Protein 5WUZ (pdb70)

Foldseek 3Di:
DQAEDPPPHDADDDPWGAFHHGDTGQDCQGPPVVNHGDHPHPD

CATH classification: 3.30.60.10

Structure (mmCIF, N/CA/C/O backbone):
data_5WUZ
#
_entry.id   5WUZ
#
loop_
_atom_site.group_PDB
_atom_site.id
_atom_site.type_symbol
_atom_site.label_atom_id
_atom_site.label_alt_id
_atom_site.label_comp_id
_atom_site.label_asym_id
_atom_site.label_entity_id
_atom_site.label_seq_id
_atom_site.pdbx_PDB_ins_code
_atom_site.Cartn_x
_atom_site.Cartn_y
_atom_site.Cartn_z
_atom_site.occupancy
_atom_site.B_iso_or_equiv
_atom_site.auth_seq_id
_atom_site.auth_comp_id
_atom_site.auth_asym_id
_atom_site.auth_atom_id
_atom_site.pdbx_PDB_model_num
ATOM 1 N N . GLN A 1 1 ? -3.184 -1.042 10.224 1.00 0.00 1 GLN A N 1
ATOM 2 C CA . GLN A 1 1 ? -3.913 -0.620 8.998 1.00 0.00 1 GLN A CA 1
ATOM 3 C C . GLN A 1 1 ? -4.269 0.862 9.061 1.00 0.00 1 GLN A C 1
ATOM 4 O O . GLN A 1 1 ? -4.705 1.358 10.104 1.00 0.00 1 GLN A O 1
ATOM 20 N N . ASN A 1 2 ? -4.078 1.556 7.934 1.00 0.00 2 ASN A N 1
ATOM 21 C CA . ASN A 1 2 ? -4.373 2.990 7.838 1.00 0.00 2 ASN A CA 1
ATOM 22 C C . ASN A 1 2 ? -5.175 3.323 6.583 1.00 0.00 2 ASN A C 1
ATOM 23 O O . ASN A 1 2 ? -5.815 4.377 6.519 1.00 0.00 2 ASN A O 1
ATOM 34 N N . CYS A 1 3 ? -5.140 2.423 5.583 1.00 0.00 3 CYS A N 1
ATOM 35 C CA . CYS A 1 3 ? -5.835 2.635 4.305 1.00 0.00 3 CYS A CA 1
ATOM 36 C C . CYS A 1 3 ? -5.821 1.352 3.460 1.00 0.00 3 CYS A C 1
ATOM 37 O O . CYS A 1 3 ? -5.304 0.317 3.894 1.00 0.00 3 CYS A O 1
ATOM 44 N N . GLY A 1 4 ? -6.398 1.439 2.252 1.00 0.00 4 GLY A N 1
ATOM 45 C CA . GLY A 1 4 ? -6.441 0.308 1.344 1.00 0.00 4 GLY A CA 1
ATOM 46 C C . GLY A 1 4 ? -7.851 -0.053 0.919 1.00 0.00 4 GLY A C 1
ATOM 47 O O . GLY A 1 4 ? -8.791 0.702 1.169 1.00 0.00 4 GLY A O 1
ATOM 51 N N . ARG A 1 5 ? -7.995 -1.228 0.292 1.00 0.00 5 ARG A N 1
ATOM 52 C CA . ARG A 1 5 ? -9.297 -1.719 -0.207 1.00 0.00 5 ARG A CA 1
ATOM 53 C C . ARG A 1 5 ? -10.218 -2.181 0.929 1.00 0.00 5 ARG A C 1
ATOM 54 O O . ARG A 1 5 ? -11.404 -2.457 0.708 1.00 0.00 5 ARG A O 1
ATOM 75 N N . GLN A 1 6 ? -9.659 -2.250 2.134 1.00 0.00 6 GLN A N 1
ATOM 76 C CA . GLN A 1 6 ? -10.400 -2.692 3.324 1.00 0.00 6 GLN A CA 1
ATOM 77 C C . GLN A 1 6 ? -10.932 -1.518 4.149 1.00 0.00 6 GLN A C 1
ATOM 78 O O . GLN A 1 6 ? -11.903 -1.670 4.896 1.00 0.00 6 GLN A O 1
ATOM 92 N N . ALA A 1 7 ? -10.291 -0.356 4.008 1.00 0.00 7 ALA A N 1
ATOM 93 C CA . ALA A 1 7 ? -10.685 0.854 4.741 1.00 0.00 7 ALA A CA 1
ATOM 94 C C . ALA A 1 7 ? -11.626 1.746 3.917 1.00 0.00 7 ALA A C 1
ATOM 95 O O . ALA A 1 7 ? -11.963 2.861 4.336 1.00 0.00 7 ALA A O 1
ATOM 102 N N . GLY A 1 8 ? -12.062 1.238 2.756 1.00 0.00 8 GLY A N 1
ATOM 103 C CA . GLY A 1 8 ? -12.939 1.999 1.870 1.00 0.00 8 GLY A CA 1
ATOM 104 C C . GLY A 1 8 ? -12.152 2.788 0.835 1.00 0.00 8 GLY A C 1
ATOM 105 O O . GLY A 1 8 ? -12.668 3.735 0.237 1.00 0.00 8 GLY A O 1
ATOM 109 N N . ASN A 1 9 ? -10.882 2.376 0.637 1.00 0.00 9 ASN A N 1
ATOM 110 C CA . ASN A 1 9 ? -9.936 2.999 -0.312 1.00 0.00 9 ASN A CA 1
ATOM 111 C C . ASN A 1 9 ? -9.637 4.463 0.050 1.00 0.00 9 ASN A C 1
ATOM 112 O O . ASN A 1 9 ? -10.251 5.397 -0.483 1.00 0.00 9 ASN A O 1
ATOM 123 N N . ARG A 1 10 ? -8.702 4.634 0.985 1.00 0.00 10 ARG A N 1
ATOM 124 C CA . ARG A 1 10 ? -8.271 5.955 1.443 1.00 0.00 10 ARG A CA 1
ATOM 125 C C . ARG A 1 10 ? -6.820 6.205 1.002 1.00 0.00 10 ARG A C 1
ATOM 126 O O . ARG A 1 10 ? -6.353 5.582 0.043 1.00 0.00 10 ARG A O 1
ATOM 147 N N . ALA A 1 11 ? -6.113 7.128 1.679 1.00 0.00 11 ALA A N 1
ATOM 148 C CA . ALA A 1 11 ? -4.715 7.430 1.359 1.00 0.00 11 ALA A CA 1
ATOM 149 C C . ALA A 1 11 ? -3.920 7.742 2.623 1.00 0.00 11 ALA A C 1
ATOM 150 O O . ALA A 1 11 ? -4.434 8.397 3.535 1.00 0.00 11 ALA A O 1
ATOM 157 N N . CYS A 1 12 ? -2.667 7.270 2.671 1.00 0.00 12 CYS A N 1
ATOM 158 C CA . CYS A 1 12 ? -1.797 7.503 3.827 1.00 0.00 12 CYS A CA 1
ATOM 159 C C . CYS A 1 12 ? -0.811 8.635 3.544 1.00 0.00 12 CYS A C 1
ATOM 160 O O . CYS A 1 12 ? 0.002 8.549 2.617 1.00 0.00 12 CYS A O 1
ATOM 167 N N . ALA A 1 13 ? -0.902 9.701 4.351 1.00 0.00 13 ALA A N 1
ATOM 168 C CA . ALA A 1 13 ? -0.035 10.876 4.203 1.00 0.00 13 ALA A CA 1
ATOM 169 C C . ALA A 1 13 ? 0.569 11.321 5.548 1.00 0.00 13 ALA A C 1
ATOM 170 O O . ALA A 1 13 ? 0.961 12.485 5.710 1.00 0.00 13 ALA A O 1
ATOM 177 N N . ASN A 1 14 ? 0.670 10.381 6.499 1.00 0.00 14 ASN A N 1
ATOM 178 C CA . ASN A 1 14 ? 1.221 10.675 7.825 1.00 0.00 14 ASN A CA 1
ATOM 179 C C . ASN A 1 14 ? 2.720 10.355 7.893 1.00 0.00 14 ASN A C 1
ATOM 180 O O . ASN A 1 14 ? 3.555 11.252 7.744 1.00 0.00 14 ASN A O 1
ATOM 191 N N . GLN A 1 15 ? 3.046 9.078 8.117 1.00 0.00 15 GLN A N 1
ATOM 192 C CA . GLN A 1 15 ? 4.441 8.614 8.209 1.00 0.00 15 GLN A CA 1
ATOM 193 C C . GLN A 1 15 ? 4.609 7.224 7.595 1.00 0.00 15 GLN A C 1
ATOM 194 O O . GLN A 1 15 ? 5.715 6.845 7.196 1.00 0.00 15 GLN A O 1
ATOM 208 N N . LEU A 1 16 ? 3.505 6.476 7.526 1.00 0.00 16 LEU A N 1
ATOM 209 C CA . LEU A 1 16 ? 3.501 5.119 6.969 1.00 0.00 16 LEU A CA 1
ATOM 210 C C . LEU A 1 16 ? 3.037 5.140 5.504 1.00 0.00 16 LEU A C 1
ATOM 211 O O . LEU A 1 16 ? 2.982 6.214 4.895 1.00 0.00 16 LEU A O 1
ATOM 227 N N . CYS A 1 17 ? 2.702 3.962 4.932 1.00 0.00 17 CYS A N 1
ATOM 228 C CA . CYS A 1 17 ? 2.288 3.898 3.524 1.00 0.00 17 CYS A CA 1
ATOM 229 C C . CYS A 1 17 ? 1.254 2.834 3.220 1.00 0.00 17 CYS A C 1
ATOM 230 O O . CYS A 1 17 ? 1.323 1.698 3.694 1.00 0.00 17 CYS A O 1
ATOM 237 N N . CYS A 1 18 ? 0.296 3.259 2.395 1.00 0.00 18 CYS A N 1
ATOM 238 C CA . CYS A 1 18 ? -0.808 2.432 1.934 1.00 0.00 18 CYS A CA 1
ATOM 239 C C . CYS A 1 18 ? -0.582 1.920 0.517 1.00 0.00 18 CYS A C 1
ATOM 240 O O . CYS A 1 18 ? 0.162 2.519 -0.265 1.00 0.00 18 CYS A O 1
ATOM 247 N N . SER A 1 19 ? -1.241 0.801 0.212 1.00 0.00 19 SER A N 1
ATOM 248 C CA . SER A 1 19 ? -1.189 0.188 -1.115 1.00 0.00 19 SER A CA 1
ATOM 249 C C . SER A 1 19 ? -2.572 -0.351 -1.500 1.00 0.00 19 SER A C 1
ATOM 250 O O . SER A 1 19 ? -3.441 -0.508 -0.635 1.00 0.00 19 SER A O 1
ATOM 258 N N . GLN A 1 20 ? -2.772 -0.637 -2.799 1.00 0.00 20 GLN A N 1
ATOM 259 C CA . GLN A 1 20 ? -4.054 -1.163 -3.298 1.00 0.00 20 GLN A CA 1
ATOM 260 C C . GLN A 1 20 ? -4.245 -2.627 -2.869 1.00 0.00 20 GLN A C 1
ATOM 261 O O . GLN A 1 20 ? -3.984 -3.567 -3.632 1.00 0.00 20 GLN A O 1
ATOM 275 N N . TYR A 1 21 ? -4.685 -2.795 -1.612 1.00 0.00 21 TYR A N 1
ATOM 276 C CA . TYR A 1 21 ? -4.910 -4.116 -1.009 1.00 0.00 21 TYR A CA 1
ATOM 277 C C . TYR A 1 21 ? -5.880 -4.001 0.169 1.00 0.00 21 TYR A C 1
ATOM 278 O O . TYR A 1 21 ? -6.924 -4.659 0.201 1.00 0.00 21 TYR A O 1
ATOM 296 N N . GLY A 1 22 ? -5.505 -3.153 1.119 1.00 0.00 22 GLY A N 1
ATOM 297 C CA . GLY A 1 22 ? -6.292 -2.939 2.325 1.00 0.00 22 GLY A CA 1
ATOM 298 C C . GLY A 1 22 ? -5.414 -2.736 3.544 1.00 0.00 22 GLY A C 1
ATOM 299 O O . GLY A 1 22 ? -5.920 -2.690 4.670 1.00 0.00 22 GLY A O 1
ATOM 303 N N . PHE A 1 23 ? -4.097 -2.613 3.318 1.00 0.00 23 PHE A N 1
ATOM 304 C CA . PHE A 1 23 ? -3.147 -2.428 4.407 1.00 0.00 23 PHE A CA 1
ATOM 305 C C . PHE A 1 23 ? -2.215 -1.238 4.166 1.00 0.00 23 PHE A C 1
ATOM 306 O O . PHE A 1 23 ? -1.796 -0.966 3.031 1.00 0.00 23 PHE A O 1
ATOM 323 N N . CYS A 1 24 ? -1.937 -0.523 5.261 1.00 0.00 24 CYS A N 1
ATOM 324 C CA . CYS A 1 24 ? -1.028 0.619 5.271 1.00 0.00 24 CYS A CA 1
ATOM 325 C C . CYS A 1 24 ? -0.098 0.506 6.483 1.00 0.00 24 CYS A C 1
ATOM 326 O O . CYS A 1 24 ? -0.556 0.209 7.591 1.00 0.00 24 CYS A O 1
ATOM 333 N N . GLY A 1 25 ? 1.201 0.745 6.263 1.00 0.00 25 GLY A N 1
ATOM 334 C CA . GLY A 1 25 ? 2.187 0.628 7.330 1.00 0.00 25 GLY A CA 1
ATOM 335 C C . GLY A 1 25 ? 3.600 0.915 6.852 1.00 0.00 25 GLY A C 1
ATOM 336 O O . GLY A 1 25 ? 3.845 1.940 6.217 1.00 0.00 25 GLY A O 1
ATOM 340 N N . SER A 1 26 ? 4.528 -0.002 7.149 1.00 0.00 26 SER A N 1
ATOM 341 C CA . SER A 1 26 ? 5.935 0.162 6.758 1.00 0.00 26 SER A CA 1
ATOM 342 C C . SER A 1 26 ? 6.535 -1.111 6.161 1.00 0.00 26 SER A C 1
ATOM 343 O O . SER A 1 26 ? 7.576 -1.055 5.501 1.00 0.00 26 SER A O 1
ATOM 351 N N . THR A 1 27 ? 5.875 -2.252 6.393 1.00 0.00 27 THR A N 1
ATOM 352 C CA . THR A 1 27 ? 6.346 -3.555 5.900 1.00 0.00 27 THR A CA 1
ATOM 353 C C . THR A 1 27 ? 6.296 -3.633 4.362 1.00 0.00 27 THR A C 1
ATOM 354 O O . THR A 1 27 ? 5.590 -2.853 3.714 1.00 0.00 27 THR A O 1
ATOM 365 N N . SER A 1 28 ? 7.056 -4.586 3.800 1.00 0.00 28 SER A N 1
ATOM 366 C CA . SER A 1 28 ? 7.151 -4.782 2.349 1.00 0.00 28 SER A CA 1
ATOM 367 C C . SER A 1 28 ? 5.940 -5.543 1.783 1.00 0.00 28 SER A C 1
ATOM 368 O O . SER A 1 28 ? 6.062 -6.640 1.223 1.00 0.00 28 SER A O 1
ATOM 376 N N . GLU A 1 29 ? 4.769 -4.931 1.953 1.00 0.00 29 GLU A N 1
ATOM 377 C CA . GLU A 1 29 ? 3.493 -5.471 1.467 1.00 0.00 29 GLU A CA 1
ATOM 378 C C . GLU A 1 29 ? 2.560 -4.310 1.163 1.00 0.00 29 GLU A C 1
ATOM 379 O O . GLU A 1 29 ? 1.830 -4.314 0.167 1.00 0.00 29 GLU A O 1
ATOM 391 N N . TYR A 1 30 ? 2.611 -3.324 2.053 1.00 0.00 30 TYR A N 1
ATOM 392 C CA . TYR A 1 30 ? 1.823 -2.101 1.953 1.00 0.00 30 TYR A CA 1
ATOM 393 C C . TYR A 1 30 ? 2.698 -0.940 1.498 1.00 0.00 30 TYR A C 1
ATOM 394 O O . TYR A 1 30 ? 2.217 -0.005 0.851 1.00 0.00 30 TYR A O 1
ATOM 412 N N . CYS A 1 31 ? 3.985 -1.020 1.845 1.00 0.00 31 CYS A N 1
ATOM 413 C CA . CYS A 1 31 ? 4.953 0.013 1.498 1.00 0.00 31 CYS A CA 1
ATOM 414 C C . CYS A 1 31 ? 6.186 -0.600 0.828 1.00 0.00 31 CYS A C 1
ATOM 415 O O . CYS A 1 31 ? 7.154 -0.982 1.499 1.00 0.00 31 CYS A O 1
ATOM 422 N N . SER A 1 32 ? 6.124 -0.715 -0.500 1.00 0.00 32 SER A N 1
ATOM 423 C CA . SER A 1 32 ? 7.234 -1.270 -1.279 1.00 0.00 32 SER A CA 1
ATOM 424 C C . SER A 1 32 ? 7.688 -0.274 -2.341 1.00 0.00 32 SER A C 1
ATOM 425 O O . SER A 1 32 ? 6.896 0.545 -2.801 1.00 0.00 32 SER A O 1
ATOM 433 N N . ARG A 1 33 ? 8.962 -0.356 -2.728 1.00 0.00 33 ARG A N 1
ATOM 434 C CA . ARG A 1 33 ? 9.526 0.560 -3.729 1.00 0.00 33 ARG A CA 1
ATOM 435 C C . ARG A 1 33 ? 9.508 -0.031 -5.145 1.00 0.00 33 ARG A C 1
ATOM 436 O O . ARG A 1 33 ? 9.576 0.713 -6.128 1.00 0.00 33 ARG A O 1
ATOM 457 N N . ALA A 1 34 ? 9.418 -1.360 -5.238 1.00 0.00 34 ALA A N 1
ATOM 458 C CA . ALA A 1 34 ? 9.399 -2.049 -6.531 1.00 0.00 34 ALA A CA 1
ATOM 459 C C . ALA A 1 34 ? 8.116 -2.861 -6.735 1.00 0.00 34 ALA A C 1
ATOM 460 O O . ALA A 1 34 ? 7.853 -3.341 -7.844 1.00 0.00 34 ALA A O 1
ATOM 467 N N . ASN A 1 35 ? 7.318 -3.004 -5.667 1.00 0.00 35 ASN A N 1
ATOM 468 C CA . ASN A 1 35 ? 6.067 -3.769 -5.726 1.00 0.00 35 ASN A CA 1
ATOM 469 C C . ASN A 1 35 ? 4.888 -3.010 -5.099 1.00 0.00 35 ASN A C 1
ATOM 470 O O . ASN A 1 35 ? 3.746 -3.481 -5.162 1.00 0.00 35 ASN A O 1
ATOM 481 N N . GLY A 1 36 ? 5.162 -1.837 -4.509 1.00 0.00 36 GLY A N 1
ATOM 482 C CA . GLY A 1 36 ? 4.107 -1.062 -3.872 1.00 0.00 36 GLY A CA 1
ATOM 483 C C . GLY A 1 36 ? 4.226 0.433 -4.094 1.00 0.00 36 GLY A C 1
ATOM 484 O O . GLY A 1 36 ? 4.302 0.898 -5.235 1.00 0.00 36 GLY A O 1
ATOM 488 N N . CYS A 1 37 ? 4.242 1.185 -2.975 1.00 0.00 37 CYS A N 1
ATOM 489 C CA . CYS A 1 37 ? 4.328 2.662 -2.964 1.00 0.00 37 CYS A CA 1
ATOM 490 C C . CYS A 1 37 ? 3.200 3.314 -3.772 1.00 0.00 37 CYS A C 1
ATOM 491 O O . CYS A 1 37 ? 3.412 3.827 -4.879 1.00 0.00 37 CYS A O 1
ATOM 498 N N . GLN A 1 38 ? 1.991 3.263 -3.209 1.00 0.00 38 GLN A N 1
ATOM 499 C CA . GLN A 1 38 ? 0.817 3.862 -3.843 1.00 0.00 38 GLN A CA 1
ATOM 500 C C . GLN A 1 38 ? 0.499 5.175 -3.140 1.00 0.00 38 GLN A C 1
ATOM 501 O O . GLN A 1 38 ? 0.252 6.197 -3.788 1.00 0.00 38 GLN A O 1
ATOM 515 N N . SER A 1 39 ? 0.508 5.124 -1.802 1.00 0.00 39 SER A N 1
ATOM 516 C CA . SER A 1 39 ? 0.286 6.292 -0.960 1.00 0.00 39 SER A CA 1
ATOM 517 C C . SER A 1 39 ? 1.623 7.005 -0.684 1.00 0.00 39 SER A C 1
ATOM 518 O O . SER A 1 39 ? 2.623 6.721 -1.353 1.00 0.00 39 SER A O 1
ATOM 526 N N . ASN A 1 40 ? 1.642 7.930 0.292 1.00 0.00 40 ASN A N 1
ATOM 527 C CA . ASN A 1 40 ? 2.861 8.671 0.641 1.00 0.00 40 ASN A CA 1
ATOM 528 C C . ASN A 1 40 ? 3.855 7.774 1.400 1.00 0.00 40 ASN A C 1
ATOM 529 O O . ASN A 1 40 ? 3.872 7.735 2.637 1.00 0.00 40 ASN A O 1
ATOM 540 N N . CYS A 1 41 ? 4.660 7.037 0.628 1.00 0.00 41 CYS A N 1
ATOM 541 C CA . CYS A 1 41 ? 5.667 6.127 1.185 1.00 0.00 41 CYS A CA 1
ATOM 542 C C . CYS A 1 41 ? 7.024 6.820 1.338 1.00 0.00 41 CYS A C 1
ATOM 543 O O . CYS A 1 41 ? 7.317 7.788 0.632 1.00 0.00 41 CYS A O 1
ATOM 550 N N . ARG A 1 42 ? 7.846 6.300 2.279 1.00 0.00 42 ARG A N 1
ATOM 551 C CA . ARG A 1 42 ? 9.207 6.817 2.590 1.00 0.00 42 ARG A CA 1
ATOM 552 C C . ARG A 1 42 ? 9.184 8.180 3.295 1.00 0.00 42 ARG A C 1
ATOM 553 O O . ARG A 1 42 ? 10.023 8.446 4.161 1.00 0.00 42 ARG A O 1
ATOM 574 N N . GLY A 1 43 ? 8.225 9.024 2.917 1.00 0.00 43 GLY A N 1
ATOM 575 C CA . GLY A 1 43 ? 8.096 10.348 3.508 1.00 0.00 43 GLY A CA 1
ATOM 576 C C . GLY A 1 43 ? 8.605 11.444 2.592 1.00 0.00 43 GLY A C 1
ATOM 577 O O . GLY A 1 43 ? 7.802 11.971 1.794 1.00 0.00 43 GLY A O 1
ATOM 582 N N . GLN A 1 1 ? -3.785 -0.475 10.220 1.00 0.00 1 GLN A N 2
ATOM 583 C CA . GLN A 1 1 ? -4.380 -0.181 8.889 1.00 0.00 1 GLN A CA 2
ATOM 584 C C . GLN A 1 1 ? -4.832 1.272 8.806 1.00 0.00 1 GLN A C 2
ATOM 585 O O . GLN A 1 1 ? -5.486 1.780 9.722 1.00 0.00 1 GLN A O 2
ATOM 601 N N . ASN A 1 2 ? -4.476 1.930 7.698 1.00 0.00 2 ASN A N 2
ATOM 602 C CA . ASN A 1 2 ? -4.837 3.333 7.473 1.00 0.00 2 ASN A CA 2
ATOM 603 C C . ASN A 1 2 ? -5.509 3.534 6.124 1.00 0.00 2 ASN A C 2
ATOM 604 O O . ASN A 1 2 ? -6.386 4.391 5.983 1.00 0.00 2 ASN A O 2
ATOM 615 N N . CYS A 1 3 ? -5.093 2.735 5.132 1.00 0.00 3 CYS A N 2
ATOM 616 C CA . CYS A 1 3 ? -5.611 2.846 3.764 1.00 0.00 3 CYS A CA 2
ATOM 617 C C . CYS A 1 3 ? -5.405 1.556 2.961 1.00 0.00 3 CYS A C 2
ATOM 618 O O . CYS A 1 3 ? -4.662 0.660 3.378 1.00 0.00 3 CYS A O 2
ATOM 625 N N . GLY A 1 4 ? -6.079 1.487 1.801 1.00 0.00 4 GLY A N 2
ATOM 626 C CA . GLY A 1 4 ? -5.973 0.344 0.911 1.00 0.00 4 GLY A CA 2
ATOM 627 C C . GLY A 1 4 ? -7.258 0.083 0.148 1.00 0.00 4 GLY A C 2
ATOM 628 O O . GLY A 1 4 ? -7.657 0.893 -0.693 1.00 0.00 4 GLY A O 2
ATOM 632 N N . ARG A 1 5 ? -7.896 -1.053 0.439 1.00 0.00 5 ARG A N 2
ATOM 633 C CA . ARG A 1 5 ? -9.146 -1.446 -0.208 1.00 0.00 5 ARG A CA 2
ATOM 634 C C . ARG A 1 5 ? -10.205 -1.847 0.835 1.00 0.00 5 ARG A C 2
ATOM 635 O O . ARG A 1 5 ? -11.404 -1.852 0.541 1.00 0.00 5 ARG A O 2
ATOM 656 N N . GLN A 1 6 ? -9.741 -2.176 2.040 1.00 0.00 6 GLN A N 2
ATOM 657 C CA . GLN A 1 6 ? -10.615 -2.604 3.145 1.00 0.00 6 GLN A CA 2
ATOM 658 C C . GLN A 1 6 ? -11.136 -1.422 3.967 1.00 0.00 6 GLN A C 2
ATOM 659 O O . GLN A 1 6 ? -12.218 -1.501 4.557 1.00 0.00 6 GLN A O 2
ATOM 673 N N . ALA A 1 7 ? -10.359 -0.338 3.998 1.00 0.00 7 ALA A N 2
ATOM 674 C CA . ALA A 1 7 ? -10.720 0.873 4.745 1.00 0.00 7 ALA A CA 2
ATOM 675 C C . ALA A 1 7 ? -11.589 1.822 3.903 1.00 0.00 7 ALA A C 2
ATOM 676 O O . ALA A 1 7 ? -11.818 2.978 4.285 1.00 0.00 7 ALA A O 2
ATOM 683 N N . GLY A 1 8 ? -12.089 1.313 2.768 1.00 0.00 8 GLY A N 2
ATOM 684 C CA . GLY A 1 8 ? -12.911 2.111 1.866 1.00 0.00 8 GLY A CA 2
ATOM 685 C C . GLY A 1 8 ? -12.076 2.836 0.823 1.00 0.00 8 GLY A C 2
ATOM 686 O O . GLY A 1 8 ? -12.521 3.828 0.240 1.00 0.00 8 GLY A O 2
ATOM 690 N N . ASN A 1 9 ? -10.848 2.321 0.596 1.00 0.00 9 ASN A N 2
ATOM 691 C CA . ASN A 1 9 ? -9.876 2.882 -0.366 1.00 0.00 9 ASN A CA 2
ATOM 692 C C . ASN A 1 9 ? -9.567 4.361 -0.067 1.00 0.00 9 ASN A C 2
ATOM 693 O O . ASN A 1 9 ? -10.064 5.274 -0.739 1.00 0.00 9 ASN A O 2
ATOM 704 N N . ARG A 1 10 ? -8.755 4.575 0.973 1.00 0.00 10 ARG A N 2
ATOM 705 C CA . ARG A 1 10 ? -8.354 5.919 1.398 1.00 0.00 10 ARG A CA 2
ATOM 706 C C . ARG A 1 10 ? -6.902 6.201 0.974 1.00 0.00 10 ARG A C 2
ATOM 707 O O . ARG A 1 10 ? -6.417 5.609 0.005 1.00 0.00 10 ARG A O 2
ATOM 728 N N . ALA A 1 11 ? -6.225 7.129 1.678 1.00 0.00 11 ALA A N 2
ATOM 729 C CA . ALA A 1 11 ? -4.830 7.479 1.391 1.00 0.00 11 ALA A CA 2
ATOM 730 C C . ALA A 1 11 ? -4.073 7.773 2.683 1.00 0.00 11 ALA A C 2
ATOM 731 O O . ALA A 1 11 ? -4.610 8.425 3.583 1.00 0.00 11 ALA A O 2
ATOM 738 N N . CYS A 1 12 ? -2.824 7.290 2.768 1.00 0.00 12 CYS A N 2
ATOM 739 C CA . CYS A 1 12 ? -1.988 7.506 3.955 1.00 0.00 12 CYS A CA 2
ATOM 740 C C . CYS A 1 12 ? -1.097 8.739 3.781 1.00 0.00 12 CYS A C 2
ATOM 741 O O . CYS A 1 12 ? -0.287 8.806 2.850 1.00 0.00 12 CYS A O 2
ATOM 748 N N . ALA A 1 13 ? -1.257 9.715 4.684 1.00 0.00 13 ALA A N 2
ATOM 749 C CA . ALA A 1 13 ? -0.481 10.961 4.634 1.00 0.00 13 ALA A CA 2
ATOM 750 C C . ALA A 1 13 ? 0.112 11.336 6.004 1.00 0.00 13 ALA A C 2
ATOM 751 O O . ALA A 1 13 ? 0.436 12.504 6.252 1.00 0.00 13 AL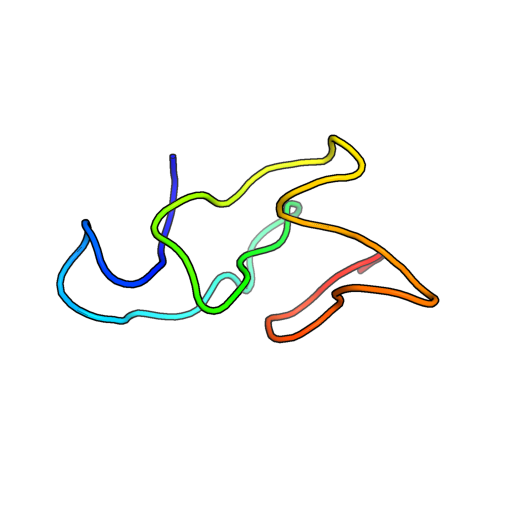A A O 2
ATOM 758 N N . ASN A 1 14 ? 0.276 10.335 6.881 1.00 0.00 14 ASN A N 2
ATOM 759 C CA . ASN A 1 14 ? 0.828 10.562 8.221 1.00 0.00 14 ASN A CA 2
ATOM 760 C C . ASN A 1 14 ? 2.342 10.319 8.248 1.00 0.00 14 ASN A C 2
ATOM 761 O O . ASN A 1 14 ? 3.127 11.271 8.223 1.00 0.00 14 ASN A O 2
ATOM 772 N N . GLN A 1 15 ? 2.735 9.043 8.300 1.00 0.00 15 GLN A N 2
ATOM 773 C CA . GLN A 1 15 ? 4.152 8.641 8.328 1.00 0.00 15 GLN A CA 2
ATOM 774 C C . GLN A 1 15 ? 4.370 7.340 7.558 1.00 0.00 15 GLN A C 2
ATOM 775 O O . GLN A 1 15 ? 5.437 7.123 6.978 1.00 0.00 15 GLN A O 2
ATOM 789 N N . LEU A 1 16 ? 3.345 6.487 7.568 1.00 0.00 16 LEU A N 2
ATOM 790 C CA . LEU A 1 16 ? 3.381 5.191 6.885 1.00 0.00 16 LEU A CA 2
ATOM 791 C C . LEU A 1 16 ? 2.753 5.301 5.484 1.00 0.00 16 LEU A C 2
ATOM 792 O O . LEU A 1 16 ? 2.358 6.394 5.066 1.00 0.00 16 LEU A O 2
ATOM 808 N N . CYS A 1 17 ? 2.664 4.167 4.761 1.00 0.00 17 CYS A N 2
ATOM 809 C CA . CYS A 1 17 ? 2.108 4.167 3.402 1.00 0.00 17 CYS A CA 2
ATOM 810 C C . CYS A 1 17 ? 1.292 2.916 3.106 1.00 0.00 17 CYS A C 2
ATOM 811 O O . CYS A 1 17 ? 1.591 1.827 3.600 1.00 0.00 17 CYS A O 2
ATOM 818 N N . CYS A 1 18 ? 0.257 3.105 2.281 1.00 0.00 18 CYS A N 2
ATOM 819 C CA . CYS A 1 18 ? -0.641 2.022 1.887 1.00 0.00 18 CYS A CA 2
ATOM 820 C C . CYS A 1 18 ? -0.506 1.609 0.422 1.00 0.00 18 CYS A C 2
ATOM 821 O O . CYS A 1 18 ? 0.146 2.276 -0.387 1.00 0.00 18 CYS A O 2
ATOM 828 N N . SER A 1 19 ? -1.154 0.478 0.127 1.00 0.00 19 SER A N 2
ATOM 829 C CA . SER A 1 19 ? -1.225 -0.107 -1.211 1.00 0.00 19 SER A CA 2
ATOM 830 C C . SER A 1 19 ? -2.681 -0.469 -1.533 1.00 0.00 19 SER A C 2
ATOM 831 O O . SER A 1 19 ? -3.534 -0.455 -0.639 1.00 0.00 19 SER A O 2
ATOM 839 N N . GLN A 1 20 ? -2.966 -0.798 -2.805 1.00 0.00 20 GLN A N 2
ATOM 840 C CA . GLN A 1 20 ? -4.324 -1.171 -3.229 1.00 0.00 20 GLN A CA 2
ATOM 841 C C . GLN A 1 20 ? -4.645 -2.615 -2.792 1.00 0.00 20 GLN A C 2
ATOM 842 O O . GLN A 1 20 ? -4.738 -3.537 -3.614 1.00 0.00 20 GLN A O 2
ATOM 856 N N . TYR A 1 21 ? -4.793 -2.787 -1.471 1.00 0.00 21 TYR A N 2
ATOM 857 C CA . TYR A 1 21 ? -5.085 -4.090 -0.862 1.00 0.00 21 TYR A CA 2
ATOM 858 C C . TYR A 1 21 ? -5.951 -3.926 0.391 1.00 0.00 21 TYR A C 2
ATOM 859 O O . TYR A 1 21 ? -6.970 -4.605 0.547 1.00 0.00 21 TYR A O 2
ATOM 877 N N . GLY A 1 22 ? -5.523 -3.019 1.261 1.00 0.00 22 GLY A N 2
ATOM 878 C CA . GLY A 1 22 ? -6.214 -2.769 2.518 1.00 0.00 22 GLY A CA 2
ATOM 879 C C . GLY A 1 22 ? -5.251 -2.708 3.688 1.00 0.00 22 GLY A C 2
ATOM 880 O O . GLY A 1 22 ? -5.662 -2.896 4.838 1.00 0.00 22 GLY A O 2
ATOM 884 N N . PHE A 1 23 ? -3.964 -2.446 3.395 1.00 0.00 23 PHE A N 2
ATOM 885 C CA . PHE A 1 23 ? -2.941 -2.377 4.434 1.00 0.00 23 PHE A CA 2
ATOM 886 C C . PHE A 1 23 ? -1.994 -1.183 4.256 1.00 0.00 23 PHE A C 2
ATOM 887 O O . PHE A 1 23 ? -1.434 -0.965 3.170 1.00 0.00 23 PHE A O 2
ATOM 904 N N . CYS A 1 24 ? -1.873 -0.401 5.335 1.00 0.00 24 CYS A N 2
ATOM 905 C CA . CYS A 1 24 ? -0.951 0.725 5.408 1.00 0.00 24 CYS A CA 2
ATOM 906 C C . CYS A 1 24 ? 0.132 0.414 6.443 1.00 0.00 24 CYS A C 2
ATOM 907 O O . CYS A 1 24 ? -0.157 -0.203 7.474 1.00 0.00 24 CYS A O 2
ATOM 914 N N . GLY A 1 25 ? 1.371 0.840 6.172 1.00 0.00 25 GLY A N 2
ATOM 915 C CA . GLY A 1 25 ? 2.472 0.581 7.094 1.00 0.00 25 GLY A CA 2
ATOM 916 C C . GLY A 1 25 ? 3.826 0.946 6.517 1.00 0.00 25 GLY A C 2
ATOM 917 O O . GLY A 1 25 ? 3.980 2.011 5.913 1.00 0.00 25 GLY A O 2
ATOM 921 N N . SER A 1 26 ? 4.808 0.053 6.708 1.00 0.00 26 SER A N 2
ATOM 922 C CA . SER A 1 26 ? 6.177 0.271 6.218 1.00 0.00 26 SER A CA 2
ATOM 923 C C . SER A 1 26 ? 6.805 -1.006 5.657 1.00 0.00 26 SER A C 2
ATOM 924 O O . SER A 1 26 ? 7.747 -0.938 4.862 1.00 0.00 26 SER A O 2
ATOM 932 N N . THR A 1 27 ? 6.279 -2.166 6.077 1.00 0.00 27 THR A N 2
ATOM 933 C CA . THR A 1 27 ? 6.780 -3.482 5.639 1.00 0.00 27 THR A CA 2
ATOM 934 C C . THR A 1 27 ? 6.673 -3.643 4.106 1.00 0.00 27 THR A C 2
ATOM 935 O O . THR A 1 27 ? 5.990 -2.859 3.440 1.00 0.00 27 THR A O 2
ATOM 946 N N . SER A 1 28 ? 7.353 -4.668 3.568 1.00 0.00 28 SER A N 2
ATOM 947 C CA . SER A 1 28 ? 7.377 -4.929 2.124 1.00 0.00 28 SER A CA 2
ATOM 948 C C . SER A 1 28 ? 6.113 -5.649 1.627 1.00 0.00 28 SER A C 2
ATOM 949 O O . SER A 1 28 ? 6.157 -6.796 1.160 1.00 0.00 28 SER A O 2
ATOM 957 N N . GLU A 1 29 ? 4.990 -4.944 1.749 1.00 0.00 29 GLU A N 2
ATOM 958 C CA . GLU A 1 29 ? 3.670 -5.420 1.311 1.00 0.00 29 GLU A CA 2
ATOM 959 C C . GLU A 1 29 ? 2.791 -4.209 1.031 1.00 0.00 29 GLU A C 2
ATOM 960 O O . GLU A 1 29 ? 1.987 -4.198 0.096 1.00 0.00 29 GLU A O 2
ATOM 972 N N . TYR A 1 30 ? 2.978 -3.198 1.876 1.00 0.00 30 TYR A N 2
ATOM 973 C CA . TYR A 1 30 ? 2.259 -1.931 1.799 1.00 0.00 30 TYR A CA 2
ATOM 974 C C . TYR A 1 30 ? 3.187 -0.807 1.338 1.00 0.00 30 TYR A C 2
ATOM 975 O O . TYR A 1 30 ? 2.719 0.232 0.869 1.00 0.00 30 TYR A O 2
ATOM 993 N N . CYS A 1 31 ? 4.503 -1.022 1.498 1.00 0.00 31 CYS A N 2
ATOM 994 C CA . CYS A 1 31 ? 5.515 -0.046 1.090 1.00 0.00 31 CYS A CA 2
ATOM 995 C C . CYS A 1 31 ? 6.714 -0.744 0.443 1.00 0.00 31 CYS A C 2
ATOM 996 O O . CYS A 1 31 ? 7.657 -1.164 1.127 1.00 0.00 31 CYS A O 2
ATOM 1003 N N . SER A 1 32 ? 6.649 -0.885 -0.884 1.00 0.00 32 SER A N 2
ATOM 1004 C CA . SER A 1 32 ? 7.719 -1.514 -1.653 1.00 0.00 32 SER A CA 2
ATOM 1005 C C . SER A 1 32 ? 8.348 -0.500 -2.608 1.00 0.00 32 SER A C 2
ATOM 1006 O O . SER A 1 32 ? 9.471 -0.042 -2.383 1.00 0.00 32 SER A O 2
ATOM 1014 N N . ARG A 1 33 ? 7.607 -0.157 -3.670 1.00 0.00 33 ARG A N 2
ATOM 1015 C CA . ARG A 1 33 ? 8.051 0.820 -4.685 1.00 0.00 33 ARG A CA 2
ATOM 1016 C C . ARG A 1 33 ? 6.937 1.118 -5.692 1.00 0.00 33 ARG A C 2
ATOM 1017 O O . ARG A 1 33 ? 6.609 2.282 -5.942 1.00 0.00 33 ARG A O 2
ATOM 1038 N N . ALA A 1 34 ? 6.371 0.052 -6.255 1.00 0.00 34 ALA A N 2
ATOM 1039 C CA . ALA A 1 34 ? 5.288 0.152 -7.241 1.00 0.00 34 ALA A CA 2
ATOM 1040 C C . ALA A 1 34 ? 4.172 -0.845 -6.942 1.00 0.00 34 ALA A C 2
ATOM 1041 O O . ALA A 1 34 ? 3.020 -0.634 -7.335 1.00 0.00 34 ALA A O 2
ATOM 1048 N N . ASN A 1 35 ? 4.529 -1.928 -6.246 1.00 0.00 35 ASN A N 2
ATOM 1049 C CA . ASN A 1 35 ? 3.576 -2.980 -5.875 1.00 0.00 35 ASN A CA 2
ATOM 1050 C C . ASN A 1 35 ? 3.026 -2.758 -4.468 1.00 0.00 35 ASN A C 2
ATOM 1051 O O . ASN A 1 35 ? 1.901 -3.167 -4.162 1.00 0.00 35 ASN A O 2
ATOM 1062 N N . GLY A 1 36 ? 3.832 -2.108 -3.628 1.00 0.00 36 GLY A N 2
ATOM 1063 C CA . GLY A 1 36 ? 3.440 -1.831 -2.257 1.00 0.00 36 GLY A CA 2
ATOM 1064 C C . GLY A 1 36 ? 3.285 -0.350 -1.982 1.00 0.00 36 GLY A C 2
ATOM 1065 O O . GLY A 1 36 ? 2.191 0.119 -1.666 1.00 0.00 36 GLY A O 2
ATOM 1069 N N . CYS A 1 37 ? 4.388 0.390 -2.122 1.00 0.00 37 CYS A N 2
ATOM 1070 C CA . CYS A 1 37 ? 4.415 1.838 -1.879 1.00 0.00 37 CYS A CA 2
ATOM 1071 C C . CYS A 1 37 ? 3.590 2.606 -2.922 1.00 0.00 37 CYS A C 2
ATOM 1072 O O . CYS A 1 37 ? 4.054 2.857 -4.042 1.00 0.00 37 CYS A O 2
ATOM 1079 N N . GLN A 1 38 ? 2.351 2.950 -2.543 1.00 0.00 38 GLN A N 2
ATOM 1080 C CA . GLN A 1 38 ? 1.454 3.703 -3.422 1.00 0.00 38 GLN A CA 2
ATOM 1081 C C . GLN A 1 38 ? 1.136 5.053 -2.801 1.00 0.00 38 GLN A C 2
ATOM 1082 O O . GLN A 1 38 ? 1.161 6.082 -3.482 1.00 0.00 38 GLN A O 2
ATOM 1096 N N . SER A 1 39 ? 0.835 5.032 -1.494 1.00 0.00 39 SER A N 2
ATOM 1097 C CA . SER A 1 39 ? 0.537 6.237 -0.732 1.00 0.00 39 SER A CA 2
ATOM 1098 C C . SER A 1 39 ? 1.813 7.058 -0.460 1.00 0.00 39 SER A C 2
ATOM 1099 O O . SER A 1 39 ? 2.789 6.959 -1.209 1.00 0.00 39 SER A O 2
ATOM 1107 N N . ASN A 1 40 ? 1.793 7.870 0.614 1.00 0.00 40 ASN A N 2
ATOM 1108 C CA . ASN A 1 40 ? 2.938 8.698 1.001 1.00 0.00 40 ASN A CA 2
ATOM 1109 C C . ASN A 1 40 ? 4.038 7.828 1.633 1.00 0.00 40 ASN A C 2
ATOM 1110 O O . ASN A 1 40 ? 4.134 7.697 2.861 1.00 0.00 40 ASN A O 2
ATOM 1121 N N . CYS A 1 41 ? 4.844 7.218 0.764 1.00 0.00 41 CYS A N 2
ATOM 1122 C CA . CYS A 1 41 ? 5.934 6.342 1.185 1.00 0.00 41 CYS A CA 2
ATOM 1123 C C . CYS A 1 41 ? 7.290 7.057 1.062 1.00 0.00 41 CYS A C 2
ATOM 1124 O O . CYS A 1 41 ? 7.597 7.936 1.873 1.00 0.00 41 CYS A O 2
ATOM 1131 N N . ARG A 1 42 ? 8.092 6.680 0.055 1.00 0.00 42 ARG A N 2
ATOM 1132 C CA . ARG A 1 42 ? 9.409 7.295 -0.172 1.00 0.00 42 ARG A CA 2
ATOM 1133 C C . ARG A 1 42 ? 9.319 8.477 -1.143 1.00 0.00 42 ARG A C 2
ATOM 1134 O O . ARG A 1 42 ? 10.193 9.348 -1.146 1.00 0.00 42 ARG A O 2
ATOM 1155 N N . GLY A 1 43 ? 8.259 8.490 -1.958 1.00 0.00 43 GLY A N 2
ATOM 1156 C CA . GLY A 1 43 ? 8.057 9.557 -2.927 1.00 0.00 43 GLY A CA 2
ATOM 1157 C C . GLY A 1 43 ? 7.707 9.035 -4.307 1.00 0.00 43 GLY A C 2
ATOM 1158 O O . GLY A 1 43 ? 8.165 7.926 -4.658 1.00 0.00 43 GLY A O 2
ATOM 1163 N N . GLN A 1 1 ? -3.367 -1.342 10.162 1.00 0.00 1 GLN A N 3
ATOM 1164 C CA . GLN A 1 1 ? -3.986 -0.912 8.879 1.00 0.00 1 GLN A CA 3
ATOM 1165 C C . GLN A 1 1 ? -4.377 0.559 8.933 1.00 0.00 1 GLN A C 3
ATOM 1166 O O . GLN A 1 1 ? -4.911 1.029 9.942 1.00 0.00 1 GLN A O 3
ATOM 1182 N N . ASN A 1 2 ? -4.104 1.278 7.839 1.00 0.00 2 ASN A N 3
ATOM 1183 C CA . ASN A 1 2 ? -4.424 2.705 7.745 1.00 0.00 2 ASN A CA 3
ATOM 1184 C C . ASN A 1 2 ? -5.210 3.030 6.477 1.00 0.00 2 ASN A C 3
ATOM 1185 O O . ASN A 1 2 ? -5.919 4.039 6.429 1.00 0.00 2 ASN A O 3
ATOM 1196 N N . CYS A 1 3 ? -5.082 2.170 5.449 1.00 0.00 3 CYS A N 3
ATOM 1197 C CA . CYS A 1 3 ? -5.750 2.379 4.153 1.00 0.00 3 CYS A CA 3
ATOM 1198 C C . CYS A 1 3 ? -5.611 1.137 3.255 1.00 0.00 3 CYS A C 3
ATOM 1199 O O . CYS A 1 3 ? -4.996 0.140 3.650 1.00 0.00 3 CYS A O 3
ATOM 1206 N N . GLY A 1 4 ? -6.191 1.219 2.047 1.00 0.00 4 GLY A N 3
ATOM 1207 C CA . GLY A 1 4 ? -6.120 0.134 1.084 1.00 0.00 4 GLY A CA 3
ATOM 1208 C C . GLY A 1 4 ? -7.411 -0.043 0.308 1.00 0.00 4 GLY A C 3
ATOM 1209 O O . GLY A 1 4 ? -7.807 0.845 -0.452 1.00 0.00 4 GLY A O 3
ATOM 1213 N N . ARG A 1 5 ? -8.059 -1.193 0.501 1.00 0.00 5 ARG A N 3
ATOM 1214 C CA . ARG A 1 5 ? -9.322 -1.510 -0.178 1.00 0.00 5 ARG A CA 3
ATOM 1215 C C . ARG A 1 5 ? -10.397 -1.905 0.834 1.00 0.00 5 ARG A C 3
ATOM 1216 O O . ARG A 1 5 ? -11.591 -1.919 0.517 1.00 0.00 5 ARG A O 3
ATOM 1237 N N . GLN A 1 6 ? -9.947 -2.223 2.050 1.00 0.00 6 GLN A N 3
ATOM 1238 C CA . GLN A 1 6 ? -10.834 -2.651 3.144 1.00 0.00 6 GLN A CA 3
ATOM 1239 C C . GLN A 1 6 ? -11.344 -1.475 3.979 1.00 0.00 6 GLN A C 3
ATOM 1240 O O . GLN A 1 6 ? -12.443 -1.537 4.538 1.00 0.00 6 GLN A O 3
ATOM 1254 N N . ALA A 1 7 ? -10.540 -0.412 4.054 1.00 0.00 7 ALA A N 3
ATOM 1255 C CA . ALA A 1 7 ? -10.887 0.790 4.824 1.00 0.00 7 ALA A CA 3
ATOM 1256 C C . ALA A 1 7 ? -11.729 1.778 3.997 1.00 0.00 7 ALA A C 3
ATOM 1257 O O . ALA A 1 7 ? -11.924 2.933 4.400 1.00 0.00 7 ALA A O 3
ATOM 1264 N N . GLY A 1 8 ? -12.242 1.304 2.853 1.00 0.00 8 GLY A N 3
ATOM 1265 C CA . GLY A 1 8 ? -13.043 2.143 1.967 1.00 0.00 8 GLY A CA 3
ATOM 1266 C C . GLY A 1 8 ? -12.191 2.878 0.945 1.00 0.00 8 GLY A C 3
ATOM 1267 O O . GLY A 1 8 ? -12.610 3.900 0.397 1.00 0.00 8 GLY A O 3
ATOM 1271 N N . ASN A 1 9 ? -10.980 2.336 0.694 1.00 0.00 9 ASN A N 3
ATOM 1272 C CA . ASN A 1 9 ? -9.997 2.901 -0.255 1.00 0.00 9 ASN A CA 3
ATOM 1273 C C . ASN A 1 9 ? -9.636 4.358 0.093 1.00 0.00 9 ASN A C 3
ATOM 1274 O O . ASN A 1 9 ? -10.087 5.309 -0.559 1.00 0.00 9 ASN A O 3
ATOM 1285 N N . ARG A 1 10 ? -8.833 4.507 1.149 1.00 0.00 10 ARG A N 3
ATOM 1286 C CA . ARG A 1 10 ? -8.380 5.820 1.620 1.00 0.00 10 ARG A CA 3
ATOM 1287 C C . ARG A 1 10 ? -6.948 6.090 1.128 1.00 0.00 10 ARG A C 3
ATOM 1288 O O . ARG A 1 10 ? -6.515 5.490 0.139 1.00 0.00 10 ARG A O 3
ATOM 1309 N N . ALA A 1 11 ? -6.226 7.008 1.797 1.00 0.00 11 ALA A N 3
ATOM 1310 C CA . ALA A 1 11 ? -4.843 7.335 1.431 1.00 0.00 11 ALA A CA 3
ATOM 1311 C C . ALA A 1 11 ? -4.007 7.659 2.667 1.00 0.00 11 ALA A C 3
ATOM 1312 O O . ALA A 1 11 ? -4.486 8.328 3.587 1.00 0.00 11 ALA A O 3
ATOM 1319 N N . CYS A 1 12 ? -2.756 7.178 2.678 1.00 0.00 12 CYS A N 3
ATOM 1320 C CA . CYS A 1 12 ? -1.838 7.416 3.794 1.00 0.00 12 CYS A CA 3
ATOM 1321 C C . CYS A 1 12 ? -0.848 8.529 3.445 1.00 0.00 12 CYS A C 3
ATOM 1322 O O . CYS A 1 12 ? -0.077 8.406 2.486 1.00 0.00 12 CYS A O 3
ATOM 1329 N N . ALA A 1 13 ? -0.885 9.620 4.227 1.00 0.00 13 ALA A N 3
ATOM 1330 C CA . ALA A 1 13 ? -0.002 10.773 4.005 1.00 0.00 13 ALA A CA 3
ATOM 1331 C C . ALA A 1 13 ? 0.540 11.356 5.324 1.00 0.00 13 ALA A C 3
ATOM 1332 O O . ALA A 1 13 ? 0.879 12.544 5.397 1.00 0.00 13 ALA A O 3
ATOM 1339 N N . ASN A 1 14 ? 0.646 10.508 6.358 1.00 0.00 14 ASN A N 3
ATOM 1340 C CA . ASN A 1 14 ? 1.145 10.942 7.668 1.00 0.00 14 ASN A CA 3
ATOM 1341 C C . ASN A 1 14 ? 2.643 10.655 7.816 1.00 0.00 14 ASN A C 3
ATOM 1342 O O . ASN A 1 14 ? 3.466 11.574 7.746 1.00 0.00 14 ASN A O 3
ATOM 1353 N N . GLN A 1 15 ? 2.980 9.380 8.020 1.00 0.00 15 GLN A N 3
ATOM 1354 C CA . GLN A 1 15 ? 4.374 8.933 8.179 1.00 0.00 15 GLN A CA 3
ATOM 1355 C C . GLN A 1 15 ? 4.591 7.573 7.516 1.00 0.00 15 GLN A C 3
ATOM 1356 O O . GLN A 1 15 ? 5.694 7.263 7.059 1.00 0.00 15 GLN A O 3
ATOM 1370 N N . LEU A 1 16 ? 3.521 6.779 7.477 1.00 0.00 16 LEU A N 3
ATOM 1371 C CA . LEU A 1 16 ? 3.538 5.442 6.877 1.00 0.00 16 LEU A CA 3
ATOM 1372 C C . LEU A 1 16 ? 2.994 5.505 5.441 1.00 0.00 16 LEU A C 3
ATOM 1373 O O . LEU A 1 16 ? 2.811 6.603 4.904 1.00 0.00 16 LEU A O 3
ATOM 1389 N N . CYS A 1 17 ? 2.737 4.338 4.812 1.00 0.00 17 CYS A N 3
ATOM 1390 C CA . CYS A 1 17 ? 2.236 4.324 3.433 1.00 0.00 17 CYS A CA 3
ATOM 1391 C C . CYS A 1 17 ? 1.340 3.135 3.112 1.00 0.00 17 CYS A C 3
ATOM 1392 O O . CYS A 1 17 ? 1.579 1.998 3.532 1.00 0.00 17 CYS A O 3
ATOM 1399 N N . CYS A 1 18 ? 0.304 3.467 2.348 1.00 0.00 18 CYS A N 3
ATOM 1400 C CA . CYS A 1 18 ? -0.726 2.544 1.894 1.00 0.00 18 CYS A CA 3
ATOM 1401 C C . CYS A 1 18 ? -0.461 1.994 0.494 1.00 0.00 18 CYS A C 3
ATOM 1402 O O . CYS A 1 18 ? 0.287 2.583 -0.291 1.00 0.00 18 CYS A O 3
ATOM 1409 N N . SER A 1 19 ? -1.099 0.850 0.209 1.00 0.00 19 SER A N 3
ATOM 1410 C CA . SER A 1 19 ? -1.029 0.204 -1.102 1.00 0.00 19 SER A CA 3
ATOM 1411 C C . SER A 1 19 ? -2.413 -0.325 -1.487 1.00 0.00 19 SER A C 3
ATOM 1412 O O . SER A 1 19 ? -3.257 -0.549 -0.612 1.00 0.00 19 SER A O 3
ATOM 1420 N N . GLN A 1 20 ? -2.644 -0.524 -2.795 1.00 0.00 20 GLN A N 3
ATOM 1421 C CA . GLN A 1 20 ? -3.935 -1.030 -3.295 1.00 0.00 20 GLN A CA 3
ATOM 1422 C C . GLN A 1 20 ? -4.125 -2.509 -2.920 1.00 0.00 20 GLN A C 3
ATOM 1423 O O . GLN A 1 20 ? -3.845 -3.418 -3.712 1.00 0.00 20 GLN A O 3
ATOM 1437 N N . TYR A 1 21 ? -4.585 -2.726 -1.677 1.00 0.00 21 TYR A N 3
ATOM 1438 C CA . TYR A 1 21 ? -4.811 -4.074 -1.132 1.00 0.00 21 TYR A CA 3
ATOM 1439 C C . TYR A 1 21 ? -5.798 -4.027 0.038 1.00 0.00 21 TYR A C 3
ATOM 1440 O O . TYR A 1 21 ? -6.860 -4.656 0.001 1.00 0.00 21 TYR A O 3
ATOM 1458 N N . GLY A 1 22 ? -5.416 -3.271 1.060 1.00 0.00 22 GLY A N 3
ATOM 1459 C CA . GLY A 1 22 ? -6.208 -3.137 2.273 1.00 0.00 22 GLY A CA 3
ATOM 1460 C C . GLY A 1 22 ? -5.333 -2.923 3.490 1.00 0.00 22 GLY A C 3
ATOM 1461 O O . GLY A 1 22 ? -5.829 -2.919 4.620 1.00 0.00 22 GLY A O 3
ATOM 1465 N N . PHE A 1 23 ? -4.023 -2.742 3.253 1.00 0.00 23 PHE A N 3
ATOM 1466 C CA . PHE A 1 23 ? -3.069 -2.537 4.333 1.00 0.00 23 PHE A CA 3
ATOM 1467 C C . PHE A 1 23 ? -2.155 -1.335 4.076 1.00 0.00 23 PHE A C 3
ATOM 1468 O O . PHE A 1 23 ? -1.762 -1.057 2.933 1.00 0.00 23 PHE A O 3
ATOM 1485 N N . CYS A 1 24 ? -1.859 -0.621 5.165 1.00 0.00 24 CYS A N 3
ATOM 1486 C CA . CYS A 1 24 ? -0.967 0.535 5.153 1.00 0.00 24 CYS A CA 3
ATOM 1487 C C . CYS A 1 24 ? 0.015 0.426 6.328 1.00 0.00 24 CYS A C 3
ATOM 1488 O O . CYS A 1 24 ? -0.323 -0.152 7.366 1.00 0.00 24 CYS A O 3
ATOM 1495 N N . GLY A 1 25 ? 1.222 0.985 6.161 1.00 0.00 25 GLY A N 3
ATOM 1496 C CA . GLY A 1 25 ? 2.242 0.900 7.201 1.00 0.00 25 GLY A CA 3
ATOM 1497 C C . GLY A 1 25 ? 3.638 1.192 6.675 1.00 0.00 25 GLY A C 3
ATOM 1498 O O . GLY A 1 25 ? 3.860 2.226 6.045 1.00 0.00 25 GLY A O 3
ATOM 1502 N N . SER A 1 26 ? 4.580 0.268 6.924 1.00 0.00 26 SER A N 3
ATOM 1503 C CA . SER A 1 26 ? 5.974 0.443 6.486 1.00 0.00 26 SER A CA 3
ATOM 1504 C C . SER A 1 26 ? 6.591 -0.838 5.922 1.00 0.00 26 SER A C 3
ATOM 1505 O O . SER A 1 26 ? 7.576 -0.775 5.180 1.00 0.00 26 SER A O 3
ATOM 1513 N N . THR A 1 27 ? 6.012 -1.991 6.274 1.00 0.00 27 THR A N 3
ATOM 1514 C CA . THR A 1 27 ? 6.510 -3.306 5.826 1.00 0.00 27 THR A CA 3
ATOM 1515 C C . THR A 1 27 ? 6.486 -3.430 4.286 1.00 0.00 27 THR A C 3
ATOM 1516 O O . THR A 1 27 ? 5.845 -2.628 3.600 1.00 0.00 27 THR A O 3
ATOM 1527 N N . SER A 1 28 ? 7.191 -4.447 3.767 1.00 0.00 28 SER A N 3
ATOM 1528 C CA . SER A 1 28 ? 7.306 -4.689 2.323 1.00 0.00 28 SER A CA 3
ATOM 1529 C C . SER A 1 28 ? 6.075 -5.400 1.730 1.00 0.00 28 SER A C 3
ATOM 1530 O O . SER A 1 28 ? 6.180 -6.460 1.099 1.00 0.00 28 SER A O 3
ATOM 1538 N N . GLU A 1 29 ? 4.911 -4.792 1.945 1.00 0.00 29 GLU A N 3
ATOM 1539 C CA . GLU A 1 29 ? 3.631 -5.297 1.428 1.00 0.00 29 GLU A CA 3
ATOM 1540 C C . GLU A 1 29 ? 2.726 -4.109 1.144 1.00 0.00 29 GLU A C 3
ATOM 1541 O O . GLU A 1 29 ? 2.038 -4.054 0.120 1.00 0.00 29 GLU A O 3
ATOM 1553 N N . TYR A 1 30 ? 2.752 -3.169 2.085 1.00 0.00 30 TYR A N 3
ATOM 1554 C CA . TYR A 1 30 ? 1.999 -1.922 2.001 1.00 0.00 30 TYR A CA 3
ATOM 1555 C C . TYR A 1 30 ? 2.905 -0.825 1.458 1.00 0.00 30 TYR A C 3
ATOM 1556 O O . TYR A 1 30 ? 2.455 0.089 0.760 1.00 0.00 30 TYR A O 3
ATOM 1574 N N . CYS A 1 31 ? 4.190 -0.944 1.800 1.00 0.00 31 CYS A N 3
ATOM 1575 C CA . CYS A 1 31 ? 5.216 -0.015 1.358 1.00 0.00 31 CYS A CA 3
ATOM 1576 C C . CYS A 1 31 ? 6.219 -0.756 0.485 1.00 0.00 31 CYS A C 3
ATOM 1577 O O . CYS A 1 31 ? 7.257 -1.237 0.959 1.00 0.00 31 CYS A O 3
ATOM 1584 N N . SER A 1 32 ? 5.879 -0.865 -0.803 1.00 0.00 32 SER A N 3
ATOM 1585 C CA . SER A 1 32 ? 6.717 -1.571 -1.769 1.00 0.00 32 SER A CA 3
ATOM 1586 C C . SER A 1 32 ? 7.814 -0.682 -2.353 1.00 0.00 32 SER A C 3
ATOM 1587 O O . SER A 1 32 ? 7.540 0.394 -2.894 1.00 0.00 32 SER A O 3
ATOM 1595 N N . ARG A 1 33 ? 9.057 -1.155 -2.223 1.00 0.00 33 ARG A N 3
ATOM 1596 C CA . ARG A 1 33 ? 10.230 -0.448 -2.746 1.00 0.00 33 ARG A CA 3
ATOM 1597 C C . ARG A 1 33 ? 10.669 -1.057 -4.081 1.00 0.00 33 ARG A C 3
ATOM 1598 O O . ARG A 1 33 ? 11.185 -0.357 -4.957 1.00 0.00 33 ARG A O 3
ATOM 1619 N N . ALA A 1 34 ? 10.451 -2.368 -4.209 1.00 0.00 34 ALA A N 3
ATOM 1620 C CA . ALA A 1 34 ? 10.791 -3.114 -5.420 1.00 0.00 34 ALA A CA 3
ATOM 1621 C C . ALA A 1 34 ? 9.547 -3.375 -6.269 1.00 0.00 34 ALA A C 3
ATOM 1622 O O . ALA A 1 34 ? 9.634 -3.474 -7.496 1.00 0.00 34 ALA A O 3
ATOM 1629 N N . ASN A 1 35 ? 8.396 -3.483 -5.596 1.00 0.00 35 ASN A N 3
ATOM 1630 C CA . ASN A 1 35 ? 7.111 -3.721 -6.262 1.00 0.00 35 ASN A CA 3
ATOM 1631 C C . ASN A 1 35 ? 6.373 -2.401 -6.532 1.00 0.00 35 ASN A C 3
ATOM 1632 O O . ASN A 1 35 ? 5.452 -2.360 -7.354 1.00 0.00 35 ASN A O 3
ATOM 1643 N N . GLY A 1 36 ? 6.788 -1.332 -5.832 1.00 0.00 36 GLY A N 3
ATOM 1644 C CA . GLY A 1 36 ? 6.191 -0.012 -6.014 1.00 0.00 36 GLY A CA 3
ATOM 1645 C C . GLY A 1 36 ? 5.059 0.285 -5.046 1.00 0.00 36 GLY A C 3
ATOM 1646 O O . GLY A 1 36 ? 4.036 -0.406 -5.051 1.00 0.00 36 GLY A O 3
ATOM 1650 N N . CYS A 1 37 ? 5.249 1.322 -4.213 1.00 0.00 37 CYS A N 3
ATOM 1651 C CA . CYS A 1 37 ? 4.235 1.747 -3.234 1.00 0.00 37 CYS A CA 3
ATOM 1652 C C . CYS A 1 37 ? 3.240 2.718 -3.888 1.00 0.00 37 CYS A C 3
ATOM 1653 O O . CYS A 1 37 ? 3.456 3.146 -5.029 1.00 0.00 37 CYS A O 3
ATOM 1660 N N . GLN A 1 38 ? 2.157 3.069 -3.177 1.00 0.00 38 GLN A N 3
ATOM 1661 C CA . GLN A 1 38 ? 1.131 3.950 -3.743 1.00 0.00 38 GLN A CA 3
ATOM 1662 C C . GLN A 1 38 ? 1.033 5.278 -2.992 1.00 0.00 38 GLN A C 3
ATOM 1663 O O . GLN A 1 38 ? 1.167 6.346 -3.597 1.00 0.00 38 GLN A O 3
ATOM 1677 N N . SER A 1 39 ? 0.800 5.201 -1.677 1.00 0.00 39 SER A N 3
ATOM 1678 C CA . SER A 1 39 ? 0.669 6.384 -0.824 1.00 0.00 39 SER A CA 3
ATOM 1679 C C . SER A 1 39 ? 2.032 7.026 -0.518 1.00 0.00 39 SER A C 3
ATOM 1680 O O . SER A 1 39 ? 3.057 6.594 -1.054 1.00 0.00 39 SER A O 3
ATOM 1688 N N . ASN A 1 40 ? 2.030 8.067 0.342 1.00 0.00 40 ASN A N 3
ATOM 1689 C CA . ASN A 1 40 ? 3.253 8.792 0.722 1.00 0.00 40 ASN A CA 3
ATOM 1690 C C . ASN A 1 40 ? 4.278 7.861 1.392 1.00 0.00 40 ASN A C 3
ATOM 1691 O O . ASN A 1 40 ? 4.283 7.674 2.615 1.00 0.00 40 ASN A O 3
ATOM 1702 N N . CYS A 1 41 ? 5.121 7.265 0.550 1.00 0.00 41 CYS A N 3
ATOM 1703 C CA . CYS A 1 41 ? 6.165 6.344 0.995 1.00 0.00 41 CYS A CA 3
ATOM 1704 C C . CYS A 1 41 ? 7.549 6.950 0.777 1.00 0.00 41 CYS A C 3
ATOM 1705 O O . CYS A 1 41 ? 7.792 7.607 -0.239 1.00 0.00 41 CYS A O 3
ATOM 1712 N N . ARG A 1 42 ? 8.457 6.722 1.752 1.00 0.00 42 ARG A N 3
ATOM 1713 C CA . ARG A 1 42 ? 9.854 7.231 1.717 1.00 0.00 42 ARG A CA 3
ATOM 1714 C C . ARG A 1 42 ? 9.929 8.774 1.755 1.00 0.00 42 ARG A C 3
ATOM 1715 O O . ARG A 1 42 ? 10.996 9.358 1.532 1.00 0.00 42 ARG A O 3
ATOM 1736 N N . GLY A 1 43 ? 8.794 9.418 2.061 1.00 0.00 43 GLY A N 3
ATOM 1737 C CA . GLY A 1 43 ? 8.741 10.873 2.128 1.00 0.00 43 GLY A CA 3
ATOM 1738 C C . GLY A 1 43 ? 8.089 11.488 0.905 1.00 0.00 43 GLY A C 3
ATOM 1739 O O . GLY A 1 43 ? 8.467 12.620 0.538 1.00 0.00 43 GLY A O 3
ATOM 1744 N N . GLN A 1 1 ? -7.393 0.055 10.055 1.00 0.00 1 GLN A N 4
ATOM 1745 C CA . GLN A 1 1 ? -6.666 0.154 8.762 1.00 0.00 1 GLN A CA 4
ATOM 1746 C C . GLN A 1 1 ? -6.494 1.612 8.345 1.00 0.00 1 GLN A C 4
ATOM 1747 O O . GLN A 1 1 ? -7.364 2.447 8.613 1.00 0.00 1 GLN A O 4
ATOM 1763 N N . ASN A 1 2 ? -5.363 1.904 7.691 1.00 0.00 2 ASN A N 4
ATOM 1764 C CA . ASN A 1 2 ? -5.056 3.262 7.217 1.00 0.00 2 ASN A CA 4
ATOM 1765 C C . ASN A 1 2 ? -5.506 3.439 5.772 1.00 0.00 2 ASN A C 4
ATOM 1766 O O . ASN A 1 2 ? -5.825 4.550 5.342 1.00 0.00 2 ASN A O 4
ATOM 1777 N N . CYS A 1 3 ? -5.526 2.323 5.034 1.00 0.00 3 CYS A N 4
ATOM 1778 C CA . CYS A 1 3 ? -5.922 2.315 3.626 1.00 0.00 3 CYS A CA 4
ATOM 1779 C C . CYS A 1 3 ? -6.666 1.035 3.266 1.00 0.00 3 CYS A C 4
ATOM 1780 O O . CYS A 1 3 ? -7.093 0.280 4.147 1.00 0.00 3 CYS A O 4
ATOM 1787 N N . GLY A 1 4 ? -6.816 0.808 1.955 1.00 0.00 4 GLY A N 4
ATOM 1788 C CA . GLY A 1 4 ? -7.469 -0.387 1.474 1.00 0.00 4 GLY A CA 4
ATOM 1789 C C . GLY A 1 4 ? -8.600 -0.120 0.518 1.00 0.00 4 GLY A C 4
ATOM 1790 O O . GLY A 1 4 ? -9.020 1.026 0.335 1.00 0.00 4 GLY A O 4
ATOM 1794 N N . ARG A 1 5 ? -9.091 -1.200 -0.090 1.00 0.00 5 ARG A N 4
ATOM 1795 C CA . ARG A 1 5 ? -10.207 -1.131 -1.029 1.00 0.00 5 ARG A CA 4
ATOM 1796 C C . ARG A 1 5 ? -11.549 -1.239 -0.275 1.00 0.00 5 ARG A C 4
ATOM 1797 O O . ARG A 1 5 ? -12.624 -1.248 -0.886 1.00 0.00 5 ARG A O 4
ATOM 1818 N N . GLN A 1 6 ? -11.455 -1.304 1.063 1.00 0.00 6 GLN A N 4
ATOM 1819 C CA . GLN A 1 6 ? -12.625 -1.422 1.945 1.00 0.00 6 GLN A CA 4
ATOM 1820 C C . GLN A 1 6 ? -12.818 -0.160 2.783 1.00 0.00 6 GLN A C 4
ATOM 1821 O O . GLN A 1 6 ? -13.946 0.190 3.140 1.00 0.00 6 GLN A O 4
ATOM 1835 N N . ALA A 1 7 ? -11.702 0.514 3.086 1.00 0.00 7 ALA A N 4
ATOM 1836 C CA . ALA A 1 7 ? -11.707 1.744 3.892 1.00 0.00 7 ALA A CA 4
ATOM 1837 C C . ALA A 1 7 ? -12.085 2.981 3.058 1.00 0.00 7 ALA A C 4
ATOM 1838 O O . ALA A 1 7 ? -12.074 4.111 3.563 1.00 0.00 7 ALA A O 4
ATOM 1845 N N . GLY A 1 8 ? -12.436 2.749 1.786 1.00 0.00 8 GLY A N 4
ATOM 1846 C CA . GLY A 1 8 ? -12.817 3.830 0.886 1.00 0.00 8 GLY A CA 4
ATOM 1847 C C . GLY A 1 8 ? -11.673 4.281 -0.005 1.00 0.00 8 GLY A C 4
ATOM 1848 O O . GLY A 1 8 ? -11.628 5.445 -0.415 1.00 0.00 8 GLY A O 4
ATOM 1852 N N . ASN A 1 9 ? -10.744 3.346 -0.311 1.00 0.00 9 ASN A N 4
ATOM 1853 C CA . ASN A 1 9 ? -9.558 3.609 -1.163 1.00 0.00 9 ASN A CA 4
ATOM 1854 C C . ASN A 1 9 ? -8.741 4.818 -0.657 1.00 0.00 9 ASN A C 4
ATOM 1855 O O . ASN A 1 9 ? -8.206 5.608 -1.447 1.00 0.00 9 ASN A O 4
ATOM 1866 N N . ARG A 1 10 ? -8.637 4.931 0.676 1.00 0.00 10 ARG A N 4
ATOM 1867 C CA . ARG A 1 10 ? -7.903 6.026 1.328 1.00 0.00 10 ARG A CA 4
ATOM 1868 C C . ARG A 1 10 ? -6.389 5.795 1.285 1.00 0.00 10 ARG A C 4
ATOM 1869 O O . ARG A 1 10 ? -5.932 4.662 1.108 1.00 0.00 10 ARG A O 4
ATOM 1890 N N . ALA A 1 11 ? -5.627 6.882 1.444 1.00 0.00 11 ALA A N 4
ATOM 1891 C CA . ALA A 1 11 ? -4.165 6.826 1.423 1.00 0.00 11 ALA A CA 4
ATOM 1892 C C . ALA A 1 11 ? -3.579 7.130 2.801 1.00 0.00 11 ALA A C 4
ATOM 1893 O O . ALA A 1 11 ? -4.227 7.789 3.621 1.00 0.00 11 ALA A O 4
ATOM 1900 N N . CYS A 1 12 ? -2.346 6.648 3.054 1.00 0.00 12 CYS A N 4
ATOM 1901 C CA . CYS A 1 12 ? -1.677 6.884 4.349 1.00 0.00 12 CYS A CA 4
ATOM 1902 C C . CYS A 1 12 ? -0.927 8.219 4.334 1.00 0.00 12 CYS A C 4
ATOM 1903 O O . CYS A 1 12 ? -0.003 8.404 3.543 1.00 0.00 12 CYS A O 4
ATOM 1910 N N . ALA A 1 13 ? -1.329 9.143 5.220 1.00 0.00 13 ALA A N 4
ATOM 1911 C CA . ALA A 1 13 ? -0.711 10.475 5.277 1.00 0.00 13 ALA A CA 4
ATOM 1912 C C . ALA A 1 13 ? -0.364 10.905 6.710 1.00 0.00 13 ALA A C 4
ATOM 1913 O O . ALA A 1 13 ? -1.043 11.748 7.310 1.00 0.00 13 ALA A O 4
ATOM 1920 N N . ASN A 1 14 ? 0.701 10.297 7.250 1.00 0.00 14 ASN A N 4
ATOM 1921 C CA . ASN A 1 14 ? 1.204 10.599 8.599 1.00 0.00 14 ASN A CA 4
ATOM 1922 C C . ASN A 1 14 ? 2.691 10.257 8.674 1.00 0.00 14 ASN A C 4
ATOM 1923 O O . ASN A 1 14 ? 3.542 11.139 8.821 1.00 0.00 14 ASN A O 4
ATOM 1934 N N . GLN A 1 15 ? 2.971 8.958 8.562 1.00 0.00 15 GLN A N 4
ATOM 1935 C CA . GLN A 1 15 ? 4.331 8.397 8.582 1.00 0.00 15 GLN A CA 4
ATOM 1936 C C . GLN A 1 15 ? 4.332 7.055 7.857 1.00 0.00 15 GLN A C 4
ATOM 1937 O O . GLN A 1 15 ? 5.313 6.673 7.214 1.00 0.00 15 GLN A O 4
ATOM 1951 N N . LEU A 1 16 ? 3.197 6.356 7.982 1.00 0.00 16 LEU A N 4
ATOM 1952 C CA . LEU A 1 16 ? 2.964 5.051 7.373 1.00 0.00 16 LEU A CA 4
ATOM 1953 C C . LEU A 1 16 ? 2.784 5.115 5.858 1.00 0.00 16 LEU A C 4
ATOM 1954 O O . LEU A 1 16 ? 2.707 6.198 5.270 1.00 0.00 16 LEU A O 4
ATOM 1970 N N . CYS A 1 17 ? 2.719 3.923 5.249 1.00 0.00 17 CYS A N 4
ATOM 1971 C CA . CYS A 1 17 ? 2.537 3.786 3.796 1.00 0.00 17 CYS A CA 4
ATOM 1972 C C . CYS A 1 17 ? 1.741 2.532 3.454 1.00 0.00 17 CYS A C 4
ATOM 1973 O O . CYS A 1 17 ? 1.979 1.461 4.020 1.00 0.00 17 CYS A O 4
ATOM 1980 N N . CYS A 1 18 ? 0.793 2.686 2.517 1.00 0.00 18 CYS A N 4
ATOM 1981 C CA . CYS A 1 18 ? -0.086 1.583 2.117 1.00 0.00 18 CYS A CA 4
ATOM 1982 C C . CYS A 1 18 ? -0.086 1.267 0.618 1.00 0.00 18 CYS A C 4
ATOM 1983 O O . CYS A 1 18 ? 0.638 1.874 -0.176 1.00 0.00 18 CYS A O 4
ATOM 1990 N N . SER A 1 19 ? -0.942 0.283 0.280 1.00 0.00 19 SER A N 4
ATOM 1991 C CA . SER A 1 19 ? -1.164 -0.190 -1.087 1.00 0.00 19 SER A CA 4
ATOM 1992 C C . SER A 1 19 ? -2.659 -0.446 -1.316 1.00 0.00 19 SER A C 4
ATOM 1993 O O . SER A 1 19 ? -3.436 -0.491 -0.356 1.00 0.00 19 SER A O 4
ATOM 2001 N N . GLN A 1 20 ? -3.058 -0.615 -2.590 1.00 0.00 20 GLN A N 4
ATOM 2002 C CA . GLN A 1 20 ? -4.461 -0.885 -2.946 1.00 0.00 20 GLN A CA 4
ATOM 2003 C C . GLN A 1 20 ? -4.854 -2.304 -2.509 1.00 0.00 20 GLN A C 4
ATOM 2004 O O . GLN A 1 20 ? -4.789 -3.264 -3.287 1.00 0.00 20 GLN A O 4
ATOM 2018 N N . TYR A 1 21 ? -5.240 -2.413 -1.228 1.00 0.00 21 TYR A N 4
ATOM 2019 C CA . TYR A 1 21 ? -5.619 -3.692 -0.602 1.00 0.00 21 TYR A CA 4
ATOM 2020 C C . TYR A 1 21 ? -6.225 -3.439 0.780 1.00 0.00 21 TYR A C 4
ATOM 2021 O O . TYR A 1 21 ? -7.422 -3.649 0.998 1.00 0.00 21 TYR A O 4
ATOM 2039 N N . GLY A 1 22 ? -5.371 -2.986 1.693 1.00 0.00 22 GLY A N 4
ATOM 2040 C CA . GLY A 1 22 ? -5.772 -2.706 3.060 1.00 0.00 22 GLY A CA 4
ATOM 2041 C C . GLY A 1 22 ? -4.639 -2.876 4.045 1.00 0.00 22 GLY A C 4
ATOM 2042 O O . GLY A 1 22 ? -4.875 -3.232 5.203 1.00 0.00 22 GLY A O 4
ATOM 2046 N N . PHE A 1 23 ? -3.406 -2.622 3.587 1.00 0.00 23 PHE A N 4
ATOM 2047 C CA . PHE A 1 23 ? -2.243 -2.741 4.450 1.00 0.00 23 PHE A CA 4
ATOM 2048 C C . PHE A 1 23 ? -1.380 -1.485 4.404 1.00 0.00 23 PHE A C 4
ATOM 2049 O O . PHE A 1 23 ? -1.040 -0.986 3.322 1.00 0.00 23 PHE A O 4
ATOM 2066 N N . CYS A 1 24 ? -1.054 -0.986 5.600 1.00 0.00 24 CYS A N 4
ATOM 2067 C CA . CYS A 1 24 ? -0.209 0.193 5.771 1.00 0.00 24 CYS A CA 4
ATOM 2068 C C . CYS A 1 24 ? 0.845 -0.066 6.843 1.00 0.00 24 CYS A C 4
ATOM 2069 O O . CYS A 1 24 ? 0.568 -0.744 7.837 1.00 0.00 24 CYS A O 4
ATOM 2076 N N . GLY A 1 25 ? 2.048 0.477 6.634 1.00 0.00 25 GLY A N 4
ATOM 2077 C CA . GLY A 1 25 ? 3.128 0.296 7.593 1.00 0.00 25 GLY A CA 4
ATOM 2078 C C . GLY A 1 25 ? 4.464 0.799 7.084 1.00 0.00 25 GLY A C 4
ATOM 2079 O O . GLY A 1 25 ? 4.555 1.913 6.560 1.00 0.00 25 GLY A O 4
ATOM 2083 N N . SER A 1 26 ? 5.501 -0.031 7.249 1.00 0.00 26 SER A N 4
ATOM 2084 C CA . SER A 1 26 ? 6.863 0.310 6.823 1.00 0.00 26 SER A CA 4
ATOM 2085 C C . SER A 1 26 ? 7.549 -0.853 6.105 1.00 0.00 26 SER A C 4
ATOM 2086 O O . SER A 1 26 ? 8.562 -0.659 5.428 1.00 0.00 26 SER A O 4
ATOM 2094 N N . THR A 1 27 ? 6.984 -2.059 6.256 1.00 0.00 27 THR A N 4
ATOM 2095 C CA . THR A 1 27 ? 7.534 -3.279 5.648 1.00 0.00 27 THR A CA 4
ATOM 2096 C C . THR A 1 27 ? 7.445 -3.241 4.112 1.00 0.00 27 THR A C 4
ATOM 2097 O O . THR A 1 27 ? 6.662 -2.472 3.544 1.00 0.00 27 THR A O 4
ATOM 2108 N N . SER A 1 28 ? 8.262 -4.082 3.462 1.00 0.00 28 SER A N 4
ATOM 2109 C CA . SER A 1 28 ? 8.323 -4.160 1.999 1.00 0.00 28 SER A CA 4
ATOM 2110 C C . SER A 1 28 ? 7.170 -4.995 1.420 1.00 0.00 28 SER A C 4
ATOM 2111 O O . SER A 1 28 ? 7.372 -6.074 0.846 1.00 0.00 28 SER A O 4
ATOM 2119 N N . GLU A 1 29 ? 5.956 -4.467 1.589 1.00 0.00 29 GLU A N 4
ATOM 2120 C CA . GLU A 1 29 ? 4.717 -5.095 1.102 1.00 0.00 29 GLU A CA 4
ATOM 2121 C C . GLU A 1 29 ? 3.659 -4.019 0.920 1.00 0.00 29 GLU A C 4
ATOM 2122 O O . GLU A 1 29 ? 2.819 -4.090 0.019 1.00 0.00 29 GLU A O 4
ATOM 2134 N N . TYR A 1 30 ? 3.728 -3.033 1.809 1.00 0.00 30 TYR A N 4
ATOM 2135 C CA . TYR A 1 30 ? 2.824 -1.890 1.822 1.00 0.00 30 TYR A CA 4
ATOM 2136 C C . TYR A 1 30 ? 3.585 -0.591 1.532 1.00 0.00 30 TYR A C 4
ATOM 2137 O O . TYR A 1 30 ? 2.974 0.477 1.407 1.00 0.00 30 TYR A O 4
ATOM 2155 N N . CYS A 1 31 ? 4.921 -0.692 1.415 1.00 0.00 31 CYS A N 4
ATOM 2156 C CA . CYS A 1 31 ? 5.769 0.473 1.150 1.00 0.00 31 CYS A CA 4
ATOM 2157 C C . CYS A 1 31 ? 6.812 0.205 0.047 1.00 0.00 31 CYS A C 4
ATOM 2158 O O . CYS A 1 31 ? 7.811 0.927 -0.065 1.00 0.00 31 CYS A O 4
ATOM 2165 N N . SER A 1 32 ? 6.561 -0.822 -0.779 1.00 0.00 32 SER A N 4
ATOM 2166 C CA . SER A 1 32 ? 7.465 -1.181 -1.877 1.00 0.00 32 SER A CA 4
ATOM 2167 C C . SER A 1 32 ? 6.995 -0.557 -3.189 1.00 0.00 32 SER A C 4
ATOM 2168 O O . SER A 1 32 ? 5.808 -0.600 -3.511 1.00 0.00 32 SER A O 4
ATOM 2176 N N . ARG A 1 33 ? 7.942 -0.007 -3.958 1.00 0.00 33 ARG A N 4
ATOM 2177 C CA . ARG A 1 33 ? 7.631 0.651 -5.240 1.00 0.00 33 ARG A CA 4
ATOM 2178 C C . ARG A 1 33 ? 7.364 -0.360 -6.380 1.00 0.00 33 ARG A C 4
ATOM 2179 O O . ARG A 1 33 ? 7.802 -0.174 -7.524 1.00 0.00 33 ARG A O 4
ATOM 2200 N N . ALA A 1 34 ? 6.623 -1.419 -6.042 1.00 0.00 34 ALA A N 4
ATOM 2201 C CA . ALA A 1 34 ? 6.255 -2.476 -6.990 1.00 0.00 34 ALA A CA 4
ATOM 2202 C C . ALA A 1 34 ? 4.840 -2.978 -6.713 1.00 0.00 34 ALA A C 4
ATOM 2203 O O . ALA A 1 34 ? 4.063 -3.217 -7.641 1.00 0.00 34 ALA A O 4
ATOM 2210 N N . ASN A 1 35 ? 4.529 -3.131 -5.423 1.00 0.00 35 ASN A N 4
ATOM 2211 C CA . ASN A 1 35 ? 3.213 -3.604 -4.963 1.00 0.00 35 ASN A CA 4
ATOM 2212 C C . ASN A 1 35 ? 2.820 -2.963 -3.627 1.00 0.00 35 ASN A C 4
ATOM 2213 O O . ASN A 1 35 ? 1.653 -3.023 -3.226 1.00 0.00 35 ASN A O 4
ATOM 2224 N N . GLY A 1 36 ? 3.801 -2.348 -2.949 1.00 0.00 36 GLY A N 4
ATOM 2225 C CA . GLY A 1 36 ? 3.560 -1.716 -1.656 1.00 0.00 36 GLY A CA 4
ATOM 2226 C C . GLY A 1 36 ? 3.210 -0.241 -1.756 1.00 0.00 36 GLY A C 4
ATOM 2227 O O . GLY A 1 36 ? 2.036 0.125 -1.727 1.00 0.00 36 GLY A O 4
ATOM 2231 N N . CYS A 1 37 ? 4.239 0.606 -1.866 1.00 0.00 37 CYS A N 4
ATOM 2232 C CA . CYS A 1 37 ? 4.067 2.061 -1.972 1.00 0.00 37 CYS A CA 4
ATOM 2233 C C . CYS A 1 37 ? 3.240 2.439 -3.212 1.00 0.00 37 CYS A C 4
ATOM 2234 O O . CYS A 1 37 ? 3.764 2.509 -4.331 1.00 0.00 37 CYS A O 4
ATOM 2241 N N . GLN A 1 38 ? 1.938 2.656 -2.993 1.00 0.00 38 GLN A N 4
ATOM 2242 C CA . GLN A 1 38 ? 1.018 3.025 -4.076 1.00 0.00 38 GLN A CA 4
ATOM 2243 C C . GLN A 1 38 ? 0.300 4.326 -3.749 1.00 0.00 38 GLN A C 4
ATOM 2244 O O . GLN A 1 38 ? 0.102 5.172 -4.626 1.00 0.00 38 GLN A O 4
ATOM 2258 N N . SER A 1 39 ? -0.087 4.475 -2.475 1.00 0.00 39 SER A N 4
ATOM 2259 C CA . SER A 1 39 ? -0.777 5.656 -1.997 1.00 0.00 39 SER A CA 4
ATOM 2260 C C . SER A 1 39 ? 0.242 6.721 -1.559 1.00 0.00 39 SER A C 4
ATOM 2261 O O . SER A 1 39 ? 1.343 6.778 -2.115 1.00 0.00 39 SER A O 4
ATOM 2269 N N . ASN A 1 40 ? -0.122 7.572 -0.583 1.00 0.00 40 ASN A N 4
ATOM 2270 C CA . ASN A 1 40 ? 0.781 8.608 -0.071 1.00 0.00 40 ASN A CA 4
ATOM 2271 C C . ASN A 1 40 ? 1.933 7.964 0.716 1.00 0.00 40 ASN A C 4
ATOM 2272 O O . ASN A 1 40 ? 1.892 7.844 1.947 1.00 0.00 40 ASN A O 4
ATOM 2283 N N . CYS A 1 41 ? 2.950 7.531 -0.026 1.00 0.00 41 CYS A N 4
ATOM 2284 C CA . CYS A 1 41 ? 4.112 6.864 0.551 1.00 0.00 41 CYS A CA 4
ATOM 2285 C C . CYS A 1 41 ? 5.401 7.617 0.234 1.00 0.00 41 CYS A C 4
ATOM 2286 O O . CYS A 1 41 ? 5.498 8.294 -0.793 1.00 0.00 41 CYS A O 4
ATOM 2293 N N . ARG A 1 42 ? 6.398 7.487 1.137 1.00 0.00 42 ARG A N 4
ATOM 2294 C CA . ARG A 1 42 ? 7.728 8.142 1.007 1.00 0.00 42 ARG A CA 4
ATOM 2295 C C . ARG A 1 42 ? 7.637 9.685 0.968 1.00 0.00 42 ARG A C 4
ATOM 2296 O O . ARG A 1 42 ? 8.611 10.365 0.619 1.00 0.00 42 ARG A O 4
ATOM 2317 N N . GLY A 1 43 ? 6.471 10.225 1.350 1.00 0.00 43 GLY A N 4
ATOM 2318 C CA . GLY A 1 43 ? 6.265 11.666 1.354 1.00 0.00 43 GLY A CA 4
ATOM 2319 C C . GLY A 1 43 ? 5.520 12.153 0.125 1.00 0.00 43 GLY A C 4
ATOM 2320 O O . GLY A 1 43 ? 5.667 11.528 -0.947 1.00 0.00 43 GLY A O 4
ATOM 2325 N N . GLN A 1 1 ? -3.301 -0.990 10.191 1.00 0.00 1 GLN A N 5
ATOM 2326 C CA . GLN A 1 1 ? -3.638 -0.496 8.827 1.00 0.00 1 GLN A CA 5
ATOM 2327 C C . GLN A 1 1 ? -4.087 0.967 8.870 1.00 0.00 1 GLN A C 5
ATOM 2328 O O . GLN A 1 1 ? -4.608 1.435 9.887 1.00 0.00 1 GLN A O 5
ATOM 2344 N N . ASN A 1 2 ? -3.877 1.674 7.754 1.00 0.00 2 ASN A N 5
ATOM 2345 C CA . ASN A 1 2 ? -4.253 3.088 7.641 1.00 0.00 2 ASN A CA 5
ATOM 2346 C C . ASN A 1 2 ? -5.054 3.360 6.369 1.00 0.00 2 ASN A C 5
ATOM 2347 O O . ASN A 1 2 ? -5.743 4.380 6.280 1.00 0.00 2 ASN A O 5
ATOM 2358 N N . CYS A 1 3 ? -4.963 2.444 5.386 1.00 0.00 3 CYS A N 5
ATOM 2359 C CA . CYS A 1 3 ? -5.651 2.603 4.094 1.00 0.00 3 CYS A CA 5
ATOM 2360 C C . CYS A 1 3 ? -5.577 1.307 3.267 1.00 0.00 3 CYS A C 5
ATOM 2361 O O . CYS A 1 3 ? -5.017 0.302 3.718 1.00 0.00 3 CYS A O 5
ATOM 2368 N N . GLY A 1 4 ? -6.153 1.354 2.057 1.00 0.00 4 GLY A N 5
ATOM 2369 C CA . GLY A 1 4 ? -6.150 0.212 1.156 1.00 0.00 4 GLY A CA 5
ATOM 2370 C C . GLY A 1 4 ? -7.526 -0.073 0.583 1.00 0.00 4 GLY A C 5
ATOM 2371 O O . GLY A 1 4 ? -8.416 0.780 0.654 1.00 0.00 4 GLY A O 5
ATOM 2375 N N . ARG A 1 5 ? -7.704 -1.274 0.015 1.00 0.00 5 ARG A N 5
ATOM 2376 C CA . ARG A 1 5 ? -8.990 -1.664 -0.582 1.00 0.00 5 ARG A CA 5
ATOM 2377 C C . ARG A 1 5 ? -9.939 -2.305 0.457 1.00 0.00 5 ARG A C 5
ATOM 2378 O O . ARG A 1 5 ? -10.989 -2.851 0.098 1.00 0.00 5 ARG A O 5
ATOM 2399 N N . GLN A 1 6 ? -9.563 -2.210 1.740 1.00 0.00 6 GLN A N 5
ATOM 2400 C CA . GLN A 1 6 ? -10.365 -2.773 2.835 1.00 0.00 6 GLN A CA 5
ATOM 2401 C C . GLN A 1 6 ? -10.888 -1.681 3.769 1.00 0.00 6 GLN A C 5
ATOM 2402 O O . GLN A 1 6 ? -11.901 -1.872 4.448 1.00 0.00 6 GLN A O 5
ATOM 2416 N N . ALA A 1 7 ? -10.187 -0.544 3.797 1.00 0.00 7 ALA A N 5
ATOM 2417 C CA . ALA A 1 7 ? -10.560 0.597 4.641 1.00 0.00 7 ALA A CA 5
ATOM 2418 C C . ALA A 1 7 ? -11.506 1.563 3.913 1.00 0.00 7 ALA A C 5
ATOM 2419 O O . ALA A 1 7 ? -11.947 2.565 4.489 1.00 0.00 7 ALA A O 5
ATOM 2426 N N . GLY A 1 8 ? -11.821 1.242 2.653 1.00 0.00 8 GLY A N 5
ATOM 2427 C CA . GLY A 1 8 ? -12.697 2.082 1.847 1.00 0.00 8 GLY A CA 5
ATOM 2428 C C . GLY A 1 8 ? -11.924 2.967 0.887 1.00 0.00 8 GLY A C 5
ATOM 2429 O O . GLY A 1 8 ? -12.389 4.050 0.522 1.00 0.00 8 GLY A O 5
ATOM 2433 N N . ASN A 1 9 ? -10.727 2.493 0.478 1.00 0.00 9 ASN A N 5
ATOM 2434 C CA . ASN A 1 9 ? -9.823 3.210 -0.450 1.00 0.00 9 ASN A CA 5
ATOM 2435 C C . ASN A 1 9 ? -9.488 4.630 0.042 1.00 0.00 9 ASN A C 5
ATOM 2436 O O . ASN A 1 9 ? -9.957 5.633 -0.512 1.00 0.00 9 ASN A O 5
ATOM 2447 N N . ARG A 1 10 ? -8.684 4.686 1.107 1.00 0.00 10 ARG A N 5
ATOM 2448 C CA . ARG A 1 10 ? -8.244 5.953 1.696 1.00 0.00 10 ARG A CA 5
ATOM 2449 C C . ARG A 1 10 ? -6.812 6.267 1.236 1.00 0.00 10 ARG A C 5
ATOM 2450 O O . ARG A 1 10 ? -6.368 5.740 0.210 1.00 0.00 10 ARG A O 5
ATOM 2471 N N . ALA A 1 11 ? -6.101 7.145 1.967 1.00 0.00 11 ALA A N 5
ATOM 2472 C CA . ALA A 1 11 ? -4.717 7.502 1.627 1.00 0.00 11 ALA A CA 5
ATOM 2473 C C . ALA A 1 11 ? -3.915 7.858 2.875 1.00 0.00 11 ALA A C 5
ATOM 2474 O O . ALA A 1 11 ? -4.441 8.486 3.799 1.00 0.00 11 ALA A O 5
ATOM 2481 N N . CYS A 1 12 ? -2.638 7.450 2.891 1.00 0.00 12 CYS A N 5
ATOM 2482 C CA . CYS A 1 12 ? -1.746 7.731 4.019 1.00 0.00 12 CYS A CA 5
ATOM 2483 C C . CYS A 1 12 ? -0.806 8.883 3.671 1.00 0.00 12 CYS A C 5
ATOM 2484 O O . CYS A 1 12 ? -0.122 8.842 2.644 1.00 0.00 12 CYS A O 5
ATOM 2491 N N . ALA A 1 13 ? -0.781 9.910 4.534 1.00 0.00 13 ALA A N 5
ATOM 2492 C CA . ALA A 1 13 ? 0.057 11.097 4.310 1.00 0.00 13 ALA A CA 5
ATOM 2493 C C . ALA A 1 13 ? 0.805 11.550 5.575 1.00 0.00 13 ALA A C 5
ATOM 2494 O O . ALA A 1 13 ? 1.509 12.568 5.550 1.00 0.00 13 ALA A O 5
ATOM 2501 N N . ASN A 1 14 ? 0.671 10.787 6.670 1.00 0.00 14 ASN A N 5
ATOM 2502 C CA . ASN A 1 14 ? 1.334 11.125 7.938 1.00 0.00 14 ASN A CA 5
ATOM 2503 C C . ASN A 1 14 ? 2.761 10.570 7.990 1.00 0.00 14 ASN A C 5
ATOM 2504 O O . ASN A 1 14 ? 3.732 11.330 7.933 1.00 0.00 14 ASN A O 5
ATOM 2515 N N . GLN A 1 15 ? 2.869 9.245 8.096 1.00 0.00 15 GLN A N 5
ATOM 2516 C CA . GLN A 1 15 ? 4.161 8.546 8.150 1.00 0.00 15 GLN A CA 5
ATOM 2517 C C . GLN A 1 15 ? 4.071 7.190 7.457 1.00 0.00 15 GLN A C 5
ATOM 2518 O O . GLN A 1 15 ? 5.008 6.760 6.779 1.00 0.00 15 GLN A O 5
ATOM 2532 N N . LEU A 1 16 ? 2.923 6.531 7.643 1.00 0.00 16 LEU A N 5
ATOM 2533 C CA . LEU A 1 16 ? 2.632 5.217 7.066 1.00 0.00 16 LEU A CA 5
ATOM 2534 C C . LEU A 1 16 ? 2.590 5.228 5.543 1.00 0.00 16 LEU A C 5
ATOM 2535 O O . LEU A 1 16 ? 2.703 6.283 4.912 1.00 0.00 16 LEU A O 5
ATOM 2551 N N . CYS A 1 17 ? 2.426 4.028 4.971 1.00 0.00 17 CYS A N 5
ATOM 2552 C CA . CYS A 1 17 ? 2.362 3.866 3.519 1.00 0.00 17 CYS A CA 5
ATOM 2553 C C . CYS A 1 17 ? 1.360 2.801 3.103 1.00 0.00 17 CYS A C 5
ATOM 2554 O O . CYS A 1 17 ? 1.449 1.638 3.506 1.00 0.00 17 CYS A O 5
ATOM 2561 N N . CYS A 1 18 ? 0.407 3.248 2.283 1.00 0.00 18 CYS A N 5
ATOM 2562 C CA . CYS A 1 18 ? -0.685 2.416 1.788 1.00 0.00 18 CYS A CA 5
ATOM 2563 C C . CYS A 1 18 ? -0.437 1.870 0.388 1.00 0.00 18 CYS A C 5
ATOM 2564 O O . CYS A 1 18 ? 0.324 2.442 -0.399 1.00 0.00 18 CYS A O 5
ATOM 2571 N N . SER A 1 19 ? -1.103 0.742 0.106 1.00 0.00 19 SER A N 5
ATOM 2572 C CA . SER A 1 19 ? -1.045 0.077 -1.200 1.00 0.00 19 SER A CA 5
ATOM 2573 C C . SER A 1 19 ? -2.397 -0.572 -1.513 1.00 0.00 19 SER A C 5
ATOM 2574 O O . SER A 1 19 ? -3.225 -0.748 -0.612 1.00 0.00 19 SER A O 5
ATOM 2582 N N . GLN A 1 20 ? -2.620 -0.930 -2.791 1.00 0.00 20 GLN A N 5
ATOM 2583 C CA . GLN A 1 20 ? -3.875 -1.574 -3.215 1.00 0.00 20 GLN A CA 5
ATOM 2584 C C . GLN A 1 20 ? -3.938 -3.018 -2.693 1.00 0.00 20 GLN A C 5
ATOM 2585 O O . GLN A 1 20 ? -3.601 -3.978 -3.397 1.00 0.00 20 GLN A O 5
ATOM 2599 N N . TYR A 1 21 ? -4.356 -3.143 -1.422 1.00 0.00 21 TYR A N 5
ATOM 2600 C CA . TYR A 1 21 ? -4.453 -4.442 -0.732 1.00 0.00 21 TYR A CA 5
ATOM 2601 C C . TYR A 1 21 ? -5.369 -4.343 0.488 1.00 0.00 21 TYR A C 5
ATOM 2602 O O . TYR A 1 21 ? -6.100 -5.287 0.804 1.00 0.00 21 TYR A O 5
ATOM 2620 N N . GLY A 1 22 ? -5.312 -3.196 1.156 1.00 0.00 22 GLY A N 5
ATOM 2621 C CA . GLY A 1 22 ? -6.111 -2.972 2.352 1.00 0.00 22 GLY A CA 5
ATOM 2622 C C . GLY A 1 22 ? -5.250 -2.721 3.574 1.00 0.00 22 GLY A C 5
ATOM 2623 O O . GLY A 1 22 ? -5.759 -2.718 4.699 1.00 0.00 22 GLY A O 5
ATOM 2627 N N . PHE A 1 23 ? -3.941 -2.511 3.353 1.00 0.00 23 PHE A N 5
ATOM 2628 C CA . PHE A 1 23 ? -3.008 -2.277 4.449 1.00 0.00 23 PHE A CA 5
ATOM 2629 C C . PHE A 1 23 ? -2.077 -1.092 4.181 1.00 0.00 23 PHE A C 5
ATOM 2630 O O . PHE A 1 23 ? -1.693 -0.818 3.034 1.00 0.00 23 PHE A O 5
ATOM 2647 N N . CYS A 1 24 ? -1.760 -0.387 5.271 1.00 0.00 24 CYS A N 5
ATOM 2648 C CA . CYS A 1 24 ? -0.850 0.756 5.272 1.00 0.00 24 CYS A CA 5
ATOM 2649 C C . CYS A 1 24 ? 0.029 0.686 6.522 1.00 0.00 24 CYS A C 5
ATOM 2650 O O . CYS A 1 24 ? -0.487 0.484 7.626 1.00 0.00 24 CYS A O 5
ATOM 2657 N N . GLY A 1 25 ? 1.349 0.851 6.351 1.00 0.00 25 GLY A N 5
ATOM 2658 C CA . GLY A 1 25 ? 2.263 0.766 7.481 1.00 0.00 25 GLY A CA 5
ATOM 2659 C C . GLY A 1 25 ? 3.702 1.085 7.123 1.00 0.00 25 GLY A C 5
ATOM 2660 O O . GLY A 1 25 ? 4.015 2.222 6.761 1.00 0.00 25 GLY A O 5
ATOM 2664 N N . SER A 1 26 ? 4.579 0.073 7.234 1.00 0.00 26 SER A N 5
ATOM 2665 C CA . SER A 1 26 ? 6.013 0.232 6.941 1.00 0.00 26 SER A CA 5
ATOM 2666 C C . SER A 1 26 ? 6.623 -1.006 6.276 1.00 0.00 26 SER A C 5
ATOM 2667 O O . SER A 1 26 ? 7.703 -0.922 5.682 1.00 0.00 26 SER A O 5
ATOM 2675 N N . THR A 1 27 ? 5.928 -2.147 6.377 1.00 0.00 27 THR A N 5
ATOM 2676 C CA . THR A 1 27 ? 6.404 -3.422 5.814 1.00 0.00 27 THR A CA 5
ATOM 2677 C C . THR A 1 27 ? 6.403 -3.408 4.270 1.00 0.00 27 THR A C 5
ATOM 2678 O O . THR A 1 27 ? 5.773 -2.547 3.647 1.00 0.00 27 THR A O 5
ATOM 2689 N N . SER A 1 28 ? 7.119 -4.377 3.679 1.00 0.00 28 SER A N 5
ATOM 2690 C CA . SER A 1 28 ? 7.258 -4.500 2.223 1.00 0.00 28 SER A CA 5
ATOM 2691 C C . SER A 1 28 ? 6.075 -5.246 1.580 1.00 0.00 28 SER A C 5
ATOM 2692 O O . SER A 1 28 ? 6.246 -6.241 0.863 1.00 0.00 28 SER A O 5
ATOM 2700 N N . GLU A 1 29 ? 4.876 -4.738 1.850 1.00 0.00 29 GLU A N 5
ATOM 2701 C CA . GLU A 1 29 ? 3.626 -5.284 1.307 1.00 0.00 29 GLU A CA 5
ATOM 2702 C C . GLU A 1 29 ? 2.667 -4.131 1.064 1.00 0.00 29 GLU A C 5
ATOM 2703 O O . GLU A 1 29 ? 1.982 -4.069 0.039 1.00 0.00 29 GLU A O 5
ATOM 2715 N N . TYR A 1 30 ? 2.644 -3.226 2.040 1.00 0.00 30 TYR A N 5
ATOM 2716 C CA . TYR A 1 30 ? 1.838 -2.011 1.994 1.00 0.00 30 TYR A CA 5
ATOM 2717 C C . TYR A 1 30 ? 2.713 -0.850 1.528 1.00 0.00 30 TYR A C 5
ATOM 2718 O O . TYR A 1 30 ? 2.222 0.140 0.978 1.00 0.00 30 TYR A O 5
ATOM 2736 N N . CYS A 1 31 ? 4.019 -1.005 1.766 1.00 0.00 31 CYS A N 5
ATOM 2737 C CA . CYS A 1 31 ? 5.024 -0.028 1.377 1.00 0.00 31 CYS A CA 5
ATOM 2738 C C . CYS A 1 31 ? 5.986 -0.673 0.382 1.00 0.00 31 CYS A C 5
ATOM 2739 O O . CYS A 1 31 ? 7.083 -1.118 0.748 1.00 0.00 31 CYS A O 5
ATOM 2746 N N . SER A 1 32 ? 5.556 -0.744 -0.881 1.00 0.00 32 SER A N 5
ATOM 2747 C CA . SER A 1 32 ? 6.364 -1.359 -1.938 1.00 0.00 32 SER A CA 5
ATOM 2748 C C . SER A 1 32 ? 7.497 -0.448 -2.415 1.00 0.00 32 SER A C 5
ATOM 2749 O O . SER A 1 32 ? 7.261 0.663 -2.900 1.00 0.00 32 SER A O 5
ATOM 2757 N N . ARG A 1 33 ? 8.729 -0.939 -2.254 1.00 0.00 33 ARG A N 5
ATOM 2758 C CA . ARG A 1 33 ? 9.930 -0.213 -2.677 1.00 0.00 33 ARG A CA 5
ATOM 2759 C C . ARG A 1 33 ? 10.468 -0.786 -3.993 1.00 0.00 33 ARG A C 5
ATOM 2760 O O . ARG A 1 33 ? 11.112 -0.079 -4.772 1.00 0.00 33 ARG A O 5
ATOM 2781 N N . ALA A 1 34 ? 10.188 -2.075 -4.216 1.00 0.00 34 ALA A N 5
ATOM 2782 C CA . ALA A 1 34 ? 10.607 -2.778 -5.428 1.00 0.00 34 ALA A CA 5
ATOM 2783 C C . ALA A 1 34 ? 9.417 -3.021 -6.357 1.00 0.00 34 ALA A C 5
ATOM 2784 O O . ALA A 1 34 ? 9.583 -3.123 -7.576 1.00 0.00 34 ALA A O 5
ATOM 2791 N N . ASN A 1 35 ? 8.221 -3.112 -5.761 1.00 0.00 35 ASN A N 5
ATOM 2792 C CA . ASN A 1 35 ? 6.981 -3.333 -6.511 1.00 0.00 35 ASN A CA 5
ATOM 2793 C C . ASN A 1 35 ? 6.285 -2.003 -6.830 1.00 0.00 35 ASN A C 5
ATOM 2794 O O . ASN A 1 35 ? 5.461 -1.932 -7.747 1.00 0.00 35 ASN A O 5
ATOM 2805 N N . GLY A 1 36 ? 6.629 -0.957 -6.062 1.00 0.00 36 GLY A N 5
ATOM 2806 C CA . GLY A 1 36 ? 6.053 0.367 -6.265 1.00 0.00 36 GLY A CA 5
ATOM 2807 C C . GLY A 1 36 ? 4.861 0.641 -5.367 1.00 0.00 36 GLY A C 5
ATOM 2808 O O . GLY A 1 36 ? 3.778 0.089 -5.587 1.00 0.00 36 GLY A O 5
ATOM 2812 N N . CYS A 1 37 ? 5.063 1.499 -4.353 1.00 0.00 37 CYS A N 5
ATOM 2813 C CA . CYS A 1 37 ? 3.996 1.864 -3.408 1.00 0.00 37 CYS A CA 5
ATOM 2814 C C . CYS A 1 37 ? 3.087 2.947 -4.007 1.00 0.00 37 CYS A C 5
ATOM 2815 O O . CYS A 1 37 ? 3.450 3.587 -5.000 1.00 0.00 37 CYS A O 5
ATOM 2822 N N . GLN A 1 38 ? 1.914 3.146 -3.396 1.00 0.00 38 GLN A N 5
ATOM 2823 C CA . GLN A 1 38 ? 0.926 4.107 -3.908 1.00 0.00 38 GLN A CA 5
ATOM 2824 C C . GLN A 1 38 ? 0.887 5.408 -3.095 1.00 0.00 38 GLN A C 5
ATOM 2825 O O . GLN A 1 38 ? 1.232 6.473 -3.615 1.00 0.00 38 GLN A O 5
ATOM 2839 N N . SER A 1 39 ? 0.468 5.313 -1.821 1.00 0.00 39 SER A N 5
ATOM 2840 C CA . SER A 1 39 ? 0.351 6.476 -0.929 1.00 0.00 39 SER A CA 5
ATOM 2841 C C . SER A 1 39 ? 1.714 7.094 -0.581 1.00 0.00 39 SER A C 5
ATOM 2842 O O . SER A 1 39 ? 2.745 6.655 -1.098 1.00 0.00 39 SER A O 5
ATOM 2850 N N . ASN A 1 40 ? 1.700 8.128 0.291 1.00 0.00 40 ASN A N 5
ATOM 2851 C CA . ASN A 1 40 ? 2.920 8.831 0.724 1.00 0.00 40 ASN A CA 5
ATOM 2852 C C . ASN A 1 40 ? 3.907 7.857 1.384 1.00 0.00 40 ASN A C 5
ATOM 2853 O O . ASN A 1 40 ? 3.877 7.623 2.599 1.00 0.00 40 ASN A O 5
ATOM 2864 N N . CYS A 1 41 ? 4.759 7.281 0.542 1.00 0.00 41 CYS A N 5
ATOM 2865 C CA . CYS A 1 41 ? 5.756 6.309 0.972 1.00 0.00 41 CYS A CA 5
ATOM 2866 C C . CYS A 1 41 ? 7.174 6.795 0.670 1.00 0.00 41 CYS A C 5
ATOM 2867 O O . CYS A 1 41 ? 7.378 7.625 -0.221 1.00 0.00 41 CYS A O 5
ATOM 2874 N N . ARG A 1 42 ? 8.155 6.264 1.432 1.00 0.00 42 ARG A N 5
ATOM 2875 C CA . ARG A 1 42 ? 9.597 6.601 1.281 1.00 0.00 42 ARG A CA 5
ATOM 2876 C C . ARG A 1 42 ? 9.904 8.081 1.595 1.00 0.00 42 ARG A C 5
ATOM 2877 O O . ARG A 1 42 ? 11.025 8.553 1.363 1.00 0.00 42 ARG A O 5
ATOM 2898 N N . GLY A 1 43 ? 8.911 8.796 2.139 1.00 0.00 43 GLY A N 5
ATOM 2899 C CA . GLY A 1 43 ? 9.082 10.203 2.478 1.00 0.00 43 GLY A CA 5
ATOM 2900 C C . GLY A 1 43 ? 8.496 11.130 1.430 1.00 0.00 43 GLY A C 5
ATOM 2901 O O . GLY A 1 43 ? 7.500 10.742 0.782 1.00 0.00 43 GLY A O 5
ATOM 2906 N N . GLN A 1 1 ? -3.923 -0.941 10.453 1.00 0.00 1 GLN A N 6
ATOM 2907 C CA . GLN A 1 1 ? -4.478 -0.541 9.133 1.00 0.00 1 GLN A CA 6
ATOM 2908 C C . GLN A 1 1 ? -4.960 0.905 9.161 1.00 0.00 1 GLN A C 6
ATOM 2909 O O . GLN A 1 1 ? -5.674 1.309 10.084 1.00 0.00 1 GLN A O 6
ATOM 2925 N N . ASN A 1 2 ? -4.562 1.672 8.144 1.00 0.00 2 ASN A N 6
ATOM 2926 C CA . ASN A 1 2 ? -4.947 3.081 8.028 1.00 0.00 2 ASN A CA 6
ATOM 2927 C C . ASN A 1 2 ? -5.660 3.357 6.714 1.00 0.00 2 ASN A C 6
ATOM 2928 O O . ASN A 1 2 ? -6.666 4.072 6.681 1.00 0.00 2 ASN A O 6
ATOM 2939 N N . CYS A 1 3 ? -5.126 2.779 5.634 1.00 0.00 3 CYS A N 6
ATOM 2940 C CA . CYS A 1 3 ? -5.665 2.968 4.288 1.00 0.00 3 CYS A CA 6
ATOM 2941 C C . CYS A 1 3 ? -5.344 1.779 3.373 1.00 0.00 3 CYS A C 6
ATOM 2942 O O . CYS A 1 3 ? -4.782 0.774 3.822 1.00 0.00 3 CYS A O 6
ATOM 2949 N N . GLY A 1 4 ? -5.713 1.909 2.087 1.00 0.00 4 GLY A N 6
ATOM 2950 C CA . GLY A 1 4 ? -5.452 0.867 1.106 1.00 0.00 4 GLY A CA 6
ATOM 2951 C C . GLY A 1 4 ? -6.635 0.611 0.189 1.00 0.00 4 GLY A C 6
ATOM 2952 O O . GLY A 1 4 ? -6.846 1.354 -0.774 1.00 0.00 4 GLY A O 6
ATOM 2956 N N . ARG A 1 5 ? -7.401 -0.446 0.488 1.00 0.00 5 ARG A N 6
ATOM 2957 C CA . ARG A 1 5 ? -8.577 -0.822 -0.313 1.00 0.00 5 ARG A CA 6
ATOM 2958 C C . ARG A 1 5 ? -9.765 -1.167 0.578 1.00 0.00 5 ARG A C 6
ATOM 2959 O O . ARG A 1 5 ? -10.923 -0.963 0.201 1.00 0.00 5 ARG A O 6
ATOM 2980 N N . GLN A 1 6 ? -9.450 -1.691 1.761 1.00 0.00 6 GLN A N 6
ATOM 2981 C CA . GLN A 1 6 ? -10.459 -2.115 2.750 1.00 0.00 6 GLN A CA 6
ATOM 2982 C C . GLN A 1 6 ? -11.074 -0.936 3.513 1.00 0.00 6 GLN A C 6
ATOM 2983 O O . GLN A 1 6 ? -12.203 -1.033 4.004 1.00 0.00 6 GLN A O 6
ATOM 2997 N N . ALA A 1 7 ? -10.326 0.166 3.604 1.00 0.00 7 ALA A N 6
ATOM 2998 C CA . ALA A 1 7 ? -10.787 1.372 4.301 1.00 0.00 7 ALA A CA 6
ATOM 2999 C C . ALA A 1 7 ? -11.523 2.330 3.351 1.00 0.00 7 ALA A C 6
ATOM 3000 O O . ALA A 1 7 ? -11.848 3.465 3.722 1.00 0.00 7 ALA A O 6
ATOM 3007 N N . GLY A 1 8 ? -11.798 1.849 2.132 1.00 0.00 8 GLY A N 6
ATOM 3008 C CA . GLY A 1 8 ? -12.481 2.652 1.127 1.00 0.00 8 GLY A CA 6
ATOM 3009 C C . GLY A 1 8 ? -11.519 3.276 0.132 1.00 0.00 8 GLY A C 6
ATOM 3010 O O . GLY A 1 8 ? -11.766 4.375 -0.370 1.00 0.00 8 GLY A O 6
ATOM 3014 N N . ASN A 1 9 ? -10.412 2.555 -0.156 1.00 0.00 9 ASN A N 6
ATOM 3015 C CA . ASN A 1 9 ? -9.355 3.000 -1.096 1.00 0.00 9 ASN A CA 6
ATOM 3016 C C . ASN A 1 9 ? -8.799 4.391 -0.723 1.00 0.00 9 ASN A C 6
ATOM 3017 O O . ASN A 1 9 ? -8.553 5.240 -1.590 1.00 0.00 9 ASN A O 6
ATOM 3028 N N . ARG A 1 10 ? -8.589 4.595 0.585 1.00 0.00 10 ARG A N 6
ATOM 3029 C CA . ARG A 1 10 ? -8.067 5.860 1.117 1.00 0.00 10 ARG A CA 6
ATOM 3030 C C . ARG A 1 10 ? -6.532 5.885 1.094 1.00 0.00 10 ARG A C 6
ATOM 3031 O O . ARG A 1 10 ? -5.894 4.858 0.837 1.00 0.00 10 ARG A O 6
ATOM 3052 N N . ALA A 1 11 ? -5.952 7.065 1.352 1.00 0.00 11 ALA A N 6
ATOM 3053 C CA . ALA A 1 11 ? -4.498 7.240 1.363 1.00 0.00 11 ALA A CA 6
ATOM 3054 C C . ALA A 1 11 ? -4.002 7.672 2.741 1.00 0.00 11 ALA A C 6
ATOM 3055 O O . ALA A 1 11 ? -4.721 8.349 3.482 1.00 0.00 11 ALA A O 6
ATOM 3062 N N . CYS A 1 12 ? -2.764 7.274 3.074 1.00 0.00 12 CYS A N 6
ATOM 3063 C CA . CYS A 1 12 ? -2.138 7.624 4.359 1.00 0.00 12 CYS A CA 6
ATOM 3064 C C . CYS A 1 12 ? -1.453 8.987 4.278 1.00 0.00 12 CYS A C 6
ATOM 3065 O O . CYS A 1 12 ? -0.772 9.287 3.292 1.00 0.00 12 CYS A O 6
ATOM 3072 N N . ALA A 1 13 ? -1.640 9.805 5.321 1.00 0.00 13 ALA A N 6
ATOM 3073 C CA . ALA A 1 13 ? -1.050 11.147 5.379 1.00 0.00 13 ALA A CA 6
ATOM 3074 C C . ALA A 1 13 ? -0.321 11.401 6.708 1.00 0.00 13 ALA A C 6
ATOM 3075 O O . ALA A 1 13 ? -0.021 12.552 7.052 1.00 0.00 13 ALA A O 6
ATOM 3082 N N . ASN A 1 14 ? -0.015 10.321 7.442 1.00 0.00 14 ASN A N 6
ATOM 3083 C CA . ASN A 1 14 ? 0.673 10.426 8.730 1.00 0.00 14 ASN A CA 6
ATOM 3084 C C . ASN A 1 14 ? 2.194 10.271 8.562 1.00 0.00 14 ASN A C 6
ATOM 3085 O O . ASN A 1 14 ? 2.909 11.270 8.433 1.00 0.00 14 ASN A O 6
ATOM 3096 N N . GLN A 1 15 ? 2.675 9.023 8.565 1.00 0.00 15 GLN A N 6
ATOM 3097 C CA . GLN A 1 15 ? 4.109 8.719 8.415 1.00 0.00 15 GLN A CA 6
ATOM 3098 C C . GLN A 1 15 ? 4.333 7.414 7.648 1.00 0.00 15 GLN A C 6
ATOM 3099 O O . GLN A 1 15 ? 5.397 7.212 7.057 1.00 0.00 15 GLN A O 6
ATOM 3113 N N . LEU A 1 16 ? 3.323 6.540 7.667 1.00 0.00 16 LEU A N 6
ATOM 3114 C CA . LEU A 1 16 ? 3.393 5.241 6.987 1.00 0.00 16 LEU A CA 6
ATOM 3115 C C . LEU A 1 16 ? 2.693 5.302 5.621 1.00 0.00 16 LEU A C 6
ATOM 3116 O O . LEU A 1 16 ? 2.344 6.391 5.153 1.00 0.00 16 LEU A O 6
ATOM 3132 N N . CYS A 1 17 ? 2.487 4.131 4.979 1.00 0.00 17 CYS A N 6
ATOM 3133 C CA . CYS A 1 17 ? 1.867 4.079 3.646 1.00 0.00 17 CYS A CA 6
ATOM 3134 C C . CYS A 1 17 ? 1.222 2.733 3.332 1.00 0.00 17 CYS A C 6
ATOM 3135 O O . CYS A 1 17 ? 1.747 1.677 3.692 1.00 0.00 17 CYS A O 6
ATOM 3142 N N . CYS A 1 18 ? 0.086 2.800 2.633 1.00 0.00 18 CYS A N 6
ATOM 3143 C CA . CYS A 1 18 ? -0.646 1.602 2.209 1.00 0.00 18 CYS A CA 6
ATOM 3144 C C . CYS A 1 18 ? -0.408 1.253 0.746 1.00 0.00 18 CYS A C 6
ATOM 3145 O O . CYS A 1 18 ? 0.027 2.089 -0.051 1.00 0.00 18 CYS A O 6
ATOM 3152 N N . SER A 1 19 ? -0.710 -0.009 0.425 1.00 0.00 19 SER A N 6
ATOM 3153 C CA . SER A 1 19 ? -0.580 -0.540 -0.931 1.00 0.00 19 SER A CA 6
ATOM 3154 C C . SER A 1 19 ? -1.960 -0.959 -1.469 1.00 0.00 19 SER A C 6
ATOM 3155 O O . SER A 1 19 ? -2.978 -0.751 -0.801 1.00 0.00 19 SER A O 6
ATOM 3163 N N . GLN A 1 20 ? -1.985 -1.546 -2.680 1.00 0.00 20 GLN A N 6
ATOM 3164 C CA . GLN A 1 20 ? -3.230 -2.008 -3.309 1.00 0.00 20 GLN A CA 6
ATOM 3165 C C . GLN A 1 20 ? -3.703 -3.316 -2.642 1.00 0.00 20 GLN A C 6
ATOM 3166 O O . GLN A 1 20 ? -3.576 -4.411 -3.204 1.00 0.00 20 GLN A O 6
ATOM 3180 N N . TYR A 1 21 ? -4.236 -3.173 -1.415 1.00 0.00 21 TYR A N 6
ATOM 3181 C CA . TYR A 1 21 ? -4.713 -4.310 -0.612 1.00 0.00 21 TYR A CA 6
ATOM 3182 C C . TYR A 1 21 ? -5.677 -3.829 0.477 1.00 0.00 21 TYR A C 6
ATOM 3183 O O . TYR A 1 21 ? -6.862 -4.178 0.475 1.00 0.00 21 TYR A O 6
ATOM 3201 N N . GLY A 1 22 ? -5.139 -3.031 1.394 1.00 0.00 22 GLY A N 6
ATOM 3202 C CA . GLY A 1 22 ? -5.903 -2.508 2.514 1.00 0.00 22 GLY A CA 6
ATOM 3203 C C . GLY A 1 22 ? -5.070 -2.423 3.779 1.00 0.00 22 GLY A C 6
ATOM 3204 O O . GLY A 1 22 ? -5.603 -2.566 4.883 1.00 0.00 22 GLY A O 6
ATOM 3208 N N . PHE A 1 23 ? -3.755 -2.187 3.617 1.00 0.00 23 PHE A N 6
ATOM 3209 C CA . PHE A 1 23 ? -2.842 -2.102 4.756 1.00 0.00 23 PHE A CA 6
ATOM 3210 C C . PHE A 1 23 ? -1.805 -0.982 4.597 1.00 0.00 23 PHE A C 6
ATOM 3211 O O . PHE A 1 23 ? -1.042 -0.963 3.619 1.00 0.00 23 PHE A O 6
ATOM 3228 N N . CYS A 1 24 ? -1.824 -0.032 5.549 1.00 0.00 24 CYS A N 6
ATOM 3229 C CA . CYS A 1 24 ? -0.834 1.048 5.612 1.00 0.00 24 CYS A CA 6
ATOM 3230 C C . CYS A 1 24 ? 0.288 0.641 6.572 1.00 0.00 24 CYS A C 6
ATOM 3231 O O . CYS A 1 24 ? 0.032 -0.042 7.568 1.00 0.00 24 CYS A O 6
ATOM 3238 N N . GLY A 1 25 ? 1.519 1.066 6.275 1.00 0.00 25 GLY A N 6
ATOM 3239 C CA . GLY A 1 25 ? 2.658 0.724 7.120 1.00 0.00 25 GLY A CA 6
ATOM 3240 C C . GLY A 1 25 ? 3.988 1.125 6.509 1.00 0.00 25 GLY A C 6
ATOM 3241 O O . GLY A 1 25 ? 4.105 2.201 5.922 1.00 0.00 25 GLY A O 6
ATOM 3245 N N . SER A 1 26 ? 4.990 0.253 6.658 1.00 0.00 26 SER A N 6
ATOM 3246 C CA . SER A 1 26 ? 6.337 0.502 6.127 1.00 0.00 26 SER A CA 6
ATOM 3247 C C . SER A 1 26 ? 6.953 -0.763 5.526 1.00 0.00 26 SER A C 6
ATOM 3248 O O . SER A 1 26 ? 7.938 -0.691 4.787 1.00 0.00 26 SER A O 6
ATOM 3256 N N . THR A 1 27 ? 6.357 -1.917 5.854 1.00 0.00 27 THR A N 6
ATOM 3257 C CA . THR A 1 27 ? 6.819 -3.229 5.380 1.00 0.00 27 THR A CA 6
ATOM 3258 C C . THR A 1 27 ? 6.809 -3.315 3.837 1.00 0.00 27 THR A C 6
ATOM 3259 O O . THR A 1 27 ? 6.209 -2.473 3.163 1.00 0.00 27 THR A O 6
ATOM 3270 N N . SER A 1 28 ? 7.482 -4.347 3.305 1.00 0.00 28 SER A N 6
ATOM 3271 C CA . SER A 1 28 ? 7.605 -4.573 1.857 1.00 0.00 28 SER A CA 6
ATOM 3272 C C . SER A 1 28 ? 6.361 -5.256 1.259 1.00 0.00 28 SER A C 6
ATOM 3273 O O . SER A 1 28 ? 6.462 -6.177 0.437 1.00 0.00 28 SER A O 6
ATOM 3281 N N . GLU A 1 29 ? 5.195 -4.771 1.672 1.00 0.00 29 GLU A N 6
ATOM 3282 C CA . GLU A 1 29 ? 3.902 -5.275 1.202 1.00 0.00 29 GLU A CA 6
ATOM 3283 C C . GLU A 1 29 ? 2.942 -4.105 1.128 1.00 0.00 29 GLU A C 6
ATOM 3284 O O . GLU A 1 29 ? 2.245 -3.913 0.132 1.00 0.00 29 GLU A O 6
ATOM 3296 N N . TYR A 1 30 ? 2.941 -3.328 2.213 1.00 0.00 30 TYR A N 6
ATOM 3297 C CA . TYR A 1 30 ? 2.136 -2.116 2.347 1.00 0.00 30 TYR A CA 6
ATOM 3298 C C . TYR A 1 30 ? 2.851 -0.944 1.679 1.00 0.00 30 TYR A C 6
ATOM 3299 O O . TYR A 1 30 ? 2.216 -0.027 1.153 1.00 0.00 30 TYR A O 6
ATOM 3317 N N . CYS A 1 31 ? 4.185 -1.003 1.715 1.00 0.00 31 CYS A N 6
ATOM 3318 C CA . CYS A 1 31 ? 5.034 0.004 1.098 1.00 0.00 31 CYS A CA 6
ATOM 3319 C C . CYS A 1 31 ? 6.060 -0.681 0.200 1.00 0.00 31 CYS A C 6
ATOM 3320 O O . CYS A 1 31 ? 7.166 -1.026 0.638 1.00 0.00 31 CYS A O 6
ATOM 3327 N N . SER A 1 32 ? 5.670 -0.899 -1.060 1.00 0.00 32 SER A N 6
ATOM 3328 C CA . SER A 1 32 ? 6.537 -1.568 -2.034 1.00 0.00 32 SER A CA 6
ATOM 3329 C C . SER A 1 32 ? 7.500 -0.602 -2.718 1.00 0.00 32 SER A C 6
ATOM 3330 O O . SER A 1 32 ? 7.123 0.511 -3.094 1.00 0.00 32 SER A O 6
ATOM 3338 N N . ARG A 1 33 ? 8.748 -1.056 -2.866 1.00 0.00 33 ARG A N 6
ATOM 3339 C CA . ARG A 1 33 ? 9.802 -0.274 -3.520 1.00 0.00 33 ARG A CA 6
ATOM 3340 C C . ARG A 1 33 ? 10.143 -0.869 -4.891 1.00 0.00 33 ARG A C 6
ATOM 3341 O O . ARG A 1 33 ? 10.555 -0.148 -5.805 1.00 0.00 33 ARG A O 6
ATOM 3362 N N . ALA A 1 34 ? 9.963 -2.187 -5.009 1.00 0.00 34 ALA A N 6
ATOM 3363 C CA . ALA A 1 34 ? 10.229 -2.914 -6.251 1.00 0.00 34 ALA A CA 6
ATOM 3364 C C . ALA A 1 34 ? 8.935 -3.203 -7.008 1.00 0.00 34 ALA A C 6
ATOM 3365 O O . ALA A 1 34 ? 8.919 -3.221 -8.241 1.00 0.00 34 ALA A O 6
ATOM 3372 N N . ASN A 1 35 ? 7.857 -3.426 -6.249 1.00 0.00 35 ASN A N 6
ATOM 3373 C CA . ASN A 1 35 ? 6.535 -3.708 -6.820 1.00 0.00 35 ASN A CA 6
ATOM 3374 C C . ASN A 1 35 ? 5.704 -2.426 -6.956 1.00 0.00 35 ASN A C 6
ATOM 3375 O O . ASN A 1 35 ? 4.748 -2.383 -7.736 1.00 0.00 35 ASN A O 6
ATOM 3386 N N . GLY A 1 36 ? 6.081 -1.394 -6.190 1.00 0.00 36 GLY A N 6
ATOM 3387 C CA . GLY A 1 36 ? 5.387 -0.113 -6.238 1.00 0.00 36 GLY A CA 6
ATOM 3388 C C . GLY A 1 36 ? 4.368 0.066 -5.129 1.00 0.00 36 GLY A C 6
ATOM 3389 O O . GLY A 1 36 ? 3.432 -0.731 -5.006 1.00 0.00 36 GLY A O 6
ATOM 3393 N N . CYS A 1 37 ? 4.557 1.119 -4.320 1.00 0.00 37 CYS A N 6
ATOM 3394 C CA . CYS A 1 37 ? 3.648 1.442 -3.212 1.00 0.00 37 CYS A CA 6
ATOM 3395 C C . CYS A 1 37 ? 2.511 2.346 -3.709 1.00 0.00 37 CYS A C 6
ATOM 3396 O O . CYS A 1 37 ? 2.585 2.866 -4.827 1.00 0.00 37 CYS A O 6
ATOM 3403 N N . GLN A 1 38 ? 1.464 2.541 -2.888 1.00 0.00 38 GLN A N 6
ATOM 3404 C CA . GLN A 1 38 ? 0.316 3.345 -3.316 1.00 0.00 38 GLN A CA 6
ATOM 3405 C C . GLN A 1 38 ? 0.217 4.684 -2.581 1.00 0.00 38 GLN A C 6
ATOM 3406 O O . GLN A 1 38 ? 0.088 5.732 -3.221 1.00 0.00 38 GLN A O 6
ATOM 3420 N N . SER A 1 39 ? 0.279 4.646 -1.245 1.00 0.00 39 SER A N 6
ATOM 3421 C CA . SER A 1 39 ? 0.179 5.850 -0.420 1.00 0.00 39 SER A CA 6
ATOM 3422 C C . SER A 1 39 ? 1.527 6.572 -0.276 1.00 0.00 39 SER A C 6
ATOM 3423 O O . SER A 1 39 ? 2.493 6.254 -0.975 1.00 0.00 39 SER A O 6
ATOM 3431 N N . ASN A 1 40 ? 1.560 7.557 0.642 1.00 0.00 40 ASN A N 6
ATOM 3432 C CA . ASN A 1 40 ? 2.749 8.357 0.940 1.00 0.00 40 ASN A CA 6
ATOM 3433 C C . ASN A 1 40 ? 3.869 7.475 1.510 1.00 0.00 40 ASN A C 6
ATOM 3434 O O . ASN A 1 40 ? 4.016 7.326 2.732 1.00 0.00 40 ASN A O 6
ATOM 3445 N N . CYS A 1 41 ? 4.632 6.875 0.602 1.00 0.00 41 CYS A N 6
ATOM 3446 C CA . CYS A 1 41 ? 5.723 5.982 0.972 1.00 0.00 41 CYS A CA 6
ATOM 3447 C C . CYS A 1 41 ? 7.088 6.662 0.824 1.00 0.00 41 CYS A C 6
ATOM 3448 O O . CYS A 1 41 ? 7.549 7.347 1.743 1.00 0.00 41 CYS A O 6
ATOM 3455 N N . ARG A 1 42 ? 7.723 6.461 -0.338 1.00 0.00 42 ARG A N 6
ATOM 3456 C CA . ARG A 1 42 ? 9.039 7.035 -0.640 1.00 0.00 42 ARG A CA 6
ATOM 3457 C C . ARG A 1 42 ? 8.916 8.499 -1.083 1.00 0.00 42 ARG A C 6
ATOM 3458 O O . ARG A 1 42 ? 8.692 8.796 -2.265 1.00 0.00 42 ARG A O 6
ATOM 3479 N N . GLY A 1 43 ? 9.040 9.401 -0.107 1.00 0.00 43 GLY A N 6
ATOM 3480 C CA . GLY A 1 43 ? 8.951 10.830 -0.374 1.00 0.00 43 GLY A CA 6
ATOM 3481 C C . GLY A 1 43 ? 9.678 11.662 0.665 1.00 0.00 43 GLY A C 6
ATOM 3482 O O . GLY A 1 43 ? 10.686 11.176 1.219 1.00 0.00 43 GLY A O 6
ATOM 3487 N N . GLN A 1 1 ? -4.084 -0.693 10.596 1.00 0.00 1 GLN A N 7
ATOM 3488 C CA . GLN A 1 1 ? -4.510 -0.382 9.206 1.00 0.00 1 GLN A CA 7
ATOM 3489 C C . GLN A 1 1 ? -5.036 1.046 9.106 1.00 0.00 1 GLN A C 7
ATOM 3490 O O . GLN A 1 1 ? -5.863 1.468 9.919 1.00 0.00 1 GLN A O 7
ATOM 3506 N N . ASN A 1 2 ? -4.544 1.779 8.103 1.00 0.00 2 ASN A N 7
ATOM 3507 C CA . ASN A 1 2 ? -4.957 3.166 7.874 1.00 0.00 2 ASN A CA 7
ATOM 3508 C C . ASN A 1 2 ? -5.692 3.309 6.552 1.00 0.00 2 ASN A C 7
ATOM 3509 O O . ASN A 1 2 ? -6.688 4.034 6.463 1.00 0.00 2 ASN A O 7
ATOM 3520 N N . CYS A 1 3 ? -5.192 2.610 5.525 1.00 0.00 3 CYS A N 7
ATOM 3521 C CA . CYS A 1 3 ? -5.771 2.665 4.180 1.00 0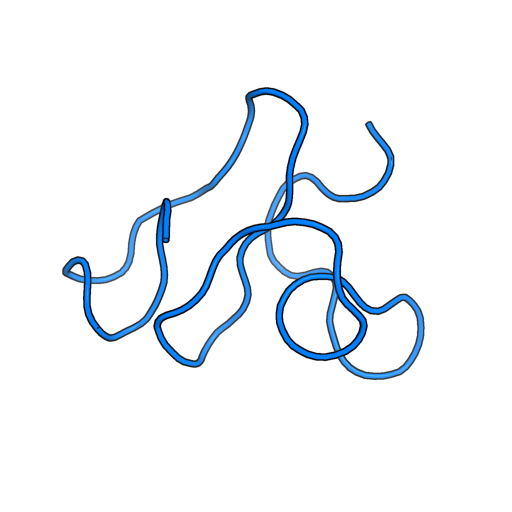.00 3 CYS A CA 7
ATOM 3522 C C . CYS A 1 3 ? -5.392 1.449 3.322 1.00 0.00 3 CYS A C 7
ATOM 3523 O O . CYS A 1 3 ? -4.744 0.512 3.795 1.00 0.00 3 CYS A O 7
ATOM 3530 N N . GLY A 1 4 ? -5.816 1.502 2.048 1.00 0.00 4 GLY A N 7
ATOM 3531 C CA . GLY A 1 4 ? -5.552 0.447 1.082 1.00 0.00 4 GLY A CA 7
ATOM 3532 C C . GLY A 1 4 ? -6.758 0.198 0.197 1.00 0.00 4 GLY A C 7
ATOM 3533 O O . GLY A 1 4 ? -7.173 1.094 -0.545 1.00 0.00 4 GLY A O 7
ATOM 3537 N N . ARG A 1 5 ? -7.320 -1.012 0.269 1.00 0.00 5 ARG A N 7
ATOM 3538 C CA . ARG A 1 5 ? -8.510 -1.360 -0.519 1.00 0.00 5 ARG A CA 7
ATOM 3539 C C . ARG A 1 5 ? -9.609 -1.975 0.374 1.00 0.00 5 ARG A C 7
ATOM 3540 O O . ARG A 1 5 ? -10.588 -2.544 -0.126 1.00 0.00 5 ARG A O 7
ATOM 3561 N N . GLN A 1 6 ? -9.441 -1.831 1.695 1.00 0.00 6 GLN A N 7
ATOM 3562 C CA . GLN A 1 6 ? -10.392 -2.370 2.675 1.00 0.00 6 GLN A CA 7
ATOM 3563 C C . GLN A 1 6 ? -11.016 -1.267 3.534 1.00 0.00 6 GLN A C 7
ATOM 3564 O O . GLN A 1 6 ? -12.071 -1.472 4.140 1.00 0.00 6 GLN A O 7
ATOM 3578 N N . ALA A 1 7 ? -10.358 -0.102 3.579 1.00 0.00 7 ALA A N 7
ATOM 3579 C CA . ALA A 1 7 ? -10.833 1.039 4.370 1.00 0.00 7 ALA A CA 7
ATOM 3580 C C . ALA A 1 7 ? -11.714 1.981 3.545 1.00 0.00 7 ALA A C 7
ATOM 3581 O O . ALA A 1 7 ? -12.419 2.827 4.106 1.00 0.00 7 ALA A O 7
ATOM 3588 N N . GLY A 1 8 ? -11.666 1.825 2.218 1.00 0.00 8 GLY A N 7
ATOM 3589 C CA . GLY A 1 8 ? -12.451 2.662 1.321 1.00 0.00 8 GLY A CA 7
ATOM 3590 C C . GLY A 1 8 ? -11.590 3.373 0.293 1.00 0.00 8 GLY A C 7
ATOM 3591 O O . GLY A 1 8 ? -11.880 4.511 -0.085 1.00 0.00 8 GLY A O 7
ATOM 3595 N N . ASN A 1 9 ? -10.520 2.685 -0.161 1.00 0.00 9 ASN A N 7
ATOM 3596 C CA . ASN A 1 9 ? -9.561 3.212 -1.162 1.00 0.00 9 ASN A CA 7
ATOM 3597 C C . ASN A 1 9 ? -8.952 4.566 -0.736 1.00 0.00 9 ASN A C 7
ATOM 3598 O O . ASN A 1 9 ? -8.681 5.438 -1.571 1.00 0.00 9 ASN A O 7
ATOM 3609 N N . ARG A 1 10 ? -8.720 4.713 0.578 1.00 0.00 10 ARG A N 7
ATOM 3610 C CA . ARG A 1 10 ? -8.143 5.940 1.147 1.00 0.00 10 ARG A CA 7
ATOM 3611 C C . ARG A 1 10 ? -6.609 5.927 1.049 1.00 0.00 10 ARG A C 7
ATOM 3612 O O . ARG A 1 10 ? -6.017 4.908 0.677 1.00 0.00 10 ARG A O 7
ATOM 3633 N N . ALA A 1 11 ? -5.976 7.064 1.373 1.00 0.00 11 ALA A N 7
ATOM 3634 C CA . ALA A 1 11 ? -4.519 7.187 1.320 1.00 0.00 11 ALA A CA 7
ATOM 3635 C C . ALA A 1 11 ? -3.941 7.611 2.671 1.00 0.00 11 ALA A C 7
ATOM 3636 O O . ALA A 1 11 ? -4.622 8.263 3.468 1.00 0.00 11 ALA A O 7
ATOM 3643 N N . CYS A 1 12 ? -2.677 7.231 2.913 1.00 0.00 12 CYS A N 7
ATOM 3644 C CA . CYS A 1 12 ? -1.977 7.565 4.159 1.00 0.00 12 CYS A CA 7
ATOM 3645 C C . CYS A 1 12 ? -1.224 8.888 4.026 1.00 0.00 12 CYS A C 7
ATOM 3646 O O . CYS A 1 12 ? -0.480 9.093 3.064 1.00 0.00 12 CYS A O 7
ATOM 3653 N N . ALA A 1 13 ? -1.431 9.781 5.003 1.00 0.00 13 ALA A N 7
ATOM 3654 C CA . ALA A 1 13 ? -0.783 11.097 5.010 1.00 0.00 13 ALA A CA 7
ATOM 3655 C C . ALA A 1 13 ? -0.147 11.417 6.374 1.00 0.00 13 ALA A C 7
ATOM 3656 O O . ALA A 1 13 ? 0.174 12.577 6.663 1.00 0.00 13 ALA A O 7
ATOM 3663 N N . ASN A 1 14 ? 0.056 10.378 7.199 1.00 0.00 14 ASN A N 7
ATOM 3664 C CA . ASN A 1 14 ? 0.648 10.545 8.530 1.00 0.00 14 ASN A CA 7
ATOM 3665 C C . ASN A 1 14 ? 2.171 10.365 8.495 1.00 0.00 14 ASN A C 7
ATOM 3666 O O . ASN A 1 14 ? 2.911 11.350 8.426 1.00 0.00 14 ASN A O 7
ATOM 3677 N N . GLN A 1 15 ? 2.624 9.108 8.542 1.00 0.00 15 GLN A N 7
ATOM 3678 C CA . GLN A 1 15 ? 4.059 8.779 8.518 1.00 0.00 15 GLN A CA 7
ATOM 3679 C C . GLN A 1 15 ? 4.329 7.483 7.751 1.00 0.00 15 GLN A C 7
ATOM 3680 O O . GLN A 1 15 ? 5.423 7.292 7.213 1.00 0.00 15 GLN A O 7
ATOM 3694 N N . LEU A 1 16 ? 3.325 6.605 7.709 1.00 0.00 16 LEU A N 7
ATOM 3695 C CA . LEU A 1 16 ? 3.435 5.316 7.020 1.00 0.00 16 LEU A CA 7
ATOM 3696 C C . LEU A 1 16 ? 2.779 5.382 5.631 1.00 0.00 16 LEU A C 7
ATOM 3697 O O . LEU A 1 16 ? 2.478 6.477 5.145 1.00 0.00 16 LEU A O 7
ATOM 3713 N N . CYS A 1 17 ? 2.559 4.214 4.989 1.00 0.00 17 CYS A N 7
ATOM 3714 C CA . CYS A 1 17 ? 1.987 4.175 3.631 1.00 0.00 17 CYS A CA 7
ATOM 3715 C C . CYS A 1 17 ? 1.203 2.905 3.326 1.00 0.00 17 CYS A C 7
ATOM 3716 O O . CYS A 1 17 ? 1.581 1.802 3.721 1.00 0.00 17 CYS A O 7
ATOM 3723 N N . CYS A 1 18 ? 0.105 3.103 2.592 1.00 0.00 18 CYS A N 7
ATOM 3724 C CA . CYS A 1 18 ? -0.797 2.019 2.188 1.00 0.00 18 CYS A CA 7
ATOM 3725 C C . CYS A 1 18 ? -0.614 1.599 0.737 1.00 0.00 18 CYS A C 7
ATOM 3726 O O . CYS A 1 18 ? -0.157 2.377 -0.107 1.00 0.00 18 CYS A O 7
ATOM 3733 N N . SER A 1 19 ? -0.988 0.343 0.480 1.00 0.00 19 SER A N 7
ATOM 3734 C CA . SER A 1 19 ? -0.927 -0.262 -0.850 1.00 0.00 19 SER A CA 7
ATOM 3735 C C . SER A 1 19 ? -2.319 -0.780 -1.248 1.00 0.00 19 SER A C 7
ATOM 3736 O O . SER A 1 19 ? -3.275 -0.637 -0.483 1.00 0.00 19 SER A O 7
ATOM 3744 N N . GLN A 1 20 ? -2.429 -1.384 -2.445 1.00 0.00 20 GLN A N 7
ATOM 3745 C CA . GLN A 1 20 ? -3.701 -1.937 -2.925 1.00 0.00 20 GLN A CA 7
ATOM 3746 C C . GLN A 1 20 ? -3.950 -3.315 -2.279 1.00 0.00 20 GLN A C 7
ATOM 3747 O O . GLN A 1 20 ? -3.895 -4.360 -2.941 1.00 0.00 20 GLN A O 7
ATOM 3761 N N . TYR A 1 21 ? -4.208 -3.286 -0.960 1.00 0.00 21 TYR A N 7
ATOM 3762 C CA . TYR A 1 21 ? -4.441 -4.502 -0.162 1.00 0.00 21 TYR A CA 7
ATOM 3763 C C . TYR A 1 21 ? -5.280 -4.195 1.086 1.00 0.00 21 TYR A C 7
ATOM 3764 O O . TYR A 1 21 ? -5.945 -5.088 1.623 1.00 0.00 21 TYR A O 7
ATOM 3782 N N . GLY A 1 22 ? -5.243 -2.939 1.533 1.00 0.00 22 GLY A N 7
ATOM 3783 C CA . GLY A 1 22 ? -5.986 -2.539 2.721 1.00 0.00 22 GLY A CA 7
ATOM 3784 C C . GLY A 1 22 ? -5.095 -2.449 3.946 1.00 0.00 22 GLY A C 7
ATOM 3785 O O . GLY A 1 22 ? -5.562 -2.674 5.067 1.00 0.00 22 GLY A O 7
ATOM 3789 N N . PHE A 1 23 ? -3.807 -2.118 3.734 1.00 0.00 23 PHE A N 7
ATOM 3790 C CA . PHE A 1 23 ? -2.844 -2.024 4.833 1.00 0.00 23 PHE A CA 7
ATOM 3791 C C . PHE A 1 23 ? -1.814 -0.907 4.630 1.00 0.00 23 PHE A C 7
ATOM 3792 O O . PHE A 1 23 ? -1.122 -0.861 3.603 1.00 0.00 23 PHE A O 7
ATOM 3809 N N . CYS A 1 24 ? -1.768 0.017 5.599 1.00 0.00 24 CYS A N 7
ATOM 3810 C CA . CYS A 1 24 ? -0.766 1.085 5.628 1.00 0.00 24 CYS A CA 7
ATOM 3811 C C . CYS A 1 24 ? 0.369 0.688 6.577 1.00 0.00 24 CYS A C 7
ATOM 3812 O O . CYS A 1 24 ? 0.132 -0.005 7.572 1.00 0.00 24 CYS A O 7
ATOM 3819 N N . GLY A 1 25 ? 1.592 1.129 6.268 1.00 0.00 25 GLY A N 7
ATOM 3820 C CA . GLY A 1 25 ? 2.748 0.799 7.093 1.00 0.00 25 GLY A CA 7
ATOM 3821 C C . GLY A 1 25 ? 4.062 1.189 6.440 1.00 0.00 25 GLY A C 7
ATOM 3822 O O . GLY A 1 25 ? 4.202 2.306 5.940 1.00 0.00 25 GLY A O 7
ATOM 3826 N N . SER A 1 26 ? 5.029 0.264 6.451 1.00 0.00 26 SER A N 7
ATOM 3827 C CA . SER A 1 26 ? 6.355 0.503 5.860 1.00 0.00 26 SER A CA 7
ATOM 3828 C C . SER A 1 26 ? 6.919 -0.752 5.195 1.00 0.00 26 SER A C 7
ATOM 3829 O O . SER A 1 26 ? 7.853 -0.669 4.392 1.00 0.00 26 SER A O 7
ATOM 3837 N N . THR A 1 27 ? 6.342 -1.912 5.536 1.00 0.00 27 THR A N 7
ATOM 3838 C CA . THR A 1 27 ? 6.767 -3.215 5.002 1.00 0.00 27 THR A CA 7
ATOM 3839 C C . THR A 1 27 ? 6.646 -3.267 3.463 1.00 0.00 27 THR A C 7
ATOM 3840 O O . THR A 1 27 ? 5.981 -2.424 2.853 1.00 0.00 27 THR A O 7
ATOM 3851 N N . SER A 1 28 ? 7.299 -4.271 2.859 1.00 0.00 28 SER A N 7
ATOM 3852 C CA . SER A 1 28 ? 7.318 -4.463 1.402 1.00 0.00 28 SER A CA 7
ATOM 3853 C C . SER A 1 28 ? 6.040 -5.140 0.873 1.00 0.00 28 SER A C 7
ATOM 3854 O O . SER A 1 28 ? 6.091 -6.063 0.049 1.00 0.00 28 SER A O 7
ATOM 3862 N N . GLU A 1 29 ? 4.901 -4.651 1.348 1.00 0.00 29 GLU A N 7
ATOM 3863 C CA . GLU A 1 29 ? 3.584 -5.150 0.946 1.00 0.00 29 GLU A CA 7
ATOM 3864 C C . GLU A 1 29 ? 2.619 -3.983 0.959 1.00 0.00 29 GLU A C 7
ATOM 3865 O O . GLU A 1 29 ? 1.844 -3.786 0.022 1.00 0.00 29 GLU A O 7
ATOM 3877 N N . TYR A 1 30 ? 2.703 -3.215 2.048 1.00 0.00 30 TYR A N 7
ATOM 3878 C CA . TYR A 1 30 ? 1.908 -2.009 2.259 1.00 0.00 30 TYR A CA 7
ATOM 3879 C C . TYR A 1 30 ? 2.562 -0.827 1.551 1.00 0.00 30 TYR A C 7
ATOM 3880 O O . TYR A 1 30 ? 1.890 0.107 1.112 1.00 0.00 30 TYR A O 7
ATOM 3898 N N . CYS A 1 31 ? 3.891 -0.897 1.456 1.00 0.00 31 CYS A N 7
ATOM 3899 C CA . CYS A 1 31 ? 4.690 0.122 0.796 1.00 0.00 31 CYS A CA 7
ATOM 3900 C C . CYS A 1 31 ? 5.671 -0.540 -0.169 1.00 0.00 31 CYS A C 7
ATOM 3901 O O . CYS A 1 31 ? 6.806 -0.874 0.198 1.00 0.00 31 CYS A O 7
ATOM 3908 N N . SER A 1 32 ? 5.208 -0.751 -1.405 1.00 0.00 32 SER A N 7
ATOM 3909 C CA . SER A 1 32 ? 6.023 -1.390 -2.441 1.00 0.00 32 SER A CA 7
ATOM 3910 C C . SER A 1 32 ? 6.932 -0.393 -3.158 1.00 0.00 32 SER A C 7
ATOM 3911 O O . SER A 1 32 ? 6.484 0.672 -3.592 1.00 0.00 32 SER A O 7
ATOM 3919 N N . ARG A 1 33 ? 8.211 -0.762 -3.269 1.00 0.00 33 ARG A N 7
ATOM 3920 C CA . ARG A 1 33 ? 9.216 0.068 -3.943 1.00 0.00 33 ARG A CA 7
ATOM 3921 C C . ARG A 1 33 ? 9.549 -0.498 -5.327 1.00 0.00 33 ARG A C 7
ATOM 3922 O O . ARG A 1 33 ? 9.845 0.253 -6.261 1.00 0.00 33 ARG A O 7
ATOM 3943 N N . ALA A 1 34 ? 9.494 -1.827 -5.434 1.00 0.00 34 ALA A N 7
ATOM 3944 C CA . ALA A 1 34 ? 9.772 -2.533 -6.686 1.00 0.00 34 ALA A CA 7
ATOM 3945 C C . ALA A 1 34 ? 8.481 -2.912 -7.408 1.00 0.00 34 ALA A C 7
ATOM 3946 O O . ALA A 1 34 ? 8.443 -2.964 -8.641 1.00 0.00 34 ALA A O 7
ATOM 3953 N N . ASN A 1 35 ? 7.433 -3.173 -6.623 1.00 0.00 35 ASN A N 7
ATOM 3954 C CA . ASN A 1 35 ? 6.118 -3.543 -7.158 1.00 0.00 35 ASN A CA 7
ATOM 3955 C C . ASN A 1 35 ? 5.208 -2.317 -7.306 1.00 0.00 35 ASN A C 7
ATOM 3956 O O . ASN A 1 35 ? 4.189 -2.378 -8.002 1.00 0.00 35 ASN A O 7
ATOM 3967 N N . GLY A 1 36 ? 5.587 -1.210 -6.646 1.00 0.00 36 GLY A N 7
ATOM 3968 C CA . GLY A 1 36 ? 4.815 0.026 -6.717 1.00 0.00 36 GLY A CA 7
ATOM 3969 C C . GLY A 1 36 ? 3.819 0.172 -5.582 1.00 0.00 36 GLY A C 7
ATOM 3970 O O . GLY A 1 36 ? 2.894 -0.636 -5.458 1.00 0.00 36 GLY A O 7
ATOM 3974 N N . CYS A 1 37 ? 4.013 1.210 -4.753 1.00 0.00 37 CYS A N 7
ATOM 3975 C CA . CYS A 1 37 ? 3.125 1.481 -3.616 1.00 0.00 37 CYS A CA 7
ATOM 3976 C C . CYS A 1 37 ? 1.952 2.372 -4.053 1.00 0.00 37 CYS A C 7
ATOM 3977 O O . CYS A 1 37 ? 1.892 2.795 -5.213 1.00 0.00 37 CYS A O 7
ATOM 3984 N N . GLN A 1 38 ? 1.028 2.655 -3.127 1.00 0.00 38 GLN A N 7
ATOM 3985 C CA . GLN A 1 38 ? -0.139 3.479 -3.439 1.00 0.00 38 GLN A CA 7
ATOM 3986 C C . GLN A 1 38 ? -0.080 4.825 -2.718 1.00 0.00 38 GLN A C 7
ATOM 3987 O O . GLN A 1 38 ? -0.364 5.866 -3.318 1.00 0.00 38 GLN A O 7
ATOM 4001 N N . SER A 1 39 ? 0.287 4.793 -1.432 1.00 0.00 39 SER A N 7
ATOM 4002 C CA . SER A 1 39 ? 0.385 6.003 -0.620 1.00 0.00 39 SER A CA 7
ATOM 4003 C C . SER A 1 39 ? 1.817 6.548 -0.584 1.00 0.00 39 SER A C 7
ATOM 4004 O O . SER A 1 39 ? 2.686 6.100 -1.338 1.00 0.00 39 SER A O 7
ATOM 4012 N N . ASN A 1 40 ? 2.039 7.525 0.310 1.00 0.00 40 ASN A N 7
ATOM 4013 C CA . ASN A 1 40 ? 3.336 8.169 0.498 1.00 0.00 40 ASN A CA 7
ATOM 4014 C C . ASN A 1 40 ? 4.351 7.198 1.121 1.00 0.00 40 ASN A C 7
ATOM 4015 O O . ASN A 1 40 ? 4.531 7.156 2.346 1.00 0.00 40 ASN A O 7
ATOM 4026 N N . CYS A 1 41 ? 4.987 6.402 0.262 1.00 0.00 41 CYS A N 7
ATOM 4027 C CA . CYS A 1 41 ? 5.975 5.424 0.708 1.00 0.00 41 CYS A CA 7
ATOM 4028 C C . CYS A 1 41 ? 7.401 5.945 0.523 1.00 0.00 41 CYS A C 7
ATOM 4029 O O . CYS A 1 41 ? 8.169 6.038 1.486 1.00 0.00 41 CYS A O 7
ATOM 4036 N N . ARG A 1 42 ? 7.730 6.277 -0.718 1.00 0.00 42 ARG A N 7
ATOM 4037 C CA . ARG A 1 42 ? 9.055 6.792 -1.083 1.00 0.00 42 ARG A CA 7
ATOM 4038 C C . ARG A 1 42 ? 9.068 8.319 -1.149 1.00 0.00 42 ARG A C 7
ATOM 4039 O O . ARG A 1 42 ? 10.100 8.948 -0.899 1.00 0.00 42 ARG A O 7
ATOM 4060 N N . GLY A 1 43 ? 7.914 8.897 -1.486 1.00 0.00 43 GLY A N 7
ATOM 4061 C CA . GLY A 1 43 ? 7.785 10.344 -1.589 1.00 0.00 43 GLY A CA 7
ATOM 4062 C C . GLY A 1 43 ? 6.772 10.767 -2.635 1.00 0.00 43 GLY A C 7
ATOM 4063 O O . GLY A 1 43 ? 5.795 10.019 -2.855 1.00 0.00 43 GLY A O 7
ATOM 4068 N N . GLN A 1 1 ? -4.089 -0.678 10.241 1.00 0.00 1 GLN A N 8
ATOM 4069 C CA . GLN A 1 1 ? -4.628 -0.335 8.898 1.00 0.00 1 GLN A CA 8
ATOM 4070 C C . GLN A 1 1 ? -5.068 1.123 8.845 1.00 0.00 1 GLN A C 8
ATOM 4071 O O . GLN A 1 1 ? -5.794 1.592 9.727 1.00 0.00 1 GLN A O 8
ATOM 4087 N N . ASN A 1 2 ? -4.618 1.829 7.804 1.00 0.00 2 ASN A N 8
ATOM 4088 C CA . ASN A 1 2 ? -4.956 3.244 7.615 1.00 0.00 2 ASN A CA 8
ATOM 4089 C C . ASN A 1 2 ? -5.563 3.497 6.244 1.00 0.00 2 ASN A C 8
ATOM 4090 O O . ASN A 1 2 ? -6.440 4.352 6.096 1.00 0.00 2 ASN A O 8
ATOM 4101 N N . CYS A 1 3 ? -5.088 2.744 5.243 1.00 0.00 3 CYS A N 8
ATOM 4102 C CA . CYS A 1 3 ? -5.537 2.908 3.856 1.00 0.00 3 CYS A CA 8
ATOM 4103 C C . CYS A 1 3 ? -5.256 1.658 3.007 1.00 0.00 3 CYS A C 8
ATOM 4104 O O . CYS A 1 3 ? -4.560 0.737 3.446 1.00 0.00 3 CYS A O 8
ATOM 4111 N N . GLY A 1 4 ? -5.816 1.656 1.786 1.00 0.00 4 GLY A N 8
ATOM 4112 C CA . GLY A 1 4 ? -5.631 0.560 0.851 1.00 0.00 4 GLY A CA 8
ATOM 4113 C C . GLY A 1 4 ? -6.877 0.293 0.028 1.00 0.00 4 GLY A C 8
ATOM 4114 O O . GLY A 1 4 ? -7.295 1.143 -0.761 1.00 0.00 4 GLY A O 8
ATOM 4118 N N . ARG A 1 5 ? -7.460 -0.893 0.213 1.00 0.00 5 ARG A N 8
ATOM 4119 C CA . ARG A 1 5 ? -8.668 -1.298 -0.501 1.00 0.00 5 ARG A CA 8
ATOM 4120 C C . ARG A 1 5 ? -9.758 -1.767 0.481 1.00 0.00 5 ARG A C 8
ATOM 4121 O O . ARG A 1 5 ? -10.943 -1.797 0.135 1.00 0.00 5 ARG A O 8
ATOM 4142 N N . GLN A 1 6 ? -9.335 -2.123 1.694 1.00 0.00 6 GLN A N 8
ATOM 4143 C CA . GLN A 1 6 ? -10.242 -2.617 2.743 1.00 0.00 6 GLN A CA 8
ATOM 4144 C C . GLN A 1 6 ? -10.783 -1.491 3.626 1.00 0.00 6 GLN A C 8
ATOM 4145 O O . GLN A 1 6 ? -11.879 -1.607 4.183 1.00 0.00 6 GLN A O 8
ATOM 4159 N N . ALA A 1 7 ? -10.009 -0.411 3.746 1.00 0.00 7 ALA A N 8
ATOM 4160 C CA . ALA A 1 7 ? -10.389 0.749 4.565 1.00 0.00 7 ALA A CA 8
ATOM 4161 C C . ALA A 1 7 ? -11.262 1.745 3.781 1.00 0.00 7 ALA A C 8
ATOM 4162 O O . ALA A 1 7 ? -11.481 2.881 4.224 1.00 0.00 7 ALA A O 8
ATOM 4169 N N . GLY A 1 8 ? -11.776 1.297 2.626 1.00 0.00 8 GLY A N 8
ATOM 4170 C CA . GLY A 1 8 ? -12.605 2.144 1.776 1.00 0.00 8 GLY A CA 8
ATOM 4171 C C . GLY A 1 8 ? -11.780 2.927 0.766 1.00 0.00 8 GLY A C 8
ATOM 4172 O O . GLY A 1 8 ? -12.240 3.940 0.231 1.00 0.00 8 GLY A O 8
ATOM 4176 N N . ASN A 1 9 ? -10.547 2.440 0.512 1.00 0.00 9 ASN A N 8
ATOM 4177 C CA . ASN A 1 9 ? -9.587 3.058 -0.427 1.00 0.00 9 ASN A CA 8
ATOM 4178 C C . ASN A 1 9 ? -9.298 4.528 -0.062 1.00 0.00 9 ASN A C 8
ATOM 4179 O O . ASN A 1 9 ? -9.765 5.461 -0.729 1.00 0.00 9 ASN A O 8
ATOM 4190 N N . ARG A 1 10 ? -8.537 4.709 1.020 1.00 0.00 10 ARG A N 8
ATOM 4191 C CA . ARG A 1 10 ? -8.161 6.039 1.507 1.00 0.00 10 ARG A CA 8
ATOM 4192 C C . ARG A 1 10 ? -6.725 6.380 1.070 1.00 0.00 10 ARG A C 8
ATOM 4193 O O . ARG A 1 10 ? -6.237 5.826 0.080 1.00 0.00 10 ARG A O 8
ATOM 4214 N N . ALA A 1 11 ? -6.066 7.309 1.786 1.00 0.00 11 ALA A N 8
ATOM 4215 C CA . ALA A 1 11 ? -4.689 7.708 1.479 1.00 0.00 11 ALA A CA 8
ATOM 4216 C C . ALA A 1 11 ? -3.878 7.909 2.756 1.00 0.00 11 ALA A C 8
ATOM 4217 O O . ALA A 1 11 ? -4.341 8.568 3.691 1.00 0.00 11 ALA A O 8
ATOM 4224 N N . CYS A 1 12 ? -2.667 7.336 2.786 1.00 0.00 12 CYS A N 8
ATOM 4225 C CA . CYS A 1 12 ? -1.777 7.451 3.946 1.00 0.00 12 CYS A CA 8
ATOM 4226 C C . CYS A 1 12 ? -0.758 8.576 3.746 1.00 0.00 12 CYS A C 8
ATOM 4227 O O . CYS A 1 12 ? 0.094 8.506 2.852 1.00 0.00 12 CYS A O 8
ATOM 4234 N N . ALA A 1 13 ? -0.863 9.618 4.583 1.00 0.00 13 ALA A N 8
ATOM 4235 C CA . ALA A 1 13 ? 0.038 10.777 4.512 1.00 0.00 13 ALA A CA 8
ATOM 4236 C C . ALA A 1 13 ? 0.421 11.294 5.911 1.00 0.00 13 ALA A C 8
ATOM 4237 O O . ALA A 1 13 ? 0.809 12.459 6.069 1.00 0.00 13 ALA A O 8
ATOM 4244 N N . ASN A 1 14 ? 0.335 10.414 6.920 1.00 0.00 14 ASN A N 8
ATOM 4245 C CA . ASN A 1 14 ? 0.662 10.781 8.302 1.00 0.00 14 ASN A CA 8
ATOM 4246 C C . ASN A 1 14 ? 2.124 10.476 8.636 1.00 0.00 14 ASN A C 8
ATOM 4247 O O . ASN A 1 14 ? 2.915 11.393 8.878 1.00 0.00 14 ASN A O 8
ATOM 4258 N N . GLN A 1 15 ? 2.467 9.186 8.643 1.00 0.00 15 GLN A N 8
ATOM 4259 C CA . GLN A 1 15 ? 3.832 8.726 8.944 1.00 0.00 15 GLN A CA 8
ATOM 4260 C C . GLN A 1 15 ? 4.168 7.454 8.163 1.00 0.00 15 GLN A C 8
ATOM 4261 O O . GLN A 1 15 ? 5.305 7.273 7.714 1.00 0.00 15 GLN A O 8
ATOM 4275 N N . LEU A 1 16 ? 3.168 6.588 8.012 1.00 0.00 16 LEU A N 8
ATOM 4276 C CA . LEU A 1 16 ? 3.321 5.318 7.296 1.00 0.00 16 LEU A CA 8
ATOM 4277 C C . LEU A 1 16 ? 2.759 5.432 5.872 1.00 0.00 16 LEU A C 8
ATOM 4278 O O . LEU A 1 16 ? 2.482 6.542 5.403 1.00 0.00 16 LEU A O 8
ATOM 4294 N N . CYS A 1 17 ? 2.593 4.286 5.185 1.00 0.00 17 CYS A N 8
ATOM 4295 C CA . CYS A 1 17 ? 2.096 4.279 3.804 1.00 0.00 17 CYS A CA 8
ATOM 4296 C C . CYS A 1 17 ? 1.323 3.017 3.453 1.00 0.00 17 CYS A C 8
ATOM 4297 O O . CYS A 1 17 ? 1.634 1.923 3.926 1.00 0.00 17 CYS A O 8
ATOM 4304 N N . CYS A 1 18 ? 0.305 3.208 2.610 1.00 0.00 18 CYS A N 8
ATOM 4305 C CA . CYS A 1 18 ? -0.555 2.120 2.146 1.00 0.00 18 CYS A CA 8
ATOM 4306 C C . CYS A 1 18 ? -0.316 1.758 0.682 1.00 0.00 18 CYS A C 8
ATOM 4307 O O . CYS A 1 18 ? 0.264 2.533 -0.085 1.00 0.00 18 CYS A O 8
ATOM 4314 N N . SER A 1 19 ? -0.781 0.558 0.328 1.00 0.00 19 SER A N 8
ATOM 4315 C CA . SER A 1 19 ? -0.703 0.030 -1.034 1.00 0.00 19 SER A CA 8
ATOM 4316 C C . SER A 1 19 ? -2.111 -0.357 -1.516 1.00 0.00 19 SER A C 8
ATOM 4317 O O . SER A 1 19 ? -3.079 -0.238 -0.757 1.00 0.00 19 SER A O 8
ATOM 4325 N N . GLN A 1 20 ? -2.224 -0.819 -2.773 1.00 0.00 20 GLN A N 8
ATOM 4326 C CA . GLN A 1 20 ? -3.516 -1.229 -3.339 1.00 0.00 20 GLN A CA 8
ATOM 4327 C C . GLN A 1 20 ? -3.881 -2.649 -2.863 1.00 0.00 20 GLN A C 8
ATOM 4328 O O . GLN A 1 20 ? -3.835 -3.620 -3.629 1.00 0.00 20 GLN A O 8
ATOM 4342 N N . TYR A 1 21 ? -4.223 -2.746 -1.568 1.00 0.00 21 TYR A N 8
ATOM 4343 C CA . TYR A 1 21 ? -4.580 -4.020 -0.931 1.00 0.00 21 TYR A CA 8
ATOM 4344 C C . TYR A 1 21 ? -5.573 -3.800 0.214 1.00 0.00 21 TYR A C 8
ATOM 4345 O O . TYR A 1 21 ? -6.669 -4.370 0.221 1.00 0.00 21 TYR A O 8
ATOM 4363 N N . GLY A 1 22 ? -5.163 -2.969 1.166 1.00 0.00 22 GLY A N 8
ATOM 4364 C CA . GLY A 1 22 ? -5.969 -2.678 2.343 1.00 0.00 22 GLY A CA 8
ATOM 4365 C C . GLY A 1 22 ? -5.124 -2.603 3.602 1.00 0.00 22 GLY A C 8
ATOM 4366 O O . GLY A 1 22 ? -5.648 -2.747 4.710 1.00 0.00 22 GLY A O 8
ATOM 4370 N N . PHE A 1 23 ? -3.811 -2.374 3.428 1.00 0.00 23 PHE A N 8
ATOM 4371 C CA . PHE A 1 23 ? -2.887 -2.293 4.555 1.00 0.00 23 PHE A CA 8
ATOM 4372 C C . PHE A 1 23 ? -1.923 -1.108 4.432 1.00 0.00 23 PHE A C 8
ATOM 4373 O O . PHE A 1 23 ? -1.316 -0.883 3.372 1.00 0.00 23 PHE A O 8
ATOM 4390 N N . CYS A 1 24 ? -1.835 -0.338 5.524 1.00 0.00 24 CYS A N 8
ATOM 4391 C CA . CYS A 1 24 ? -0.914 0.786 5.642 1.00 0.00 24 CYS A CA 8
ATOM 4392 C C . CYS A 1 24 ? 0.164 0.459 6.677 1.00 0.00 24 CYS A C 8
ATOM 4393 O O . CYS A 1 24 ? -0.119 -0.206 7.679 1.00 0.00 24 CYS A O 8
ATOM 4400 N N . GLY A 1 25 ? 1.394 0.927 6.433 1.00 0.00 25 GLY A N 8
ATOM 4401 C CA . GLY A 1 25 ? 2.495 0.670 7.356 1.00 0.00 25 GLY A CA 8
ATOM 4402 C C . GLY A 1 25 ? 3.850 1.041 6.777 1.00 0.00 25 GLY A C 8
ATOM 4403 O O . GLY A 1 25 ? 4.006 2.120 6.199 1.00 0.00 25 GLY A O 8
ATOM 4407 N N . SER A 1 26 ? 4.829 0.137 6.939 1.00 0.00 26 SER A N 8
ATOM 4408 C CA . SER A 1 26 ? 6.197 0.360 6.447 1.00 0.00 26 SER A CA 8
ATOM 4409 C C . SER A 1 26 ? 6.811 -0.912 5.860 1.00 0.00 26 SER A C 8
ATOM 4410 O O . SER A 1 26 ? 7.724 -0.841 5.033 1.00 0.00 26 SER A O 8
ATOM 4418 N N . THR A 1 27 ? 6.301 -2.068 6.302 1.00 0.00 27 THR A N 8
ATOM 4419 C CA . THR A 1 27 ? 6.780 -3.389 5.859 1.00 0.00 27 THR A CA 8
ATOM 4420 C C . THR A 1 27 ? 6.673 -3.551 4.327 1.00 0.00 27 THR A C 8
ATOM 4421 O O . THR A 1 27 ? 5.960 -2.792 3.663 1.00 0.00 27 THR A O 8
ATOM 4432 N N . SER A 1 28 ? 7.392 -4.549 3.787 1.00 0.00 28 SER A N 8
ATOM 4433 C CA . SER A 1 28 ? 7.419 -4.822 2.345 1.00 0.00 28 SER A CA 8
ATOM 4434 C C . SER A 1 28 ? 6.166 -5.579 1.874 1.00 0.00 28 SER A C 8
ATOM 4435 O O . SER A 1 28 ? 6.234 -6.727 1.414 1.00 0.00 28 SER A O 8
ATOM 4443 N N . GLU A 1 29 ? 5.021 -4.906 2.004 1.00 0.00 29 GLU A N 8
ATOM 4444 C CA . GLU A 1 29 ? 3.711 -5.441 1.602 1.00 0.00 29 GLU A CA 8
ATOM 4445 C C . GLU A 1 29 ? 2.773 -4.279 1.303 1.00 0.00 29 GLU A C 8
ATOM 4446 O O . GLU A 1 29 ? 1.989 -4.316 0.350 1.00 0.00 29 GLU A O 8
ATOM 4458 N N . TYR A 1 30 ? 2.881 -3.257 2.147 1.00 0.00 30 TYR A N 8
ATOM 4459 C CA . TYR A 1 30 ? 2.089 -2.033 2.045 1.00 0.00 30 TYR A CA 8
ATOM 4460 C C . TYR A 1 30 ? 2.873 -0.946 1.315 1.00 0.00 30 TYR A C 8
ATOM 4461 O O . TYR A 1 30 ? 2.289 -0.025 0.740 1.00 0.00 30 TYR A O 8
ATOM 4479 N N . CYS A 1 31 ? 4.206 -1.055 1.369 1.00 0.00 31 CYS A N 8
ATOM 4480 C CA . CYS A 1 31 ? 5.102 -0.107 0.709 1.00 0.00 31 CYS A CA 8
ATOM 4481 C C . CYS A 1 31 ? 6.300 -0.849 0.111 1.00 0.00 31 CYS A C 8
ATOM 4482 O O . CYS A 1 31 ? 7.303 -1.093 0.795 1.00 0.00 31 CYS A O 8
ATOM 4489 N N . SER A 1 32 ? 6.177 -1.230 -1.172 1.00 0.00 32 SER A N 8
ATOM 4490 C CA . SER A 1 32 ? 7.247 -1.970 -1.863 1.00 0.00 32 SER A CA 8
ATOM 4491 C C . SER A 1 32 ? 7.564 -1.419 -3.258 1.00 0.00 32 SER A C 8
ATOM 4492 O O . SER A 1 32 ? 8.638 -1.699 -3.798 1.00 0.00 32 SER A O 8
ATOM 4500 N N . ARG A 1 33 ? 6.621 -0.646 -3.841 1.00 0.00 33 ARG A N 8
ATOM 4501 C CA . ARG A 1 33 ? 6.756 -0.036 -5.197 1.00 0.00 33 ARG A CA 8
ATOM 4502 C C . ARG A 1 33 ? 6.585 -1.084 -6.307 1.00 0.00 33 ARG A C 8
ATOM 4503 O O . ARG A 1 33 ? 5.903 -0.834 -7.306 1.00 0.00 33 ARG A O 8
ATOM 4524 N N . ALA A 1 34 ? 7.211 -2.244 -6.115 1.00 0.00 34 ALA A N 8
ATOM 4525 C CA . ALA A 1 34 ? 7.132 -3.355 -7.070 1.00 0.00 34 ALA A CA 8
ATOM 4526 C C . ALA A 1 34 ? 5.952 -4.271 -6.745 1.00 0.00 34 ALA A C 8
ATOM 4527 O O . ALA A 1 34 ? 5.413 -4.946 -7.627 1.00 0.00 34 ALA A O 8
ATOM 4534 N N . ASN A 1 35 ? 5.567 -4.277 -5.466 1.00 0.00 35 ASN A N 8
ATOM 4535 C CA . ASN A 1 35 ? 4.445 -5.079 -4.972 1.00 0.00 35 ASN A CA 8
ATOM 4536 C C . ASN A 1 35 ? 3.514 -4.229 -4.103 1.00 0.00 35 ASN A C 8
ATOM 4537 O O . ASN A 1 35 ? 2.360 -4.602 -3.871 1.00 0.00 35 ASN A O 8
ATOM 4548 N N . GLY A 1 36 ? 4.033 -3.087 -3.631 1.00 0.00 36 GLY A N 8
ATOM 4549 C CA . GLY A 1 36 ? 3.262 -2.179 -2.795 1.00 0.00 36 GLY A CA 8
ATOM 4550 C C . GLY A 1 36 ? 3.608 -0.724 -3.053 1.00 0.00 36 GLY A C 8
ATOM 4551 O O . GLY A 1 36 ? 3.888 -0.345 -4.193 1.00 0.00 36 GLY A O 8
ATOM 4555 N N . CYS A 1 37 ? 3.593 0.092 -1.975 1.00 0.00 37 CYS A N 8
ATOM 4556 C CA . CYS A 1 37 ? 3.901 1.545 -2.027 1.00 0.00 37 CYS A CA 8
ATOM 4557 C C . CYS A 1 37 ? 3.075 2.259 -3.101 1.00 0.00 37 CYS A C 8
ATOM 4558 O O . CYS A 1 37 ? 3.438 2.277 -4.283 1.00 0.00 37 CYS A O 8
ATOM 4565 N N . GLN A 1 38 ? 1.948 2.818 -2.667 1.00 0.00 38 GLN A N 8
ATOM 4566 C CA . GLN A 1 38 ? 1.043 3.538 -3.560 1.00 0.00 38 GLN A CA 8
ATOM 4567 C C . GLN A 1 38 ? 0.798 4.946 -3.031 1.00 0.00 38 GLN A C 8
ATOM 4568 O O . GLN A 1 38 ? 0.733 5.904 -3.807 1.00 0.00 38 GLN A O 8
ATOM 4582 N N . SER A 1 39 ? 0.661 5.056 -1.701 1.00 0.00 39 SER A N 8
ATOM 4583 C CA . SER A 1 39 ? 0.451 6.341 -1.038 1.00 0.00 39 SER A CA 8
ATOM 4584 C C . SER A 1 39 ? 1.791 7.059 -0.803 1.00 0.00 39 SER A C 8
ATOM 4585 O O . SER A 1 39 ? 2.738 6.875 -1.572 1.00 0.00 39 SER A O 8
ATOM 4593 N N . ASN A 1 40 ? 1.856 7.877 0.263 1.00 0.00 40 ASN A N 8
ATOM 4594 C CA . ASN A 1 40 ? 3.067 8.616 0.621 1.00 0.00 40 ASN A CA 8
ATOM 4595 C C . ASN A 1 40 ? 4.083 7.682 1.297 1.00 0.00 40 ASN A C 8
ATOM 4596 O O . ASN A 1 40 ? 4.208 7.646 2.529 1.00 0.00 40 ASN A O 8
ATOM 4607 N N . CYS A 1 41 ? 4.784 6.909 0.466 1.00 0.00 41 CYS A N 8
ATOM 4608 C CA . CYS A 1 41 ? 5.783 5.955 0.943 1.00 0.00 41 CYS A CA 8
ATOM 4609 C C . CYS A 1 41 ? 7.197 6.456 0.665 1.00 0.00 41 CYS A C 8
ATOM 4610 O O . CYS A 1 41 ? 7.986 6.664 1.593 1.00 0.00 41 CYS A O 8
ATOM 4617 N N . ARG A 1 42 ? 7.499 6.642 -0.618 1.00 0.00 42 ARG A N 8
ATOM 4618 C CA . ARG A 1 42 ? 8.811 7.127 -1.062 1.00 0.00 42 ARG A CA 8
ATOM 4619 C C . ARG A 1 42 ? 8.811 8.643 -1.263 1.00 0.00 42 ARG A C 8
ATOM 4620 O O . ARG A 1 42 ? 9.852 9.293 -1.115 1.00 0.00 42 ARG A O 8
ATOM 4641 N N . GLY A 1 43 ? 7.641 9.190 -1.598 1.00 0.00 43 GLY A N 8
ATOM 4642 C CA . GLY A 1 43 ? 7.503 10.622 -1.820 1.00 0.00 43 GLY A CA 8
ATOM 4643 C C . GLY A 1 43 ? 6.903 11.342 -0.626 1.00 0.00 43 GLY A C 8
ATOM 4644 O O . GLY A 1 43 ? 7.126 10.887 0.516 1.00 0.00 43 GLY A O 8
ATOM 4649 N N . GLN A 1 1 ? -3.497 -1.115 10.320 1.00 0.00 1 GLN A N 9
ATOM 4650 C CA . GLN A 1 1 ? -4.145 -0.653 9.063 1.00 0.00 1 GLN A CA 9
ATOM 4651 C C . GLN A 1 1 ? -4.428 0.844 9.115 1.00 0.00 1 GLN A C 9
ATOM 4652 O O . GLN A 1 1 ? -4.743 1.386 10.178 1.00 0.00 1 GLN A O 9
ATOM 4668 N N . ASN A 1 2 ? -4.310 1.499 7.955 1.00 0.00 2 ASN A N 9
ATOM 4669 C CA . ASN A 1 2 ? -4.549 2.942 7.838 1.00 0.00 2 ASN A CA 9
ATOM 4670 C C . ASN A 1 2 ? -5.321 3.285 6.570 1.00 0.00 2 ASN A C 9
ATOM 4671 O O . ASN A 1 2 ? -5.982 4.324 6.507 1.00 0.00 2 ASN A O 9
ATOM 4682 N N . CYS A 1 3 ? -5.236 2.403 5.558 1.00 0.00 3 CYS A N 9
ATOM 4683 C CA . CYS A 1 3 ? -5.890 2.626 4.261 1.00 0.00 3 CYS A CA 9
ATOM 4684 C C . CYS A 1 3 ? -5.823 1.367 3.379 1.00 0.00 3 CYS A C 9
ATOM 4685 O O . CYS A 1 3 ? -5.213 0.362 3.758 1.00 0.00 3 CYS A O 9
ATOM 4692 N N . GLY A 1 4 ? -6.462 1.447 2.200 1.00 0.00 4 GLY A N 9
ATOM 4693 C CA . GLY A 1 4 ? -6.475 0.345 1.253 1.00 0.00 4 GLY A CA 9
ATOM 4694 C C . GLY A 1 4 ? -7.883 -0.112 0.917 1.00 0.00 4 GLY A C 9
ATOM 4695 O O . GLY A 1 4 ? -8.856 0.577 1.241 1.00 0.00 4 GLY A O 9
ATOM 4699 N N . ARG A 1 5 ? -7.990 -1.276 0.263 1.00 0.00 5 ARG A N 9
ATOM 4700 C CA . ARG A 1 5 ? -9.287 -1.837 -0.124 1.00 0.00 5 ARG A CA 9
ATOM 4701 C C . ARG A 1 5 ? -9.925 -2.607 1.047 1.00 0.00 5 ARG A C 9
ATOM 4702 O O . ARG A 1 5 ? -10.173 -3.817 0.979 1.00 0.00 5 ARG A O 9
ATOM 4723 N N . GLN A 1 6 ? -10.180 -1.856 2.119 1.00 0.00 6 GLN A N 9
ATOM 4724 C CA . GLN A 1 6 ? -10.788 -2.370 3.358 1.00 0.00 6 GLN A CA 9
ATOM 4725 C C . GLN A 1 6 ? -11.426 -1.227 4.141 1.00 0.00 6 GLN A C 9
ATOM 4726 O O . GLN A 1 6 ? -12.477 -1.396 4.767 1.00 0.00 6 GLN A O 9
ATOM 4740 N N . ALA A 1 7 ? -10.768 -0.068 4.092 1.00 0.00 7 ALA A N 9
ATOM 4741 C CA . ALA A 1 7 ? -11.230 1.142 4.772 1.00 0.00 7 ALA A CA 9
ATOM 4742 C C . ALA A 1 7 ? -11.963 2.073 3.802 1.00 0.00 7 ALA A C 9
ATOM 4743 O O . ALA A 1 7 ? -12.622 3.029 4.226 1.00 0.00 7 ALA A O 9
ATOM 4750 N N . GLY A 1 8 ? -11.844 1.774 2.502 1.00 0.00 8 GLY A N 9
ATOM 4751 C CA . GLY A 1 8 ? -12.475 2.582 1.468 1.00 0.00 8 GLY A CA 9
ATOM 4752 C C . GLY A 1 8 ? -11.506 3.569 0.840 1.00 0.00 8 GLY A C 9
ATOM 4753 O O . GLY A 1 8 ? -11.909 4.658 0.423 1.00 0.00 8 GLY A O 9
ATOM 4757 N N . ASN A 1 9 ? -10.214 3.171 0.771 1.00 0.00 9 ASN A N 9
ATOM 4758 C CA . ASN A 1 9 ? -9.122 3.996 0.206 1.00 0.00 9 ASN A CA 9
ATOM 4759 C C . ASN A 1 9 ? -9.072 5.403 0.835 1.00 0.00 9 ASN A C 9
ATOM 4760 O O . ASN A 1 9 ? -9.611 6.371 0.283 1.00 0.00 9 ASN A O 9
ATOM 4771 N N . ARG A 1 10 ? -8.440 5.487 2.011 1.00 0.00 10 ARG A N 9
ATOM 4772 C CA . ARG A 1 10 ? -8.302 6.755 2.739 1.00 0.00 10 ARG A CA 9
ATOM 4773 C C . ARG A 1 10 ? -6.957 7.435 2.449 1.00 0.00 10 ARG A C 9
ATOM 4774 O O . ARG A 1 10 ? -6.762 8.604 2.795 1.00 0.00 10 ARG A O 9
ATOM 4795 N N . ALA A 1 11 ? -6.035 6.689 1.801 1.00 0.00 11 ALA A N 9
ATOM 4796 C CA . ALA A 1 11 ? -4.676 7.166 1.443 1.00 0.00 11 ALA A CA 9
ATOM 4797 C C . ALA A 1 11 ? -3.834 7.487 2.682 1.00 0.00 11 ALA A C 9
ATOM 4798 O O . ALA A 1 11 ? -4.308 8.160 3.602 1.00 0.00 11 ALA A O 9
ATOM 4805 N N . CYS A 1 12 ? -2.586 7.004 2.692 1.00 0.00 12 CYS A N 9
ATOM 4806 C CA . CYS A 1 12 ? -1.682 7.230 3.821 1.00 0.00 12 CYS A CA 9
ATOM 4807 C C . CYS A 1 12 ? -0.606 8.256 3.477 1.00 0.00 12 CYS A C 9
ATOM 4808 O O . CYS A 1 12 ? 0.170 8.062 2.537 1.00 0.00 12 CYS A O 9
ATOM 4815 N N . ALA A 1 13 ? -0.575 9.351 4.252 1.00 0.00 13 ALA A N 9
ATOM 4816 C CA . ALA A 1 13 ? 0.397 10.434 4.053 1.00 0.00 13 ALA A CA 9
ATOM 4817 C C . ALA A 1 13 ? 0.927 10.980 5.391 1.00 0.00 13 ALA A C 9
ATOM 4818 O O . ALA A 1 13 ? 1.462 12.096 5.450 1.00 0.00 13 ALA A O 9
ATOM 4825 N N . ASN A 1 14 ? 0.801 10.177 6.459 1.00 0.00 14 ASN A N 9
ATOM 4826 C CA . ASN A 1 14 ? 1.254 10.580 7.794 1.00 0.00 14 ASN A CA 9
ATOM 4827 C C . ASN A 1 14 ? 2.692 10.129 8.065 1.00 0.00 14 ASN A C 9
ATOM 4828 O O . ASN A 1 14 ? 3.604 10.957 8.136 1.00 0.00 14 ASN A O 9
ATOM 4839 N N . GLN A 1 15 ? 2.880 8.815 8.214 1.00 0.00 15 GLN A N 9
ATOM 4840 C CA . GLN A 1 15 ? 4.201 8.225 8.484 1.00 0.00 15 GLN A CA 9
ATOM 4841 C C . GLN A 1 15 ? 4.370 6.873 7.792 1.00 0.00 15 GLN A C 9
ATOM 4842 O O . GLN A 1 15 ? 5.479 6.508 7.392 1.00 0.00 15 GLN A O 9
ATOM 4856 N N . LEU A 1 16 ? 3.261 6.146 7.657 1.00 0.00 16 LEU A N 9
ATOM 4857 C CA . LEU A 1 16 ? 3.259 4.824 7.025 1.00 0.00 16 LEU A CA 9
ATOM 4858 C C . LEU A 1 16 ? 2.790 4.921 5.565 1.00 0.00 16 LEU A C 9
ATOM 4859 O O . LEU A 1 16 ? 2.704 6.026 5.021 1.00 0.00 16 LEU A O 9
ATOM 4875 N N . CYS A 1 17 ? 2.490 3.770 4.928 1.00 0.00 17 CYS A N 9
ATOM 4876 C CA . CYS A 1 17 ? 2.086 3.769 3.517 1.00 0.00 17 CYS A CA 9
ATOM 4877 C C . CYS A 1 17 ? 0.990 2.777 3.185 1.00 0.00 17 CYS A C 9
ATOM 4878 O O . CYS A 1 17 ? 0.982 1.639 3.660 1.00 0.00 17 CYS A O 9
ATOM 4885 N N . CYS A 1 18 ? 0.078 3.251 2.335 1.00 0.00 18 CYS A N 9
ATOM 4886 C CA . CYS A 1 18 ? -1.062 2.476 1.857 1.00 0.00 18 CYS A CA 9
ATOM 4887 C C . CYS A 1 18 ? -0.827 1.886 0.470 1.00 0.00 18 CYS A C 9
ATOM 4888 O O . CYS A 1 18 ? -0.094 2.448 -0.347 1.00 0.00 18 CYS A O 9
ATOM 4895 N N . SER A 1 19 ? -1.470 0.738 0.234 1.00 0.00 19 SER A N 9
ATOM 4896 C CA . SER A 1 19 ? -1.422 0.047 -1.055 1.00 0.00 19 SER A CA 9
ATOM 4897 C C . SER A 1 19 ? -2.822 -0.425 -1.456 1.00 0.00 19 SER A C 9
ATOM 4898 O O . SER A 1 19 ? -3.706 -0.554 -0.602 1.00 0.00 19 SER A O 9
ATOM 4906 N N . GLN A 1 20 ? -3.019 -0.687 -2.761 1.00 0.00 20 GLN A N 9
ATOM 4907 C CA . GLN A 1 20 ? -4.314 -1.151 -3.286 1.00 0.00 20 GLN A CA 9
ATOM 4908 C C . GLN A 1 20 ? -4.560 -2.622 -2.912 1.00 0.00 20 GLN A C 9
ATOM 4909 O O . GLN A 1 20 ? -4.382 -3.537 -3.727 1.00 0.00 20 GLN A O 9
ATOM 4923 N N . TYR A 1 21 ? -4.950 -2.825 -1.645 1.00 0.00 21 TYR A N 9
ATOM 4924 C CA . TYR A 1 21 ? -5.215 -4.159 -1.086 1.00 0.00 21 TYR A CA 9
ATOM 4925 C C . TYR A 1 21 ? -6.117 -4.045 0.144 1.00 0.00 21 TYR A C 9
ATOM 4926 O O . TYR A 1 21 ? -7.148 -4.718 0.245 1.00 0.00 21 TYR A O 9
ATOM 4944 N N . GLY A 1 22 ? -5.697 -3.181 1.058 1.00 0.00 22 GLY A N 9
ATOM 4945 C CA . GLY A 1 22 ? -6.394 -2.970 2.314 1.00 0.00 22 GLY A CA 9
ATOM 4946 C C . GLY A 1 22 ? -5.419 -2.893 3.470 1.00 0.00 22 GLY A C 9
ATOM 4947 O O . GLY A 1 22 ? -5.829 -2.902 4.635 1.00 0.00 22 GLY A O 9
ATOM 4951 N N . PHE A 1 23 ? -4.119 -2.814 3.138 1.00 0.00 23 PHE A N 9
ATOM 4952 C CA . PHE A 1 23 ? -3.069 -2.753 4.142 1.00 0.00 23 PHE A CA 9
ATOM 4953 C C . PHE A 1 23 ? -2.200 -1.502 4.002 1.00 0.00 23 PHE A C 9
ATOM 4954 O O . PHE A 1 23 ? -1.705 -1.186 2.910 1.00 0.00 23 PHE A O 9
ATOM 4971 N N . CYS A 1 24 ? -2.059 -0.785 5.119 1.00 0.00 24 CYS A N 9
ATOM 4972 C CA . CYS A 1 24 ? -1.203 0.389 5.204 1.00 0.00 24 CYS A CA 9
ATOM 4973 C C . CYS A 1 24 ? -0.277 0.241 6.415 1.00 0.00 24 CYS A C 9
ATOM 4974 O O . CYS A 1 24 ? -0.741 -0.059 7.518 1.00 0.00 24 CYS A O 9
ATOM 4981 N N . GLY A 1 25 ? 1.027 0.454 6.196 1.00 0.00 25 GLY A N 9
ATOM 4982 C CA . GLY A 1 25 ? 2.008 0.311 7.263 1.00 0.00 25 GLY A CA 9
ATOM 4983 C C . GLY A 1 25 ? 3.406 0.707 6.828 1.00 0.00 25 GLY A C 9
ATOM 4984 O O . GLY A 1 25 ? 3.572 1.638 6.039 1.00 0.00 25 GLY A O 9
ATOM 4988 N N . SER A 1 26 ? 4.411 -0.012 7.335 1.00 0.00 26 SER A N 9
ATOM 4989 C CA . SER A 1 26 ? 5.813 0.276 7.014 1.00 0.00 26 SER A CA 9
ATOM 4990 C C . SER A 1 26 ? 6.548 -0.936 6.447 1.00 0.00 26 SER A C 9
ATOM 4991 O O . SER A 1 26 ? 7.600 -0.787 5.818 1.00 0.00 26 SER A O 9
ATOM 4999 N N . THR A 1 27 ? 5.993 -2.132 6.674 1.00 0.00 27 THR A N 9
ATOM 5000 C CA . THR A 1 27 ? 6.595 -3.390 6.209 1.00 0.00 27 THR A CA 9
ATOM 5001 C C . THR A 1 27 ? 6.684 -3.447 4.672 1.00 0.00 27 THR A C 9
ATOM 5002 O O . THR A 1 27 ? 5.967 -2.726 3.972 1.00 0.00 27 THR A O 9
ATOM 5013 N N . SER A 1 28 ? 7.575 -4.318 4.175 1.00 0.00 28 SER A N 9
ATOM 5014 C CA . SER A 1 28 ? 7.810 -4.483 2.737 1.00 0.00 28 SER A CA 9
ATOM 5015 C C . SER A 1 28 ? 6.729 -5.344 2.073 1.00 0.00 28 SER A C 9
ATOM 5016 O O . SER A 1 28 ? 6.977 -6.467 1.613 1.00 0.00 28 SER A O 9
ATOM 5024 N N . GLU A 1 29 ? 5.519 -4.789 2.047 1.00 0.00 29 GLU A N 9
ATOM 5025 C CA . GLU A 1 29 ? 4.342 -5.427 1.445 1.00 0.00 29 GLU A CA 9
ATOM 5026 C C . GLU A 1 29 ? 3.376 -4.338 1.015 1.00 0.00 29 GLU A C 9
ATOM 5027 O O . GLU A 1 29 ? 2.765 -4.405 -0.056 1.00 0.00 29 GLU A O 9
ATOM 5039 N N . TYR A 1 30 ? 3.262 -3.339 1.884 1.00 0.00 30 TYR A N 9
ATOM 5040 C CA . TYR A 1 30 ? 2.408 -2.179 1.664 1.00 0.00 30 TYR A CA 9
ATOM 5041 C C . TYR A 1 30 ? 3.234 -0.973 1.232 1.00 0.00 30 TYR A C 9
ATOM 5042 O O . TYR A 1 30 ? 2.747 -0.114 0.490 1.00 0.00 30 TYR A O 9
ATOM 5060 N N . CYS A 1 31 ? 4.482 -0.921 1.704 1.00 0.00 31 CYS A N 9
ATOM 5061 C CA . CYS A 1 31 ? 5.384 0.178 1.385 1.00 0.00 31 CYS A CA 9
ATOM 5062 C C . CYS A 1 31 ? 6.689 -0.326 0.768 1.00 0.00 31 CYS A C 9
ATOM 5063 O O . CYS A 1 31 ? 7.674 -0.580 1.474 1.00 0.00 31 CYS A O 9
ATOM 5070 N N . SER A 1 32 ? 6.676 -0.497 -0.556 1.00 0.00 32 SER A N 9
ATOM 5071 C CA . SER A 1 32 ? 7.864 -0.944 -1.289 1.00 0.00 32 SER A CA 9
ATOM 5072 C C . SER A 1 32 ? 8.084 -0.065 -2.516 1.00 0.00 32 SER A C 9
ATOM 5073 O O . SER A 1 32 ? 7.126 0.409 -3.120 1.00 0.00 32 SER A O 9
ATOM 5081 N N . ARG A 1 33 ? 9.348 0.147 -2.880 1.00 0.00 33 ARG A N 9
ATOM 5082 C CA . ARG A 1 33 ? 9.686 0.995 -4.031 1.00 0.00 33 ARG A CA 9
ATOM 5083 C C . ARG A 1 33 ? 9.795 0.199 -5.345 1.00 0.00 33 ARG A C 9
ATOM 5084 O O . ARG A 1 33 ? 9.968 0.790 -6.417 1.00 0.00 33 ARG A O 9
ATOM 5105 N N . ALA A 1 34 ? 9.683 -1.131 -5.256 1.00 0.00 34 ALA A N 9
ATOM 5106 C CA . ALA A 1 34 ? 9.772 -2.001 -6.432 1.00 0.00 34 ALA A CA 9
ATOM 5107 C C . ALA A 1 34 ? 8.575 -2.950 -6.541 1.00 0.00 34 ALA A C 9
ATOM 5108 O O . ALA A 1 34 ? 8.345 -3.539 -7.603 1.00 0.00 34 ALA A O 9
ATOM 5115 N N . ASN A 1 35 ? 7.819 -3.093 -5.444 1.00 0.00 35 ASN A N 9
ATOM 5116 C CA . ASN A 1 35 ? 6.651 -3.983 -5.409 1.00 0.00 35 ASN A CA 9
ATOM 5117 C C . ASN A 1 35 ? 5.445 -3.336 -4.718 1.00 0.00 35 ASN A C 9
ATOM 5118 O O . ASN A 1 35 ? 4.329 -3.860 -4.803 1.00 0.00 35 ASN A O 9
ATOM 5129 N N . GLY A 1 36 ? 5.669 -2.200 -4.047 1.00 0.00 36 GLY A N 9
ATOM 5130 C CA . GLY A 1 36 ? 4.595 -1.524 -3.335 1.00 0.00 36 GLY A CA 9
ATOM 5131 C C . GLY A 1 36 ? 4.416 -0.076 -3.740 1.00 0.00 36 GLY A C 9
ATOM 5132 O O . GLY A 1 36 ? 4.293 0.232 -4.928 1.00 0.00 36 GLY A O 9
ATOM 5136 N N . CYS A 1 37 ? 4.423 0.813 -2.721 1.00 0.00 37 CYS A N 9
ATOM 5137 C CA . CYS A 1 37 ? 4.243 2.276 -2.878 1.00 0.00 37 CYS A CA 9
ATOM 5138 C C . CYS A 1 37 ? 3.133 2.641 -3.864 1.00 0.00 37 CYS A C 9
ATOM 5139 O O . CYS A 1 37 ? 3.339 2.660 -5.085 1.00 0.00 37 CYS A O 9
ATOM 5146 N N . GLN A 1 38 ? 1.953 2.911 -3.317 1.00 0.00 38 GLN A N 9
ATOM 5147 C CA . GLN A 1 38 ? 0.798 3.287 -4.122 1.00 0.00 38 GLN A CA 9
ATOM 5148 C C . GLN A 1 38 ? 0.320 4.666 -3.684 1.00 0.00 38 GLN A C 9
ATOM 5149 O O . GLN A 1 38 ? 0.097 5.546 -4.521 1.00 0.00 38 GLN A O 9
ATOM 5163 N N . SER A 1 39 ? 0.164 4.843 -2.363 1.00 0.00 39 SER A N 9
ATOM 5164 C CA . SER A 1 39 ? -0.218 6.128 -1.788 1.00 0.00 39 SER A CA 9
ATOM 5165 C C . SER A 1 39 ? 1.049 6.909 -1.397 1.00 0.00 39 SER A C 9
ATOM 5166 O O . SER A 1 39 ? 2.140 6.596 -1.885 1.00 0.00 39 SER A O 9
ATOM 5174 N N . ASN A 1 40 ? 0.909 7.921 -0.524 1.00 0.00 40 ASN A N 9
ATOM 5175 C CA . ASN A 1 40 ? 2.050 8.722 -0.066 1.00 0.00 40 ASN A CA 9
ATOM 5176 C C . ASN A 1 40 ? 2.965 7.893 0.851 1.00 0.00 40 ASN A C 9
ATOM 5177 O O . ASN A 1 40 ? 2.820 7.897 2.081 1.00 0.00 40 ASN A O 9
ATOM 5188 N N . CYS A 1 41 ? 3.890 7.161 0.221 1.00 0.00 41 CYS A N 9
ATOM 5189 C CA . CYS A 1 41 ? 4.829 6.296 0.941 1.00 0.00 41 CYS A CA 9
ATOM 5190 C C . CYS A 1 41 ? 6.163 6.990 1.209 1.00 0.00 41 CYS A C 9
ATOM 5191 O O . CYS A 1 41 ? 6.580 7.870 0.452 1.00 0.00 41 CYS A O 9
ATOM 5198 N N . ARG A 1 42 ? 6.826 6.564 2.306 1.00 0.00 42 ARG A N 9
ATOM 5199 C CA . ARG A 1 42 ? 8.155 7.079 2.734 1.00 0.00 42 ARG A CA 9
ATOM 5200 C C . ARG A 1 42 ? 8.220 8.623 2.792 1.00 0.00 42 ARG A C 9
ATOM 5201 O O . ARG A 1 42 ? 9.289 9.221 2.611 1.00 0.00 42 ARG A O 9
ATOM 5222 N N . GLY A 1 43 ? 7.070 9.251 3.072 1.00 0.00 43 GLY A N 9
ATOM 5223 C CA . GLY A 1 43 ? 6.998 10.702 3.155 1.00 0.00 43 GLY A CA 9
ATOM 5224 C C . GLY A 1 43 ? 6.396 11.326 1.911 1.00 0.00 43 GLY A C 9
ATOM 5225 O O . GLY A 1 43 ? 5.159 11.493 1.870 1.00 0.00 43 GLY A O 9
ATOM 5230 N N . GLN A 1 1 ? -3.835 -1.024 10.328 1.00 0.00 1 GLN A N 10
ATOM 5231 C CA . GLN A 1 1 ? -4.386 -0.611 9.010 1.00 0.00 1 GLN A CA 10
ATOM 5232 C C . GLN A 1 1 ? -4.713 0.877 9.000 1.00 0.00 1 GLN A C 10
ATOM 5233 O O . GLN A 1 1 ? -5.263 1.406 9.971 1.00 0.00 1 GLN A O 10
ATOM 5249 N N . ASN A 1 2 ? -4.369 1.543 7.893 1.00 0.00 2 ASN A N 10
ATOM 5250 C CA . ASN A 1 2 ? -4.618 2.978 7.733 1.00 0.00 2 ASN A CA 10
ATOM 5251 C C . ASN A 1 2 ? -5.350 3.289 6.433 1.00 0.00 2 ASN A C 10
ATOM 5252 O O . ASN A 1 2 ? -6.003 4.331 6.323 1.00 0.00 2 ASN A O 10
ATOM 5263 N N . CYS A 1 3 ? -5.241 2.379 5.451 1.00 0.00 3 CYS A N 10
ATOM 5264 C CA . CYS A 1 3 ? -5.851 2.572 4.129 1.00 0.00 3 CYS A CA 10
ATOM 5265 C C . CYS A 1 3 ? -5.775 1.285 3.291 1.00 0.00 3 CYS A C 10
ATOM 5266 O O . CYS A 1 3 ? -5.212 0.278 3.733 1.00 0.00 3 CYS A O 10
ATOM 5273 N N . GLY A 1 4 ? -6.350 1.340 2.078 1.00 0.00 4 GLY A N 10
ATOM 5274 C CA . GLY A 1 4 ? -6.334 0.207 1.173 1.00 0.00 4 GLY A CA 10
ATOM 5275 C C . GLY A 1 4 ? -7.627 0.056 0.396 1.00 0.00 4 GLY A C 10
ATOM 5276 O O . GLY A 1 4 ? -7.938 0.887 -0.462 1.00 0.00 4 GLY A O 10
ATOM 5280 N N . ARG A 1 5 ? -8.374 -1.008 0.700 1.00 0.00 5 ARG A N 10
ATOM 5281 C CA . ARG A 1 5 ? -9.651 -1.292 0.028 1.00 0.00 5 ARG A CA 10
ATOM 5282 C C . ARG A 1 5 ? -10.748 -1.592 1.046 1.00 0.00 5 ARG A C 10
ATOM 5283 O O . ARG A 1 5 ? -11.939 -1.524 0.730 1.00 0.00 5 ARG A O 10
ATOM 5304 N N . GLN A 1 6 ? -10.323 -1.923 2.267 1.00 0.00 6 GLN A N 10
ATOM 5305 C CA . GLN A 1 6 ? -11.240 -2.263 3.368 1.00 0.00 6 GLN A CA 10
ATOM 5306 C C . GLN A 1 6 ? -11.670 -1.032 4.168 1.00 0.00 6 GLN A C 10
ATOM 5307 O O . GLN A 1 6 ? -12.756 -1.017 4.755 1.00 0.00 6 GLN A O 10
ATOM 5321 N N . ALA A 1 7 ? -10.811 -0.010 4.183 1.00 0.00 7 ALA A N 10
ATOM 5322 C CA . ALA A 1 7 ? -11.082 1.238 4.908 1.00 0.00 7 ALA A CA 10
ATOM 5323 C C . ALA A 1 7 ? -11.861 2.241 4.040 1.00 0.00 7 ALA A C 10
ATOM 5324 O O . ALA A 1 7 ? -12.009 3.415 4.407 1.00 0.00 7 ALA A O 10
ATOM 5331 N N . GLY A 1 8 ? -12.376 1.758 2.901 1.00 0.00 8 GLY A N 10
ATOM 5332 C CA . GLY A 1 8 ? -13.121 2.605 1.977 1.00 0.00 8 GLY A CA 10
ATOM 5333 C C . GLY A 1 8 ? -12.220 3.231 0.923 1.00 0.00 8 GLY A C 10
ATOM 5334 O O . GLY A 1 8 ? -12.579 4.240 0.310 1.00 0.00 8 GLY A O 10
ATOM 5338 N N . ASN A 1 9 ? -11.037 2.614 0.720 1.00 0.00 9 ASN A N 10
ATOM 5339 C CA . ASN A 1 9 ? -10.016 3.067 -0.248 1.00 0.00 9 ASN A CA 10
ATOM 5340 C C . ASN A 1 9 ? -9.599 4.529 0.005 1.00 0.00 9 ASN A C 10
ATOM 5341 O O . ASN A 1 9 ? -9.985 5.448 -0.731 1.00 0.00 9 ASN A O 10
ATOM 5352 N N . ARG A 1 10 ? -8.825 4.720 1.075 1.00 0.00 10 ARG A N 10
ATOM 5353 C CA . ARG A 1 10 ? -8.327 6.041 1.466 1.00 0.00 10 ARG A CA 10
ATOM 5354 C C . ARG A 1 10 ? -6.883 6.230 0.968 1.00 0.00 10 ARG A C 10
ATOM 5355 O O . ARG A 1 10 ? -6.487 5.604 -0.021 1.00 0.00 10 ARG A O 10
ATOM 5376 N N . ALA A 1 11 ? -6.111 7.109 1.631 1.00 0.00 11 ALA A N 10
ATOM 5377 C CA . ALA A 1 11 ? -4.710 7.358 1.271 1.00 0.00 11 ALA A CA 10
ATOM 5378 C C . ALA A 1 11 ? -3.881 7.648 2.519 1.00 0.00 11 ALA A C 10
ATOM 5379 O O . ALA A 1 11 ? -4.347 8.349 3.423 1.00 0.00 11 ALA A O 10
ATOM 5386 N N . CYS A 1 12 ? -2.654 7.109 2.565 1.00 0.00 12 CYS A N 10
ATOM 5387 C CA . CYS A 1 12 ? -1.768 7.315 3.713 1.00 0.00 12 CYS A CA 10
ATOM 5388 C C . CYS A 1 12 ? -0.731 8.397 3.419 1.00 0.00 12 CYS A C 10
ATOM 5389 O O . CYS A 1 12 ? 0.092 8.253 2.507 1.00 0.00 12 CYS A O 10
ATOM 5396 N N . ALA A 1 13 ? -0.790 9.486 4.198 1.00 0.00 13 ALA A N 10
ATOM 5397 C CA . ALA A 1 13 ? 0.130 10.620 4.041 1.00 0.00 13 ALA A CA 10
ATOM 5398 C C . ALA A 1 13 ? 0.639 11.144 5.396 1.00 0.00 13 ALA A C 10
ATOM 5399 O O . ALA A 1 13 ? 1.135 12.275 5.487 1.00 0.00 13 ALA A O 10
ATOM 5406 N N . ASN A 1 14 ? 0.537 10.308 6.441 1.00 0.00 14 ASN A N 10
ATOM 5407 C CA . ASN A 1 14 ? 0.977 10.689 7.788 1.00 0.00 14 ASN A CA 10
ATOM 5408 C C . ASN A 1 14 ? 2.425 10.260 8.051 1.00 0.00 14 ASN A C 10
ATOM 5409 O O . ASN A 1 14 ? 3.325 11.103 8.104 1.00 0.00 14 ASN A O 10
ATOM 5420 N N . GLN A 1 15 ? 2.632 8.952 8.213 1.00 0.00 15 GLN A N 10
ATOM 5421 C CA . GLN A 1 15 ? 3.963 8.381 8.472 1.00 0.00 15 GLN A CA 10
ATOM 5422 C C . GLN A 1 15 ? 4.139 7.040 7.766 1.00 0.00 15 GLN A C 10
ATOM 5423 O O . GLN A 1 15 ? 5.221 6.732 7.258 1.00 0.00 15 GLN A O 10
ATOM 5437 N N . LEU A 1 16 ? 3.061 6.255 7.743 1.00 0.00 16 LEU A N 10
ATOM 5438 C CA . LEU A 1 16 ? 3.054 4.934 7.107 1.00 0.00 16 LEU A CA 10
ATOM 5439 C C . LEU A 1 16 ? 2.559 5.038 5.652 1.00 0.00 16 LEU A C 10
ATOM 5440 O O . LEU A 1 16 ? 2.206 6.132 5.199 1.00 0.00 16 LEU A O 10
ATOM 5456 N N . CYS A 1 17 ? 2.532 3.907 4.924 1.00 0.00 17 CYS A N 10
ATOM 5457 C CA . CYS A 1 17 ? 2.120 3.919 3.517 1.00 0.00 17 CYS A CA 10
ATOM 5458 C C . CYS A 1 17 ? 1.115 2.830 3.160 1.00 0.00 17 CYS A C 10
ATOM 5459 O O . CYS A 1 17 ? 1.191 1.692 3.630 1.00 0.00 17 CYS A O 10
ATOM 5466 N N . CYS A 1 18 ? 0.179 3.240 2.306 1.00 0.00 18 CYS A N 10
ATOM 5467 C CA . CYS A 1 18 ? -0.915 2.406 1.809 1.00 0.00 18 CYS A CA 10
ATOM 5468 C C . CYS A 1 18 ? -0.641 1.736 0.461 1.00 0.00 18 CYS A C 10
ATOM 5469 O O . CYS A 1 18 ? 0.228 2.155 -0.303 1.00 0.00 18 CYS A O 10
ATOM 5476 N N . SER A 1 19 ? -1.433 0.685 0.211 1.00 0.00 19 SER A N 10
ATOM 5477 C CA . SER A 1 19 ? -1.430 -0.069 -1.046 1.00 0.00 19 SER A CA 10
ATOM 5478 C C . SER A 1 19 ? -2.851 -0.520 -1.381 1.00 0.00 19 SER A C 10
ATOM 5479 O O . SER A 1 19 ? -3.673 -0.716 -0.480 1.00 0.00 19 SER A O 10
ATOM 5487 N N . GLN A 1 20 ? -3.134 -0.686 -2.684 1.00 0.00 20 GLN A N 10
ATOM 5488 C CA . GLN A 1 20 ? -4.462 -1.115 -3.155 1.00 0.00 20 GLN A CA 10
ATOM 5489 C C . GLN A 1 20 ? -4.698 -2.601 -2.840 1.00 0.00 20 GLN A C 10
ATOM 5490 O O . GLN A 1 20 ? -4.521 -3.481 -3.691 1.00 0.00 20 GLN A O 10
ATOM 5504 N N . TYR A 1 21 ? -5.078 -2.856 -1.579 1.00 0.00 21 TYR A N 10
ATOM 5505 C CA . TYR A 1 21 ? -5.333 -4.213 -1.073 1.00 0.00 21 TYR A CA 10
ATOM 5506 C C . TYR A 1 21 ? -6.151 -4.150 0.218 1.00 0.00 21 TYR A C 10
ATOM 5507 O O . TYR A 1 21 ? -7.193 -4.801 0.343 1.00 0.00 21 TYR A O 10
ATOM 5525 N N . GLY A 1 22 ? -5.651 -3.356 1.158 1.00 0.00 22 GLY A N 10
ATOM 5526 C CA . GLY A 1 22 ? -6.283 -3.201 2.458 1.00 0.00 22 GLY A CA 10
ATOM 5527 C C . GLY A 1 22 ? -5.262 -3.101 3.573 1.00 0.00 22 GLY A C 10
ATOM 5528 O O . GLY A 1 22 ? -5.602 -3.294 4.744 1.00 0.00 22 GLY A O 10
ATOM 5532 N N . PHE A 1 23 ? -4.005 -2.797 3.207 1.00 0.00 23 PHE A N 10
ATOM 5533 C CA . PHE A 1 23 ? -2.931 -2.688 4.185 1.00 0.00 23 PHE A CA 10
ATOM 5534 C C . PHE A 1 23 ? -2.095 -1.417 4.004 1.00 0.00 23 PHE A C 10
ATOM 5535 O O . PHE A 1 23 ? -1.668 -1.082 2.889 1.00 0.00 23 PHE A O 10
ATOM 5552 N N . CYS A 1 24 ? -1.911 -0.709 5.121 1.00 0.00 24 CYS A N 10
ATOM 5553 C CA . CYS A 1 24 ? -1.081 0.486 5.189 1.00 0.00 24 CYS A CA 10
ATOM 5554 C C . CYS A 1 24 ? -0.177 0.383 6.420 1.00 0.00 24 CYS A C 10
ATOM 5555 O O . CYS A 1 24 ? -0.671 0.248 7.545 1.00 0.00 24 CYS A O 10
ATOM 5562 N N . GLY A 1 25 ? 1.143 0.427 6.198 1.00 0.00 25 GLY A N 10
ATOM 5563 C CA . GLY A 1 25 ? 2.098 0.312 7.294 1.00 0.00 25 GLY A CA 10
ATOM 5564 C C . GLY A 1 25 ? 3.486 0.813 6.933 1.00 0.00 25 GLY A C 10
ATOM 5565 O O . GLY A 1 25 ? 3.625 1.823 6.243 1.00 0.00 25 GLY A O 10
ATOM 5569 N N . SER A 1 26 ? 4.511 0.092 7.403 1.00 0.00 26 SER A N 10
ATOM 5570 C CA . SER A 1 26 ? 5.910 0.461 7.152 1.00 0.00 26 SER A CA 10
ATOM 5571 C C . SER A 1 26 ? 6.695 -0.659 6.468 1.00 0.00 26 SER A C 10
ATOM 5572 O O . SER A 1 26 ? 7.744 -0.409 5.868 1.00 0.00 26 SER A O 10
ATOM 5580 N N . THR A 1 27 ? 6.176 -1.890 6.562 1.00 0.00 27 THR A N 10
ATOM 5581 C CA . THR A 1 27 ? 6.815 -3.077 5.975 1.00 0.00 27 THR A CA 10
ATOM 5582 C C . THR A 1 27 ? 6.874 -3.000 4.440 1.00 0.00 27 THR A C 10
ATOM 5583 O O . THR A 1 27 ? 6.108 -2.260 3.815 1.00 0.00 27 THR A O 10
ATOM 5594 N N . SER A 1 28 ? 7.796 -3.780 3.855 1.00 0.00 28 SER A N 10
ATOM 5595 C CA . SER A 1 28 ? 7.998 -3.815 2.404 1.00 0.00 28 SER A CA 10
ATOM 5596 C C . SER A 1 28 ? 7.067 -4.839 1.738 1.00 0.00 28 SER A C 10
ATOM 5597 O O . SER A 1 28 ? 7.503 -5.840 1.156 1.00 0.00 28 SER A O 10
ATOM 5605 N N . GLU A 1 29 ? 5.772 -4.558 1.855 1.00 0.00 29 GLU A N 10
ATOM 5606 C CA . GLU A 1 29 ? 4.710 -5.374 1.294 1.00 0.00 29 GLU A CA 10
ATOM 5607 C C . GLU A 1 29 ? 3.619 -4.431 0.795 1.00 0.00 29 GLU A C 10
ATOM 5608 O O . GLU A 1 29 ? 3.042 -4.625 -0.279 1.00 0.00 29 GLU A O 10
ATOM 5620 N N . TYR A 1 30 ? 3.362 -3.408 1.613 1.00 0.00 30 TYR A N 10
ATOM 5621 C CA . TYR A 1 30 ? 2.386 -2.361 1.319 1.00 0.00 30 TYR A CA 10
ATOM 5622 C C . TYR A 1 30 ? 3.021 -1.301 0.423 1.00 0.00 30 TYR A C 10
ATOM 5623 O O . TYR A 1 30 ? 2.412 -0.831 -0.540 1.00 0.00 30 TYR A O 10
ATOM 5641 N N . CYS A 1 31 ? 4.262 -0.942 0.763 1.00 0.00 31 CYS A N 10
ATOM 5642 C CA . CYS A 1 31 ? 5.040 0.039 0.010 1.00 0.00 31 CYS A CA 10
ATOM 5643 C C . CYS A 1 31 ? 6.531 -0.237 0.149 1.00 0.00 31 CYS A C 10
ATOM 5644 O O . CYS A 1 31 ? 7.128 -0.004 1.208 1.00 0.00 31 CYS A O 10
ATOM 5651 N N . SER A 1 32 ? 7.115 -0.754 -0.926 1.00 0.00 32 SER A N 10
ATOM 5652 C CA . SER A 1 32 ? 8.542 -1.056 -0.960 1.00 0.00 32 SER A CA 10
ATOM 5653 C C . SER A 1 32 ? 9.233 -0.204 -2.018 1.00 0.00 32 SER A C 10
ATOM 5654 O O . SER A 1 32 ? 8.644 0.103 -3.060 1.00 0.00 32 SER A O 10
ATOM 5662 N N . ARG A 1 33 ? 10.487 0.171 -1.741 1.00 0.00 33 ARG A N 10
ATOM 5663 C CA . ARG A 1 33 ? 11.285 0.996 -2.661 1.00 0.00 33 ARG A CA 10
ATOM 5664 C C . ARG A 1 33 ? 11.877 0.158 -3.809 1.00 0.00 33 ARG A C 10
ATOM 5665 O O . ARG A 1 33 ? 12.532 0.698 -4.708 1.00 0.00 33 ARG A O 10
ATOM 5686 N N . ALA A 1 34 ? 11.627 -1.157 -3.766 1.00 0.00 34 ALA A N 10
ATOM 5687 C CA . ALA A 1 34 ? 12.114 -2.082 -4.790 1.00 0.00 34 ALA A CA 10
ATOM 5688 C C . ALA A 1 34 ? 10.974 -2.603 -5.667 1.00 0.00 34 ALA A C 10
ATOM 5689 O O . ALA A 1 34 ? 11.208 -3.038 -6.799 1.00 0.00 34 ALA A O 10
ATOM 5696 N N . ASN A 1 35 ? 9.746 -2.554 -5.136 1.00 0.00 35 ASN A N 10
ATOM 5697 C CA . ASN A 1 35 ? 8.560 -3.020 -5.864 1.00 0.00 35 ASN A CA 10
ATOM 5698 C C . ASN A 1 35 ? 7.702 -1.851 -6.341 1.00 0.00 35 ASN A C 10
ATOM 5699 O O . ASN A 1 35 ? 7.190 -1.870 -7.465 1.00 0.00 35 ASN A O 10
ATOM 5710 N N . GLY A 1 36 ? 7.554 -0.843 -5.480 1.00 0.00 36 GLY A N 10
ATOM 5711 C CA . GLY A 1 36 ? 6.763 0.328 -5.814 1.00 0.00 36 GLY A CA 10
ATOM 5712 C C . GLY A 1 36 ? 5.761 0.683 -4.734 1.00 0.00 36 GLY A C 10
ATOM 5713 O O . GLY A 1 36 ? 4.967 -0.163 -4.313 1.00 0.00 36 GLY A O 10
ATOM 5717 N N . CYS A 1 37 ? 5.808 1.943 -4.292 1.00 0.00 37 CYS A N 10
ATOM 5718 C CA . CYS A 1 37 ? 4.905 2.454 -3.257 1.00 0.00 37 CYS A CA 10
ATOM 5719 C C . CYS A 1 37 ? 3.617 2.989 -3.880 1.00 0.00 37 CYS A C 10
ATOM 5720 O O . CYS A 1 37 ? 3.600 3.340 -5.064 1.00 0.00 37 CYS A O 10
ATOM 5727 N N . GLN A 1 38 ? 2.540 3.053 -3.085 1.00 0.00 38 GLN A N 10
ATOM 5728 C CA . GLN A 1 38 ? 1.264 3.557 -3.577 1.00 0.00 38 GLN A CA 10
ATOM 5729 C C . GLN A 1 38 ? 0.982 4.898 -2.917 1.00 0.00 38 GLN A C 10
ATOM 5730 O O . GLN A 1 38 ? 0.798 5.909 -3.603 1.00 0.00 38 GLN A O 10
ATOM 5744 N N . SER A 1 39 ? 0.949 4.897 -1.578 1.00 0.00 39 SER A N 10
ATOM 5745 C CA . SER A 1 39 ? 0.760 6.113 -0.802 1.00 0.00 39 SER A CA 10
ATOM 5746 C C . SER A 1 39 ? 2.109 6.780 -0.492 1.00 0.00 39 SER A C 10
ATOM 5747 O O . SER A 1 39 ? 3.131 6.425 -1.089 1.00 0.00 39 SER A O 10
ATOM 5755 N N . ASN A 1 40 ? 2.107 7.744 0.441 1.00 0.00 40 ASN A N 10
ATOM 5756 C CA . ASN A 1 40 ? 3.316 8.484 0.818 1.00 0.00 40 ASN A CA 10
ATOM 5757 C C . ASN A 1 40 ? 4.279 7.638 1.671 1.00 0.00 40 ASN A C 10
ATOM 5758 O O . ASN A 1 40 ? 4.210 7.640 2.908 1.00 0.00 40 ASN A O 10
ATOM 5769 N N . CYS A 1 41 ? 5.157 6.895 0.988 1.00 0.00 41 CYS A N 10
ATOM 5770 C CA . CYS A 1 41 ? 6.163 6.063 1.664 1.00 0.00 41 CYS A CA 10
ATOM 5771 C C . CYS A 1 41 ? 7.496 6.808 1.773 1.00 0.00 41 CYS A C 10
ATOM 5772 O O . CYS A 1 41 ? 7.941 7.440 0.810 1.00 0.00 41 CYS A O 10
ATOM 5779 N N . ARG A 1 42 ? 8.123 6.726 2.966 1.00 0.00 42 ARG A N 10
ATOM 5780 C CA . ARG A 1 42 ? 9.425 7.381 3.267 1.00 0.00 42 ARG A CA 10
ATOM 5781 C C . ARG A 1 42 ? 9.341 8.923 3.227 1.00 0.00 42 ARG A C 10
ATOM 5782 O O . ARG A 1 42 ? 10.368 9.610 3.288 1.00 0.00 42 ARG A O 10
ATOM 5803 N N . GLY A 1 43 ? 8.112 9.452 3.147 1.00 0.00 43 GLY A N 10
ATOM 5804 C CA . GLY A 1 43 ? 7.908 10.893 3.102 1.00 0.00 43 GLY A CA 10
ATOM 5805 C C . GLY A 1 43 ? 7.375 11.444 4.411 1.00 0.00 43 GLY A C 10
ATOM 5806 O O . GLY A 1 43 ? 8.196 11.816 5.275 1.00 0.00 43 GLY A O 10
ATOM 5811 N N . GLN A 1 1 ? -4.208 -0.425 10.427 1.00 0.00 1 GLN A N 11
ATOM 5812 C CA . GLN A 1 1 ? -4.431 -0.089 8.995 1.00 0.00 1 GLN A CA 11
ATOM 5813 C C . GLN A 1 1 ? -4.930 1.344 8.848 1.00 0.00 1 GLN A C 11
ATOM 5814 O O . GLN A 1 1 ? -5.735 1.812 9.660 1.00 0.00 1 GLN A O 11
ATOM 5830 N N . ASN A 1 2 ? -4.445 2.031 7.810 1.00 0.00 2 ASN A N 11
ATOM 5831 C CA . ASN A 1 2 ? -4.833 3.420 7.543 1.00 0.00 2 ASN A CA 11
ATOM 5832 C C . ASN A 1 2 ? -5.477 3.578 6.174 1.00 0.00 2 ASN A C 11
ATOM 5833 O O . ASN A 1 2 ? -6.368 4.415 5.997 1.00 0.00 2 ASN A O 11
ATOM 5844 N N . CYS A 1 3 ? -5.022 2.768 5.208 1.00 0.00 3 CYS A N 11
ATOM 5845 C CA . CYS A 1 3 ? -5.510 2.846 3.825 1.00 0.00 3 CYS A CA 11
ATOM 5846 C C . CYS A 1 3 ? -5.208 1.564 3.032 1.00 0.00 3 CYS A C 11
ATOM 5847 O O . CYS A 1 3 ? -4.449 0.702 3.486 1.00 0.00 3 CYS A O 11
ATOM 5854 N N . GLY A 1 4 ? -5.821 1.467 1.839 1.00 0.00 4 GLY A N 11
ATOM 5855 C CA . GLY A 1 4 ? -5.621 0.328 0.955 1.00 0.00 4 GLY A CA 11
ATOM 5856 C C . GLY A 1 4 ? -6.836 0.055 0.086 1.00 0.00 4 GLY A C 11
ATOM 5857 O O . GLY A 1 4 ? -7.107 0.806 -0.854 1.00 0.00 4 GLY A O 11
ATOM 5861 N N . ARG A 1 5 ? -7.559 -1.025 0.400 1.00 0.00 5 ARG A N 11
ATOM 5862 C CA . ARG A 1 5 ? -8.764 -1.415 -0.350 1.00 0.00 5 ARG A CA 11
ATOM 5863 C C . ARG A 1 5 ? -9.900 -1.775 0.601 1.00 0.00 5 ARG A C 11
ATOM 5864 O O . ARG A 1 5 ? -11.079 -1.686 0.246 1.00 0.00 5 ARG A O 11
ATOM 5885 N N . GLN A 1 6 ? -9.517 -2.182 1.813 1.00 0.00 6 GLN A N 11
ATOM 5886 C CA . GLN A 1 6 ? -10.471 -2.596 2.857 1.00 0.00 6 GLN A CA 11
ATOM 5887 C C . GLN A 1 6 ? -10.987 -1.413 3.679 1.00 0.00 6 GLN A C 11
ATOM 5888 O O . GLN A 1 6 ? -12.098 -1.464 4.215 1.00 0.00 6 GLN A O 11
ATOM 5902 N N . ALA A 1 7 ? -10.175 -0.358 3.770 1.00 0.00 7 ALA A N 11
ATOM 5903 C CA . ALA A 1 7 ? -10.533 0.850 4.522 1.00 0.00 7 ALA A CA 11
ATOM 5904 C C . ALA A 1 7 ? -11.320 1.846 3.653 1.00 0.00 7 ALA A C 11
ATOM 5905 O O . ALA A 1 7 ? -11.556 2.992 4.058 1.00 0.00 7 ALA A O 11
ATOM 5912 N N . GLY A 1 8 ? -11.739 1.384 2.466 1.00 0.00 8 GLY A N 11
ATOM 5913 C CA . GLY A 1 8 ? -12.487 2.223 1.539 1.00 0.00 8 GLY A CA 11
ATOM 5914 C C . GLY A 1 8 ? -11.595 2.872 0.492 1.00 0.00 8 GLY A C 11
ATOM 5915 O O . GLY A 1 8 ? -11.979 3.874 -0.118 1.00 0.00 8 GLY A O 11
ATOM 5919 N N . ASN A 1 9 ? -10.395 2.285 0.284 1.00 0.00 9 ASN A N 11
ATOM 5920 C CA . ASN A 1 9 ? -9.389 2.774 -0.687 1.00 0.00 9 ASN A CA 11
ATOM 5921 C C . ASN A 1 9 ? -9.047 4.261 -0.440 1.00 0.00 9 ASN A C 11
ATOM 5922 O O . ASN A 1 9 ? -9.106 5.099 -1.350 1.00 0.00 9 ASN A O 11
ATOM 5933 N N . ARG A 1 10 ? -8.686 4.561 0.813 1.00 0.00 10 ARG A N 11
ATOM 5934 C CA . ARG A 1 10 ? -8.335 5.921 1.239 1.00 0.00 10 ARG A CA 11
ATOM 5935 C C . ARG A 1 10 ? -6.845 6.214 0.973 1.00 0.00 10 ARG A C 11
ATOM 5936 O O . ARG A 1 10 ? -6.252 5.622 0.070 1.00 0.00 10 ARG A O 11
ATOM 5957 N N . ALA A 1 11 ? -6.267 7.162 1.733 1.00 0.00 11 ALA A N 11
ATOM 5958 C CA . ALA A 1 11 ? -4.854 7.534 1.608 1.00 0.00 11 ALA A CA 11
ATOM 5959 C C . ALA A 1 11 ? -4.253 7.791 2.987 1.00 0.00 11 ALA A C 11
ATOM 5960 O O . ALA A 1 11 ? -4.925 8.346 3.861 1.00 0.00 11 ALA A O 11
ATOM 5967 N N . CYS A 1 12 ? -2.988 7.388 3.180 1.00 0.00 12 CYS A N 11
ATOM 5968 C CA . CYS A 1 12 ? -2.304 7.579 4.466 1.00 0.00 12 CYS A CA 11
ATOM 5969 C C . CYS A 1 12 ? -1.653 8.969 4.548 1.00 0.00 12 CYS A C 11
ATOM 5970 O O . CYS A 1 12 ? -2.253 9.905 5.083 1.00 0.00 12 CYS A O 11
ATOM 5977 N N . ALA A 1 13 ? -0.428 9.093 4.007 1.00 0.00 13 ALA A N 11
ATOM 5978 C CA . ALA A 1 13 ? 0.347 10.359 3.975 1.00 0.00 13 ALA A CA 11
ATOM 5979 C C . ALA A 1 13 ? 0.504 11.036 5.357 1.00 0.00 13 ALA A C 11
ATOM 5980 O O . ALA A 1 13 ? 0.717 12.252 5.442 1.00 0.00 13 ALA A O 11
ATOM 5987 N N . ASN A 1 14 ? 0.424 10.240 6.431 1.00 0.00 14 ASN A N 11
ATOM 5988 C CA . ASN A 1 14 ? 0.566 10.762 7.793 1.00 0.00 14 ASN A CA 11
ATOM 5989 C C . ASN A 1 14 ? 1.978 10.518 8.322 1.00 0.00 14 ASN A C 11
ATOM 5990 O O . ASN A 1 14 ? 2.692 11.461 8.675 1.00 0.00 14 ASN A O 11
ATOM 6001 N N . GLN A 1 15 ? 2.361 9.240 8.369 1.00 0.00 15 GLN A N 11
ATOM 6002 C CA . GLN A 1 15 ? 3.688 8.810 8.841 1.00 0.00 15 GLN A CA 11
ATOM 6003 C C . GLN A 1 15 ? 4.115 7.518 8.146 1.00 0.00 15 GLN A C 11
ATOM 6004 O O . GLN A 1 15 ? 5.308 7.269 7.953 1.00 0.00 15 GLN A O 11
ATOM 6018 N N . LEU A 1 16 ? 3.120 6.709 7.779 1.00 0.00 16 LEU A N 11
ATOM 6019 C CA . LEU A 1 16 ? 3.340 5.427 7.104 1.00 0.00 16 LEU A CA 11
ATOM 6020 C C . LEU A 1 16 ? 2.803 5.479 5.666 1.00 0.00 16 LEU A C 11
ATOM 6021 O O . LEU A 1 16 ? 2.545 6.568 5.142 1.00 0.00 16 LEU A O 11
ATOM 6037 N N . CYS A 1 17 ? 2.639 4.303 5.031 1.00 0.00 17 CYS A N 11
ATOM 6038 C CA . CYS A 1 17 ? 2.161 4.235 3.645 1.00 0.00 17 CYS A CA 11
ATOM 6039 C C . CYS A 1 17 ? 1.358 2.978 3.354 1.00 0.00 17 CYS A C 11
ATOM 6040 O O . CYS A 1 17 ? 1.659 1.895 3.861 1.00 0.00 17 CYS A O 11
ATOM 6047 N N . CYS A 1 18 ? 0.334 3.154 2.513 1.00 0.00 18 CYS A N 11
ATOM 6048 C CA . CYS A 1 18 ? -0.556 2.059 2.114 1.00 0.00 18 CYS A CA 11
ATOM 6049 C C . CYS A 1 18 ? -0.360 1.624 0.666 1.00 0.00 18 CYS A C 11
ATOM 6050 O O . CYS A 1 18 ? 0.142 2.381 -0.168 1.00 0.00 18 CYS A O 11
ATOM 6057 N N . SER A 1 19 ? -0.775 0.379 0.401 1.00 0.00 19 SER A N 11
ATOM 6058 C CA . SER A 1 19 ? -0.717 -0.214 -0.936 1.00 0.00 19 SER A CA 11
ATOM 6059 C C . SER A 1 19 ? -2.133 -0.594 -1.391 1.00 0.00 19 SER A C 11
ATOM 6060 O O . SER A 1 19 ? -3.088 -0.474 -0.616 1.00 0.00 19 SER A O 11
ATOM 6068 N N . GLN A 1 20 ? -2.268 -1.053 -2.646 1.00 0.00 20 GLN A N 11
ATOM 6069 C CA . GLN A 1 20 ? -3.569 -1.461 -3.191 1.00 0.00 20 GLN A CA 11
ATOM 6070 C C . GLN A 1 20 ? -3.945 -2.862 -2.669 1.00 0.00 20 GLN A C 11
ATOM 6071 O O . GLN A 1 20 ? -3.926 -3.855 -3.409 1.00 0.00 20 GLN 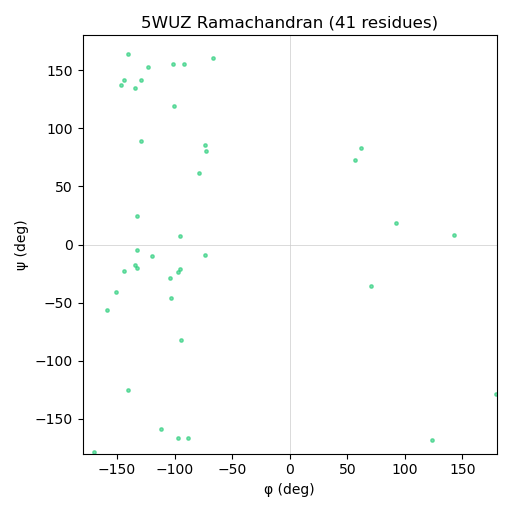A O 11
ATOM 6085 N N . TYR A 1 21 ? -4.269 -2.918 -1.366 1.00 0.00 21 TYR A N 11
ATOM 6086 C CA . TYR A 1 21 ? -4.629 -4.169 -0.687 1.00 0.00 21 TYR A CA 11
ATOM 6087 C C . TYR A 1 21 ? -5.614 -3.908 0.458 1.00 0.00 21 TYR A C 11
ATOM 6088 O O . TYR A 1 21 ? -6.724 -4.447 0.475 1.00 0.00 21 TYR A O 11
ATOM 6106 N N . GLY A 1 22 ? -5.178 -3.079 1.399 1.00 0.00 22 GLY A N 11
ATOM 6107 C CA . GLY A 1 22 ? -5.972 -2.753 2.576 1.00 0.00 22 GLY A CA 11
ATOM 6108 C C . GLY A 1 22 ? -5.113 -2.636 3.822 1.00 0.00 22 GLY A C 11
ATOM 6109 O O . GLY A 1 22 ? -5.623 -2.766 4.939 1.00 0.00 22 GLY A O 11
ATOM 6113 N N . PHE A 1 23 ? -3.805 -2.390 3.628 1.00 0.00 23 PHE A N 11
ATOM 6114 C CA . PHE A 1 23 ? -2.869 -2.272 4.744 1.00 0.00 23 PHE A CA 11
ATOM 6115 C C . PHE A 1 23 ? -1.894 -1.102 4.565 1.00 0.00 23 PHE A C 11
ATOM 6116 O O . PHE A 1 23 ? -1.290 -0.935 3.497 1.00 0.00 23 PHE A O 11
ATOM 6133 N N . CYS A 1 24 ? -1.796 -0.278 5.618 1.00 0.00 24 CYS A N 11
ATOM 6134 C CA . CYS A 1 24 ? -0.857 0.839 5.674 1.00 0.00 24 CYS A CA 11
ATOM 6135 C C . CYS A 1 24 ? 0.255 0.523 6.681 1.00 0.00 24 CYS A C 11
ATOM 6136 O O . CYS A 1 24 ? 0.014 -0.172 7.672 1.00 0.00 24 CYS A O 11
ATOM 6143 N N . GLY A 1 25 ? 1.462 1.044 6.429 1.00 0.00 25 GLY A N 11
ATOM 6144 C CA . GLY A 1 25 ? 2.594 0.796 7.317 1.00 0.00 25 GLY A CA 11
ATOM 6145 C C . GLY A 1 25 ? 3.928 1.143 6.681 1.00 0.00 25 GLY A C 11
ATOM 6146 O O . GLY A 1 25 ? 4.069 2.214 6.085 1.00 0.00 25 GLY A O 11
ATOM 6150 N N . SER A 1 26 ? 4.909 0.236 6.805 1.00 0.00 26 SER A N 11
ATOM 6151 C CA . SER A 1 26 ? 6.253 0.458 6.248 1.00 0.00 26 SER A CA 11
ATOM 6152 C C . SER A 1 26 ? 6.844 -0.802 5.609 1.00 0.00 26 SER A C 11
ATOM 6153 O O . SER A 1 26 ? 7.778 -0.710 4.808 1.00 0.00 26 SER A O 11
ATOM 6161 N N . THR A 1 27 ? 6.296 -1.971 5.966 1.00 0.00 27 THR A N 11
ATOM 6162 C CA . THR A 1 27 ? 6.767 -3.269 5.447 1.00 0.00 27 THR A CA 11
ATOM 6163 C C . THR A 1 27 ? 6.633 -3.344 3.909 1.00 0.00 27 THR A C 11
ATOM 6164 O O . THR A 1 27 ? 5.917 -2.542 3.301 1.00 0.00 27 THR A O 11
ATOM 6175 N N . SER A 1 28 ? 7.330 -4.318 3.305 1.00 0.00 28 SER A N 11
ATOM 6176 C CA . SER A 1 28 ? 7.337 -4.516 1.850 1.00 0.00 28 SER A CA 11
ATOM 6177 C C . SER A 1 28 ? 6.087 -5.268 1.360 1.00 0.00 28 SER A C 11
ATOM 6178 O O . SER A 1 28 ? 6.171 -6.291 0.668 1.00 0.00 28 SER A O 11
ATOM 6186 N N . GLU A 1 29 ? 4.927 -4.729 1.733 1.00 0.00 29 GLU A N 11
ATOM 6187 C CA . GLU A 1 29 ? 3.620 -5.277 1.354 1.00 0.00 29 GLU A CA 11
ATOM 6188 C C . GLU A 1 29 ? 2.635 -4.127 1.239 1.00 0.00 29 GLU A C 11
ATOM 6189 O O . GLU A 1 29 ? 1.816 -4.074 0.319 1.00 0.00 29 GLU A O 11
ATOM 6201 N N . TYR A 1 30 ? 2.745 -3.211 2.203 1.00 0.00 30 TYR A N 11
ATOM 6202 C CA . TYR A 1 30 ? 1.930 -2.001 2.264 1.00 0.00 30 TYR A CA 11
ATOM 6203 C C . TYR A 1 30 ? 2.646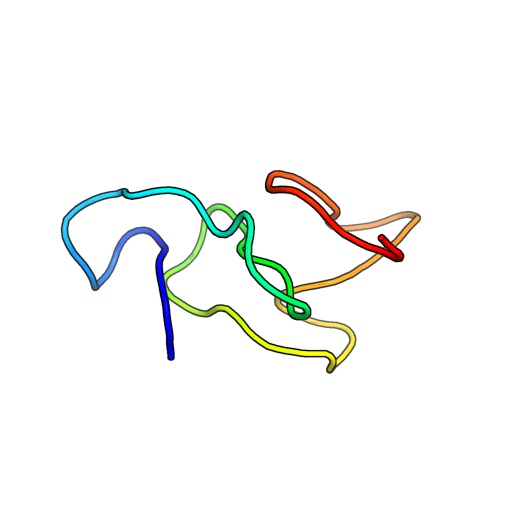 -0.869 1.536 1.00 0.00 30 TYR A C 11
ATOM 6204 O O . TYR A 1 30 ? 2.014 0.015 0.959 1.00 0.00 30 TYR A O 11
ATOM 6222 N N . CYS A 1 31 ? 3.976 -0.914 1.588 1.00 0.00 31 CYS A N 11
ATOM 6223 C CA . CYS A 1 31 ? 4.815 0.067 0.922 1.00 0.00 31 CYS A CA 11
ATOM 6224 C C . CYS A 1 31 ? 5.792 -0.657 0.001 1.00 0.00 31 CYS A C 11
ATOM 6225 O O . CYS A 1 31 ? 6.923 -0.979 0.390 1.00 0.00 31 CYS A O 11
ATOM 6232 N N . SER A 1 32 ? 5.329 -0.936 -1.224 1.00 0.00 32 SER A N 11
ATOM 6233 C CA . SER A 1 32 ? 6.133 -1.653 -2.218 1.00 0.00 32 SER A CA 11
ATOM 6234 C C . SER A 1 32 ? 7.192 -0.768 -2.871 1.00 0.00 32 SER A C 11
ATOM 6235 O O . SER A 1 32 ? 6.922 0.378 -3.241 1.00 0.00 32 SER A O 11
ATOM 6243 N N . ARG A 1 33 ? 8.398 -1.327 -3.001 1.00 0.00 33 ARG A N 11
ATOM 6244 C CA . ARG A 1 33 ? 9.531 -0.635 -3.618 1.00 0.00 33 ARG A CA 11
ATOM 6245 C C . ARG A 1 33 ? 9.795 -1.211 -5.014 1.00 0.00 33 ARG A C 11
ATOM 6246 O O . ARG A 1 33 ? 10.269 -0.504 -5.907 1.00 0.00 33 ARG A O 11
ATOM 6267 N N . ALA A 1 34 ? 9.477 -2.498 -5.176 1.00 0.00 34 ALA A N 11
ATOM 6268 C CA . ALA A 1 34 ? 9.658 -3.203 -6.447 1.00 0.00 34 ALA A CA 11
ATOM 6269 C C . ALA A 1 34 ? 8.320 -3.488 -7.126 1.00 0.00 34 ALA A C 11
ATOM 6270 O O . ALA A 1 34 ? 8.246 -3.568 -8.355 1.00 0.00 34 ALA A O 11
ATOM 6277 N N . ASN A 1 35 ? 7.270 -3.637 -6.311 1.00 0.00 35 ASN A N 11
ATOM 6278 C CA . ASN A 1 35 ? 5.917 -3.910 -6.811 1.00 0.00 35 ASN A CA 11
ATOM 6279 C C . ASN A 1 35 ? 5.114 -2.616 -7.000 1.00 0.00 35 ASN A C 11
ATOM 6280 O O . ASN A 1 35 ? 4.089 -2.614 -7.687 1.00 0.00 35 ASN A O 11
ATOM 6291 N N . GLY A 1 36 ? 5.593 -1.522 -6.384 1.00 0.00 36 GLY A N 11
ATOM 6292 C CA . GLY A 1 36 ? 4.931 -0.226 -6.499 1.00 0.00 36 GLY A CA 11
ATOM 6293 C C . GLY A 1 36 ? 3.947 0.046 -5.375 1.00 0.00 36 GLY A C 11
ATOM 6294 O O . GLY A 1 36 ? 2.907 -0.612 -5.285 1.00 0.00 36 GLY A O 11
ATOM 6298 N N . CYS A 1 37 ? 4.283 1.022 -4.517 1.00 0.00 37 CYS A N 11
ATOM 6299 C CA . CYS A 1 37 ? 3.425 1.406 -3.387 1.00 0.00 37 CYS A CA 11
ATOM 6300 C C . CYS A 1 37 ? 2.402 2.467 -3.820 1.00 0.00 37 CYS A C 11
ATOM 6301 O O . CYS A 1 37 ? 2.495 2.996 -4.934 1.00 0.00 37 CYS A O 11
ATOM 6308 N N . GLN A 1 38 ? 1.433 2.782 -2.945 1.00 0.00 38 GLN A N 11
ATOM 6309 C CA . GLN A 1 38 ? 0.376 3.738 -3.291 1.00 0.00 38 GLN A CA 11
ATOM 6310 C C . GLN A 1 38 ? 0.520 5.087 -2.573 1.00 0.00 38 GLN A C 11
ATOM 6311 O O . GLN A 1 38 ? 0.696 6.117 -3.230 1.00 0.00 38 GLN A O 11
ATOM 6325 N N . SER A 1 39 ? 0.445 5.081 -1.232 1.00 0.00 39 SER A N 11
ATOM 6326 C CA . SER A 1 39 ? 0.543 6.309 -0.430 1.00 0.00 39 SER A CA 11
ATOM 6327 C C . SER A 1 39 ? 1.991 6.801 -0.290 1.00 0.00 39 SER A C 11
ATOM 6328 O O . SER A 1 39 ? 2.887 6.329 -0.995 1.00 0.00 39 SER A O 11
ATOM 6336 N N . ASN A 1 40 ? 2.192 7.762 0.631 1.00 0.00 40 ASN A N 11
ATOM 6337 C CA . ASN A 1 40 ? 3.504 8.351 0.914 1.00 0.00 40 ASN A CA 11
ATOM 6338 C C . ASN A 1 40 ? 4.460 7.299 1.496 1.00 0.00 40 ASN A C 11
ATOM 6339 O O . ASN A 1 40 ? 4.577 7.136 2.719 1.00 0.00 40 ASN A O 11
ATOM 6350 N N . CYS A 1 41 ? 5.113 6.578 0.592 1.00 0.00 41 CYS A N 11
ATOM 6351 C CA . CYS A 1 41 ? 6.044 5.518 0.958 1.00 0.00 41 CYS A CA 11
ATOM 6352 C C . CYS A 1 41 ? 7.493 5.961 0.767 1.00 0.00 41 CYS A C 11
ATOM 6353 O O . CYS A 1 41 ? 8.271 6.010 1.725 1.00 0.00 41 CYS A O 11
ATOM 6360 N N . ARG A 1 42 ? 7.831 6.278 -0.479 1.00 0.00 42 ARG A N 11
ATOM 6361 C CA . ARG A 1 42 ? 9.180 6.723 -0.852 1.00 0.00 42 ARG A CA 11
ATOM 6362 C C . ARG A 1 42 ? 9.293 8.247 -0.839 1.00 0.00 42 ARG A C 11
ATOM 6363 O O . ARG A 1 42 ? 10.356 8.795 -0.530 1.00 0.00 42 ARG A O 11
ATOM 6384 N N . GLY A 1 43 ? 8.189 8.915 -1.176 1.00 0.00 43 GLY A N 11
ATOM 6385 C CA . GLY A 1 43 ? 8.155 10.370 -1.208 1.00 0.00 43 GLY A CA 11
ATOM 6386 C C . GLY A 1 43 ? 6.748 10.917 -1.356 1.00 0.00 43 GLY A C 11
ATOM 6387 O O . GLY A 1 43 ? 6.594 12.002 -1.954 1.00 0.00 43 GLY A O 11
ATOM 6392 N N . GLN A 1 1 ? -4.595 -0.897 10.538 1.00 0.00 1 GLN A N 12
ATOM 6393 C CA . GLN A 1 1 ? -4.617 -0.423 9.126 1.00 0.00 1 GLN A CA 12
ATOM 6394 C C . GLN A 1 1 ? -4.942 1.071 9.055 1.00 0.00 1 GLN A C 12
ATOM 6395 O O . GLN A 1 1 ? -5.611 1.612 9.942 1.00 0.00 1 GLN A O 12
ATOM 6411 N N . ASN A 1 2 ? -4.463 1.723 7.991 1.00 0.00 2 ASN A N 12
ATOM 6412 C CA . ASN A 1 2 ? -4.692 3.156 7.783 1.00 0.00 2 ASN A CA 12
ATOM 6413 C C . ASN A 1 2 ? -5.414 3.432 6.470 1.00 0.00 2 ASN A C 12
ATOM 6414 O O . ASN A 1 2 ? -6.072 4.467 6.331 1.00 0.00 2 ASN A O 12
ATOM 6425 N N . CYS A 1 3 ? -5.292 2.501 5.507 1.00 0.00 3 CYS A N 12
ATOM 6426 C CA . CYS A 1 3 ? -5.897 2.664 4.175 1.00 0.00 3 CYS A CA 12
ATOM 6427 C C . CYS A 1 3 ? -5.795 1.371 3.350 1.00 0.00 3 CYS A C 12
ATOM 6428 O O . CYS A 1 3 ? -5.230 0.372 3.808 1.00 0.00 3 CYS A O 12
ATOM 6435 N N . GLY A 1 4 ? -6.353 1.416 2.131 1.00 0.00 4 GLY A N 12
ATOM 6436 C CA . GLY A 1 4 ? -6.320 0.283 1.226 1.00 0.00 4 GLY A CA 12
ATOM 6437 C C . GLY A 1 4 ? -7.585 0.163 0.401 1.00 0.00 4 GLY A C 12
ATOM 6438 O O . GLY A 1 4 ? -7.886 1.044 -0.409 1.00 0.00 4 GLY A O 12
ATOM 6442 N N . ARG A 1 5 ? -8.319 -0.930 0.610 1.00 0.00 5 ARG A N 12
ATOM 6443 C CA . ARG A 1 5 ? -9.570 -1.185 -0.115 1.00 0.00 5 ARG A CA 12
ATOM 6444 C C . ARG A 1 5 ? -10.699 -1.520 0.853 1.00 0.00 5 ARG A C 12
ATOM 6445 O O . ARG A 1 5 ? -11.880 -1.424 0.509 1.00 0.00 5 ARG A O 12
ATOM 6466 N N . GLN A 1 6 ? -10.307 -1.912 2.065 1.00 0.00 6 GLN A N 12
ATOM 6467 C CA . GLN A 1 6 ? -11.252 -2.292 3.127 1.00 0.00 6 GLN A CA 12
ATOM 6468 C C . GLN A 1 6 ? -11.646 -1.100 4.003 1.00 0.00 6 GLN A C 12
ATOM 6469 O O . GLN A 1 6 ? -12.720 -1.100 4.613 1.00 0.00 6 GLN A O 12
ATOM 6483 N N . ALA A 1 7 ? -10.771 -0.092 4.058 1.00 0.00 7 ALA A N 12
ATOM 6484 C CA . ALA A 1 7 ? -11.006 1.119 4.854 1.00 0.00 7 ALA A CA 12
ATOM 6485 C C . ALA A 1 7 ? -11.791 2.178 4.063 1.00 0.00 7 ALA A C 12
ATOM 6486 O O . ALA A 1 7 ? -11.901 3.336 4.489 1.00 0.00 7 ALA A O 12
ATOM 6493 N N . GLY A 1 8 ? -12.352 1.762 2.919 1.00 0.00 8 GLY A N 12
ATOM 6494 C CA . GLY A 1 8 ? -13.105 2.669 2.060 1.00 0.00 8 GLY A CA 12
ATOM 6495 C C . GLY A 1 8 ? -12.229 3.309 0.996 1.00 0.00 8 GLY A C 12
ATOM 6496 O O . GLY A 1 8 ? -12.605 4.318 0.396 1.00 0.00 8 GLY A O 12
ATOM 6500 N N . ASN A 1 9 ? -11.044 2.702 0.769 1.00 0.00 9 ASN A N 12
ATOM 6501 C CA . ASN A 1 9 ? -10.044 3.169 -0.216 1.00 0.00 9 ASN A CA 12
ATOM 6502 C C . ASN A 1 9 ? -9.626 4.631 0.040 1.00 0.00 9 ASN A C 12
ATOM 6503 O O . ASN A 1 9 ? -9.992 5.548 -0.708 1.00 0.00 9 ASN A O 12
ATOM 6514 N N . ARG A 1 10 ? -8.873 4.827 1.127 1.00 0.00 10 ARG A N 12
ATOM 6515 C CA . ARG A 1 10 ? -8.377 6.151 1.521 1.00 0.00 10 ARG A CA 12
ATOM 6516 C C . ARG A 1 10 ? -6.941 6.350 1.004 1.00 0.00 10 ARG A C 12
ATOM 6517 O O . ARG A 1 10 ? -6.572 5.766 -0.021 1.00 0.00 10 ARG A O 12
ATOM 6538 N N . ALA A 1 11 ? -6.139 7.184 1.693 1.00 0.00 11 ALA A N 12
ATOM 6539 C CA . ALA A 1 11 ? -4.744 7.432 1.309 1.00 0.00 11 ALA A CA 12
ATOM 6540 C C . ALA A 1 11 ? -3.873 7.666 2.541 1.00 0.00 11 ALA A C 12
ATOM 6541 O O . ALA A 1 11 ? -4.283 8.373 3.467 1.00 0.00 11 ALA A O 12
ATOM 6548 N N . CYS A 1 12 ? -2.672 7.069 2.546 1.00 0.00 12 CYS A N 12
ATOM 6549 C CA . CYS A 1 12 ? -1.739 7.215 3.668 1.00 0.00 12 CYS A CA 12
ATOM 6550 C C . CYS A 1 12 ? -0.645 8.229 3.337 1.00 0.00 12 CYS A C 12
ATOM 6551 O O . CYS A 1 12 ? 0.134 8.034 2.396 1.00 0.00 12 CYS A O 12
ATOM 6558 N N . ALA A 1 13 ? -0.603 9.323 4.116 1.00 0.00 13 ALA A N 12
ATOM 6559 C CA . ALA A 1 13 ? 0.388 10.392 3.923 1.00 0.00 13 ALA A CA 12
ATOM 6560 C C . ALA A 1 13 ? 0.830 11.018 5.259 1.00 0.00 13 ALA A C 12
ATOM 6561 O O . ALA A 1 13 ? 1.396 12.119 5.282 1.00 0.00 13 ALA A O 12
ATOM 6568 N N . ASN A 1 14 ? 0.594 10.301 6.368 1.00 0.00 14 ASN A N 12
ATOM 6569 C CA . ASN A 1 14 ? 0.956 10.790 7.704 1.00 0.00 14 ASN A CA 12
ATOM 6570 C C . ASN A 1 14 ? 2.361 10.336 8.111 1.00 0.00 14 ASN A C 12
ATOM 6571 O O . ASN A 1 14 ? 3.260 11.163 8.283 1.00 0.00 14 ASN A O 12
ATOM 6582 N N . GLN A 1 15 ? 2.530 9.022 8.260 1.00 0.00 15 GLN A N 12
ATOM 6583 C CA . GLN A 1 15 ? 3.819 8.423 8.647 1.00 0.00 15 GLN A CA 12
ATOM 6584 C C . GLN A 1 15 ? 4.056 7.105 7.915 1.00 0.00 15 GLN A C 12
ATOM 6585 O O . GLN A 1 15 ? 5.175 6.820 7.479 1.00 0.00 15 GLN A O 12
ATOM 6599 N N . LEU A 1 16 ? 2.991 6.316 7.793 1.00 0.00 16 LEU A N 12
ATOM 6600 C CA . LEU A 1 16 ? 3.039 5.018 7.118 1.00 0.00 16 LEU A CA 12
ATOM 6601 C C . LEU A 1 16 ? 2.505 5.146 5.680 1.00 0.00 16 LEU A C 12
ATOM 6602 O O . LEU A 1 16 ? 2.123 6.244 5.260 1.00 0.00 16 LEU A O 12
ATOM 6618 N N . CYS A 1 17 ? 2.479 4.032 4.930 1.00 0.00 17 CYS A N 12
ATOM 6619 C CA . CYS A 1 17 ? 2.025 4.066 3.538 1.00 0.00 17 CYS A CA 12
ATOM 6620 C C . CYS A 1 17 ? 0.964 3.017 3.234 1.00 0.00 17 CYS A C 12
ATOM 6621 O O . CYS A 1 17 ? 0.997 1.901 3.755 1.00 0.00 17 CYS A O 12
ATOM 6628 N N . CYS A 1 18 ? 0.036 3.415 2.361 1.00 0.00 18 CYS A N 12
ATOM 6629 C CA . CYS A 1 18 ? -1.085 2.581 1.931 1.00 0.00 18 CYS A CA 12
ATOM 6630 C C . CYS A 1 18 ? -0.757 1.721 0.712 1.00 0.00 18 CYS A C 12
ATOM 6631 O O . CYS A 1 18 ? 0.140 2.035 -0.075 1.00 0.00 18 CYS A O 12
ATOM 6638 N N . SER A 1 19 ? -1.517 0.631 0.592 1.00 0.00 19 SER A N 12
ATOM 6639 C CA . SER A 1 19 ? -1.413 -0.301 -0.522 1.00 0.00 19 SER A CA 12
ATOM 6640 C C . SER A 1 19 ? -2.784 -0.468 -1.189 1.00 0.00 19 SER A C 12
ATOM 6641 O O . SER A 1 19 ? -3.811 -0.127 -0.593 1.00 0.00 19 SER A O 12
ATOM 6649 N N . GLN A 1 20 ? -2.797 -0.995 -2.422 1.00 0.00 20 GLN A N 12
ATOM 6650 C CA . GLN A 1 20 ? -4.049 -1.224 -3.156 1.00 0.00 20 GLN A CA 12
ATOM 6651 C C . GLN A 1 20 ? -4.571 -2.642 -2.874 1.00 0.00 20 GLN A C 12
ATOM 6652 O O . GLN A 1 20 ? -4.513 -3.534 -3.730 1.00 0.00 20 GLN A O 12
ATOM 6666 N N . TYR A 1 21 ? -5.068 -2.834 -1.639 1.00 0.00 21 TYR A N 12
ATOM 6667 C CA . TYR A 1 21 ? -5.593 -4.131 -1.175 1.00 0.00 21 TYR A CA 12
ATOM 6668 C C . TYR A 1 21 ? -6.343 -3.956 0.149 1.00 0.00 21 TYR A C 12
ATOM 6669 O O . TYR A 1 21 ? -7.508 -4.343 0.274 1.00 0.00 21 TYR A O 12
ATOM 6687 N N . GLY A 1 22 ? -5.645 -3.372 1.117 1.00 0.00 22 GLY A N 12
ATOM 6688 C CA . GLY A 1 22 ? -6.195 -3.152 2.446 1.00 0.00 22 GLY A CA 12
ATOM 6689 C C . GLY A 1 22 ? -5.121 -3.172 3.516 1.00 0.00 22 GLY A C 12
ATOM 6690 O O . GLY A 1 22 ? -5.401 -3.529 4.665 1.00 0.00 22 GLY A O 12
ATOM 6694 N N . PHE A 1 23 ? -3.889 -2.787 3.141 1.00 0.00 23 PHE A N 12
ATOM 6695 C CA . PHE A 1 23 ? -2.770 -2.781 4.081 1.00 0.00 23 PHE A CA 12
ATOM 6696 C C . PHE A 1 23 ? -1.943 -1.492 4.004 1.00 0.00 23 PHE A C 12
ATOM 6697 O O . PHE A 1 23 ? -1.360 -1.173 2.960 1.00 0.00 23 PHE A O 12
ATOM 6714 N N . CYS A 1 24 ? -1.934 -0.746 5.112 1.00 0.00 24 CYS A N 12
ATOM 6715 C CA . CYS A 1 24 ? -1.131 0.465 5.237 1.00 0.00 24 CYS A CA 12
ATOM 6716 C C . CYS A 1 24 ? -0.174 0.311 6.424 1.00 0.00 24 CYS A C 12
ATOM 6717 O O . CYS A 1 24 ? -0.614 0.046 7.549 1.00 0.00 24 CYS A O 12
ATOM 6724 N N . GLY A 1 25 ? 1.131 0.475 6.165 1.00 0.00 25 GLY A N 12
ATOM 6725 C CA . GLY A 1 25 ? 2.136 0.328 7.212 1.00 0.00 25 GLY A CA 12
ATOM 6726 C C . GLY A 1 25 ? 3.503 0.850 6.803 1.00 0.00 25 GLY A C 12
ATOM 6727 O O . GLY A 1 25 ? 3.604 1.882 6.138 1.00 0.00 25 GLY A O 12
ATOM 6731 N N . SER A 1 26 ? 4.555 0.121 7.199 1.00 0.00 26 SER A N 12
ATOM 6732 C CA . SER A 1 26 ? 5.939 0.511 6.896 1.00 0.00 26 SER A CA 12
ATOM 6733 C C . SER A 1 26 ? 6.748 -0.632 6.280 1.00 0.00 26 SER A C 12
ATOM 6734 O O . SER A 1 26 ? 7.763 -0.391 5.622 1.00 0.00 26 SER A O 12
ATOM 6742 N N . THR A 1 27 ? 6.289 -1.870 6.502 1.00 0.00 27 THR A N 12
ATOM 6743 C CA . THR A 1 27 ? 6.956 -3.083 5.997 1.00 0.00 27 THR A CA 12
ATOM 6744 C C . THR A 1 27 ? 7.111 -3.064 4.462 1.00 0.00 27 THR A C 12
ATOM 6745 O O . THR A 1 27 ? 6.420 -2.312 3.769 1.00 0.00 27 THR A O 12
ATOM 6756 N N . SER A 1 28 ? 8.026 -3.908 3.958 1.00 0.00 28 SER A N 12
ATOM 6757 C CA . SER A 1 28 ? 8.323 -4.001 2.525 1.00 0.00 28 SER A CA 12
ATOM 6758 C C . SER A 1 28 ? 7.314 -4.890 1.783 1.00 0.00 28 SER A C 12
ATOM 6759 O O . SER A 1 28 ? 7.635 -5.981 1.294 1.00 0.00 28 SER A O 12
ATOM 6767 N N . GLU A 1 29 ? 6.081 -4.392 1.733 1.00 0.00 29 GLU A N 12
ATOM 6768 C CA . GLU A 1 29 ? 4.958 -5.047 1.052 1.00 0.00 29 GLU A CA 12
ATOM 6769 C C . GLU A 1 29 ? 3.995 -3.962 0.610 1.00 0.00 29 GLU A C 12
ATOM 6770 O O . GLU A 1 29 ? 3.478 -3.976 -0.510 1.00 0.00 29 GLU A O 12
ATOM 6782 N N . TYR A 1 30 ? 3.773 -3.024 1.532 1.00 0.00 30 TYR A N 12
ATOM 6783 C CA . TYR A 1 30 ? 2.927 -1.858 1.303 1.00 0.00 30 TYR A CA 12
ATOM 6784 C C . TYR A 1 30 ? 3.782 -0.689 0.827 1.00 0.00 30 TYR A C 12
ATOM 6785 O O . TYR A 1 30 ? 3.359 0.098 -0.025 1.00 0.00 30 TYR A O 12
ATOM 6803 N N . CYS A 1 31 ? 4.988 -0.598 1.393 1.00 0.00 31 CYS A N 12
ATOM 6804 C CA . CYS A 1 31 ? 5.949 0.437 1.031 1.00 0.00 31 CYS A CA 12
ATOM 6805 C C . CYS A 1 31 ? 7.021 -0.177 0.132 1.00 0.00 31 CYS A C 12
ATOM 6806 O O . CYS A 1 31 ? 8.193 -0.303 0.515 1.00 0.00 31 CYS A O 12
ATOM 6813 N N . SER A 1 32 ? 6.595 -0.573 -1.074 1.00 0.00 32 SER A N 12
ATOM 6814 C CA . SER A 1 32 ? 7.491 -1.211 -2.044 1.00 0.00 32 SER A CA 12
ATOM 6815 C C . SER A 1 32 ? 8.382 -0.204 -2.772 1.00 0.00 32 SER A C 12
ATOM 6816 O O . SER A 1 32 ? 7.898 0.792 -3.318 1.00 0.00 32 SER A O 12
ATOM 6824 N N . ARG A 1 33 ? 9.688 -0.486 -2.760 1.00 0.00 33 ARG A N 12
ATOM 6825 C CA . ARG A 1 33 ? 10.686 0.359 -3.425 1.00 0.00 33 ARG A CA 12
ATOM 6826 C C . ARG A 1 33 ? 11.116 -0.253 -4.762 1.00 0.00 33 ARG A C 12
ATOM 6827 O O . ARG A 1 33 ? 11.449 0.467 -5.708 1.00 0.00 33 ARG A O 12
ATOM 6848 N N . ALA A 1 34 ? 11.101 -1.588 -4.815 1.00 0.00 34 ALA A N 12
ATOM 6849 C CA . ALA A 1 34 ? 11.471 -2.338 -6.019 1.00 0.00 34 ALA A CA 12
ATOM 6850 C C . ALA A 1 34 ? 10.237 -2.704 -6.840 1.00 0.00 34 ALA A C 12
ATOM 6851 O O . ALA A 1 34 ? 10.286 -2.730 -8.072 1.00 0.00 34 ALA A O 12
ATOM 6858 N N . ASN A 1 35 ? 9.139 -2.984 -6.134 1.00 0.00 35 ASN A N 12
ATOM 6859 C CA . ASN A 1 35 ? 7.864 -3.339 -6.766 1.00 0.00 35 ASN A CA 12
ATOM 6860 C C . ASN A 1 35 ? 6.960 -2.110 -6.909 1.00 0.00 35 ASN A C 12
ATOM 6861 O O . ASN A 1 35 ? 6.019 -2.116 -7.709 1.00 0.00 35 ASN A O 12
ATOM 6872 N N . GLY A 1 36 ? 7.258 -1.061 -6.125 1.00 0.00 36 GLY A N 12
ATOM 6873 C CA . GLY A 1 36 ? 6.491 0.179 -6.173 1.00 0.00 36 GLY A CA 12
ATOM 6874 C C . GLY A 1 36 ? 5.336 0.211 -5.188 1.00 0.00 36 GLY A C 12
ATOM 6875 O O . GLY A 1 36 ? 4.465 -0.663 -5.221 1.00 0.00 36 GLY A O 12
ATOM 6879 N N . CYS A 1 37 ? 5.333 1.227 -4.309 1.00 0.00 37 CYS A N 12
ATOM 6880 C CA . CYS A 1 37 ? 4.272 1.396 -3.307 1.00 0.00 37 CYS A CA 12
ATOM 6881 C C . CYS A 1 37 ? 3.075 2.138 -3.926 1.00 0.00 37 CYS A C 12
ATOM 6882 O O . CYS A 1 37 ? 3.081 2.416 -5.132 1.00 0.00 37 CYS A O 12
ATOM 6889 N N . GLN A 1 38 ? 2.057 2.458 -3.116 1.00 0.00 38 GLN A N 12
ATOM 6890 C CA . GLN A 1 38 ? 0.873 3.142 -3.627 1.00 0.00 38 GLN A CA 12
ATOM 6891 C C . GLN A 1 38 ? 0.784 4.549 -3.054 1.00 0.00 38 GLN A C 12
ATOM 6892 O O . GLN A 1 38 ? 0.760 5.528 -3.805 1.00 0.00 38 GLN A O 12
ATOM 6906 N N . SER A 1 39 ? 0.733 4.643 -1.720 1.00 0.00 39 SER A N 12
ATOM 6907 C CA . SER A 1 39 ? 0.676 5.932 -1.037 1.00 0.00 39 SER A CA 12
ATOM 6908 C C . SER A 1 39 ? 2.081 6.493 -0.778 1.00 0.00 39 SER A C 12
ATOM 6909 O O . SER A 1 39 ? 3.081 5.897 -1.192 1.00 0.00 39 SER A O 12
ATOM 6917 N N . ASN A 1 40 ? 2.140 7.649 -0.093 1.00 0.00 40 ASN A N 12
ATOM 6918 C CA . ASN A 1 40 ? 3.402 8.326 0.230 1.00 0.00 40 ASN A CA 12
ATOM 6919 C C . ASN A 1 40 ? 4.293 7.462 1.138 1.00 0.00 40 ASN A C 12
ATOM 6920 O O . ASN A 1 40 ? 4.216 7.534 2.372 1.00 0.00 40 ASN A O 12
ATOM 6931 N N . CYS A 1 41 ? 5.117 6.627 0.501 1.00 0.00 41 CYS A N 12
ATOM 6932 C CA . CYS A 1 41 ? 6.033 5.740 1.221 1.00 0.00 41 CYS A CA 12
ATOM 6933 C C . CYS A 1 41 ? 7.442 6.336 1.298 1.00 0.00 41 CYS A C 12
ATOM 6934 O O . CYS A 1 41 ? 7.944 6.619 2.390 1.00 0.00 41 CYS A O 12
ATOM 6941 N N . ARG A 1 42 ? 8.058 6.517 0.137 1.00 0.00 42 ARG A N 12
ATOM 6942 C CA . ARG A 1 42 ? 9.410 7.084 0.034 1.00 0.00 42 ARG A CA 12
ATOM 6943 C C . ARG A 1 42 ? 9.389 8.504 -0.557 1.00 0.00 42 ARG A C 12
ATOM 6944 O O . ARG A 1 42 ? 10.392 9.221 -0.485 1.00 0.00 42 ARG A O 12
ATOM 6965 N N . GLY A 1 43 ? 8.244 8.896 -1.133 1.00 0.00 43 GLY A N 12
ATOM 6966 C CA . GLY A 1 43 ? 8.106 10.218 -1.726 1.00 0.00 43 GLY A CA 12
ATOM 6967 C C . GLY A 1 43 ? 8.246 10.194 -3.235 1.00 0.00 43 GLY A C 12
ATOM 6968 O O . GLY A 1 43 ? 7.218 10.027 -3.924 1.00 0.00 43 GLY A O 12
ATOM 6973 N N . GLN A 1 1 ? -3.530 -1.270 10.200 1.00 0.00 1 GLN A N 13
ATOM 6974 C CA . GLN A 1 1 ? -4.195 -0.818 8.948 1.00 0.00 1 GLN A CA 13
ATOM 6975 C C . GLN A 1 1 ? -4.513 0.672 9.009 1.00 0.00 1 GLN A C 13
ATOM 6976 O O . GLN A 1 1 ? -4.985 1.170 10.034 1.00 0.00 1 GLN A O 13
ATOM 6992 N N . ASN A 1 2 ? -4.246 1.371 7.901 1.00 0.00 2 ASN A N 13
ATOM 6993 C CA . ASN A 1 2 ? -4.497 2.812 7.805 1.00 0.00 2 ASN A CA 13
ATOM 6994 C C . ASN A 1 2 ? -5.257 3.174 6.533 1.00 0.00 2 ASN A C 13
ATOM 6995 O O . ASN A 1 2 ? -5.920 4.216 6.483 1.00 0.00 2 ASN A O 13
ATOM 7006 N N . CYS A 1 3 ? -5.164 2.310 5.508 1.00 0.00 3 CYS A N 13
ATOM 7007 C CA . CYS A 1 3 ? -5.807 2.553 4.208 1.00 0.00 3 CYS A CA 13
ATOM 7008 C C . CYS A 1 3 ? -5.721 1.310 3.307 1.00 0.00 3 CYS A C 13
ATOM 7009 O O . CYS A 1 3 ? -5.140 0.291 3.693 1.00 0.00 3 CYS A O 13
ATOM 7016 N N . GLY A 1 4 ? -6.309 1.417 2.104 1.00 0.00 4 GLY A N 13
ATOM 7017 C CA . GLY A 1 4 ? -6.287 0.330 1.141 1.00 0.00 4 GLY A CA 13
ATOM 7018 C C . GLY A 1 4 ? -7.593 0.194 0.381 1.00 0.00 4 GLY A C 13
ATOM 7019 O O . GLY A 1 4 ? -7.902 1.022 -0.479 1.00 0.00 4 GLY A O 13
ATOM 7023 N N . ARG A 1 5 ? -8.352 -0.856 0.704 1.00 0.00 5 ARG A N 13
ATOM 7024 C CA . ARG A 1 5 ? -9.642 -1.127 0.052 1.00 0.00 5 ARG A CA 13
ATOM 7025 C C . ARG A 1 5 ? -10.721 -1.438 1.086 1.00 0.00 5 ARG A C 13
ATOM 7026 O O . ARG A 1 5 ? -11.917 -1.316 0.810 1.00 0.00 5 ARG A O 13
ATOM 7047 N N . GLN A 1 6 ? -10.271 -1.839 2.278 1.00 0.00 6 GLN A N 13
ATOM 7048 C CA . GLN A 1 6 ? -11.166 -2.203 3.390 1.00 0.00 6 GLN A CA 13
ATOM 7049 C C . GLN A 1 6 ? -11.590 -0.986 4.217 1.00 0.00 6 GLN A C 13
ATOM 7050 O O . GLN A 1 6 ? -12.673 -0.982 4.811 1.00 0.00 6 GLN A O 13
ATOM 7064 N N . ALA A 1 7 ? -10.732 0.034 4.247 1.00 0.00 7 ALA A N 13
ATOM 7065 C CA . ALA A 1 7 ? -10.996 1.269 4.996 1.00 0.00 7 ALA A CA 13
ATOM 7066 C C . ALA A 1 7 ? -11.785 2.287 4.156 1.00 0.00 7 ALA A C 13
ATOM 7067 O O . ALA A 1 7 ? -11.932 3.452 4.547 1.00 0.00 7 ALA A O 13
ATOM 7074 N N . GLY A 1 8 ? -12.309 1.824 3.011 1.00 0.00 8 GLY A N 13
ATOM 7075 C CA . GLY A 1 8 ? -13.066 2.688 2.111 1.00 0.00 8 GLY A CA 13
ATOM 7076 C C . GLY A 1 8 ? -12.179 3.328 1.055 1.00 0.00 8 GLY A C 13
ATOM 7077 O O . GLY A 1 8 ? -12.540 4.352 0.470 1.00 0.00 8 GLY A O 13
ATOM 7081 N N . ASN A 1 9 ? -11.005 2.704 0.816 1.00 0.00 9 ASN A N 13
ATOM 7082 C CA . ASN A 1 9 ? -9.998 3.172 -0.160 1.00 0.00 9 ASN A CA 13
ATOM 7083 C C . ASN A 1 9 ? -9.564 4.623 0.117 1.00 0.00 9 ASN A C 13
ATOM 7084 O O . ASN A 1 9 ? -9.945 5.560 -0.596 1.00 0.00 9 ASN A O 13
ATOM 7095 N N . ARG A 1 10 ? -8.779 4.784 1.185 1.00 0.00 10 ARG A N 13
ATOM 7096 C CA . ARG A 1 10 ? -8.263 6.092 1.600 1.00 0.00 10 ARG A CA 13
ATOM 7097 C C . ARG A 1 10 ? -6.830 6.286 1.074 1.00 0.00 10 ARG A C 13
ATOM 7098 O O . ARG A 1 10 ? -6.453 5.672 0.072 1.00 0.00 10 ARG A O 13
ATOM 7119 N N . ALA A 1 11 ? -6.043 7.154 1.735 1.00 0.00 11 ALA A N 13
ATOM 7120 C CA . ALA A 1 11 ? -4.650 7.406 1.351 1.00 0.00 11 ALA A CA 13
ATOM 7121 C C . ALA A 1 11 ? -3.787 7.634 2.589 1.00 0.00 11 ALA A C 13
ATOM 7122 O O . ALA A 1 11 ? -4.211 8.325 3.520 1.00 0.00 11 ALA A O 13
ATOM 7129 N N . CYS A 1 12 ? -2.578 7.054 2.595 1.00 0.00 12 CYS A N 13
ATOM 7130 C CA . CYS A 1 12 ? -1.663 7.198 3.730 1.00 0.00 12 CYS A CA 13
ATOM 7131 C C . CYS A 1 12 ? -0.575 8.227 3.434 1.00 0.00 12 CYS A C 13
ATOM 7132 O O . CYS A 1 12 ? 0.236 8.041 2.523 1.00 0.00 12 CYS A O 13
ATOM 7139 N N . ALA A 1 13 ? -0.574 9.317 4.217 1.00 0.00 13 ALA A N 13
ATOM 7140 C CA . ALA A 1 13 ? 0.403 10.403 4.059 1.00 0.00 13 ALA A CA 13
ATOM 7141 C C . ALA A 1 13 ? 0.923 10.914 5.413 1.00 0.00 13 ALA A C 13
ATOM 7142 O O . ALA A 1 13 ? 1.459 12.027 5.504 1.00 0.00 13 ALA A O 13
ATOM 7149 N N . ASN A 1 14 ? 0.788 10.086 6.460 1.00 0.00 14 ASN A N 13
ATOM 7150 C CA . ASN A 1 14 ? 1.235 10.456 7.808 1.00 0.00 14 ASN A CA 13
ATOM 7151 C C . ASN A 1 14 ? 2.687 10.027 8.060 1.00 0.00 14 ASN A C 13
ATOM 7152 O O . ASN A 1 14 ? 3.608 10.838 7.918 1.00 0.00 14 ASN A O 13
ATOM 7163 N N . GLN A 1 15 ? 2.876 8.760 8.430 1.00 0.00 15 GLN A N 13
ATOM 7164 C CA . GLN A 1 15 ? 4.210 8.207 8.707 1.00 0.00 15 GLN A CA 13
ATOM 7165 C C . GLN A 1 15 ? 4.415 6.864 8.009 1.00 0.00 15 GLN A C 13
ATOM 7166 O O . GLN A 1 15 ? 5.543 6.509 7.650 1.00 0.00 15 GLN A O 13
ATOM 7180 N N . LEU A 1 16 ? 3.317 6.132 7.824 1.00 0.00 16 LEU A N 13
ATOM 7181 C CA . LEU A 1 16 ? 3.346 4.816 7.177 1.00 0.00 16 LEU A CA 13
ATOM 7182 C C . LEU A 1 16 ? 2.908 4.929 5.709 1.00 0.00 16 LEU A C 13
ATOM 7183 O O . LEU A 1 16 ? 2.833 6.041 5.173 1.00 0.00 16 LEU A O 13
ATOM 7199 N N . CYS A 1 17 ? 2.621 3.785 5.055 1.00 0.00 17 CYS A N 13
ATOM 7200 C CA . CYS A 1 17 ? 2.241 3.797 3.638 1.00 0.00 17 CYS A CA 13
ATOM 7201 C C . CYS A 1 17 ? 1.169 2.786 3.281 1.00 0.00 17 CYS A C 13
ATOM 7202 O O . CYS A 1 17 ? 1.172 1.649 3.754 1.00 0.00 17 CYS A O 13
ATOM 7209 N N . CYS A 1 18 ? 0.265 3.246 2.413 1.00 0.00 18 CYS A N 13
ATOM 7210 C CA . CYS A 1 18 ? -0.854 2.451 1.924 1.00 0.00 18 CYS A CA 13
ATOM 7211 C C . CYS A 1 18 ? -0.631 1.897 0.517 1.00 0.00 18 CYS A C 13
ATOM 7212 O O . CYS A 1 18 ? 0.140 2.444 -0.276 1.00 0.00 18 CYS A O 13
ATOM 7219 N N . SER A 1 19 ? -1.336 0.793 0.247 1.00 0.00 19 SER A N 13
ATOM 7220 C CA . SER A 1 19 ? -1.332 0.125 -1.054 1.00 0.00 19 SER A CA 13
ATOM 7221 C C . SER A 1 19 ? -2.757 -0.297 -1.413 1.00 0.00 19 SER A C 13
ATOM 7222 O O . SER A 1 19 ? -3.572 -0.553 -0.521 1.00 0.00 19 SER A O 13
ATOM 7230 N N . GLN A 1 20 ? -3.053 -0.370 -2.720 1.00 0.00 20 GLN A N 13
ATOM 7231 C CA . GLN A 1 20 ? -4.389 -0.761 -3.204 1.00 0.00 20 GLN A CA 13
ATOM 7232 C C . GLN A 1 20 ? -4.650 -2.254 -2.955 1.00 0.00 20 GLN A C 13
ATOM 7233 O O . GLN A 1 20 ? -4.466 -3.101 -3.840 1.00 0.00 20 GLN A O 13
ATOM 7247 N N . TYR A 1 21 ? -5.056 -2.560 -1.712 1.00 0.00 21 TYR A N 13
ATOM 7248 C CA . TYR A 1 21 ? -5.338 -3.934 -1.272 1.00 0.00 21 TYR A CA 13
ATOM 7249 C C . TYR A 1 21 ? -6.173 -3.919 0.011 1.00 0.00 21 TYR A C 13
ATOM 7250 O O . TYR A 1 21 ? -7.237 -4.541 0.084 1.00 0.00 21 TYR A O 13
ATOM 7268 N N . GLY A 1 22 ? -5.662 -3.199 1.003 1.00 0.00 22 GLY A N 13
ATOM 7269 C CA . GLY A 1 22 ? -6.309 -3.099 2.302 1.00 0.00 22 GLY A CA 13
ATOM 7270 C C . GLY A 1 22 ? -5.300 -3.060 3.433 1.00 0.00 22 GLY A C 13
ATOM 7271 O O . GLY A 1 22 ? -5.665 -3.269 4.594 1.00 0.00 22 GLY A O 13
ATOM 7275 N N . PHE A 1 23 ? -4.028 -2.790 3.094 1.00 0.00 23 PHE A N 13
ATOM 7276 C CA . PHE A 1 23 ? -2.968 -2.738 4.093 1.00 0.00 23 PHE A CA 13
ATOM 7277 C C . PHE A 1 23 ? -2.099 -1.484 3.963 1.00 0.00 23 PHE A C 13
ATOM 7278 O O . PHE A 1 23 ? -1.609 -1.155 2.874 1.00 0.00 23 PHE A O 13
ATOM 7295 N N . CYS A 1 24 ? -1.954 -0.783 5.091 1.00 0.00 24 CYS A N 13
ATOM 7296 C CA . CYS A 1 24 ? -1.101 0.394 5.192 1.00 0.00 24 CYS A CA 13
ATOM 7297 C C . CYS A 1 24 ? -0.209 0.258 6.430 1.00 0.00 24 CYS A C 13
ATOM 7298 O O . CYS A 1 24 ? -0.707 0.023 7.534 1.00 0.00 24 CYS A O 13
ATOM 7305 N N . GLY A 1 25 ? 1.106 0.408 6.229 1.00 0.00 25 GLY A N 13
ATOM 7306 C CA . GLY A 1 25 ? 2.064 0.268 7.318 1.00 0.00 25 GLY A CA 13
ATOM 7307 C C . GLY A 1 25 ? 3.469 0.677 6.915 1.00 0.00 25 GLY A C 13
ATOM 7308 O O . GLY A 1 25 ? 3.645 1.629 6.155 1.00 0.00 25 GLY A O 13
ATOM 7312 N N . SER A 1 26 ? 4.467 -0.058 7.412 1.00 0.00 26 SER A N 13
ATOM 7313 C CA . SER A 1 26 ? 5.873 0.241 7.117 1.00 0.00 26 SER A CA 13
ATOM 7314 C C . SER A 1 26 ? 6.620 -0.957 6.533 1.00 0.00 26 SER A C 13
ATOM 7315 O O . SER A 1 26 ? 7.686 -0.791 5.932 1.00 0.00 26 SER A O 13
ATOM 7323 N N . THR A 1 27 ? 6.058 -2.158 6.711 1.00 0.00 27 THR A N 13
ATOM 7324 C CA . THR A 1 27 ? 6.670 -3.402 6.224 1.00 0.00 27 THR A CA 13
ATOM 7325 C C . THR A 1 27 ? 6.791 -3.421 4.689 1.00 0.00 27 THR A C 13
ATOM 7326 O O . THR A 1 27 ? 6.092 -2.680 3.990 1.00 0.00 27 THR A O 13
ATOM 7337 N N . SER A 1 28 ? 7.690 -4.282 4.190 1.00 0.00 28 SER A N 13
ATOM 7338 C CA . SER A 1 28 ? 7.964 -4.414 2.756 1.00 0.00 28 SER A CA 13
ATOM 7339 C C . SER A 1 28 ? 6.897 -5.258 2.043 1.00 0.00 28 SER A C 13
ATOM 7340 O O . SER A 1 28 ? 7.157 -6.365 1.554 1.00 0.00 28 SER A O 13
ATOM 7348 N N . GLU A 1 29 ? 5.686 -4.705 2.011 1.00 0.00 29 GLU A N 13
ATOM 7349 C CA . GLU A 1 29 ? 4.524 -5.326 1.366 1.00 0.00 29 GLU A CA 13
ATOM 7350 C C . GLU A 1 29 ? 3.571 -4.226 0.934 1.00 0.00 29 GLU A C 13
ATOM 7351 O O . GLU A 1 29 ? 2.998 -4.263 -0.159 1.00 0.00 29 GLU A O 13
ATOM 7363 N N . TYR A 1 30 ? 3.425 -3.251 1.826 1.00 0.00 30 TYR A N 13
ATOM 7364 C CA . TYR A 1 30 ? 2.577 -2.084 1.609 1.00 0.00 30 TYR A CA 13
ATOM 7365 C C . TYR A 1 30 ? 3.414 -0.863 1.238 1.00 0.00 30 TYR A C 13
ATOM 7366 O O . TYR A 1 30 ? 2.929 0.041 0.550 1.00 0.00 30 TYR A O 13
ATOM 7384 N N . CYS A 1 31 ? 4.670 -0.850 1.698 1.00 0.00 31 CYS A N 13
ATOM 7385 C CA . CYS A 1 31 ? 5.578 0.260 1.432 1.00 0.00 31 CYS A CA 13
ATOM 7386 C C . CYS A 1 31 ? 6.898 -0.224 0.827 1.00 0.00 31 CYS A C 13
ATOM 7387 O O . CYS A 1 31 ? 7.902 -0.399 1.532 1.00 0.00 31 CYS A O 13
ATOM 7394 N N . SER A 1 32 ? 6.880 -0.466 -0.489 1.00 0.00 32 SER A N 13
ATOM 7395 C CA . SER A 1 32 ? 8.076 -0.909 -1.218 1.00 0.00 32 SER A CA 13
ATOM 7396 C C . SER A 1 32 ? 8.063 -0.358 -2.638 1.00 0.00 32 SER A C 13
ATOM 7397 O O . SER A 1 32 ? 7.031 -0.373 -3.303 1.00 0.00 32 SER A O 13
ATOM 7405 N N . ARG A 1 33 ? 9.225 0.117 -3.099 1.00 0.00 33 ARG A N 13
ATOM 7406 C CA . ARG A 1 33 ? 9.356 0.693 -4.444 1.00 0.00 33 ARG A CA 13
ATOM 7407 C C . ARG A 1 33 ? 9.508 -0.398 -5.529 1.00 0.00 33 ARG A C 13
ATOM 7408 O O . ARG A 1 33 ? 9.767 -0.090 -6.698 1.00 0.00 33 ARG A O 13
ATOM 7429 N N . ALA A 1 34 ? 9.322 -1.662 -5.133 1.00 0.00 34 ALA A N 13
ATOM 7430 C CA . ALA A 1 34 ? 9.431 -2.792 -6.057 1.00 0.00 34 ALA A CA 13
ATOM 7431 C C . ALA A 1 34 ? 8.084 -3.483 -6.273 1.00 0.00 34 ALA A C 13
ATOM 7432 O O . ALA A 1 34 ? 7.853 -4.086 -7.325 1.00 0.00 34 ALA A O 13
ATOM 7439 N N . ASN A 1 35 ? 7.203 -3.389 -5.268 1.00 0.00 35 ASN A N 13
ATOM 7440 C CA . ASN A 1 35 ? 5.872 -4.012 -5.325 1.00 0.00 35 ASN A CA 13
ATOM 7441 C C . ASN A 1 35 ? 4.802 -3.151 -4.656 1.00 0.00 35 ASN A C 13
ATOM 7442 O O . ASN A 1 35 ? 3.642 -3.153 -5.078 1.00 0.00 35 ASN A O 13
ATOM 7453 N N . GLY A 1 36 ? 5.208 -2.421 -3.617 1.00 0.00 36 GLY A N 13
ATOM 7454 C CA . GLY A 1 36 ? 4.287 -1.577 -2.865 1.00 0.00 36 GLY A CA 13
ATOM 7455 C C . GLY A 1 36 ? 4.225 -0.147 -3.364 1.00 0.00 36 GLY A C 13
ATOM 7456 O O . GLY A 1 36 ? 4.058 0.089 -4.563 1.00 0.00 36 GLY A O 13
ATOM 7460 N N . CYS A 1 37 ? 4.384 0.805 -2.417 1.00 0.00 37 CYS A N 13
ATOM 7461 C CA . CYS A 1 37 ? 4.336 2.264 -2.672 1.00 0.00 37 CYS A CA 13
ATOM 7462 C C . CYS A 1 37 ? 3.296 2.659 -3.726 1.00 0.00 37 CYS A C 13
ATOM 7463 O O . CYS A 1 37 ? 3.577 2.661 -4.932 1.00 0.00 37 CYS A O 13
ATOM 7470 N N . GLN A 1 38 ? 2.093 2.966 -3.255 1.00 0.00 38 GLN A N 13
ATOM 7471 C CA . GLN A 1 38 ? 1.003 3.373 -4.136 1.00 0.00 38 GLN A CA 13
ATOM 7472 C C . GLN A 1 38 ? 0.477 4.728 -3.679 1.00 0.00 38 GLN A C 13
ATOM 7473 O O . GLN A 1 38 ? 0.250 5.621 -4.500 1.00 0.00 38 GLN A O 13
ATOM 7487 N N . SER A 1 39 ? 0.283 4.869 -2.357 1.00 0.00 39 SER A N 13
ATOM 7488 C CA . SER A 1 39 ? -0.146 6.127 -1.761 1.00 0.00 39 SER A CA 13
ATOM 7489 C C . SER A 1 39 ? 1.092 6.978 -1.423 1.00 0.00 39 SER A C 13
ATOM 7490 O O . SER A 1 39 ? 2.145 6.803 -2.047 1.00 0.00 39 SER A O 13
ATOM 7498 N N . ASN A 1 40 ? 0.970 7.892 -0.451 1.00 0.00 40 ASN A N 13
ATOM 7499 C CA . ASN A 1 40 ? 2.088 8.743 -0.039 1.00 0.00 40 ASN A CA 13
ATOM 7500 C C . ASN A 1 40 ? 3.051 7.972 0.879 1.00 0.00 40 ASN A C 13
ATOM 7501 O O . ASN A 1 40 ? 2.960 8.043 2.112 1.00 0.00 40 ASN A O 13
ATOM 7512 N N . CYS A 1 41 ? 3.957 7.210 0.252 1.00 0.00 41 CYS A N 13
ATOM 7513 C CA . CYS A 1 41 ? 4.940 6.406 0.983 1.00 0.00 41 CYS A CA 13
ATOM 7514 C C . CYS A 1 41 ? 6.258 7.155 1.169 1.00 0.00 41 CYS A C 13
ATOM 7515 O O . CYS A 1 41 ? 6.635 7.984 0.336 1.00 0.00 41 CYS A O 13
ATOM 7522 N N . ARG A 1 42 ? 6.955 6.847 2.284 1.00 0.00 42 ARG A N 13
ATOM 7523 C CA . ARG A 1 42 ? 8.266 7.452 2.638 1.00 0.00 42 ARG A CA 13
ATOM 7524 C C . ARG A 1 42 ? 8.220 8.996 2.692 1.00 0.00 42 ARG A C 13
ATOM 7525 O O . ARG A 1 42 ? 9.247 9.669 2.535 1.00 0.00 42 ARG A O 13
ATOM 7546 N N . GLY A 1 43 ? 7.021 9.542 2.941 1.00 0.00 43 GLY A N 13
ATOM 7547 C CA . GLY A 1 43 ? 6.844 10.985 3.016 1.00 0.00 43 GLY A CA 13
ATOM 7548 C C . GLY A 1 43 ? 5.667 11.383 3.885 1.00 0.00 43 GLY A C 13
ATOM 7549 O O . GLY A 1 43 ? 5.726 12.465 4.506 1.00 0.00 43 GLY A O 13
ATOM 7554 N N . GLN A 1 1 ? -4.590 -0.790 10.442 1.00 0.00 1 GLN A N 14
ATOM 7555 C CA . GLN A 1 1 ? -4.861 -0.403 9.033 1.00 0.00 1 GLN A CA 14
ATOM 7556 C C . GLN A 1 1 ? -5.156 1.089 8.925 1.00 0.00 1 GLN A C 14
ATOM 7557 O O . GLN A 1 1 ? -5.953 1.628 9.699 1.00 0.00 1 GLN A O 14
ATOM 7573 N N . ASN A 1 2 ? -4.504 1.743 7.960 1.00 0.00 2 ASN A N 14
ATOM 7574 C CA . ASN A 1 2 ? -4.684 3.180 7.731 1.00 0.00 2 ASN A CA 14
ATOM 7575 C C . ASN A 1 2 ? -5.424 3.452 6.427 1.00 0.00 2 ASN A C 14
ATOM 7576 O O . ASN A 1 2 ? -6.104 4.475 6.299 1.00 0.00 2 ASN A O 14
ATOM 7587 N N . CYS A 1 3 ? -5.289 2.531 5.460 1.00 0.00 3 CYS A N 14
ATOM 7588 C CA . CYS A 1 3 ? -5.910 2.682 4.137 1.00 0.00 3 CYS A CA 14
ATOM 7589 C C . CYS A 1 3 ? -5.873 1.363 3.344 1.00 0.00 3 CYS A C 14
ATOM 7590 O O . CYS A 1 3 ? -5.386 0.341 3.838 1.00 0.00 3 CYS A O 14
ATOM 7597 N N . GLY A 1 4 ? -6.399 1.413 2.110 1.00 0.00 4 GLY A N 14
ATOM 7598 C CA . GLY A 1 4 ? -6.435 0.254 1.235 1.00 0.00 4 GLY A CA 14
ATOM 7599 C C . GLY A 1 4 ? -7.741 0.160 0.476 1.00 0.00 4 GLY A C 14
ATOM 7600 O O . GLY A 1 4 ? -8.274 1.183 0.035 1.00 0.00 4 GLY A O 14
ATOM 7604 N N . ARG A 1 5 ? -8.257 -1.062 0.318 1.00 0.00 5 ARG A N 14
ATOM 7605 C CA . ARG A 1 5 ? -9.524 -1.276 -0.389 1.00 0.00 5 ARG A CA 14
ATOM 7606 C C . ARG A 1 5 ? -10.641 -1.715 0.584 1.00 0.00 5 ARG A C 14
ATOM 7607 O O . ARG A 1 5 ? -11.762 -2.017 0.159 1.00 0.00 5 ARG A O 14
ATOM 7628 N N . GLN A 1 6 ? -10.319 -1.730 1.885 1.00 0.00 6 GLN A N 14
ATOM 7629 C CA . GLN A 1 6 ? -11.270 -2.136 2.929 1.00 0.00 6 GLN A CA 14
ATOM 7630 C C . GLN A 1 6 ? -11.703 -0.950 3.794 1.00 0.00 6 GLN A C 14
ATOM 7631 O O . GLN A 1 6 ? -12.803 -0.955 4.355 1.00 0.00 6 GLN A O 14
ATOM 7645 N N . ALA A 1 7 ? -10.829 0.056 3.891 1.00 0.00 7 ALA A N 14
ATOM 7646 C CA . ALA A 1 7 ? -11.094 1.262 4.689 1.00 0.00 7 ALA A CA 14
ATOM 7647 C C . ALA A 1 7 ? -11.907 2.306 3.904 1.00 0.00 7 ALA A C 14
ATOM 7648 O O . ALA A 1 7 ? -12.140 3.420 4.390 1.00 0.00 7 ALA A O 14
ATOM 7655 N N . GLY A 1 8 ? -12.350 1.924 2.699 1.00 0.00 8 GLY A N 14
ATOM 7656 C CA . GLY A 1 8 ? -13.121 2.821 1.848 1.00 0.00 8 GLY A CA 14
ATOM 7657 C C . GLY A 1 8 ? -12.246 3.558 0.846 1.00 0.00 8 GLY A C 14
ATOM 7658 O O . GLY A 1 8 ? -12.617 4.630 0.359 1.00 0.00 8 GLY A O 14
ATOM 7662 N N . ASN A 1 9 ? -11.071 2.967 0.541 1.00 0.00 9 ASN A N 14
ATOM 7663 C CA . ASN A 1 9 ? -10.080 3.527 -0.404 1.00 0.00 9 ASN A CA 14
ATOM 7664 C C . ASN A 1 9 ? -9.657 4.955 -0.021 1.00 0.00 9 ASN A C 14
ATOM 7665 O O . ASN A 1 9 ? -10.043 5.940 -0.665 1.00 0.00 9 ASN A O 14
ATOM 7676 N N . ARG A 1 10 ? -8.875 5.040 1.055 1.00 0.00 10 ARG A N 14
ATOM 7677 C CA . ARG A 1 10 ? -8.355 6.312 1.554 1.00 0.00 10 ARG A CA 14
ATOM 7678 C C . ARG A 1 10 ? -6.895 6.478 1.104 1.00 0.00 10 ARG A C 14
ATOM 7679 O O . ARG A 1 10 ? -6.481 5.857 0.120 1.00 0.00 10 ARG A O 14
ATOM 7700 N N . ALA A 1 11 ? -6.125 7.331 1.799 1.00 0.00 11 ALA A N 14
ATOM 7701 C CA . ALA A 1 11 ? -4.715 7.547 1.472 1.00 0.00 11 ALA A CA 14
ATOM 7702 C C . ALA A 1 11 ? -3.893 7.756 2.738 1.00 0.00 11 ALA A C 14
ATOM 7703 O O . ALA A 1 11 ? -4.352 8.411 3.679 1.00 0.00 11 ALA A O 14
ATOM 7710 N N . CYS A 1 12 ? -2.677 7.197 2.754 1.00 0.00 12 CYS A N 14
ATOM 7711 C CA . CYS A 1 12 ? -1.786 7.320 3.908 1.00 0.00 12 CYS A CA 14
ATOM 7712 C C . CYS A 1 12 ? -0.752 8.425 3.683 1.00 0.00 12 CYS A C 14
ATOM 7713 O O . CYS A 1 12 ? 0.126 8.308 2.822 1.00 0.00 12 CYS A O 14
ATOM 7720 N N . ALA A 1 13 ? -0.885 9.505 4.464 1.00 0.00 13 ALA A N 14
ATOM 7721 C CA . ALA A 1 13 ? 0.017 10.660 4.374 1.00 0.00 13 ALA A CA 14
ATOM 7722 C C . ALA A 1 13 ? 0.491 11.124 5.762 1.00 0.00 13 ALA A C 14
ATOM 7723 O O . ALA A 1 13 ? 0.947 12.263 5.925 1.00 0.00 13 ALA A O 14
ATOM 7730 N N . ASN A 1 14 ? 0.405 10.224 6.753 1.00 0.00 14 ASN A N 14
ATOM 7731 C CA . ASN A 1 14 ? 0.814 10.537 8.126 1.00 0.00 14 ASN A CA 14
ATOM 7732 C C . ASN A 1 14 ? 2.280 10.172 8.376 1.00 0.00 14 ASN A C 14
ATOM 7733 O O . ASN A 1 14 ? 3.130 11.057 8.503 1.00 0.00 14 ASN A O 14
ATOM 7744 N N . GLN A 1 15 ? 2.562 8.867 8.445 1.00 0.00 15 GLN A N 14
ATOM 7745 C CA . GLN A 1 15 ? 3.923 8.357 8.684 1.00 0.00 15 GLN A CA 14
ATOM 7746 C C . GLN A 1 15 ? 4.172 7.032 7.959 1.00 0.00 15 GLN A C 14
ATOM 7747 O O . GLN A 1 15 ? 5.322 6.686 7.672 1.00 0.00 15 GLN A O 14
ATOM 7761 N N . LEU A 1 16 ? 3.092 6.303 7.669 1.00 0.00 16 LEU A N 14
ATOM 7762 C CA . LEU A 1 16 ? 3.181 5.005 6.992 1.00 0.00 16 LEU A CA 14
ATOM 7763 C C . LEU A 1 16 ? 2.699 5.105 5.536 1.00 0.00 16 LEU A C 14
ATOM 7764 O O . LEU A 1 16 ? 2.521 6.213 5.017 1.00 0.00 16 LEU A O 14
ATOM 7780 N N . CYS A 1 17 ? 2.490 3.948 4.877 1.00 0.00 17 CYS A N 14
ATOM 7781 C CA . CYS A 1 17 ? 2.081 3.925 3.467 1.00 0.00 17 CYS A CA 14
ATOM 7782 C C . CYS A 1 17 ? 1.019 2.877 3.163 1.00 0.00 17 CYS A C 14
ATOM 7783 O O . CYS A 1 17 ? 1.063 1.754 3.667 1.00 0.00 17 CYS A O 14
ATOM 7790 N N . CYS A 1 18 ? 0.078 3.287 2.303 1.00 0.00 18 CYS A N 14
ATOM 7791 C CA . CYS A 1 18 ? -1.049 2.460 1.871 1.00 0.00 18 CYS A CA 14
ATOM 7792 C C . CYS A 1 18 ? -0.747 1.641 0.624 1.00 0.00 18 CYS A C 14
ATOM 7793 O O . CYS A 1 18 ? 0.121 1.989 -0.182 1.00 0.00 18 CYS A O 14
ATOM 7800 N N . SER A 1 19 ? -1.495 0.545 0.499 1.00 0.00 19 SER A N 14
ATOM 7801 C CA . SER A 1 19 ? -1.416 -0.353 -0.643 1.00 0.00 19 SER A CA 14
ATOM 7802 C C . SER A 1 19 ? -2.818 -0.687 -1.159 1.00 0.00 19 SER A C 14
ATOM 7803 O O . SER A 1 19 ? -3.801 -0.543 -0.423 1.00 0.00 19 SER A O 14
ATOM 7811 N N . GLN A 1 20 ? -2.907 -1.135 -2.421 1.00 0.00 20 GLN A N 14
ATOM 7812 C CA . GLN A 1 20 ? -4.190 -1.521 -3.021 1.00 0.00 20 GLN A CA 14
ATOM 7813 C C . GLN A 1 20 ? -4.494 -2.984 -2.657 1.00 0.00 20 GLN A C 14
ATOM 7814 O O . GLN A 1 20 ? -4.285 -3.907 -3.456 1.00 0.00 20 GLN A O 14
ATOM 7828 N N . TYR A 1 21 ? -4.971 -3.173 -1.417 1.00 0.00 21 TYR A N 14
ATOM 7829 C CA . TYR A 1 21 ? -5.276 -4.506 -0.860 1.00 0.00 21 TYR A CA 14
ATOM 7830 C C . TYR A 1 21 ? -6.023 -4.368 0.466 1.00 0.00 21 TYR A C 14
ATOM 7831 O O . TYR A 1 21 ? -6.983 -5.098 0.734 1.00 0.00 21 TYR A O 14
ATOM 7849 N N . GLY A 1 22 ? -5.548 -3.436 1.279 1.00 0.00 22 GLY A N 14
ATOM 7850 C CA . GLY A 1 22 ? -6.110 -3.201 2.595 1.00 0.00 22 GLY A CA 14
ATOM 7851 C C . GLY A 1 22 ? -5.027 -3.154 3.654 1.00 0.00 22 GLY A C 14
ATOM 7852 O O . GLY A 1 22 ? -5.310 -3.335 4.840 1.00 0.00 22 GLY A O 14
ATOM 7856 N N . PHE A 1 23 ? -3.780 -2.909 3.217 1.00 0.00 23 PHE A N 14
ATOM 7857 C CA . PHE A 1 23 ? -2.648 -2.858 4.130 1.00 0.00 23 PHE A CA 14
ATOM 7858 C C . PHE A 1 23 ? -1.855 -1.551 4.022 1.00 0.00 23 PHE A C 14
ATOM 7859 O O . PHE A 1 23 ? -1.282 -1.240 2.968 1.00 0.00 23 PHE A O 14
ATOM 7876 N N . CYS A 1 24 ? -1.876 -0.770 5.107 1.00 0.00 24 CYS A N 14
ATOM 7877 C CA . CYS A 1 24 ? -1.094 0.454 5.203 1.00 0.00 24 CYS A CA 14
ATOM 7878 C C . CYS A 1 24 ? -0.140 0.342 6.396 1.00 0.00 24 CYS A C 14
ATOM 7879 O O . CYS A 1 24 ? -0.582 0.172 7.538 1.00 0.00 24 CYS A O 14
ATOM 7886 N N . GLY A 1 25 ? 1.166 0.432 6.117 1.00 0.00 25 GLY A N 14
ATOM 7887 C CA . GLY A 1 25 ? 2.176 0.320 7.163 1.00 0.00 25 GLY A CA 14
ATOM 7888 C C . GLY A 1 25 ? 3.526 0.855 6.727 1.00 0.00 25 GLY A C 14
ATOM 7889 O O . GLY A 1 25 ? 3.596 1.810 5.958 1.00 0.00 25 GLY A O 14
ATOM 7893 N N . SER A 1 26 ? 4.597 0.224 7.213 1.00 0.00 26 SER A N 14
ATOM 7894 C CA . SER A 1 26 ? 5.963 0.646 6.887 1.00 0.00 26 SER A CA 14
ATOM 7895 C C . SER A 1 26 ? 6.801 -0.486 6.298 1.00 0.00 26 SER A C 14
ATOM 7896 O O . SER A 1 26 ? 7.821 -0.233 5.650 1.00 0.00 26 SER A O 14
ATOM 7904 N N . THR A 1 27 ? 6.364 -1.730 6.527 1.00 0.00 27 THR A N 14
ATOM 7905 C CA . THR A 1 27 ? 7.064 -2.928 6.042 1.00 0.00 27 THR A CA 14
ATOM 7906 C C . THR A 1 27 ? 7.203 -2.932 4.509 1.00 0.00 27 THR A C 14
ATOM 7907 O O . THR A 1 27 ? 6.460 -2.240 3.806 1.00 0.00 27 THR A O 14
ATOM 7918 N N . SER A 1 28 ? 8.165 -3.725 4.015 1.00 0.00 28 SER A N 14
ATOM 7919 C CA . SER A 1 28 ? 8.456 -3.829 2.582 1.00 0.00 28 SER A CA 14
ATOM 7920 C C . SER A 1 28 ? 7.489 -4.786 1.871 1.00 0.00 28 SER A C 14
ATOM 7921 O O . SER A 1 28 ? 7.857 -5.879 1.423 1.00 0.00 28 SER A O 14
ATOM 7929 N N . GLU A 1 29 ? 6.238 -4.340 1.798 1.00 0.00 29 GLU A N 14
ATOM 7930 C CA . GLU A 1 29 ? 5.146 -5.067 1.145 1.00 0.00 29 GLU A CA 14
ATOM 7931 C C . GLU A 1 29 ? 4.125 -4.046 0.681 1.00 0.00 29 GLU A C 14
ATOM 7932 O O . GLU A 1 29 ? 3.589 -4.128 -0.427 1.00 0.00 29 GLU A O 14
ATOM 7944 N N . TYR A 1 30 ? 3.876 -3.084 1.569 1.00 0.00 30 TYR A N 14
ATOM 7945 C CA . TYR A 1 30 ? 2.965 -1.976 1.312 1.00 0.00 30 TYR A CA 14
ATOM 7946 C C . TYR A 1 30 ? 3.740 -0.756 0.837 1.00 0.00 30 TYR A C 14
ATOM 7947 O O . TYR A 1 30 ? 3.265 0.004 -0.012 1.00 0.00 30 TYR A O 14
ATOM 7965 N N . CYS A 1 31 ? 4.937 -0.586 1.398 1.00 0.00 31 CYS A N 14
ATOM 7966 C CA . CYS A 1 31 ? 5.817 0.513 1.036 1.00 0.00 31 CYS A CA 14
ATOM 7967 C C . CYS A 1 31 ? 6.918 -0.019 0.117 1.00 0.00 31 CYS A C 14
ATOM 7968 O O . CYS A 1 31 ? 8.111 0.011 0.449 1.00 0.00 31 CYS A O 14
ATOM 7975 N N . SER A 1 32 ? 6.492 -0.519 -1.054 1.00 0.00 32 SER A N 14
ATOM 7976 C CA . SER A 1 32 ? 7.411 -1.102 -2.040 1.00 0.00 32 SER A CA 14
ATOM 7977 C C . SER A 1 32 ? 8.276 -0.050 -2.739 1.00 0.00 32 SER A C 14
ATOM 7978 O O . SER A 1 32 ? 7.763 0.885 -3.360 1.00 0.00 32 SER A O 14
ATOM 7986 N N . ARG A 1 33 ? 9.596 -0.225 -2.623 1.00 0.00 33 ARG A N 14
ATOM 7987 C CA . ARG A 1 33 ? 10.568 0.680 -3.245 1.00 0.00 33 ARG A CA 14
ATOM 7988 C C . ARG A 1 33 ? 11.108 0.091 -4.554 1.00 0.00 33 ARG A C 14
ATOM 7989 O O . ARG A 1 33 ? 11.528 0.828 -5.449 1.00 0.00 33 ARG A O 14
ATOM 8010 N N . ALA A 1 34 ? 11.085 -1.243 -4.642 1.00 0.00 34 ALA A N 14
ATOM 8011 C CA . ALA A 1 34 ? 11.555 -1.964 -5.826 1.00 0.00 34 ALA A CA 14
ATOM 8012 C C . ALA A 1 34 ? 10.386 -2.473 -6.666 1.00 0.00 34 ALA A C 14
ATOM 8013 O O . ALA A 1 34 ? 10.484 -2.555 -7.894 1.00 0.00 34 ALA A O 14
ATOM 8020 N N . ASN A 1 35 ? 9.286 -2.811 -5.988 1.00 0.00 35 ASN A N 14
ATOM 8021 C CA . ASN A 1 35 ? 8.075 -3.313 -6.647 1.00 0.00 35 ASN A CA 14
ATOM 8022 C C . ASN A 1 35 ? 7.075 -2.182 -6.922 1.00 0.00 35 ASN A C 14
ATOM 8023 O O . ASN A 1 35 ? 6.184 -2.331 -7.763 1.00 0.00 35 ASN A O 14
ATOM 8034 N N . GLY A 1 36 ? 7.237 -1.060 -6.207 1.00 0.00 36 GLY A N 14
ATOM 8035 C CA . GLY A 1 36 ? 6.362 0.093 -6.387 1.00 0.00 36 GLY A CA 14
ATOM 8036 C C . GLY A 1 36 ? 5.241 0.162 -5.366 1.00 0.00 36 GLY A C 14
ATOM 8037 O O . GLY A 1 36 ? 4.359 -0.702 -5.349 1.00 0.00 36 GLY A O 14
ATOM 8041 N N . CYS A 1 37 ? 5.284 1.196 -4.514 1.00 0.00 37 CYS A N 14
ATOM 8042 C CA . CYS A 1 37 ? 4.265 1.406 -3.479 1.00 0.00 37 CYS A CA 14
ATOM 8043 C C . CYS A 1 37 ? 3.157 2.333 -3.997 1.00 0.00 37 CYS A C 14
ATOM 8044 O O . CYS A 1 37 ? 3.233 2.804 -5.137 1.00 0.00 37 CYS A O 14
ATOM 8051 N N . GLN A 1 38 ? 2.132 2.599 -3.169 1.00 0.00 38 GLN A N 14
ATOM 8052 C CA . GLN A 1 38 ? 1.009 3.432 -3.602 1.00 0.00 38 GLN A CA 14
ATOM 8053 C C . GLN A 1 38 ? 0.993 4.794 -2.905 1.00 0.00 38 GLN A C 14
ATOM 8054 O O . GLN A 1 38 ? 1.226 5.819 -3.552 1.00 0.00 38 GLN A O 14
ATOM 8068 N N . SER A 1 39 ? 0.719 4.805 -1.591 1.00 0.00 39 SER A N 14
ATOM 8069 C CA . SER A 1 39 ? 0.664 6.054 -0.820 1.00 0.00 39 SER A CA 14
ATOM 8070 C C . SER A 1 39 ? 2.056 6.556 -0.412 1.00 0.00 39 SER A C 14
ATOM 8071 O O . SER A 1 39 ? 3.070 6.011 -0.858 1.00 0.00 39 SER A O 14
ATOM 8079 N N . ASN A 1 40 ? 2.087 7.612 0.433 1.00 0.00 40 ASN A N 14
ATOM 8080 C CA . ASN A 1 40 ? 3.337 8.226 0.918 1.00 0.00 40 ASN A CA 14
ATOM 8081 C C . ASN A 1 40 ? 4.245 7.198 1.607 1.00 0.00 40 ASN A C 14
ATOM 8082 O O . ASN A 1 40 ? 4.136 6.938 2.812 1.00 0.00 40 ASN A O 14
ATOM 8093 N N . CYS A 1 41 ? 5.117 6.607 0.797 1.00 0.00 41 CYS A N 14
ATOM 8094 C CA . CYS A 1 41 ? 6.062 5.590 1.251 1.00 0.00 41 CYS A CA 14
ATOM 8095 C C . CYS A 1 41 ? 7.491 6.125 1.262 1.00 0.00 41 CYS A C 14
ATOM 8096 O O . CYS A 1 41 ? 8.157 6.127 2.302 1.00 0.00 41 CYS A O 14
ATOM 8103 N N . ARG A 1 42 ? 7.942 6.575 0.095 1.00 0.00 42 ARG A N 14
ATOM 8104 C CA . ARG A 1 42 ? 9.291 7.123 -0.076 1.00 0.00 42 ARG A CA 14
ATOM 8105 C C . ARG A 1 42 ? 9.283 8.650 -0.049 1.00 0.00 42 ARG A C 14
ATOM 8106 O O . ARG A 1 42 ? 10.259 9.275 0.377 1.00 0.00 42 ARG A O 14
ATOM 8127 N N . GLY A 1 43 ? 8.175 9.235 -0.508 1.00 0.00 43 GLY A N 14
ATOM 8128 C CA . GLY A 1 43 ? 8.034 10.684 -0.540 1.00 0.00 43 GLY A CA 14
ATOM 8129 C C . GLY A 1 43 ? 6.589 11.129 -0.423 1.00 0.00 43 GLY A C 14
ATOM 8130 O O . GLY A 1 43 ? 5.924 11.273 -1.470 1.00 0.00 43 GLY A O 14
ATOM 8135 N N . GLN A 1 1 ? -4.641 -0.778 10.541 1.00 0.00 1 GLN A N 15
ATOM 8136 C CA . GLN A 1 1 ? -5.024 -0.379 9.160 1.00 0.00 1 GLN A CA 15
ATOM 8137 C C . GLN A 1 1 ? -5.366 1.105 9.098 1.00 0.00 1 GLN A C 15
ATOM 8138 O O . GLN A 1 1 ? -6.099 1.615 9.950 1.00 0.00 1 GLN A O 15
ATOM 8154 N N . ASN A 1 2 ? -4.827 1.785 8.083 1.00 0.00 2 ASN A N 15
ATOM 8155 C CA . ASN A 1 2 ? -5.063 3.220 7.888 1.00 0.00 2 ASN A CA 15
ATOM 8156 C C . ASN A 1 2 ? -5.714 3.502 6.543 1.00 0.00 2 ASN A C 15
ATOM 8157 O O . ASN A 1 2 ? -6.561 4.392 6.428 1.00 0.00 2 ASN A O 15
ATOM 8168 N N . CYS A 1 3 ? -5.308 2.730 5.529 1.00 0.00 3 CYS A N 15
ATOM 8169 C CA . CYS A 1 3 ? -5.793 2.907 4.158 1.00 0.00 3 CYS A CA 15
ATOM 8170 C C . CYS A 1 3 ? -5.626 1.617 3.332 1.00 0.00 3 CYS A C 15
ATOM 8171 O O . CYS A 1 3 ? -5.147 0.600 3.843 1.00 0.00 3 CYS A O 15
ATOM 8178 N N . GLY A 1 4 ? -6.029 1.686 2.053 1.00 0.00 4 GLY A N 15
ATOM 8179 C CA . GLY A 1 4 ? -5.928 0.549 1.150 1.00 0.00 4 GLY A CA 15
ATOM 8180 C C . GLY A 1 4 ? -7.191 0.351 0.337 1.00 0.00 4 GLY A C 15
ATOM 8181 O O . GLY A 1 4 ? -7.830 1.329 -0.057 1.00 0.00 4 GLY A O 15
ATOM 8185 N N . ARG A 1 5 ? -7.550 -0.911 0.082 1.00 0.00 5 ARG A N 15
ATOM 8186 C CA . ARG A 1 5 ? -8.758 -1.230 -0.693 1.00 0.00 5 ARG A CA 15
ATOM 8187 C C . ARG A 1 5 ? -9.856 -1.848 0.199 1.00 0.00 5 ARG A C 15
ATOM 8188 O O . ARG A 1 5 ? -10.866 -2.355 -0.305 1.00 0.00 5 ARG A O 15
ATOM 8209 N N . GLN A 1 6 ? -9.655 -1.778 1.521 1.00 0.00 6 GLN A N 15
ATOM 8210 C CA . GLN A 1 6 ? -10.609 -2.332 2.491 1.00 0.00 6 GLN A CA 15
ATOM 8211 C C . GLN A 1 6 ? -11.292 -1.236 3.308 1.00 0.00 6 GLN A C 15
ATOM 8212 O O . GLN A 1 6 ? -12.416 -1.420 3.784 1.00 0.00 6 GLN A O 15
ATOM 8226 N N . ALA A 1 7 ? -10.603 -0.103 3.461 1.00 0.00 7 ALA A N 15
ATOM 8227 C CA . ALA A 1 7 ? -11.122 1.042 4.221 1.00 0.00 7 ALA A CA 15
ATOM 8228 C C . ALA A 1 7 ? -11.936 1.997 3.335 1.00 0.00 7 ALA A C 15
ATOM 8229 O O . ALA A 1 7 ? -12.439 3.022 3.811 1.00 0.00 7 ALA A O 15
ATOM 8236 N N . GLY A 1 8 ? -12.073 1.639 2.052 1.00 0.00 8 GLY A N 15
ATOM 8237 C CA . GLY A 1 8 ? -12.809 2.463 1.102 1.00 0.00 8 GLY A CA 15
ATOM 8238 C C . GLY A 1 8 ? -11.893 3.370 0.298 1.00 0.00 8 GLY A C 15
ATOM 8239 O O . GLY A 1 8 ? -12.306 4.445 -0.145 1.00 0.00 8 GLY A O 15
ATOM 8243 N N . ASN A 1 9 ? -10.633 2.918 0.109 1.00 0.00 9 ASN A N 15
ATOM 8244 C CA . ASN A 1 9 ? -9.590 3.655 -0.637 1.00 0.00 9 ASN A CA 15
ATOM 8245 C C . ASN A 1 9 ? -9.368 5.071 -0.080 1.00 0.00 9 ASN A C 15
ATOM 8246 O O . ASN A 1 9 ? -9.802 6.072 -0.662 1.00 0.00 9 ASN A O 15
ATOM 8257 N N . ARG A 1 10 ? -8.702 5.122 1.075 1.00 0.00 10 ARG A N 15
ATOM 8258 C CA . ARG A 1 10 ? -8.379 6.383 1.743 1.00 0.00 10 ARG A CA 15
ATOM 8259 C C . ARG A 1 10 ? -6.903 6.730 1.495 1.00 0.00 10 ARG A C 15
ATOM 8260 O O . ARG A 1 10 ? -6.328 6.292 0.493 1.00 0.00 10 ARG A O 15
ATOM 8281 N N . ALA A 1 11 ? -6.297 7.534 2.384 1.00 0.00 11 ALA A N 15
ATOM 8282 C CA . ALA A 1 11 ? -4.890 7.911 2.257 1.00 0.00 11 ALA A CA 15
ATOM 8283 C C . ALA A 1 11 ? -4.188 7.858 3.608 1.00 0.00 11 ALA A C 15
ATOM 8284 O O . ALA A 1 11 ? -4.775 8.226 4.630 1.00 0.00 11 ALA A O 15
ATOM 8291 N N . CYS A 1 12 ? -2.930 7.396 3.604 1.00 0.00 12 CYS A N 15
ATOM 8292 C CA . CYS A 1 12 ? -2.133 7.283 4.834 1.00 0.00 12 CYS A CA 15
ATOM 8293 C C . CYS A 1 12 ? -1.427 8.597 5.193 1.00 0.00 12 CYS A C 15
ATOM 8294 O O . CYS A 1 12 ? -1.546 9.595 4.475 1.00 0.00 12 CYS A O 15
ATOM 8301 N N . ALA A 1 13 ? -0.690 8.573 6.318 1.00 0.00 13 ALA A N 15
ATOM 8302 C CA . ALA A 1 13 ? 0.051 9.735 6.808 1.00 0.00 13 ALA A CA 15
ATOM 8303 C C . ALA A 1 13 ? 1.417 9.868 6.106 1.00 0.00 13 ALA A C 15
ATOM 8304 O O . ALA A 1 13 ? 1.621 9.302 5.027 1.00 0.00 13 ALA A O 15
ATOM 8311 N N . ASN A 1 14 ? 2.339 10.615 6.725 1.00 0.00 14 ASN A N 15
ATOM 8312 C CA . ASN A 1 14 ? 3.672 10.855 6.165 1.00 0.00 14 ASN A CA 15
ATOM 8313 C C . ASN A 1 14 ? 4.730 9.878 6.699 1.00 0.00 14 ASN A C 15
ATOM 8314 O O . ASN A 1 14 ? 5.834 9.802 6.148 1.00 0.00 14 ASN A O 15
ATOM 8325 N N . GLN A 1 15 ? 4.393 9.135 7.758 1.00 0.00 15 GLN A N 15
ATOM 8326 C CA . GLN A 1 15 ? 5.334 8.186 8.371 1.00 0.00 15 GLN A CA 15
ATOM 8327 C C . GLN A 1 15 ? 5.087 6.754 7.898 1.00 0.00 15 GLN A C 15
ATOM 8328 O O . GLN A 1 15 ? 5.942 5.881 8.073 1.00 0.00 15 GLN A O 15
ATOM 8342 N N . LEU A 1 16 ? 3.915 6.528 7.299 1.00 0.00 16 LEU A N 15
ATOM 8343 C CA . LEU A 1 16 ? 3.521 5.208 6.802 1.00 0.00 16 LEU A CA 15
ATOM 8344 C C . LEU A 1 16 ? 2.836 5.333 5.436 1.00 0.00 16 LEU A C 15
ATOM 8345 O O . LEU A 1 16 ? 2.763 6.433 4.877 1.00 0.00 16 LEU A O 15
ATOM 8361 N N . CYS A 1 17 ? 2.335 4.203 4.894 1.00 0.00 17 CYS A N 15
ATOM 8362 C CA . CYS A 1 17 ? 1.683 4.203 3.578 1.00 0.00 17 CYS A CA 15
ATOM 8363 C C . CYS A 1 17 ? 0.860 2.943 3.325 1.00 0.00 17 CYS A C 15
ATOM 8364 O O . CYS A 1 17 ? 1.161 1.872 3.856 1.00 0.00 17 CYS A O 15
ATOM 8371 N N . CYS A 1 18 ? -0.176 3.103 2.498 1.00 0.00 18 CYS A N 15
ATOM 8372 C CA . CYS A 1 18 ? -1.043 1.986 2.106 1.00 0.00 18 CYS A CA 15
ATOM 8373 C C . CYS A 1 18 ? -0.790 1.535 0.672 1.00 0.00 18 CYS A C 15
ATOM 8374 O O . CYS A 1 18 ? -0.253 2.284 -0.148 1.00 0.00 18 CYS A O 15
ATOM 8381 N N . SER A 1 19 ? -1.187 0.288 0.402 1.00 0.00 19 SER A N 15
ATOM 8382 C CA . SER A 1 19 ? -1.070 -0.319 -0.924 1.00 0.00 19 SER A CA 15
ATOM 8383 C C . SER A 1 19 ? -2.416 -0.935 -1.336 1.00 0.00 19 SER A C 15
ATOM 8384 O O . SER A 1 19 ? -3.362 -0.950 -0.541 1.00 0.00 19 SER A O 15
ATOM 8392 N N . GLN A 1 20 ? -2.498 -1.441 -2.581 1.00 0.00 20 GLN A N 15
ATOM 8393 C CA . GLN A 1 20 ? -3.723 -2.074 -3.092 1.00 0.00 20 GLN A CA 15
ATOM 8394 C C . GLN A 1 20 ? -3.903 -3.460 -2.445 1.00 0.00 20 GLN A C 15
ATOM 8395 O O . GLN A 1 20 ? -3.607 -4.501 -3.049 1.00 0.00 20 GLN A O 15
ATOM 8409 N N . TYR A 1 21 ? -4.374 -3.442 -1.188 1.00 0.00 21 TYR A N 15
ATOM 8410 C CA . TYR A 1 21 ? -4.580 -4.661 -0.386 1.00 0.00 21 TYR A CA 15
ATOM 8411 C C . TYR A 1 21 ? -5.525 -4.370 0.781 1.00 0.00 21 TYR A C 15
ATOM 8412 O O . TYR A 1 21 ? -6.525 -5.067 0.979 1.00 0.00 21 TYR A O 15
ATOM 8430 N N . GLY A 1 22 ? -5.178 -3.334 1.531 1.00 0.00 22 GLY A N 15
ATOM 8431 C CA . GLY A 1 22 ? -5.940 -2.939 2.703 1.00 0.00 22 GLY A CA 15
ATOM 8432 C C . GLY A 1 22 ? -5.049 -2.801 3.921 1.00 0.00 22 GLY A C 15
ATOM 8433 O O . GLY A 1 22 ? -5.531 -2.852 5.056 1.00 0.00 22 GLY A O 15
ATOM 8437 N N . PHE A 1 23 ? -3.740 -2.625 3.676 1.00 0.00 23 PHE A N 15
ATOM 8438 C CA . PHE A 1 23 ? -2.764 -2.498 4.750 1.00 0.00 23 PHE A CA 15
ATOM 8439 C C . PHE A 1 23 ? -1.870 -1.267 4.580 1.00 0.00 23 PHE A C 15
ATOM 8440 O O . PHE A 1 23 ? -1.318 -1.027 3.496 1.00 0.00 23 PHE A O 15
ATOM 8457 N N . CYS A 1 24 ? -1.789 -0.474 5.653 1.00 0.00 24 CYS A N 15
ATOM 8458 C CA . CYS A 1 24 ? -0.918 0.693 5.720 1.00 0.00 24 CYS A CA 15
ATOM 8459 C C . CYS A 1 24 ? 0.220 0.431 6.711 1.00 0.00 24 CYS A C 15
ATOM 8460 O O . CYS A 1 24 ? 0.030 -0.292 7.694 1.00 0.00 24 CYS A O 15
ATOM 8467 N N . GLY A 1 25 ? 1.392 1.023 6.452 1.00 0.00 25 GLY A N 15
ATOM 8468 C CA . GLY A 1 25 ? 2.541 0.834 7.333 1.00 0.00 25 GLY A CA 15
ATOM 8469 C C . GLY A 1 25 ? 3.856 1.252 6.694 1.00 0.00 25 GLY A C 15
ATOM 8470 O O . GLY A 1 25 ? 3.943 2.334 6.110 1.00 0.00 25 GLY A O 15
ATOM 8474 N N . SER A 1 26 ? 4.879 0.387 6.794 1.00 0.00 26 SER A N 15
ATOM 8475 C CA . SER A 1 26 ? 6.209 0.691 6.243 1.00 0.00 26 SER A CA 15
ATOM 8476 C C . SER A 1 26 ? 6.820 -0.479 5.467 1.00 0.00 26 SER A C 15
ATOM 8477 O O . SER A 1 26 ? 7.651 -0.268 4.579 1.00 0.00 26 SER A O 15
ATOM 8485 N N . THR A 1 27 ? 6.406 -1.704 5.812 1.00 0.00 27 THR A N 15
ATOM 8486 C CA . THR A 1 27 ? 6.914 -2.939 5.182 1.00 0.00 27 THR A CA 15
ATOM 8487 C C . THR A 1 27 ? 6.701 -2.940 3.651 1.00 0.00 27 THR A C 15
ATOM 8488 O O . THR A 1 27 ? 5.900 -2.161 3.126 1.00 0.00 27 THR A O 15
ATOM 8499 N N . SER A 1 28 ? 7.434 -3.829 2.959 1.00 0.00 28 SER A N 15
ATOM 8500 C CA . SER A 1 28 ? 7.375 -3.954 1.495 1.00 0.00 28 SER A CA 15
ATOM 8501 C C . SER A 1 28 ? 6.187 -4.822 1.043 1.00 0.00 28 SER A C 15
ATOM 8502 O O . SER A 1 28 ? 6.336 -5.795 0.291 1.00 0.00 28 SER A O 15
ATOM 8510 N N . GLU A 1 29 ? 5.009 -4.435 1.520 1.00 0.00 29 GLU A N 15
ATOM 8511 C CA . GLU A 1 29 ? 3.742 -5.097 1.200 1.00 0.00 29 GLU A CA 15
ATOM 8512 C C . GLU A 1 29 ? 2.664 -4.030 1.154 1.00 0.00 29 GLU A C 15
ATOM 8513 O O . GLU A 1 29 ? 1.765 -4.062 0.311 1.00 0.00 29 GLU A O 15
ATOM 8525 N N . TYR A 1 30 ? 2.792 -3.087 2.090 1.00 0.00 30 TYR A N 15
ATOM 8526 C CA . TYR A 1 30 ? 1.909 -1.931 2.198 1.00 0.00 30 TYR A CA 15
ATOM 8527 C C . TYR A 1 30 ? 2.541 -0.759 1.449 1.00 0.00 30 TYR A C 15
ATOM 8528 O O . TYR A 1 30 ? 1.847 0.141 0.970 1.00 0.00 30 TYR A O 15
ATOM 8546 N N . CYS A 1 31 ? 3.876 -0.797 1.375 1.00 0.00 31 CYS A N 15
ATOM 8547 C CA . CYS A 1 31 ? 4.662 0.206 0.670 1.00 0.00 31 CYS A CA 15
ATOM 8548 C C . CYS A 1 31 ? 5.424 -0.459 -0.471 1.00 0.00 31 CYS A C 15
ATOM 8549 O O . CYS A 1 31 ? 6.621 -0.759 -0.364 1.00 0.00 31 CYS A O 15
ATOM 8556 N N . SER A 1 32 ? 4.695 -0.706 -1.562 1.00 0.00 32 SER A N 15
ATOM 8557 C CA . SER A 1 32 ? 5.246 -1.353 -2.752 1.00 0.00 32 SER A CA 15
ATOM 8558 C C . SER A 1 32 ? 6.141 -0.413 -3.568 1.00 0.00 32 SER A C 15
ATOM 8559 O O . SER A 1 32 ? 5.656 0.504 -4.242 1.00 0.00 32 SER A O 15
ATOM 8567 N N . ARG A 1 33 ? 7.454 -0.658 -3.492 1.00 0.00 33 ARG A N 15
ATOM 8568 C CA . ARG A 1 33 ? 8.451 0.139 -4.219 1.00 0.00 33 ARG A CA 15
ATOM 8569 C C . ARG A 1 33 ? 8.689 -0.461 -5.611 1.00 0.00 33 ARG A C 15
ATOM 8570 O O . ARG A 1 33 ? 9.046 0.255 -6.552 1.00 0.00 33 ARG A O 15
ATOM 8591 N N . ALA A 1 34 ? 8.483 -1.774 -5.716 1.00 0.00 34 ALA A N 15
ATOM 8592 C CA . ALA A 1 34 ? 8.653 -2.503 -6.972 1.00 0.00 34 ALA A CA 15
ATOM 8593 C C . ALA A 1 34 ? 7.306 -2.933 -7.552 1.00 0.00 34 ALA A C 15
ATOM 8594 O O . ALA A 1 34 ? 7.202 -3.207 -8.752 1.00 0.00 34 ALA A O 15
ATOM 8601 N N . ASN A 1 35 ? 6.281 -2.989 -6.693 1.00 0.00 35 ASN A N 15
ATOM 8602 C CA . ASN A 1 35 ? 4.932 -3.384 -7.106 1.00 0.00 35 ASN A CA 15
ATOM 8603 C C . ASN A 1 35 ? 4.013 -2.168 -7.291 1.00 0.00 35 ASN A C 15
ATOM 8604 O O . ASN A 1 35 ? 2.993 -2.262 -7.979 1.00 0.00 35 ASN A O 15
ATOM 8615 N N . GLY A 1 36 ? 4.381 -1.032 -6.675 1.00 0.00 36 GLY A N 15
ATOM 8616 C CA . GLY A 1 36 ? 3.596 0.192 -6.805 1.00 0.00 36 GLY A CA 15
ATOM 8617 C C . GLY A 1 36 ? 2.911 0.620 -5.520 1.00 0.00 36 GLY A C 15
ATOM 8618 O O . GLY A 1 36 ? 2.032 -0.084 -5.015 1.00 0.00 36 GLY A O 15
ATOM 8622 N N . CYS A 1 37 ? 3.324 1.785 -4.992 1.00 0.00 37 CYS A N 15
ATOM 8623 C CA . CYS A 1 37 ? 2.753 2.354 -3.766 1.00 0.00 37 CYS A CA 15
ATOM 8624 C C . CYS A 1 37 ? 1.433 3.066 -4.048 1.00 0.00 37 CYS A C 15
ATOM 8625 O O . CYS A 1 37 ? 1.224 3.576 -5.154 1.00 0.00 37 CYS A O 15
ATOM 8632 N N . GLN A 1 38 ? 0.547 3.098 -3.047 1.00 0.00 38 GLN A N 15
ATOM 8633 C CA . GLN A 1 38 ? -0.735 3.787 -3.183 1.00 0.00 38 GLN A CA 15
ATOM 8634 C C . GLN A 1 38 ? -0.680 5.129 -2.458 1.00 0.00 38 GLN A C 15
ATOM 8635 O O . GLN A 1 38 ? -0.989 6.169 -3.047 1.00 0.00 38 GLN A O 15
ATOM 8649 N N . SER A 1 39 ? -0.283 5.095 -1.177 1.00 0.00 39 SER A N 15
ATOM 8650 C CA . SER A 1 39 ? -0.153 6.302 -0.371 1.00 0.00 39 SER A CA 15
ATOM 8651 C C . SER A 1 39 ? 1.289 6.822 -0.369 1.00 0.00 39 SER A C 15
ATOM 8652 O O . SER A 1 39 ? 2.101 6.444 -1.219 1.00 0.00 39 SER A O 15
ATOM 8660 N N . ASN A 1 40 ? 1.581 7.695 0.602 1.00 0.00 40 ASN A N 15
ATOM 8661 C CA . ASN A 1 40 ? 2.891 8.316 0.767 1.00 0.00 40 ASN A CA 15
ATOM 8662 C C . ASN A 1 40 ? 3.918 7.338 1.357 1.00 0.00 40 ASN A C 15
ATOM 8663 O O . ASN A 1 40 ? 4.113 7.279 2.579 1.00 0.00 40 ASN A O 15
ATOM 8674 N N . CYS A 1 41 ? 4.550 6.551 0.481 1.00 0.00 41 CYS A N 15
ATOM 8675 C CA . CYS A 1 41 ? 5.565 5.588 0.917 1.00 0.00 41 CYS A CA 15
ATOM 8676 C C . CYS A 1 41 ? 6.974 6.188 0.858 1.00 0.00 41 CYS A C 15
ATOM 8677 O O . CYS A 1 41 ? 7.609 6.397 1.895 1.00 0.00 41 CYS A O 15
ATOM 8684 N N . ARG A 1 42 ? 7.444 6.456 -0.355 1.00 0.00 42 ARG A N 15
ATOM 8685 C CA . ARG A 1 42 ? 8.772 7.041 -0.580 1.00 0.00 42 ARG A CA 15
ATOM 8686 C C . ARG A 1 42 ? 8.705 8.224 -1.545 1.00 0.00 42 ARG A C 15
ATOM 8687 O O . ARG A 1 42 ? 9.516 9.151 -1.455 1.00 0.00 42 ARG A O 15
ATOM 8708 N N . GLY A 1 43 ? 7.735 8.178 -2.459 1.00 0.00 43 GLY A N 15
ATOM 8709 C CA . GLY A 1 43 ? 7.560 9.240 -3.440 1.00 0.00 43 GLY A CA 15
ATOM 8710 C C . GLY A 1 43 ? 8.064 8.848 -4.814 1.00 0.00 43 GLY A C 15
ATOM 8711 O O . GLY A 1 43 ? 9.256 9.093 -5.102 1.00 0.00 43 GLY A O 15
ATOM 8716 N N . GLN A 1 1 ? -4.489 -1.202 10.228 1.00 0.00 1 GLN A N 16
ATOM 8717 C CA . GLN A 1 1 ? -4.472 -0.713 8.823 1.00 0.00 1 GLN A CA 16
ATOM 8718 C C . GLN A 1 1 ? -4.832 0.766 8.763 1.00 0.00 1 GLN A C 16
ATOM 8719 O O . GLN A 1 1 ? -5.710 1.226 9.499 1.00 0.00 1 GLN A O 16
ATOM 8735 N N . ASN A 1 2 ? -4.147 1.503 7.882 1.00 0.00 2 ASN A N 16
ATOM 8736 C CA . ASN A 1 2 ? -4.385 2.940 7.717 1.00 0.00 2 ASN A CA 16
ATOM 8737 C C . ASN A 1 2 ? -5.147 3.244 6.430 1.00 0.00 2 ASN A C 16
ATOM 8738 O O . ASN A 1 2 ? -5.799 4.287 6.328 1.00 0.00 2 ASN A O 16
ATOM 8749 N N . CYS A 1 3 ? -5.063 2.327 5.448 1.00 0.00 3 CYS A N 16
ATOM 8750 C CA . CYS A 1 3 ? -5.709 2.506 4.138 1.00 0.00 3 CYS A CA 16
ATOM 8751 C C . CYS A 1 3 ? -5.601 1.226 3.296 1.00 0.00 3 CYS A C 16
ATOM 8752 O O . CYS A 1 3 ? -4.993 0.240 3.723 1.00 0.00 3 CYS A O 16
ATOM 8759 N N . GLY A 1 4 ? -6.202 1.264 2.096 1.00 0.00 4 GLY A N 16
ATOM 8760 C CA . GLY A 1 4 ? -6.158 0.138 1.184 1.00 0.00 4 GLY A CA 16
ATOM 8761 C C . GLY A 1 4 ? -7.418 0.011 0.352 1.00 0.00 4 GLY A C 16
ATOM 8762 O O . GLY A 1 4 ? -7.817 0.962 -0.324 1.00 0.00 4 GLY A O 16
ATOM 8766 N N . ARG A 1 5 ? -8.032 -1.171 0.400 1.00 0.00 5 ARG A N 16
ATOM 8767 C CA . ARG A 1 5 ? -9.255 -1.452 -0.346 1.00 0.00 5 ARG A CA 16
ATOM 8768 C C . ARG A 1 5 ? -10.414 -1.803 0.605 1.00 0.00 5 ARG A C 16
ATOM 8769 O O . ARG A 1 5 ? -11.585 -1.731 0.222 1.00 0.00 5 ARG A O 16
ATOM 8790 N N . GLN A 1 6 ? -10.060 -2.174 1.834 1.00 0.00 6 GLN A N 16
ATOM 8791 C CA . GLN A 1 6 ? -11.039 -2.569 2.861 1.00 0.00 6 GLN A CA 16
ATOM 8792 C C . GLN A 1 6 ? -11.427 -1.405 3.775 1.00 0.00 6 GLN A C 16
ATOM 8793 O O . GLN A 1 6 ? -12.511 -1.413 4.366 1.00 0.00 6 GLN A O 16
ATOM 8807 N N . ALA A 1 7 ? -10.540 -0.413 3.883 1.00 0.00 7 ALA A N 16
ATOM 8808 C CA . ALA A 1 7 ? -10.771 0.767 4.729 1.00 0.00 7 ALA A CA 16
ATOM 8809 C C . ALA A 1 7 ? -11.566 1.858 3.989 1.00 0.00 7 ALA A C 16
ATOM 8810 O O . ALA A 1 7 ? -11.605 3.018 4.422 1.00 0.00 7 ALA A O 16
ATOM 8817 N N . GLY A 1 8 ? -12.218 1.466 2.884 1.00 0.00 8 GLY A N 16
ATOM 8818 C CA . GLY A 1 8 ? -12.992 2.405 2.078 1.00 0.00 8 GLY A CA 16
ATOM 8819 C C . GLY A 1 8 ? -12.140 3.101 1.029 1.00 0.00 8 GLY A C 16
ATOM 8820 O O . GLY A 1 8 ? -12.539 4.126 0.471 1.00 0.00 8 GLY A O 16
ATOM 8824 N N . ASN A 1 9 ? -10.947 2.523 0.767 1.00 0.00 9 ASN A N 16
ATOM 8825 C CA . ASN A 1 9 ? -9.965 3.044 -0.206 1.00 0.00 9 ASN A CA 16
ATOM 8826 C C . ASN A 1 9 ? -9.570 4.501 0.107 1.00 0.00 9 ASN A C 16
ATOM 8827 O O . ASN A 1 9 ? -9.978 5.444 -0.585 1.00 0.00 9 ASN A O 16
ATOM 8838 N N . ARG A 1 10 ? -8.788 4.662 1.177 1.00 0.00 10 ARG A N 16
ATOM 8839 C CA . ARG A 1 10 ? -8.313 5.977 1.621 1.00 0.00 10 ARG A CA 16
ATOM 8840 C C . ARG A 1 10 ? -6.872 6.213 1.136 1.00 0.00 10 ARG A C 16
ATOM 8841 O O . ARG A 1 10 ? -6.471 5.654 0.110 1.00 0.00 10 ARG A O 16
ATOM 8862 N N . ALA A 1 11 ? -6.106 7.060 1.852 1.00 0.00 11 ALA A N 16
ATOM 8863 C CA . ALA A 1 11 ? -4.707 7.349 1.507 1.00 0.00 11 ALA A CA 16
ATOM 8864 C C . ALA A 1 11 ? -3.913 7.731 2.755 1.00 0.00 11 ALA A C 16
ATOM 8865 O O . ALA A 1 11 ? -4.446 8.395 3.650 1.00 0.00 11 ALA A O 16
ATOM 8872 N N . CYS A 1 12 ? -2.641 7.307 2.811 1.00 0.00 12 CYS A N 16
ATOM 8873 C CA . CYS A 1 12 ? -1.777 7.613 3.958 1.00 0.00 12 CYS A CA 16
ATOM 8874 C C . CYS A 1 12 ? -0.840 8.774 3.628 1.00 0.00 12 CYS A C 16
ATOM 8875 O O . CYS A 1 12 ? -0.169 8.759 2.592 1.00 0.00 12 CYS A O 16
ATOM 8882 N N . ALA A 1 13 ? -0.803 9.779 4.521 1.00 0.00 13 ALA A N 16
ATOM 8883 C CA . ALA A 1 13 ? 0.029 10.975 4.315 1.00 0.00 13 ALA A CA 16
ATOM 8884 C C . ALA A 1 13 ? 0.792 11.409 5.580 1.00 0.00 13 ALA A C 16
ATOM 8885 O O . ALA A 1 13 ? 1.470 12.444 5.568 1.00 0.00 13 ALA A O 16
ATOM 8892 N N . ASN A 1 14 ? 0.699 10.616 6.657 1.00 0.00 14 ASN A N 16
ATOM 8893 C CA . ASN A 1 14 ? 1.383 10.940 7.919 1.00 0.00 14 ASN A CA 16
ATOM 8894 C C . ASN A 1 14 ? 2.820 10.407 7.929 1.00 0.00 14 ASN A C 16
ATOM 8895 O O . ASN A 1 14 ? 3.778 11.184 7.901 1.00 0.00 14 ASN A O 16
ATOM 8906 N N . GLN A 1 15 ? 2.946 9.081 7.970 1.00 0.00 15 GLN A N 16
ATOM 8907 C CA . GLN A 1 15 ? 4.246 8.394 7.974 1.00 0.00 15 GLN A CA 16
ATOM 8908 C C . GLN A 1 15 ? 4.124 7.049 7.259 1.00 0.00 15 GLN A C 16
ATOM 8909 O O . GLN A 1 15 ? 5.013 6.643 6.507 1.00 0.00 15 GLN A O 16
ATOM 8923 N N . LEU A 1 16 ? 2.997 6.378 7.513 1.00 0.00 16 LEU A N 16
ATOM 8924 C CA . LEU A 1 16 ? 2.665 5.078 6.930 1.00 0.00 16 LEU A CA 16
ATOM 8925 C C . LEU A 1 16 ? 2.523 5.129 5.415 1.00 0.00 16 LEU A C 16
ATOM 8926 O O . LEU A 1 16 ? 2.587 6.204 4.811 1.00 0.00 16 LEU A O 16
ATOM 8942 N N . CYS A 1 17 ? 2.329 3.947 4.811 1.00 0.00 17 CYS A N 16
ATOM 8943 C CA . CYS A 1 17 ? 2.150 3.859 3.362 1.00 0.00 17 CYS A CA 16
ATOM 8944 C C . CYS A 1 17 ? 1.190 2.764 2.948 1.00 0.00 17 CYS A C 16
ATOM 8945 O O . CYS A 1 17 ? 1.343 1.589 3.294 1.00 0.00 17 CYS A O 16
ATOM 8952 N N . CYS A 1 18 ? 0.198 3.214 2.190 1.00 0.00 18 CYS A N 16
ATOM 8953 C CA . CYS A 1 18 ? -0.881 2.388 1.669 1.00 0.00 18 CYS A CA 16
ATOM 8954 C C . CYS A 1 18 ? -0.589 1.806 0.290 1.00 0.00 18 CYS A C 16
ATOM 8955 O O . CYS A 1 18 ? 0.169 2.379 -0.499 1.00 0.00 18 CYS A O 16
ATOM 8962 N N . SER A 1 19 ? -1.212 0.654 0.032 1.00 0.00 19 SER A N 16
ATOM 8963 C CA . SER A 1 19 ? -1.121 -0.036 -1.257 1.00 0.00 19 SER A CA 16
ATOM 8964 C C . SER A 1 19 ? -2.482 -0.641 -1.616 1.00 0.00 19 SER A C 16
ATOM 8965 O O . SER A 1 19 ? -3.346 -0.789 -0.744 1.00 0.00 19 SER A O 16
ATOM 8973 N N . GLN A 1 20 ? -2.673 -0.991 -2.900 1.00 0.00 20 GLN A N 16
ATOM 8974 C CA . GLN A 1 20 ? -3.936 -1.585 -3.372 1.00 0.00 20 GLN A CA 16
ATOM 8975 C C . GLN A 1 20 ? -4.092 -3.023 -2.849 1.00 0.00 20 GLN A C 16
ATOM 8976 O O . GLN A 1 20 ? -3.785 -4.001 -3.544 1.00 0.00 20 GLN A O 16
ATOM 8990 N N . TYR A 1 21 ? -4.554 -3.124 -1.592 1.00 0.00 21 TYR A N 16
ATOM 8991 C CA . TYR A 1 21 ? -4.748 -4.413 -0.912 1.00 0.00 21 TYR A CA 16
ATOM 8992 C C . TYR A 1 21 ? -5.724 -4.257 0.258 1.00 0.00 21 TYR A C 16
ATOM 8993 O O . TYR A 1 21 ? -6.788 -4.884 0.288 1.00 0.00 21 TYR A O 16
ATOM 9011 N N . GLY A 1 22 ? -5.333 -3.412 1.203 1.00 0.00 22 GLY A N 16
ATOM 9012 C CA . GLY A 1 22 ? -6.118 -3.167 2.403 1.00 0.00 22 GLY A CA 16
ATOM 9013 C C . GLY A 1 22 ? -5.242 -2.874 3.605 1.00 0.00 22 GLY A C 16
ATOM 9014 O O . GLY A 1 22 ? -5.739 -2.812 4.732 1.00 0.00 22 GLY A 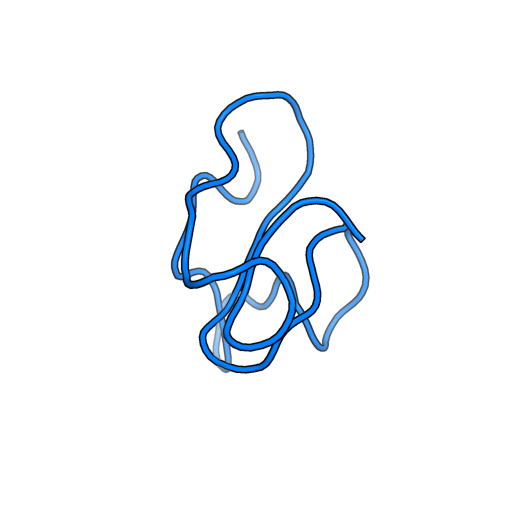O 16
ATOM 9018 N N . PHE A 1 23 ? -3.934 -2.691 3.360 1.00 0.00 23 PHE A N 16
ATOM 9019 C CA . PHE A 1 23 ? -2.985 -2.418 4.431 1.00 0.00 23 PHE A CA 16
ATOM 9020 C C . PHE A 1 23 ? -2.092 -1.212 4.126 1.00 0.00 23 PHE A C 16
ATOM 9021 O O . PHE A 1 23 ? -1.761 -0.931 2.963 1.00 0.00 23 PHE A O 16
ATOM 9038 N N . CYS A 1 24 ? -1.740 -0.500 5.202 1.00 0.00 24 CYS A N 16
ATOM 9039 C CA . CYS A 1 24 ? -0.856 0.663 5.157 1.00 0.00 24 CYS A CA 16
ATOM 9040 C C . CYS A 1 24 ? 0.101 0.598 6.349 1.00 0.00 24 CYS A C 16
ATOM 9041 O O . CYS A 1 24 ? -0.327 0.292 7.466 1.00 0.00 24 CYS A O 16
ATOM 9048 N N . GLY A 1 25 ? 1.388 0.884 6.114 1.00 0.00 25 GLY A N 16
ATOM 9049 C CA . GLY A 1 25 ? 2.373 0.820 7.186 1.00 0.00 25 GLY A CA 16
ATOM 9050 C C . GLY A 1 25 ? 3.781 1.160 6.735 1.00 0.00 25 GLY A C 16
ATOM 9051 O O . GLY A 1 25 ? 4.015 2.232 6.170 1.00 0.00 25 GLY A O 16
ATOM 9055 N N . SER A 1 26 ? 4.718 0.236 6.991 1.00 0.00 26 SER A N 16
ATOM 9056 C CA . SER A 1 26 ? 6.131 0.428 6.635 1.00 0.00 26 SER A CA 16
ATOM 9057 C C . SER A 1 26 ? 6.742 -0.806 5.969 1.00 0.00 26 SER A C 16
ATOM 9058 O O . SER A 1 26 ? 7.786 -0.707 5.318 1.00 0.00 26 SER A O 16
ATOM 9066 N N . THR A 1 27 ? 6.088 -1.964 6.136 1.00 0.00 27 THR A N 16
ATOM 9067 C CA . THR A 1 27 ? 6.568 -3.236 5.574 1.00 0.00 27 THR A CA 16
ATOM 9068 C C . THR A 1 27 ? 6.510 -3.236 4.032 1.00 0.00 27 THR A C 16
ATOM 9069 O O . THR A 1 27 ? 5.830 -2.402 3.429 1.00 0.00 27 THR A O 16
ATOM 9080 N N . SER A 1 28 ? 7.232 -4.188 3.421 1.00 0.00 28 SER A N 16
ATOM 9081 C CA . SER A 1 28 ? 7.321 -4.316 1.960 1.00 0.00 28 SER A CA 16
ATOM 9082 C C . SER A 1 28 ? 6.115 -5.048 1.341 1.00 0.00 28 SER A C 16
ATOM 9083 O O . SER A 1 28 ? 6.265 -5.891 0.445 1.00 0.00 28 SER A O 16
ATOM 9091 N N . GLU A 1 29 ? 4.921 -4.702 1.814 1.00 0.00 29 GLU A N 16
ATOM 9092 C CA . GLU A 1 29 ? 3.679 -5.277 1.328 1.00 0.00 29 GLU A CA 16
ATOM 9093 C C . GLU A 1 29 ? 2.700 -4.134 1.077 1.00 0.00 29 GLU A C 16
ATOM 9094 O O . GLU A 1 29 ? 1.996 -4.096 0.064 1.00 0.00 29 GLU A O 16
ATOM 9106 N N . TYR A 1 30 ? 2.686 -3.218 2.037 1.00 0.00 30 TYR A N 16
ATOM 9107 C CA . TYR A 1 30 ? 1.863 -2.017 1.999 1.00 0.00 30 TYR A CA 16
ATOM 9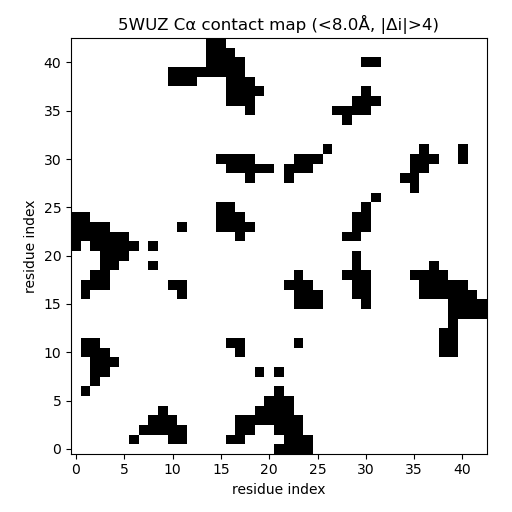108 C C . TYR A 1 30 ? 2.727 -0.831 1.601 1.00 0.00 30 TYR A C 16
ATOM 9109 O O . TYR A 1 30 ? 2.264 0.106 0.944 1.00 0.00 30 TYR A O 16
ATOM 9127 N N . CYS A 1 31 ? 3.991 -0.902 2.018 1.00 0.00 31 CYS A N 16
ATOM 9128 C CA . CYS A 1 31 ? 4.977 0.123 1.730 1.00 0.00 31 CYS A CA 16
ATOM 9129 C C . CYS A 1 31 ? 6.183 -0.509 1.042 1.00 0.00 31 CYS A C 16
ATOM 9130 O O . CYS A 1 31 ? 7.147 -0.933 1.693 1.00 0.00 31 CYS A O 16
ATOM 9137 N N . SER A 1 32 ? 6.103 -0.586 -0.290 1.00 0.00 32 SER A N 16
ATOM 9138 C CA . SER A 1 32 ? 7.167 -1.185 -1.100 1.00 0.00 32 SER A CA 16
ATOM 9139 C C . SER A 1 32 ? 8.323 -0.219 -1.350 1.00 0.00 32 SER A C 16
ATOM 9140 O O . SER A 1 32 ? 8.116 0.920 -1.779 1.00 0.00 32 SER A O 16
ATOM 9148 N N . ARG A 1 33 ? 9.538 -0.699 -1.071 1.00 0.00 33 ARG A N 16
ATOM 9149 C CA . ARG A 1 33 ? 10.760 0.087 -1.267 1.00 0.00 33 ARG A CA 16
ATOM 9150 C C . ARG A 1 33 ? 11.456 -0.313 -2.568 1.00 0.00 33 ARG A C 16
ATOM 9151 O O . ARG A 1 33 ? 12.204 0.479 -3.150 1.00 0.00 33 ARG A O 16
ATOM 9172 N N . ALA A 1 34 ? 11.198 -1.548 -3.010 1.00 0.00 34 ALA A N 16
ATOM 9173 C CA . ALA A 1 34 ? 11.781 -2.084 -4.241 1.00 0.00 34 ALA A CA 16
ATOM 9174 C C . ALA A 1 34 ? 10.701 -2.529 -5.229 1.00 0.00 34 ALA A C 16
ATOM 9175 O O . ALA A 1 34 ? 10.958 -2.625 -6.433 1.00 0.00 34 ALA A O 16
ATOM 9182 N N . ASN A 1 35 ? 9.496 -2.797 -4.710 1.00 0.00 35 ASN A N 16
ATOM 9183 C CA . ASN A 1 35 ? 8.361 -3.231 -5.536 1.00 0.00 35 ASN A CA 16
ATOM 9184 C C . ASN A 1 35 ? 7.504 -2.042 -5.991 1.00 0.00 35 ASN A C 16
ATOM 9185 O O . ASN A 1 35 ? 6.706 -2.172 -6.924 1.00 0.00 35 ASN A O 16
ATOM 9196 N N . GLY A 1 36 ? 7.678 -0.892 -5.324 1.00 0.00 36 GLY A N 16
ATOM 9197 C CA . GLY A 1 36 ? 6.932 0.312 -5.671 1.00 0.00 36 GLY A CA 16
ATOM 9198 C C . GLY A 1 36 ? 5.703 0.527 -4.806 1.00 0.00 36 GLY A C 16
ATOM 9199 O O . GLY A 1 36 ? 4.695 -0.167 -4.972 1.00 0.00 36 GLY A O 16
ATOM 9203 N N . CYS A 1 37 ? 5.792 1.494 -3.881 1.00 0.00 37 CYS A N 16
ATOM 9204 C CA . CYS A 1 37 ? 4.683 1.831 -2.977 1.00 0.00 37 CYS A CA 16
ATOM 9205 C C . CYS A 1 37 ? 3.728 2.830 -3.646 1.00 0.00 37 CYS A C 16
ATOM 9206 O O . CYS A 1 37 ? 4.068 3.414 -4.681 1.00 0.00 37 CYS A O 16
ATOM 9213 N N . GLN A 1 38 ? 2.540 3.028 -3.054 1.00 0.00 38 GLN A N 16
ATOM 9214 C CA . GLN A 1 38 ? 1.536 3.926 -3.636 1.00 0.00 38 GLN A CA 16
ATOM 9215 C C . GLN A 1 38 ? 1.404 5.230 -2.846 1.00 0.00 38 GLN A C 16
ATOM 9216 O O . GLN A 1 38 ? 1.734 6.301 -3.361 1.00 0.00 38 GLN A O 16
ATOM 9230 N N . SER A 1 39 ? 0.921 5.136 -1.594 1.00 0.00 39 SER A N 16
ATOM 9231 C CA . SER A 1 39 ? 0.735 6.303 -0.727 1.00 0.00 39 SER A CA 16
ATOM 9232 C C . SER A 1 39 ? 2.070 6.937 -0.303 1.00 0.00 39 SER A C 16
ATOM 9233 O O . SER A 1 39 ? 3.136 6.495 -0.738 1.00 0.00 39 SER A O 16
ATOM 9241 N N . ASN A 1 40 ? 1.987 7.985 0.542 1.00 0.00 40 ASN A N 16
ATOM 9242 C CA . ASN A 1 40 ? 3.164 8.719 1.036 1.00 0.00 40 ASN A CA 16
ATOM 9243 C C . ASN A 1 40 ? 4.160 7.790 1.752 1.00 0.00 40 ASN A C 16
ATOM 9244 O O . ASN A 1 40 ? 4.061 7.542 2.961 1.00 0.00 40 ASN A O 16
ATOM 9255 N N . CYS A 1 41 ? 5.097 7.269 0.963 1.00 0.00 41 CYS A N 16
ATOM 9256 C CA . CYS A 1 41 ? 6.132 6.363 1.458 1.00 0.00 41 CYS A CA 16
ATOM 9257 C C . CYS A 1 41 ? 7.526 6.963 1.283 1.00 0.00 41 CYS A C 16
ATOM 9258 O O . CYS A 1 41 ? 7.734 7.835 0.434 1.00 0.00 41 CYS A O 16
ATOM 9265 N N . ARG A 1 42 ? 8.483 6.480 2.107 1.00 0.00 42 ARG A N 16
ATOM 9266 C CA . ARG A 1 42 ? 9.908 6.917 2.081 1.00 0.00 42 ARG A CA 16
ATOM 9267 C C . ARG A 1 42 ? 10.109 8.386 2.503 1.00 0.00 42 ARG A C 16
ATOM 9268 O O . ARG A 1 42 ? 11.241 8.795 2.785 1.00 0.00 42 ARG A O 16
ATOM 9289 N N . GLY A 1 43 ? 9.020 9.162 2.547 1.00 0.00 43 GLY A N 16
ATOM 9290 C CA . GLY A 1 43 ? 9.102 10.564 2.934 1.00 0.00 43 GLY A CA 16
ATOM 9291 C C . GLY A 1 43 ? 7.740 11.218 3.043 1.00 0.00 43 GLY A C 16
ATOM 9292 O O . GLY A 1 43 ? 7.152 11.186 4.145 1.00 0.00 43 GLY A O 16
ATOM 9297 N N . GLN A 1 1 ? -5.141 -0.931 10.283 1.00 0.00 1 GLN A N 17
ATOM 9298 C CA . GLN A 1 1 ? -4.882 -0.460 8.896 1.00 0.00 1 GLN A CA 17
ATOM 9299 C C . GLN A 1 1 ? -5.232 1.016 8.748 1.00 0.00 1 GLN A C 17
ATOM 9300 O O . GLN A 1 1 ? -6.243 1.477 9.288 1.00 0.00 1 GLN A O 17
ATOM 9316 N N . ASN A 1 2 ? -4.388 1.746 8.013 1.00 0.00 2 ASN A N 17
ATOM 9317 C CA . ASN A 1 2 ? -4.591 3.180 7.780 1.00 0.00 2 ASN A CA 17
ATOM 9318 C C . ASN A 1 2 ? -5.302 3.452 6.459 1.00 0.00 2 ASN A C 17
ATOM 9319 O O . ASN A 1 2 ? -5.923 4.506 6.299 1.00 0.00 2 ASN A O 17
ATOM 9330 N N . CYS A 1 3 ? -5.215 2.496 5.515 1.00 0.00 3 CYS A N 17
ATOM 9331 C CA . CYS A 1 3 ? -5.808 2.658 4.180 1.00 0.00 3 CYS A CA 17
ATOM 9332 C C . CYS A 1 3 ? -5.728 1.354 3.370 1.00 0.00 3 CYS A C 17
ATOM 9333 O O . CYS A 1 3 ? -5.186 0.349 3.841 1.00 0.00 3 CYS A O 17
ATOM 9340 N N . GLY A 1 4 ? -6.278 1.397 2.146 1.00 0.00 4 GLY A N 17
ATOM 9341 C CA . GLY A 1 4 ? -6.265 0.251 1.257 1.00 0.00 4 GLY A CA 17
ATOM 9342 C C . GLY A 1 4 ? -7.501 0.184 0.386 1.00 0.00 4 GLY A C 17
ATOM 9343 O O . GLY A 1 4 ? -7.737 1.076 -0.434 1.00 0.00 4 GLY A O 17
ATOM 9347 N N . ARG A 1 5 ? -8.287 -0.878 0.568 1.00 0.00 5 ARG A N 17
ATOM 9348 C CA . ARG A 1 5 ? -9.522 -1.082 -0.200 1.00 0.00 5 ARG A CA 17
ATOM 9349 C C . ARG A 1 5 ? -10.692 -1.390 0.729 1.00 0.00 5 ARG A C 17
ATOM 9350 O O . ARG A 1 5 ? -11.857 -1.210 0.363 1.00 0.00 5 ARG A O 17
ATOM 9371 N N . GLN A 1 6 ? -10.351 -1.852 1.931 1.00 0.00 6 GLN A N 17
ATOM 9372 C CA . GLN A 1 6 ? -11.341 -2.217 2.956 1.00 0.00 6 GLN A CA 17
ATOM 9373 C C . GLN A 1 6 ? -11.653 -1.049 3.896 1.00 0.00 6 GLN A C 17
ATOM 9374 O O . GLN A 1 6 ? -12.715 -1.022 4.525 1.00 0.00 6 GLN A O 17
ATOM 9388 N N . ALA A 1 7 ? -10.723 -0.094 3.982 1.00 0.00 7 ALA A N 17
ATOM 9389 C CA . ALA A 1 7 ? -10.879 1.089 4.840 1.00 0.00 7 ALA A CA 17
ATOM 9390 C C . ALA A 1 7 ? -11.622 2.223 4.115 1.00 0.00 7 ALA A C 17
ATOM 9391 O O . ALA A 1 7 ? -11.642 3.369 4.585 1.00 0.00 7 ALA A O 17
ATOM 9398 N N . GLY A 1 8 ? -12.250 1.884 2.981 1.00 0.00 8 GLY A N 17
ATOM 9399 C CA . GLY A 1 8 ? -12.975 2.866 2.183 1.00 0.00 8 GLY A CA 17
ATOM 9400 C C . GLY A 1 8 ? -12.102 3.476 1.097 1.00 0.00 8 GLY A C 17
ATOM 9401 O O . GLY A 1 8 ? -12.456 4.501 0.509 1.00 0.00 8 GLY A O 17
ATOM 9405 N N . ASN A 1 9 ? -10.945 2.827 0.840 1.00 0.00 9 ASN A N 17
ATOM 9406 C CA . ASN A 1 9 ? -9.954 3.260 -0.169 1.00 0.00 9 ASN A CA 17
ATOM 9407 C C . ASN A 1 9 ? -9.486 4.709 0.074 1.00 0.00 9 ASN A C 17
ATOM 9408 O O . ASN A 1 9 ? -9.769 5.620 -0.716 1.00 0.00 9 ASN A O 17
ATOM 9419 N N . ARG A 1 10 ? -8.780 4.900 1.194 1.00 0.00 10 ARG A N 17
ATOM 9420 C CA . ARG A 1 10 ? -8.248 6.213 1.581 1.00 0.00 10 ARG A CA 17
ATOM 9421 C C . ARG A 1 10 ? -6.805 6.374 1.068 1.00 0.00 10 ARG A C 17
ATOM 9422 O O . ARG A 1 10 ? -6.445 5.771 0.052 1.00 0.00 10 ARG A O 17
ATOM 9443 N N . ALA A 1 11 ? -5.990 7.203 1.751 1.00 0.00 11 ALA A N 17
ATOM 9444 C CA . ALA A 1 11 ? -4.589 7.416 1.371 1.00 0.00 11 ALA A CA 17
ATOM 9445 C C . ALA A 1 11 ? -3.717 7.615 2.609 1.00 0.00 11 ALA A C 17
ATOM 9446 O O . ALA A 1 11 ? -4.143 8.261 3.571 1.00 0.00 11 ALA A O 17
ATOM 9453 N N . CYS A 1 12 ? -2.498 7.059 2.577 1.00 0.00 12 CYS A N 17
ATOM 9454 C CA . CYS A 1 12 ? -1.565 7.176 3.702 1.00 0.00 12 CYS A CA 17
ATOM 9455 C C . CYS A 1 12 ? -0.455 8.182 3.396 1.00 0.00 12 CYS A C 17
ATOM 9456 O O . CYS A 1 12 ? 0.397 7.945 2.532 1.00 0.00 12 CYS A O 17
ATOM 9463 N N . ALA A 1 13 ? -0.482 9.315 4.113 1.00 0.00 13 ALA A N 17
ATOM 9464 C CA . ALA A 1 13 ? 0.513 10.383 3.941 1.00 0.00 13 ALA A CA 17
ATOM 9465 C C . ALA A 1 13 ? 0.902 11.024 5.285 1.00 0.00 13 ALA A C 17
ATOM 9466 O O . ALA A 1 13 ? 1.450 12.133 5.318 1.00 0.00 13 ALA A O 17
ATOM 9473 N N . ASN A 1 14 ? 0.640 10.307 6.388 1.00 0.00 14 ASN A N 17
ATOM 9474 C CA . ASN A 1 14 ? 0.950 10.807 7.731 1.00 0.00 14 ASN A CA 17
ATOM 9475 C C . ASN A 1 14 ? 2.328 10.344 8.203 1.00 0.00 14 ASN A C 17
ATOM 9476 O O . ASN A 1 14 ? 3.212 11.169 8.455 1.00 0.00 14 ASN A O 17
ATOM 9487 N N . GLN A 1 15 ? 2.498 9.025 8.317 1.00 0.00 15 GLN A N 17
ATOM 9488 C CA . GLN A 1 15 ? 3.766 8.423 8.763 1.00 0.00 15 GLN A CA 17
ATOM 9489 C C . GLN A 1 15 ? 4.045 7.104 8.047 1.00 0.00 15 GLN A C 17
ATOM 9490 O O . GLN A 1 15 ? 5.194 6.804 7.707 1.00 0.00 15 GLN A O 17
ATOM 9504 N N . LEU A 1 16 ? 2.985 6.330 7.825 1.00 0.00 16 LEU A N 17
ATOM 9505 C CA . LEU A 1 16 ? 3.084 5.030 7.156 1.00 0.00 16 LEU A CA 17
ATOM 9506 C C . LEU A 1 16 ? 2.587 5.126 5.702 1.00 0.00 16 LEU A C 17
ATOM 9507 O O . LEU A 1 16 ? 2.257 6.221 5.233 1.00 0.00 16 LEU A O 17
ATOM 9523 N N . CYS A 1 17 ? 2.535 3.984 4.996 1.00 0.00 17 CYS A N 17
ATOM 9524 C CA . CYS A 1 17 ? 2.122 3.969 3.589 1.00 0.00 17 CYS A CA 17
ATOM 9525 C C . CYS A 1 17 ? 1.037 2.951 3.300 1.00 0.00 17 CYS A C 17
ATOM 9526 O O . CYS A 1 17 ? 1.024 1.858 3.865 1.00 0.00 17 CYS A O 17
ATOM 9533 N N . CYS A 1 18 ? 0.150 3.334 2.380 1.00 0.00 18 CYS A N 17
ATOM 9534 C CA . CYS A 1 18 ? -0.979 2.508 1.964 1.00 0.00 18 CYS A CA 17
ATOM 9535 C C . CYS A 1 18 ? -0.660 1.634 0.756 1.00 0.00 18 CYS A C 17
ATOM 9536 O O . CYS A 1 18 ? 0.274 1.904 -0.005 1.00 0.00 18 CYS A O 17
ATOM 9543 N N . SER A 1 19 ? -1.467 0.584 0.616 1.00 0.00 19 SER A N 17
ATOM 9544 C CA . SER A 1 19 ? -1.381 -0.351 -0.493 1.00 0.00 19 SER A CA 17
ATOM 9545 C C . SER A 1 19 ? -2.775 -0.542 -1.107 1.00 0.00 19 SER A C 17
ATOM 9546 O O . SER A 1 19 ? -3.777 -0.148 -0.497 1.00 0.00 19 SER A O 17
ATOM 9554 N N . GLN A 1 20 ? -2.845 -1.142 -2.300 1.00 0.00 20 GLN A N 17
ATOM 9555 C CA . GLN A 1 20 ? -4.129 -1.352 -2.974 1.00 0.00 20 GLN A CA 17
ATOM 9556 C C . GLN A 1 20 ? -4.684 -2.768 -2.749 1.00 0.00 20 GLN A C 17
ATOM 9557 O O . GLN A 1 20 ? -4.664 -3.614 -3.653 1.00 0.00 20 GLN A O 17
ATOM 9571 N N . TYR A 1 21 ? -5.170 -3.016 -1.515 1.00 0.00 21 TYR A N 17
ATOM 9572 C CA . TYR A 1 21 ? -5.779 -4.310 -1.127 1.00 0.00 21 TYR A CA 17
ATOM 9573 C C . TYR A 1 21 ? -6.301 -4.278 0.315 1.00 0.00 21 TYR A C 17
ATOM 9574 O O . TYR A 1 21 ? -7.203 -5.046 0.665 1.00 0.00 21 TYR A O 17
ATOM 9592 N N . GLY A 1 22 ? -5.729 -3.392 1.140 1.00 0.00 22 GLY A N 17
ATOM 9593 C CA . GLY A 1 22 ? -6.157 -3.270 2.529 1.00 0.00 22 GLY A CA 17
ATOM 9594 C C . GLY A 1 22 ? -5.016 -3.346 3.524 1.00 0.00 22 GLY A C 17
ATOM 9595 O O . GLY A 1 22 ? -5.183 -3.929 4.600 1.00 0.00 22 GLY A O 17
ATOM 9599 N N . PHE A 1 23 ? -3.856 -2.762 3.180 1.00 0.00 23 PHE A N 17
ATOM 9600 C CA . PHE A 1 23 ? -2.703 -2.778 4.083 1.00 0.00 23 PHE A CA 17
ATOM 9601 C C . PHE A 1 23 ? -1.880 -1.491 4.016 1.00 0.00 23 PHE A C 17
ATOM 9602 O O . PHE A 1 23 ? -1.314 -1.149 2.970 1.00 0.00 23 PHE A O 17
ATOM 9619 N N . CYS A 1 24 ? -1.853 -0.771 5.140 1.00 0.00 24 CYS A N 17
ATOM 9620 C CA . CYS A 1 24 ? -1.051 0.434 5.279 1.00 0.00 24 CYS A CA 17
ATOM 9621 C C . CYS A 1 24 ? -0.098 0.275 6.467 1.00 0.00 24 CYS A C 17
ATOM 9622 O O . CYS A 1 24 ? -0.540 0.008 7.591 1.00 0.00 24 CYS A O 17
ATOM 9629 N N . GLY A 1 25 ? 1.205 0.435 6.207 1.00 0.00 25 GLY A N 17
ATOM 9630 C CA . GLY A 1 25 ? 2.214 0.287 7.248 1.00 0.00 25 GLY A CA 17
ATOM 9631 C C . GLY A 1 25 ? 3.578 0.801 6.824 1.00 0.00 25 GLY A C 17
ATOM 9632 O O . GLY A 1 25 ? 3.677 1.856 6.195 1.00 0.00 25 GLY A O 17
ATOM 9636 N N . SER A 1 26 ? 4.629 0.045 7.163 1.00 0.00 26 SER A N 17
ATOM 9637 C CA . SER A 1 26 ? 6.009 0.428 6.832 1.00 0.00 26 SER A CA 17
ATOM 9638 C C . SER A 1 26 ? 6.801 -0.723 6.211 1.00 0.00 26 SER A C 17
ATOM 9639 O O . SER A 1 26 ? 7.816 -0.492 5.547 1.00 0.00 26 SER A O 17
ATOM 9647 N N . THR A 1 27 ? 6.333 -1.956 6.436 1.00 0.00 27 THR A N 17
ATOM 9648 C CA . THR A 1 27 ? 6.987 -3.171 5.926 1.00 0.00 27 THR A CA 17
ATOM 9649 C C . THR A 1 27 ? 7.107 -3.162 4.389 1.00 0.00 27 THR A C 17
ATOM 9650 O O . THR A 1 27 ? 6.398 -2.416 3.707 1.00 0.00 27 THR A O 17
ATOM 9661 N N . SER A 1 28 ? 8.013 -4.004 3.869 1.00 0.00 28 SER A N 17
ATOM 9662 C CA . SER A 1 28 ? 8.278 -4.104 2.431 1.00 0.00 28 SER A CA 17
ATOM 9663 C C . SER A 1 28 ? 7.225 -4.949 1.701 1.00 0.00 28 SER A C 17
ATOM 9664 O O . SER A 1 28 ? 7.501 -6.049 1.202 1.00 0.00 28 SER A O 17
ATOM 9672 N N . GLU A 1 29 ? 6.010 -4.410 1.667 1.00 0.00 29 GLU A N 17
ATOM 9673 C CA . GLU A 1 29 ? 4.858 -5.032 1.001 1.00 0.00 29 GLU A CA 17
ATOM 9674 C C . GLU A 1 29 ? 3.898 -3.928 0.593 1.00 0.00 29 GLU A C 17
ATOM 9675 O O . GLU A 1 29 ? 3.332 -3.937 -0.504 1.00 0.00 29 GLU A O 17
ATOM 9687 N N . TYR A 1 30 ? 3.738 -2.982 1.516 1.00 0.00 30 TYR A N 17
ATOM 9688 C CA . TYR A 1 30 ? 2.891 -1.810 1.331 1.00 0.00 30 TYR A CA 17
ATOM 9689 C C . TYR A 1 30 ? 3.740 -0.605 0.938 1.00 0.00 30 TYR A C 17
ATOM 9690 O O . TYR A 1 30 ? 3.296 0.259 0.174 1.00 0.00 30 TYR A O 17
ATOM 9708 N N . CYS A 1 31 ? 4.962 -0.565 1.472 1.00 0.00 31 CYS A N 17
ATOM 9709 C CA . CYS A 1 31 ? 5.913 0.503 1.184 1.00 0.00 31 CYS A CA 17
ATOM 9710 C C . CYS A 1 31 ? 7.062 -0.057 0.343 1.00 0.00 31 CYS A C 17
ATOM 9711 O O . CYS A 1 31 ? 8.225 -0.070 0.772 1.00 0.00 31 CYS A O 17
ATOM 9718 N N . SER A 1 32 ? 6.723 -0.531 -0.862 1.00 0.00 32 SER A N 17
ATOM 9719 C CA . SER A 1 32 ? 7.718 -1.121 -1.759 1.00 0.00 32 SER A CA 17
ATOM 9720 C C . SER A 1 32 ? 8.284 -0.092 -2.734 1.00 0.00 32 SER A C 17
ATOM 9721 O O . SER A 1 32 ? 7.539 0.550 -3.482 1.00 0.00 32 SER A O 17
ATOM 9729 N N . ARG A 1 33 ? 9.614 0.051 -2.709 1.00 0.00 33 ARG A N 17
ATOM 9730 C CA . ARG A 1 33 ? 10.324 0.987 -3.585 1.00 0.00 33 ARG A CA 17
ATOM 9731 C C . ARG A 1 33 ? 10.863 0.263 -4.827 1.00 0.00 33 ARG A C 17
ATOM 9732 O O . ARG A 1 33 ? 11.136 0.896 -5.851 1.00 0.00 33 ARG A O 17
ATOM 9753 N N . ALA A 1 34 ? 11.008 -1.063 -4.717 1.00 0.00 34 ALA A N 17
ATOM 9754 C CA . ALA A 1 34 ? 11.505 -1.897 -5.815 1.00 0.00 34 ALA A CA 17
ATOM 9755 C C . ALA A 1 34 ? 10.359 -2.451 -6.662 1.00 0.00 34 ALA A C 17
ATOM 9756 O O . ALA A 1 34 ? 10.522 -2.679 -7.863 1.00 0.00 34 ALA A O 17
ATOM 9763 N N . ASN A 1 35 ? 9.209 -2.660 -6.017 1.00 0.00 35 ASN A N 17
ATOM 9764 C CA . ASN A 1 35 ? 8.015 -3.181 -6.691 1.00 0.00 35 ASN A CA 17
ATOM 9765 C C . ASN A 1 35 ? 7.064 -2.050 -7.072 1.00 0.00 35 ASN A C 17
ATOM 9766 O O . ASN A 1 35 ? 6.423 -2.101 -8.126 1.00 0.00 35 ASN A O 17
ATOM 9777 N N . GLY A 1 36 ? 6.982 -1.037 -6.207 1.00 0.00 36 GLY A N 17
ATOM 9778 C CA . GLY A 1 36 ? 6.122 0.103 -6.455 1.00 0.00 36 GLY A CA 17
ATOM 9779 C C . GLY A 1 36 ? 5.146 0.363 -5.327 1.00 0.00 36 GLY A C 17
ATOM 9780 O O . GLY A 1 36 ? 4.312 -0.491 -5.011 1.00 0.00 36 GLY A O 17
ATOM 9784 N N . CYS A 1 37 ? 5.260 1.552 -4.721 1.00 0.00 37 CYS A N 17
ATOM 9785 C CA . CYS A 1 37 ? 4.380 1.974 -3.624 1.00 0.00 37 CYS A CA 17
ATOM 9786 C C . CYS A 1 37 ? 3.012 2.395 -4.167 1.00 0.00 37 CYS A C 17
ATOM 9787 O O . CYS A 1 37 ? 2.878 2.649 -5.369 1.00 0.00 37 CYS A O 17
ATOM 9794 N N . GLN A 1 38 ? 2.001 2.473 -3.292 1.00 0.00 38 GLN A N 17
ATOM 9795 C CA . GLN A 1 38 ? 0.672 2.885 -3.720 1.00 0.00 38 GLN A CA 17
ATOM 9796 C C . GLN A 1 38 ? 0.429 4.310 -3.240 1.00 0.00 38 GLN A C 17
ATOM 9797 O O . GLN A 1 38 ? 0.152 5.198 -4.052 1.00 0.00 38 GLN A O 17
ATOM 9811 N N . SER A 1 39 ? 0.529 4.526 -1.920 1.00 0.00 39 SER A N 17
ATOM 9812 C CA . SER A 1 39 ? 0.405 5.873 -1.361 1.00 0.00 39 SER A CA 17
ATOM 9813 C C . SER A 1 39 ? 1.791 6.440 -1.037 1.00 0.00 39 SER A C 17
ATOM 9814 O O . SER A 1 39 ? 2.809 5.796 -1.313 1.00 0.00 39 SER A O 17
ATOM 9822 N N . ASN A 1 40 ? 1.822 7.650 -0.456 1.00 0.00 40 ASN A N 17
ATOM 9823 C CA . ASN A 1 40 ? 3.069 8.330 -0.090 1.00 0.00 40 ASN A CA 17
ATOM 9824 C C . ASN A 1 40 ? 3.887 7.506 0.920 1.00 0.00 40 ASN A C 17
ATOM 9825 O O . ASN A 1 40 ? 3.706 7.626 2.139 1.00 0.00 40 ASN A O 17
ATOM 9836 N N . CYS A 1 41 ? 4.766 6.649 0.389 1.00 0.00 41 CYS A N 17
ATOM 9837 C CA . CYS A 1 41 ? 5.617 5.798 1.223 1.00 0.00 41 CYS A CA 17
ATOM 9838 C C . CYS A 1 41 ? 6.927 6.502 1.597 1.00 0.00 41 CYS A C 17
ATOM 9839 O O . CYS A 1 41 ? 7.188 6.751 2.778 1.00 0.00 41 CYS A O 17
ATOM 9846 N N . ARG A 1 42 ? 7.729 6.811 0.587 1.00 0.00 42 ARG A N 17
ATOM 9847 C CA . ARG A 1 42 ? 9.015 7.495 0.778 1.00 0.00 42 ARG A CA 17
ATOM 9848 C C . ARG A 1 42 ? 9.128 8.735 -0.110 1.00 0.00 42 ARG A C 17
ATOM 9849 O O . ARG A 1 42 ? 9.859 9.675 0.218 1.00 0.00 42 ARG A O 17
ATOM 9870 N N . GLY A 1 43 ? 8.399 8.724 -1.230 1.00 0.00 43 GLY A N 17
ATOM 9871 C CA . GLY A 1 43 ? 8.418 9.841 -2.164 1.00 0.00 43 GLY A CA 17
ATOM 9872 C C . GLY A 1 43 ? 7.835 9.480 -3.517 1.00 0.00 43 GLY A C 17
ATOM 9873 O O . GLY A 1 43 ? 7.949 8.302 -3.920 1.00 0.00 43 GLY A O 17
ATOM 9878 N N . GLN A 1 1 ? -3.757 -1.145 10.321 1.00 0.00 1 GLN A N 18
ATOM 9879 C CA . GLN A 1 1 ? -4.323 -0.727 9.011 1.00 0.00 1 GLN A CA 18
ATOM 9880 C C . GLN A 1 1 ? -4.708 0.749 9.033 1.00 0.00 1 GLN A C 18
ATOM 9881 O O . GLN A 1 1 ? -5.327 1.221 9.991 1.00 0.00 1 GLN A O 18
ATOM 9897 N N . ASN A 1 2 ? -4.336 1.464 7.968 1.00 0.00 2 ASN A N 18
ATOM 9898 C CA . ASN A 1 2 ? -4.634 2.894 7.842 1.00 0.00 2 ASN A CA 18
ATOM 9899 C C . ASN A 1 2 ? -5.378 3.208 6.548 1.00 0.00 2 ASN A C 18
ATOM 9900 O O . ASN A 1 2 ? -6.079 4.220 6.466 1.00 0.00 2 ASN A O 18
ATOM 9911 N N . CYS A 1 3 ? -5.222 2.335 5.539 1.00 0.00 3 CYS A N 18
ATOM 9912 C CA . CYS A 1 3 ? -5.843 2.533 4.221 1.00 0.00 3 CYS A CA 18
ATOM 9913 C C . CYS A 1 3 ? -5.710 1.273 3.349 1.00 0.00 3 CYS A C 18
ATOM 9914 O O . CYS A 1 3 ? -5.123 0.272 3.774 1.00 0.00 3 CYS A O 18
ATOM 9921 N N . GLY A 1 4 ? -6.264 1.345 2.128 1.00 0.00 4 GLY A N 18
ATOM 9922 C CA . GLY A 1 4 ? -6.196 0.240 1.188 1.00 0.00 4 GLY A CA 18
ATOM 9923 C C . GLY A 1 4 ? -7.470 0.077 0.383 1.00 0.00 4 GLY A C 18
ATOM 9924 O O . GLY A 1 4 ? -7.774 0.908 -0.478 1.00 0.00 4 GLY A O 18
ATOM 9928 N N . ARG A 1 5 ? -8.209 -0.999 0.666 1.00 0.00 5 ARG A N 18
ATOM 9929 C CA . ARG A 1 5 ? -9.467 -1.296 -0.032 1.00 0.00 5 ARG A CA 18
ATOM 9930 C C . ARG A 1 5 ? -10.575 -1.627 0.964 1.00 0.00 5 ARG A C 18
ATOM 9931 O O . ARG A 1 5 ? -11.763 -1.522 0.648 1.00 0.00 5 ARG A O 18
ATOM 9952 N N . GLN A 1 6 ? -10.158 -2.025 2.167 1.00 0.00 6 GLN A N 18
ATOM 9953 C CA . GLN A 1 6 ? -11.083 -2.404 3.251 1.00 0.00 6 GLN A CA 18
ATOM 9954 C C . GLN A 1 6 ? -11.545 -1.199 4.072 1.00 0.00 6 GLN A C 18
ATOM 9955 O O . GLN A 1 6 ? -12.639 -1.216 4.645 1.00 0.00 6 GLN A O 18
ATOM 9969 N N . ALA A 1 7 ? -10.706 -0.162 4.120 1.00 0.00 7 ALA A N 18
ATOM 9970 C CA . ALA A 1 7 ? -11.006 1.065 4.870 1.00 0.00 7 ALA A CA 18
ATOM 9971 C C . ALA A 1 7 ? -11.796 2.073 4.017 1.00 0.00 7 ALA A C 18
ATOM 9972 O O . ALA A 1 7 ? -11.952 3.241 4.399 1.00 0.00 7 ALA A O 18
ATOM 9979 N N . GLY A 1 8 ? -12.311 1.600 2.874 1.00 0.00 8 GLY A N 18
ATOM 9980 C CA . GLY A 1 8 ? -13.065 2.454 1.962 1.00 0.00 8 GLY A CA 18
ATOM 9981 C C . GLY A 1 8 ? -12.172 3.102 0.915 1.00 0.00 8 GLY A C 18
ATOM 9982 O O . GLY A 1 8 ? -12.548 4.105 0.305 1.00 0.00 8 GLY A O 18
ATOM 9986 N N . ASN A 1 9 ? -10.976 2.507 0.716 1.00 0.00 9 ASN A N 18
ATOM 9987 C CA . ASN A 1 9 ? -9.959 2.984 -0.245 1.00 0.00 9 ASN A CA 18
ATOM 9988 C C . ASN A 1 9 ? -9.571 4.452 0.023 1.00 0.00 9 ASN A C 18
ATOM 9989 O O . ASN A 1 9 ? -9.958 5.370 -0.710 1.00 0.00 9 ASN A O 18
ATOM 10000 N N . ARG A 1 10 ? -8.817 4.644 1.106 1.00 0.00 10 ARG A N 18
ATOM 10001 C CA . ARG A 1 10 ? -8.341 5.968 1.518 1.00 0.00 10 ARG A CA 18
ATOM 10002 C C . ARG A 1 10 ? -6.903 6.191 1.020 1.00 0.00 10 ARG A C 18
ATOM 10003 O O . ARG A 1 10 ? -6.484 5.557 0.047 1.00 0.00 10 ARG A O 18
ATOM 10024 N N . ALA A 1 11 ? -6.159 7.105 1.669 1.00 0.00 11 ALA A N 18
ATOM 10025 C CA . ALA A 1 11 ? -4.767 7.388 1.302 1.00 0.00 11 ALA A CA 18
ATOM 10026 C C . ALA A 1 11 ? -3.927 7.677 2.544 1.00 0.00 11 ALA A C 18
ATOM 10027 O O . ALA A 1 11 ? -4.380 8.382 3.450 1.00 0.00 11 ALA A O 18
ATOM 10034 N N . CYS A 1 12 ? -2.705 7.129 2.578 1.00 0.00 12 CYS A N 18
ATOM 10035 C CA . CYS A 1 12 ? -1.799 7.329 3.712 1.00 0.00 12 CYS A CA 18
ATOM 10036 C C . CYS A 1 12 ? -0.741 8.382 3.389 1.00 0.00 12 CYS A C 18
ATOM 10037 O O . CYS A 1 12 ? 0.076 8.200 2.479 1.00 0.00 12 CYS A O 18
ATOM 10044 N N . ALA A 1 13 ? -0.776 9.493 4.140 1.00 0.00 13 ALA A N 18
ATOM 10045 C CA . ALA A 1 13 ? 0.169 10.602 3.956 1.00 0.00 13 ALA A CA 18
ATOM 10046 C C . ALA A 1 13 ? 0.583 11.227 5.300 1.00 0.00 13 ALA A C 18
ATOM 10047 O O . ALA A 1 13 ? 1.047 12.376 5.346 1.00 0.00 13 ALA A O 18
ATOM 10054 N N . ASN A 1 14 ? 0.440 10.457 6.389 1.00 0.00 14 ASN A N 18
ATOM 10055 C CA . ASN A 1 14 ? 0.785 10.934 7.731 1.00 0.00 14 ASN A CA 18
ATOM 10056 C C . ASN A 1 14 ? 2.225 10.561 8.105 1.00 0.00 14 ASN A C 18
ATOM 10057 O O . ASN A 1 14 ? 3.093 11.434 8.203 1.00 0.00 14 ASN A O 18
ATOM 10068 N N . GLN A 1 15 ? 2.463 9.264 8.308 1.00 0.00 15 GLN A N 18
ATOM 10069 C CA . GLN A 1 15 ? 3.792 8.748 8.677 1.00 0.00 15 GLN A CA 18
ATOM 10070 C C . GLN A 1 15 ? 4.078 7.405 8.009 1.00 0.00 15 GLN A C 18
ATOM 10071 O O . GLN A 1 15 ? 5.217 7.124 7.626 1.00 0.00 15 GLN A O 18
ATOM 10085 N N . LEU A 1 16 ? 3.033 6.589 7.877 1.00 0.00 16 LEU A N 18
ATOM 10086 C CA . LEU A 1 16 ? 3.140 5.262 7.262 1.00 0.00 16 LEU A CA 18
ATOM 10087 C C . LEU A 1 16 ? 2.683 5.309 5.795 1.00 0.00 16 LEU A C 18
ATOM 10088 O O . LEU A 1 16 ? 2.464 6.398 5.254 1.00 0.00 16 LEU A O 18
ATOM 10104 N N . CYS A 1 17 ? 2.538 4.133 5.150 1.00 0.00 17 CYS A N 18
ATOM 10105 C CA . CYS A 1 17 ? 2.152 4.086 3.735 1.00 0.00 17 CYS A CA 18
ATOM 10106 C C . CYS A 1 17 ? 1.184 2.972 3.384 1.00 0.00 17 CYS A C 18
ATOM 10107 O O . CYS A 1 17 ? 1.293 1.835 3.847 1.00 0.00 17 CYS A O 18
ATOM 10114 N N . CYS A 1 18 ? 0.237 3.362 2.532 1.00 0.00 18 CYS A N 18
ATOM 10115 C CA . CYS A 1 18 ? -0.827 2.504 2.032 1.00 0.00 18 CYS A CA 18
ATOM 10116 C C . CYS A 1 18 ? -0.548 1.943 0.639 1.00 0.00 18 CYS A C 18
ATOM 10117 O O . CYS A 1 18 ? 0.254 2.490 -0.125 1.00 0.00 18 CYS A O 18
ATOM 10124 N N . SER A 1 19 ? -1.237 0.836 0.342 1.00 0.00 19 SER A N 18
ATOM 10125 C CA . SER A 1 19 ? -1.177 0.174 -0.961 1.00 0.00 19 SER A CA 18
ATOM 10126 C C . SER A 1 19 ? -2.590 -0.243 -1.389 1.00 0.00 19 SER A C 18
ATOM 10127 O O . SER A 1 19 ? -3.495 -0.316 -0.551 1.00 0.00 19 SER A O 18
ATOM 10135 N N . GLN A 1 20 ? -2.776 -0.521 -2.689 1.00 0.00 20 GLN A N 18
ATOM 10136 C CA . GLN A 1 20 ? -4.084 -0.940 -3.217 1.00 0.00 20 GLN A CA 18
ATOM 10137 C C . GLN A 1 20 ? -4.353 -2.416 -2.878 1.00 0.00 20 GLN A C 18
ATOM 10138 O O . GLN A 1 20 ? -4.154 -3.315 -3.706 1.00 0.00 20 GLN A O 18
ATOM 10152 N N . TYR A 1 21 ? -4.789 -2.645 -1.627 1.00 0.00 21 TYR A N 18
ATOM 10153 C CA . TYR A 1 21 ? -5.077 -3.994 -1.116 1.00 0.00 21 TYR A CA 18
ATOM 10154 C C . TYR A 1 21 ? -5.980 -3.920 0.119 1.00 0.00 21 TYR A C 18
ATOM 10155 O O . TYR A 1 21 ? -7.100 -4.441 0.121 1.00 0.00 21 TYR A O 18
ATOM 10173 N N . GLY A 1 22 ? -5.464 -3.265 1.152 1.00 0.00 22 GLY A N 18
ATOM 10174 C CA . GLY A 1 22 ? -6.167 -3.124 2.417 1.00 0.00 22 GLY A CA 18
ATOM 10175 C C . GLY A 1 22 ? -5.210 -3.002 3.587 1.00 0.00 22 GLY A C 18
ATOM 10176 O O . GLY A 1 22 ? -5.620 -3.157 4.741 1.00 0.00 22 GLY A O 18
ATOM 10180 N N . PHE A 1 23 ? -3.930 -2.721 3.288 1.00 0.00 23 PHE A N 18
ATOM 10181 C CA . PHE A 1 23 ? -2.911 -2.592 4.324 1.00 0.00 23 PHE A CA 18
ATOM 10182 C C . PHE A 1 23 ? -2.056 -1.333 4.149 1.00 0.00 23 PHE A C 18
ATOM 10183 O O . PHE A 1 23 ? -1.601 -1.016 3.041 1.00 0.00 23 PHE A O 18
ATOM 10200 N N . CYS A 1 24 ? -1.881 -0.614 5.263 1.00 0.00 24 CYS A N 18
ATOM 10201 C CA . CYS A 1 24 ? -1.044 0.579 5.326 1.00 0.00 24 CYS A CA 18
ATOM 10202 C C . CYS A 1 24 ? -0.127 0.486 6.552 1.00 0.00 24 CYS A C 18
ATOM 10203 O O . CYS A 1 24 ? -0.599 0.230 7.664 1.00 0.00 24 CYS A O 18
ATOM 10210 N N . GLY A 1 25 ? 1.178 0.697 6.334 1.00 0.00 25 GLY A N 18
ATOM 10211 C CA . GLY A 1 25 ? 2.158 0.603 7.409 1.00 0.00 25 GLY A CA 18
ATOM 10212 C C . GLY A 1 25 ? 3.544 1.046 6.974 1.00 0.00 25 GLY A C 18
ATOM 10213 O O . GLY A 1 25 ? 3.695 2.100 6.358 1.00 0.00 25 GLY A O 18
ATOM 10217 N N . SER A 1 26 ? 4.558 0.231 7.289 1.00 0.00 26 SER A N 18
ATOM 10218 C CA . SER A 1 26 ? 5.950 0.547 6.939 1.00 0.00 26 SER A CA 18
ATOM 10219 C C . SER A 1 26 ? 6.695 -0.653 6.354 1.00 0.00 26 SER A C 18
ATOM 10220 O O . SER A 1 26 ? 7.727 -0.487 5.698 1.00 0.00 26 SER A O 18
ATOM 10228 N N . THR A 1 27 ? 6.164 -1.857 6.594 1.00 0.00 27 THR A N 18
ATOM 10229 C CA . THR A 1 27 ? 6.766 -3.111 6.117 1.00 0.00 27 THR A CA 18
ATOM 10230 C C . THR A 1 27 ? 6.780 -3.190 4.578 1.00 0.00 27 THR A C 18
ATOM 10231 O O . THR A 1 27 ? 6.022 -2.486 3.904 1.00 0.00 27 THR A O 18
ATOM 10242 N N . SER A 1 28 ? 7.655 -4.058 4.047 1.00 0.00 28 SER A N 18
ATOM 10243 C CA . SER A 1 28 ? 7.809 -4.249 2.600 1.00 0.00 28 SER A CA 18
ATOM 10244 C C . SER A 1 28 ? 6.737 -5.199 2.047 1.00 0.00 28 SER A C 18
ATOM 10245 O O . SER A 1 28 ? 7.018 -6.321 1.604 1.00 0.00 28 SER A O 18
ATOM 10253 N N . GLU A 1 29 ? 5.497 -4.718 2.104 1.00 0.00 29 GLU A N 18
ATOM 10254 C CA . GLU A 1 29 ? 4.314 -5.441 1.624 1.00 0.00 29 GLU A CA 18
ATOM 10255 C C . GLU A 1 29 ? 3.274 -4.420 1.201 1.00 0.00 29 GLU A C 18
ATOM 10256 O O . GLU A 1 29 ? 2.574 -4.590 0.199 1.00 0.00 29 GLU A O 18
ATOM 10268 N N . TYR A 1 30 ? 3.199 -3.357 2.001 1.00 0.00 30 TYR A N 18
ATOM 10269 C CA . TYR A 1 30 ? 2.295 -2.235 1.766 1.00 0.00 30 TYR A CA 18
ATOM 10270 C C . TYR A 1 30 ? 3.028 -1.114 1.040 1.00 0.00 30 TYR A C 18
ATOM 10271 O O . TYR A 1 30 ? 2.409 -0.296 0.354 1.00 0.00 30 TYR A O 18
ATOM 10289 N N . CYS A 1 31 ? 4.355 -1.094 1.205 1.00 0.00 31 CYS A N 18
ATOM 10290 C CA . CYS A 1 31 ? 5.200 -0.079 0.588 1.00 0.00 31 CYS A CA 18
ATOM 10291 C C . CYS A 1 31 ? 6.410 -0.716 -0.101 1.00 0.00 31 CYS A C 18
ATOM 10292 O O . CYS A 1 31 ? 7.496 -0.828 0.485 1.00 0.00 31 CYS A O 18
ATOM 10299 N N . SER A 1 32 ? 6.201 -1.156 -1.342 1.00 0.00 32 SER A N 18
ATOM 10300 C CA . SER A 1 32 ? 7.264 -1.767 -2.137 1.00 0.00 32 SER A CA 18
ATOM 10301 C C . SER A 1 32 ? 7.488 -0.972 -3.418 1.00 0.00 32 SER A C 18
ATOM 10302 O O . SER A 1 32 ? 6.533 -0.561 -4.072 1.00 0.00 32 SER A O 18
ATOM 10310 N N . ARG A 1 33 ? 8.756 -0.765 -3.773 1.00 0.00 33 ARG A N 18
ATOM 10311 C CA . ARG A 1 33 ? 9.109 -0.001 -4.973 1.00 0.00 33 ARG A CA 18
ATOM 10312 C C . ARG A 1 33 ? 9.094 -0.885 -6.241 1.00 0.00 33 ARG A C 18
ATOM 10313 O O . ARG A 1 33 ? 9.440 -0.421 -7.334 1.00 0.00 33 ARG A O 18
ATOM 10334 N N . ALA A 1 34 ? 8.671 -2.146 -6.090 1.00 0.00 34 ALA A N 18
ATOM 10335 C CA . ALA A 1 34 ? 8.615 -3.085 -7.214 1.00 0.00 34 ALA A CA 18
ATOM 10336 C C . ALA A 1 34 ? 7.245 -3.750 -7.350 1.00 0.00 34 ALA A C 18
ATOM 10337 O O . ALA A 1 34 ? 6.896 -4.232 -8.432 1.00 0.00 34 ALA A O 18
ATOM 10344 N N . ASN A 1 35 ? 6.474 -3.773 -6.254 1.00 0.00 35 ASN A N 18
ATOM 10345 C CA . ASN A 1 35 ? 5.142 -4.399 -6.247 1.00 0.00 35 ASN A CA 18
ATOM 10346 C C . ASN A 1 35 ? 4.128 -3.625 -5.396 1.00 0.00 35 ASN A C 18
ATOM 10347 O O . ASN A 1 35 ? 2.925 -3.903 -5.465 1.00 0.00 35 ASN A O 18
ATOM 10358 N N . GLY A 1 36 ? 4.607 -2.655 -4.606 1.00 0.00 36 GLY A N 18
ATOM 10359 C CA . GLY A 1 36 ? 3.716 -1.892 -3.742 1.00 0.00 36 GLY A CA 18
ATOM 10360 C C . GLY A 1 36 ? 3.775 -0.395 -3.966 1.00 0.00 36 GLY A C 18
ATOM 10361 O O . GLY A 1 36 ? 3.517 0.084 -5.072 1.00 0.00 36 GLY A O 18
ATOM 10365 N N . CYS A 1 37 ? 4.144 0.328 -2.887 1.00 0.00 37 CYS A N 18
ATOM 10366 C CA . CYS A 1 37 ? 4.254 1.805 -2.846 1.00 0.00 37 CYS A CA 18
ATOM 10367 C C . CYS A 1 37 ? 3.211 2.539 -3.701 1.00 0.00 37 CYS A C 18
ATOM 10368 O O . CYS A 1 37 ? 3.362 2.672 -4.922 1.00 0.00 37 CYS A O 18
ATOM 10375 N N . GLN A 1 38 ? 2.150 3.000 -3.037 1.00 0.00 38 GLN A N 18
ATOM 10376 C CA . GLN A 1 38 ? 1.074 3.737 -3.698 1.00 0.00 38 GLN A CA 18
ATOM 10377 C C . GLN A 1 38 ? 0.892 5.080 -3.003 1.00 0.00 38 GLN A C 18
ATOM 10378 O O . GLN A 1 38 ? 0.812 6.126 -3.654 1.00 0.00 38 GLN A O 18
ATOM 10392 N N . SER A 1 39 ? 0.828 5.025 -1.666 1.00 0.00 39 SER A N 18
ATOM 10393 C CA . SER A 1 39 ? 0.695 6.205 -0.825 1.00 0.00 39 SER A CA 18
ATOM 10394 C C . SER A 1 39 ? 2.072 6.835 -0.547 1.00 0.00 39 SER A C 18
ATOM 10395 O O . SER A 1 39 ? 3.072 6.426 -1.146 1.00 0.00 39 SER A O 18
ATOM 10403 N N . ASN A 1 40 ? 2.119 7.832 0.357 1.00 0.00 40 ASN A N 18
ATOM 10404 C CA . ASN A 1 40 ? 3.371 8.524 0.703 1.00 0.00 40 ASN A CA 18
ATOM 10405 C C . ASN A 1 40 ? 4.346 7.587 1.440 1.00 0.00 40 ASN A C 18
ATOM 10406 O O . ASN A 1 40 ? 4.356 7.511 2.676 1.00 0.00 40 ASN A O 18
ATOM 10417 N N . CYS A 1 41 ? 5.140 6.860 0.651 1.00 0.00 41 CYS A N 18
ATOM 10418 C CA . CYS A 1 41 ? 6.128 5.918 1.185 1.00 0.00 41 CYS A CA 18
ATOM 10419 C C . CYS A 1 41 ? 7.556 6.390 0.923 1.00 0.00 41 CYS A C 18
ATOM 10420 O O . CYS A 1 41 ? 8.369 6.483 1.848 1.00 0.00 41 CYS A O 18
ATOM 10427 N N . ARG A 1 42 ? 7.839 6.682 -0.342 1.00 0.00 42 ARG A N 18
ATOM 10428 C CA . ARG A 1 42 ? 9.172 7.121 -0.774 1.00 0.00 42 ARG A CA 18
ATOM 10429 C C . ARG A 1 42 ? 9.229 8.638 -0.944 1.00 0.00 42 ARG A C 18
ATOM 10430 O O . ARG A 1 42 ? 10.263 9.259 -0.680 1.00 0.00 42 ARG A O 18
ATOM 10451 N N . GLY A 1 43 ? 8.111 9.216 -1.384 1.00 0.00 43 GLY A N 18
ATOM 10452 C CA . GLY A 1 43 ? 8.027 10.654 -1.593 1.00 0.00 43 GLY A CA 18
ATOM 10453 C C . GLY A 1 43 ? 6.842 11.275 -0.877 1.00 0.00 43 GLY A C 18
ATOM 10454 O O . GLY A 1 43 ? 5.755 11.352 -1.487 1.00 0.00 43 GLY A O 18
ATOM 10459 N N . GLN A 1 1 ? -3.042 -1.071 10.199 1.00 0.00 1 GLN A N 19
ATOM 10460 C CA . GLN A 1 1 ? -3.791 -0.686 8.973 1.00 0.00 1 GLN A CA 19
ATOM 10461 C C . GLN A 1 1 ? -4.181 0.787 9.016 1.00 0.00 1 GLN A C 19
ATOM 10462 O O . GLN A 1 1 ? -4.632 1.286 10.052 1.00 0.00 1 GLN A O 19
ATOM 10478 N N . ASN A 1 2 ? -4.000 1.473 7.882 1.00 0.00 2 ASN A N 19
ATOM 10479 C CA . ASN A 1 2 ? -4.328 2.898 7.769 1.00 0.00 2 ASN A CA 19
ATOM 10480 C C . ASN A 1 2 ? -5.128 3.203 6.503 1.00 0.00 2 ASN A C 19
ATOM 10481 O O . ASN A 1 2 ? -5.797 4.238 6.431 1.00 0.00 2 ASN A O 19
ATOM 10492 N N . CYS A 1 3 ? -5.061 2.300 5.506 1.00 0.00 3 CYS A N 19
ATOM 10493 C CA . CYS A 1 3 ? -5.754 2.490 4.220 1.00 0.00 3 CYS A CA 19
ATOM 10494 C C . CYS A 1 3 ? -5.693 1.211 3.366 1.00 0.00 3 CYS A C 19
ATOM 10495 O O . CYS A 1 3 ? -5.167 0.184 3.807 1.00 0.00 3 CYS A O 19
ATOM 10502 N N . GLY A 1 4 ? -6.239 1.297 2.143 1.00 0.00 4 GLY A N 19
ATOM 10503 C CA . GLY A 1 4 ? -6.245 0.175 1.218 1.00 0.00 4 GLY A CA 19
ATOM 10504 C C . GLY A 1 4 ? -7.621 -0.085 0.637 1.00 0.00 4 GLY A C 19
ATOM 10505 O O . GLY A 1 4 ? -8.490 0.792 0.686 1.00 0.00 4 GLY A O 19
ATOM 10509 N N . ARG A 1 5 ? -7.825 -1.289 0.086 1.00 0.00 5 ARG A N 19
ATOM 10510 C CA . ARG A 1 5 ? -9.116 -1.656 -0.515 1.00 0.00 5 ARG A CA 19
ATOM 10511 C C . ARG A 1 5 ? -10.076 -2.280 0.523 1.00 0.00 5 ARG A C 19
ATOM 10512 O O . ARG A 1 5 ? -11.118 -2.839 0.164 1.00 0.00 5 ARG A O 19
ATOM 10533 N N . GLN A 1 6 ? -9.716 -2.157 1.808 1.00 0.00 6 GLN A N 19
ATOM 10534 C CA . GLN A 1 6 ? -10.524 -2.701 2.907 1.00 0.00 6 GLN A CA 19
ATOM 10535 C C . GLN A 1 6 ? -11.039 -1.595 3.831 1.00 0.00 6 GLN A C 19
ATOM 10536 O O . GLN A 1 6 ? -12.050 -1.774 4.518 1.00 0.00 6 GLN A O 19
ATOM 10550 N N . ALA A 1 7 ? -10.335 -0.459 3.839 1.00 0.00 7 ALA A N 19
ATOM 10551 C CA . ALA A 1 7 ? -10.696 0.693 4.674 1.00 0.00 7 ALA A CA 19
ATOM 10552 C C . ALA A 1 7 ? -11.623 1.669 3.938 1.00 0.00 7 ALA A C 19
ATOM 10553 O O . ALA A 1 7 ? -12.162 2.600 4.547 1.00 0.00 7 ALA A O 19
ATOM 10560 N N . GLY A 1 8 ? -11.804 1.440 2.634 1.00 0.00 8 GLY A N 19
ATOM 10561 C CA . GLY A 1 8 ? -12.644 2.304 1.817 1.00 0.00 8 GLY A CA 19
ATOM 10562 C C . GLY A 1 8 ? -11.821 3.166 0.878 1.00 0.00 8 GLY A C 19
ATOM 10563 O O . GLY A 1 8 ? -12.168 4.323 0.625 1.00 0.00 8 GLY A O 19
ATOM 10567 N N . ASN A 1 9 ? -10.721 2.577 0.360 1.00 0.00 9 ASN A N 19
ATOM 10568 C CA . ASN A 1 9 ? -9.767 3.231 -0.569 1.00 0.00 9 ASN A CA 19
ATOM 10569 C C . ASN A 1 9 ? -9.374 4.659 -0.136 1.00 0.00 9 ASN A C 19
ATOM 10570 O O . ASN A 1 9 ? -9.691 5.650 -0.806 1.00 0.00 9 ASN A O 19
ATOM 10581 N N . ARG A 1 10 ? -8.691 4.737 1.010 1.00 0.00 10 ARG A N 19
ATOM 10582 C CA . ARG A 1 10 ? -8.211 6.008 1.558 1.00 0.00 10 ARG A CA 19
ATOM 10583 C C . ARG A 1 10 ? -6.754 6.241 1.122 1.00 0.00 10 ARG A C 19
ATOM 10584 O O . ARG A 1 10 ? -6.306 5.640 0.139 1.00 0.00 10 ARG A O 19
ATOM 10605 N N . ALA A 1 11 ? -6.024 7.122 1.826 1.00 0.00 11 ALA A N 19
ATOM 10606 C CA . ALA A 1 11 ? -4.621 7.400 1.501 1.00 0.00 11 ALA A CA 19
ATOM 10607 C C . ALA A 1 11 ? -3.805 7.678 2.760 1.00 0.00 11 ALA A C 19
ATOM 10608 O O . ALA A 1 11 ? -4.315 8.266 3.717 1.00 0.00 11 ALA A O 19
ATOM 10615 N N . CYS A 1 12 ? -2.536 7.250 2.745 1.00 0.00 12 CYS A N 19
ATOM 10616 C CA . CYS A 1 12 ? -1.634 7.455 3.881 1.00 0.00 12 CYS A CA 19
ATOM 10617 C C . CYS A 1 12 ? -0.616 8.552 3.570 1.00 0.00 12 CYS A C 19
ATOM 10618 O O . CYS A 1 12 ? 0.196 8.416 2.647 1.00 0.00 12 CYS A O 19
ATOM 10625 N N . ALA A 1 13 ? -0.678 9.646 4.344 1.00 0.00 13 ALA A N 19
ATOM 10626 C CA . ALA A 1 13 ? 0.226 10.788 4.162 1.00 0.00 13 ALA A CA 19
ATOM 10627 C C . ALA A 1 13 ? 0.766 11.318 5.501 1.00 0.00 13 ALA A C 19
ATOM 10628 O O . ALA A 1 13 ? 1.160 12.488 5.606 1.00 0.00 13 ALA A O 19
ATOM 10635 N N . ASN A 1 14 ? 0.809 10.444 6.518 1.00 0.00 14 ASN A N 19
ATOM 10636 C CA . ASN A 1 14 ? 1.298 10.822 7.845 1.00 0.00 14 ASN A CA 19
ATOM 10637 C C . ASN A 1 14 ? 2.787 10.482 7.999 1.00 0.00 14 ASN A C 19
ATOM 10638 O O . ASN A 1 14 ? 3.639 11.374 7.977 1.00 0.00 14 ASN A O 19
ATOM 10649 N N . GLN A 1 15 ? 3.080 9.188 8.154 1.00 0.00 15 GLN A N 19
ATOM 10650 C CA . GLN A 1 15 ? 4.459 8.692 8.313 1.00 0.00 15 GLN A CA 19
ATOM 10651 C C . GLN A 1 15 ? 4.631 7.307 7.684 1.00 0.00 15 GLN A C 19
ATOM 10652 O O . GLN A 1 15 ? 5.755 6.885 7.399 1.00 0.00 15 GLN A O 19
ATOM 10666 N N . LEU A 1 16 ? 3.508 6.612 7.473 1.00 0.00 16 LEU A N 19
ATOM 10667 C CA . LEU A 1 16 ? 3.509 5.268 6.889 1.00 0.00 16 LEU A CA 19
ATOM 10668 C C . LEU A 1 16 ? 3.023 5.306 5.432 1.00 0.00 16 LEU A C 19
ATOM 10669 O O . LEU A 1 16 ? 2.918 6.389 4.846 1.00 0.00 16 LEU A O 19
ATOM 10685 N N . CYS A 1 17 ? 2.727 4.126 4.843 1.00 0.00 17 CYS A N 19
ATOM 10686 C CA . CYS A 1 17 ? 2.295 4.060 3.441 1.00 0.00 17 CYS A CA 19
ATOM 10687 C C . CYS A 1 17 ? 1.304 2.947 3.148 1.00 0.00 17 CYS A C 19
ATOM 10688 O O . CYS A 1 17 ? 1.424 1.820 3.636 1.00 0.00 17 CYS A O 19
ATOM 10695 N N . CYS A 1 18 ? 0.324 3.319 2.322 1.00 0.00 18 CYS A N 19
ATOM 10696 C CA . CYS A 1 18 ? -0.757 2.440 1.885 1.00 0.00 18 CYS A CA 19
ATOM 10697 C C . CYS A 1 18 ? -0.526 1.870 0.488 1.00 0.00 18 CYS A C 19
ATOM 10698 O O . CYS A 1 18 ? 0.229 2.432 -0.311 1.00 0.00 18 CYS A O 19
ATOM 10705 N N . SER A 1 19 ? -1.196 0.738 0.219 1.00 0.00 19 SER A N 19
ATOM 10706 C CA . SER A 1 19 ? -1.150 0.080 -1.089 1.00 0.00 19 SER A CA 19
ATOM 10707 C C . SER A 1 19 ? -2.509 -0.556 -1.403 1.00 0.00 19 SER A C 19
ATOM 10708 O O . SER A 1 19 ? -3.321 -0.769 -0.496 1.00 0.00 19 SER A O 19
ATOM 10716 N N . GLN A 1 20 ? -2.751 -0.862 -2.691 1.00 0.00 20 GLN A N 19
ATOM 10717 C CA . GLN A 1 20 ? -4.014 -1.482 -3.126 1.00 0.00 20 GLN A CA 19
ATOM 10718 C C . GLN A 1 20 ? -4.088 -2.946 -2.665 1.00 0.00 20 GLN A C 19
ATOM 10719 O O . GLN A 1 20 ? -3.767 -3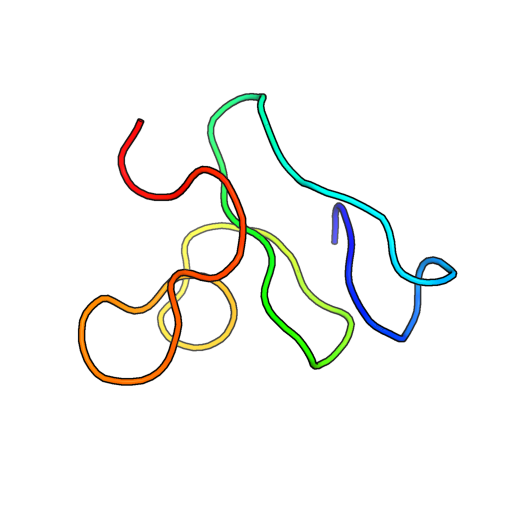.878 -3.414 1.00 0.00 20 GLN A O 19
ATOM 10733 N N . TYR A 1 21 ? -4.496 -3.122 -1.398 1.00 0.00 21 TYR A N 19
ATOM 10734 C CA . TYR A 1 21 ? -4.608 -4.450 -0.766 1.00 0.00 21 TYR A CA 19
ATOM 10735 C C . TYR A 1 21 ? -5.486 -4.388 0.488 1.00 0.00 21 TYR A C 19
ATOM 10736 O O . TYR A 1 21 ? -6.116 -5.383 0.860 1.00 0.00 21 TYR A O 19
ATOM 10754 N N . GLY A 1 22 ? -5.514 -3.219 1.123 1.00 0.00 22 GLY A N 19
ATOM 10755 C CA . GLY A 1 22 ? -6.293 -3.034 2.339 1.00 0.00 22 GLY A CA 19
ATOM 10756 C C . GLY A 1 22 ? -5.410 -2.843 3.556 1.00 0.00 22 GLY A C 19
ATOM 10757 O O . GLY A 1 22 ? -5.904 -2.843 4.688 1.00 0.00 22 GLY A O 19
ATOM 10761 N N . PHE A 1 23 ? -4.100 -2.678 3.321 1.00 0.00 23 PHE A N 19
ATOM 10762 C CA . PHE A 1 23 ? -3.140 -2.499 4.403 1.00 0.00 23 PHE A CA 19
ATOM 10763 C C . PHE A 1 23 ? -2.198 -1.323 4.146 1.00 0.00 23 PHE A C 19
ATOM 10764 O O . PHE A 1 23 ? -1.788 -1.065 3.005 1.00 0.00 23 PHE A O 19
ATOM 10781 N N . CYS A 1 24 ? -1.901 -0.603 5.232 1.00 0.00 24 CYS A N 19
ATOM 10782 C CA . CYS A 1 24 ? -0.983 0.530 5.219 1.00 0.00 24 CYS A CA 19
ATOM 10783 C C . CYS A 1 24 ? -0.019 0.412 6.407 1.00 0.00 24 CYS A C 19
ATOM 10784 O O . CYS A 1 24 ? -0.398 -0.103 7.465 1.00 0.00 24 CYS A O 19
ATOM 10791 N N . GLY A 1 25 ? 1.219 0.893 6.228 1.00 0.00 25 GLY A N 19
ATOM 10792 C CA . GLY A 1 25 ? 2.228 0.795 7.276 1.00 0.00 25 GLY A CA 19
ATOM 10793 C C . GLY A 1 25 ? 3.627 1.092 6.763 1.00 0.00 25 GLY A C 19
ATOM 10794 O O . GLY A 1 25 ? 3.840 2.100 6.091 1.00 0.00 25 GLY A O 19
ATOM 10798 N N . SER A 1 26 ? 4.581 0.202 7.062 1.00 0.00 26 SER A N 19
ATOM 10799 C CA . SER A 1 26 ? 5.974 0.393 6.637 1.00 0.00 26 SER A CA 19
ATOM 10800 C C . SER A 1 26 ? 6.573 -0.848 5.978 1.00 0.00 26 SER A C 19
ATOM 10801 O O . SER A 1 26 ? 7.564 -0.745 5.249 1.00 0.00 26 SER A O 19
ATOM 10809 N N . THR A 1 27 ? 5.972 -2.016 6.235 1.00 0.00 27 THR A N 19
ATOM 10810 C CA . THR A 1 27 ? 6.451 -3.294 5.685 1.00 0.00 27 THR A CA 19
ATOM 10811 C C . THR A 1 27 ? 6.397 -3.302 4.142 1.00 0.00 27 THR A C 19
ATOM 10812 O O . THR A 1 27 ? 5.720 -2.469 3.532 1.00 0.00 27 THR A O 19
ATOM 10823 N N . SER A 1 28 ? 7.120 -4.255 3.535 1.00 0.00 28 SER A N 19
ATOM 10824 C CA . SER A 1 28 ? 7.208 -4.384 2.077 1.00 0.00 28 SER A CA 19
ATOM 10825 C C . SER A 1 28 ? 6.003 -5.131 1.479 1.00 0.00 28 SER A C 19
ATOM 10826 O O . SER A 1 28 ? 6.148 -6.133 0.765 1.00 0.00 28 SER A O 19
ATOM 10834 N N . GLU A 1 29 ? 4.815 -4.618 1.786 1.00 0.00 29 GLU A N 19
ATOM 10835 C CA . GLU A 1 29 ? 3.548 -5.166 1.291 1.00 0.00 29 GLU A CA 19
ATOM 10836 C C . GLU A 1 29 ? 2.574 -4.018 1.086 1.00 0.00 29 GLU A C 19
ATOM 10837 O O . GLU A 1 29 ? 1.847 -3.962 0.090 1.00 0.00 29 GLU A O 19
ATOM 10849 N N . TYR A 1 30 ? 2.584 -3.113 2.062 1.00 0.00 30 TYR A N 19
ATOM 10850 C CA . TYR A 1 30 ? 1.761 -1.909 2.052 1.00 0.00 30 TYR A CA 19
ATOM 10851 C C . TYR A 1 30 ? 2.586 -0.725 1.566 1.00 0.00 30 TYR A C 19
ATOM 10852 O O . TYR A 1 30 ? 2.064 0.192 0.924 1.00 0.00 30 TYR A O 19
ATOM 10870 N N . CYS A 1 31 ? 3.879 -0.770 1.887 1.00 0.00 31 CYS A N 19
ATOM 10871 C CA . CYS A 1 31 ? 4.826 0.263 1.498 1.00 0.00 31 CYS A CA 19
ATOM 10872 C C . CYS A 1 31 ? 5.984 -0.377 0.738 1.00 0.00 31 CYS A C 19
ATOM 10873 O O . CYS A 1 31 ? 6.986 -0.799 1.332 1.00 0.00 31 CYS A O 19
ATOM 10880 N N . SER A 1 32 ? 5.821 -0.471 -0.585 1.00 0.00 32 SER A N 19
ATOM 10881 C CA . SER A 1 32 ? 6.831 -1.084 -1.449 1.00 0.00 32 SER A CA 19
ATOM 10882 C C . SER A 1 32 ? 7.896 -0.089 -1.899 1.00 0.00 32 SER A C 19
ATOM 10883 O O . SER A 1 32 ? 7.581 1.002 -2.382 1.00 0.00 32 SER A O 19
ATOM 10891 N N . ARG A 1 33 ? 9.158 -0.491 -1.730 1.00 0.00 33 ARG A N 19
ATOM 10892 C CA . ARG A 1 33 ? 10.308 0.330 -2.124 1.00 0.00 33 ARG A CA 19
ATOM 10893 C C . ARG A 1 33 ? 10.924 -0.187 -3.430 1.00 0.00 33 ARG A C 19
ATOM 10894 O O . ARG A 1 33 ? 11.495 0.584 -4.206 1.00 0.00 33 ARG A O 19
ATOM 10915 N N . ALA A 1 34 ? 10.795 -1.498 -3.648 1.00 0.00 34 ALA A N 19
ATOM 10916 C CA . ALA A 1 34 ? 11.317 -2.156 -4.847 1.00 0.00 34 ALA A CA 19
ATOM 10917 C C . ALA A 1 34 ? 10.189 -2.609 -5.773 1.00 0.00 34 ALA A C 19
ATOM 10918 O O . ALA A 1 34 ? 10.382 -2.723 -6.987 1.00 0.00 34 ALA A O 19
ATOM 10925 N N . ASN A 1 35 ? 9.014 -2.865 -5.184 1.00 0.00 35 ASN A N 19
ATOM 10926 C CA . ASN A 1 35 ? 7.834 -3.303 -5.938 1.00 0.00 35 ASN A CA 19
ATOM 10927 C C . ASN A 1 35 ? 6.952 -2.115 -6.344 1.00 0.00 35 ASN A C 19
ATOM 10928 O O . ASN A 1 35 ? 6.108 -2.243 -7.237 1.00 0.00 35 ASN A O 19
ATOM 10939 N N . GLY A 1 36 ? 7.156 -0.968 -5.680 1.00 0.00 36 GLY A N 19
ATOM 10940 C CA . GLY A 1 36 ? 6.393 0.237 -5.985 1.00 0.00 36 GLY A CA 19
ATOM 10941 C C . GLY A 1 36 ? 5.219 0.457 -5.050 1.00 0.00 36 GLY A C 19
ATOM 10942 O O . GLY A 1 36 ? 4.260 -0.320 -5.060 1.00 0.00 36 GLY A O 19
ATOM 10946 N N . CYS A 1 37 ? 5.302 1.521 -4.237 1.00 0.00 37 CYS A N 19
ATOM 10947 C CA . CYS A 1 37 ? 4.239 1.874 -3.285 1.00 0.00 37 CYS A CA 19
ATOM 10948 C C . CYS A 1 37 ? 3.186 2.762 -3.955 1.00 0.00 37 CYS A C 19
ATOM 10949 O O . CYS A 1 37 ? 3.416 3.276 -5.056 1.00 0.00 37 CYS A O 19
ATOM 10956 N N . GLN A 1 38 ? 2.033 2.943 -3.293 1.00 0.00 38 GLN A N 19
ATOM 10957 C CA . GLN A 1 38 ? 0.942 3.739 -3.859 1.00 0.00 38 GLN A CA 19
ATOM 10958 C C . GLN A 1 38 ? 0.796 5.085 -3.154 1.00 0.00 38 GLN A C 19
ATOM 10959 O O . GLN A 1 38 ? 0.891 6.140 -3.788 1.00 0.00 38 GLN A O 19
ATOM 10973 N N . SER A 1 39 ? 0.565 5.030 -1.838 1.00 0.00 39 SER A N 19
ATOM 10974 C CA . SER A 1 39 ? 0.385 6.217 -1.008 1.00 0.00 39 SER A CA 19
ATOM 10975 C C . SER A 1 39 ? 1.714 6.934 -0.734 1.00 0.00 39 SER A C 19
ATOM 10976 O O . SER A 1 39 ? 2.754 6.545 -1.274 1.00 0.00 39 SER A O 19
ATOM 10984 N N . ASN A 1 40 ? 1.665 7.987 0.102 1.00 0.00 40 ASN A N 19
ATOM 10985 C CA . ASN A 1 40 ? 2.850 8.774 0.455 1.00 0.00 40 ASN A CA 19
ATOM 10986 C C . ASN A 1 40 ? 3.857 7.941 1.259 1.00 0.00 40 ASN A C 19
ATOM 10987 O O . ASN A 1 40 ? 3.846 7.927 2.498 1.00 0.00 40 ASN A O 19
ATOM 10998 N N . CYS A 1 41 ? 4.708 7.229 0.520 1.00 0.00 41 CYS A N 19
ATOM 10999 C CA . CYS A 1 41 ? 5.743 6.377 1.103 1.00 0.00 41 CYS A CA 19
ATOM 11000 C C . CYS A 1 41 ? 7.069 7.148 1.227 1.00 0.00 41 CYS A C 19
ATOM 11001 O O . CYS A 1 41 ? 7.074 8.382 1.163 1.00 0.00 41 CYS A O 19
ATOM 11008 N N . ARG A 1 42 ? 8.189 6.422 1.410 1.00 0.00 42 ARG A N 19
ATOM 11009 C CA . ARG A 1 42 ? 9.525 7.039 1.555 1.00 0.00 42 ARG A CA 19
ATOM 11010 C C . ARG A 1 42 ? 9.926 7.852 0.310 1.00 0.00 42 ARG A C 19
ATOM 11011 O O . ARG A 1 42 ? 10.509 7.327 -0.646 1.00 0.00 42 ARG A O 19
ATOM 11032 N N . GLY A 1 43 ? 9.594 9.148 0.345 1.00 0.00 43 GLY A N 19
ATOM 11033 C CA . GLY A 1 43 ? 9.899 10.045 -0.759 1.00 0.00 43 GLY A CA 19
ATOM 11034 C C . GLY A 1 43 ? 11.174 10.837 -0.533 1.00 0.00 43 GLY A C 19
ATOM 11035 O O . GLY A 1 43 ? 12.254 10.349 -0.930 1.00 0.00 43 GLY A O 19
ATOM 11040 N N . GLN A 1 1 ? -5.194 -0.284 10.690 1.00 0.00 1 GLN A N 20
ATOM 11041 C CA . GLN A 1 1 ? -5.291 0.078 9.253 1.00 0.00 1 GLN A CA 20
ATOM 11042 C C . GLN A 1 1 ? -5.459 1.587 9.090 1.00 0.00 1 GLN A C 20
ATOM 11043 O O . GLN A 1 1 ? -6.099 2.242 9.918 1.00 0.00 1 GLN A O 20
ATOM 11059 N N . ASN A 1 2 ? -4.876 2.122 8.014 1.00 0.00 2 ASN A N 20
ATOM 11060 C CA . ASN A 1 2 ? -4.953 3.554 7.712 1.00 0.00 2 ASN A CA 20
ATOM 11061 C C . ASN A 1 2 ? -5.491 3.793 6.310 1.00 0.00 2 ASN A C 20
ATOM 11062 O O . ASN A 1 2 ? -6.138 4.813 6.053 1.00 0.00 2 ASN A O 20
ATOM 11073 N N . CYS A 1 3 ? -5.219 2.841 5.406 1.00 0.00 3 CYS A N 20
ATOM 11074 C CA . CYS A 1 3 ? -5.630 2.947 4.002 1.00 0.00 3 CYS A CA 20
ATOM 11075 C C . CYS A 1 3 ? -5.494 1.603 3.277 1.00 0.00 3 CYS A C 20
ATOM 11076 O O . CYS A 1 3 ? -4.931 0.645 3.818 1.00 0.00 3 CYS A O 20
ATOM 11083 N N . GLY A 1 4 ? -6.019 1.556 2.045 1.00 0.00 4 GLY A N 20
ATOM 11084 C CA . GLY A 1 4 ? -5.962 0.354 1.233 1.00 0.00 4 GLY A CA 20
ATOM 11085 C C . GLY A 1 4 ? -7.336 -0.104 0.780 1.00 0.00 4 GLY A C 20
ATOM 11086 O O . GLY A 1 4 ? -8.312 0.644 0.903 1.00 0.00 4 GLY A O 20
ATOM 11090 N N . ARG A 1 5 ? -7.413 -1.333 0.253 1.00 0.00 5 ARG A N 20
ATOM 11091 C CA . ARG A 1 5 ? -8.676 -1.893 -0.225 1.00 0.00 5 ARG A CA 20
ATOM 11092 C C . ARG A 1 5 ? -9.392 -2.670 0.894 1.00 0.00 5 ARG A C 20
ATOM 11093 O O . ARG A 1 5 ? -9.569 -3.893 0.826 1.00 0.00 5 ARG A O 20
ATOM 11114 N N . GLN A 1 6 ? -9.795 -1.919 1.924 1.00 0.00 6 GLN A N 20
ATOM 11115 C CA . GLN A 1 6 ? -10.503 -2.460 3.099 1.00 0.00 6 GLN A CA 20
ATOM 11116 C C . GLN A 1 6 ? -11.281 -1.358 3.815 1.00 0.00 6 GLN A C 20
ATOM 11117 O O . GLN A 1 6 ? -12.376 -1.593 4.333 1.00 0.00 6 GLN A O 20
ATOM 11131 N N . ALA A 1 7 ? -10.693 -0.159 3.831 1.00 0.00 7 ALA A N 20
ATOM 11132 C CA . ALA A 1 7 ? -11.295 1.015 4.471 1.00 0.00 7 ALA A CA 20
ATOM 11133 C C . ALA A 1 7 ? -12.116 1.838 3.480 1.00 0.00 7 ALA A C 20
ATOM 11134 O O . ALA A 1 7 ? -13.056 2.539 3.869 1.00 0.00 7 ALA A O 20
ATOM 11141 N N . GLY A 1 8 ? -11.744 1.739 2.204 1.00 0.00 8 GLY A N 20
ATOM 11142 C CA . GLY A 1 8 ? -12.420 2.472 1.145 1.00 0.00 8 GLY A CA 20
ATOM 11143 C C . GLY A 1 8 ? -11.442 3.154 0.205 1.00 0.00 8 GLY A C 20
ATOM 11144 O O . GLY A 1 8 ? -11.760 4.192 -0.382 1.00 0.00 8 GLY A O 20
ATOM 11148 N N . ASN A 1 9 ? -10.238 2.557 0.067 1.00 0.00 9 ASN A N 20
ATOM 11149 C CA . ASN A 1 9 ? -9.154 3.072 -0.799 1.00 0.00 9 ASN A CA 20
ATOM 11150 C C . ASN A 1 9 ? -8.770 4.521 -0.439 1.00 0.00 9 ASN A C 20
ATOM 11151 O O . ASN A 1 9 ? -8.755 5.415 -1.295 1.00 0.00 9 ASN A O 20
ATOM 11162 N N . ARG A 1 10 ? -8.459 4.730 0.847 1.00 0.00 10 ARG A N 20
ATOM 11163 C CA . ARG A 1 10 ? -8.049 6.048 1.354 1.00 0.00 10 ARG A CA 20
ATOM 11164 C C . ARG A 1 10 ? -6.567 6.309 1.016 1.00 0.00 10 ARG A C 20
ATOM 11165 O O . ARG A 1 10 ? -6.026 5.675 0.105 1.00 0.00 10 ARG A O 20
ATOM 11186 N N . ALA A 1 11 ? -5.924 7.255 1.722 1.00 0.00 11 ALA A N 20
ATOM 11187 C CA . ALA A 1 11 ? -4.515 7.574 1.484 1.00 0.00 11 ALA A CA 20
ATOM 11188 C C . ALA A 1 11 ? -3.756 7.766 2.792 1.00 0.00 11 ALA A C 20
ATOM 11189 O O . ALA A 1 11 ? -4.273 8.375 3.733 1.00 0.00 11 ALA A O 20
ATOM 11196 N N . CYS A 1 12 ? -2.525 7.240 2.838 1.00 0.00 12 CYS A N 20
ATOM 11197 C CA . CYS A 1 12 ? -1.669 7.352 4.019 1.00 0.00 12 CYS A CA 20
ATOM 11198 C C . CYS A 1 12 ? -0.659 8.491 3.851 1.00 0.00 12 CYS A C 20
ATOM 11199 O O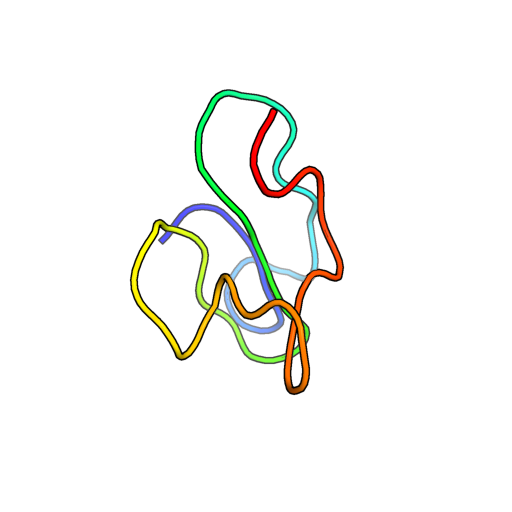 . CYS A 1 12 ? 0.261 8.406 3.028 1.00 0.00 12 CYS A O 20
ATOM 11206 N N . ALA A 1 13 ? -0.848 9.563 4.633 1.00 0.00 13 ALA A N 20
ATOM 11207 C CA . ALA A 1 13 ? 0.033 10.737 4.579 1.00 0.00 13 ALA A CA 20
ATOM 11208 C C . ALA A 1 13 ? 0.385 11.258 5.984 1.00 0.00 13 ALA A C 20
ATOM 11209 O O . ALA A 1 13 ? 0.749 12.431 6.149 1.00 0.00 13 ALA A O 20
ATOM 11216 N N . ASN A 1 14 ? 0.302 10.375 6.989 1.00 0.00 14 ASN A N 20
ATOM 11217 C CA . ASN A 1 14 ? 0.604 10.744 8.375 1.00 0.00 14 ASN A CA 20
ATOM 11218 C C . ASN A 1 14 ? 2.064 10.452 8.728 1.00 0.00 14 ASN A C 20
ATOM 11219 O O . ASN A 1 14 ? 2.850 11.376 8.957 1.00 0.00 14 ASN A O 20
ATOM 11230 N N . GLN A 1 15 ? 2.412 9.163 8.768 1.00 0.00 15 GLN A N 20
ATOM 11231 C CA . GLN A 1 15 ? 3.777 8.713 9.091 1.00 0.00 15 GLN A CA 20
ATOM 11232 C C . GLN A 1 15 ? 4.140 7.441 8.330 1.00 0.00 15 GLN A C 20
ATOM 11233 O O . GLN A 1 15 ? 5.302 7.236 7.966 1.00 0.00 15 GLN A O 20
ATOM 11247 N N . LEU A 1 16 ? 3.135 6.598 8.097 1.00 0.00 16 LEU A N 20
ATOM 11248 C CA . LEU A 1 16 ? 3.315 5.328 7.388 1.00 0.00 16 LEU A CA 20
ATOM 11249 C C . LEU A 1 16 ? 2.759 5.422 5.957 1.00 0.00 16 LEU A C 20
ATOM 11250 O O . LEU A 1 16 ? 2.376 6.509 5.512 1.00 0.00 16 LEU A O 20
ATOM 11266 N N . CYS A 1 17 ? 2.717 4.283 5.241 1.00 0.00 17 CYS A N 20
ATOM 11267 C CA . CYS A 1 17 ? 2.243 4.259 3.850 1.00 0.00 17 CYS A CA 20
ATOM 11268 C C . CYS A 1 17 ? 1.457 3.001 3.516 1.00 0.00 17 CYS A C 20
ATOM 11269 O O . CYS A 1 17 ? 1.754 1.913 4.012 1.00 0.00 17 CYS A O 20
ATOM 11276 N N . CYS A 1 18 ? 0.447 3.181 2.659 1.00 0.00 18 CYS A N 20
ATOM 11277 C CA . CYS A 1 18 ? -0.421 2.083 2.226 1.00 0.00 18 CYS A CA 20
ATOM 11278 C C . CYS A 1 18 ? -0.236 1.715 0.753 1.00 0.00 18 CYS A C 20
ATOM 11279 O O . CYS A 1 18 ? 0.320 2.484 -0.036 1.00 0.00 18 CYS A O 20
ATOM 11286 N N . SER A 1 19 ? -0.721 0.513 0.417 1.00 0.00 19 SER A N 20
ATOM 11287 C CA . SER A 1 19 ? -0.692 -0.015 -0.950 1.00 0.00 19 SER A CA 20
ATOM 11288 C C . SER A 1 19 ? -2.121 -0.374 -1.395 1.00 0.00 19 SER A C 20
ATOM 11289 O O . SER A 1 19 ? -3.076 -0.168 -0.637 1.00 0.00 19 SER A O 20
ATOM 11297 N N . GLN A 1 20 ? -2.266 -0.908 -2.619 1.00 0.00 20 GLN A N 20
ATOM 11298 C CA . GLN A 1 20 ? -3.578 -1.300 -3.147 1.00 0.00 20 GLN A CA 20
ATOM 11299 C C . GLN A 1 20 ? -3.920 -2.732 -2.699 1.00 0.00 20 GLN A C 20
ATOM 11300 O O . GLN A 1 20 ? -3.811 -3.695 -3.470 1.00 0.00 20 GLN A O 20
ATOM 11314 N N . TYR A 1 21 ? -4.316 -2.853 -1.421 1.00 0.00 21 TYR A N 20
ATOM 11315 C CA . TYR A 1 21 ? -4.662 -4.143 -0.810 1.00 0.00 21 TYR A CA 20
ATOM 11316 C C . TYR A 1 21 ? -5.613 -3.941 0.374 1.00 0.00 21 TYR A C 20
ATOM 11317 O O . TYR A 1 21 ? -6.710 -4.506 0.410 1.00 0.00 21 TYR A O 20
ATOM 11335 N N . GLY A 1 22 ? -5.161 -3.132 1.325 1.00 0.00 22 GLY A N 20
ATOM 11336 C CA . GLY A 1 22 ? -5.921 -2.858 2.535 1.00 0.00 22 GLY A CA 20
ATOM 11337 C C . GLY A 1 22 ? -5.026 -2.797 3.758 1.00 0.00 22 GLY A C 20
ATOM 11338 O O . GLY A 1 22 ? -5.491 -3.027 4.877 1.00 0.00 22 GLY A O 20
ATOM 11342 N N . PHE A 1 23 ? -3.734 -2.492 3.544 1.00 0.00 23 PHE A N 20
ATOM 11343 C CA . PHE A 1 23 ? -2.771 -2.417 4.640 1.00 0.00 23 PHE A CA 20
ATOM 11344 C C . PHE A 1 23 ? -1.825 -1.218 4.510 1.00 0.00 23 PHE A C 20
ATOM 11345 O O . PHE A 1 23 ? -1.219 -0.993 3.450 1.00 0.00 23 PHE A O 20
ATOM 11362 N N . CYS A 1 24 ? -1.751 -0.440 5.597 1.00 0.00 24 CYS A N 20
ATOM 11363 C CA . CYS A 1 24 ? -0.840 0.693 5.706 1.00 0.00 24 CYS A CA 20
ATOM 11364 C C . CYS A 1 24 ? 0.257 0.366 6.723 1.00 0.00 24 CYS A C 20
ATOM 11365 O O . CYS A 1 24 ? -0.006 -0.313 7.721 1.00 0.00 24 CYS A O 20
ATOM 11372 N N . GLY A 1 25 ? 1.477 0.851 6.468 1.00 0.00 25 GLY A N 20
ATOM 11373 C CA . GLY A 1 25 ? 2.597 0.594 7.369 1.00 0.00 25 GLY A CA 20
ATOM 11374 C C . GLY A 1 25 ? 3.937 0.985 6.770 1.00 0.00 25 GLY A C 20
ATOM 11375 O O . GLY A 1 25 ? 4.075 2.080 6.218 1.00 0.00 25 GLY A O 20
ATOM 11379 N N . SER A 1 26 ? 4.924 0.082 6.882 1.00 0.00 26 SER A N 20
ATOM 11380 C CA . SER A 1 26 ? 6.279 0.328 6.361 1.00 0.00 26 SER A CA 20
ATOM 11381 C C . SER A 1 26 ? 6.906 -0.926 5.746 1.00 0.00 26 SER A C 20
ATOM 11382 O O . SER A 1 26 ? 7.831 -0.824 4.935 1.00 0.00 26 SER A O 20
ATOM 11390 N N . THR A 1 27 ? 6.397 -2.101 6.136 1.00 0.00 27 THR A N 20
ATOM 11391 C CA . THR A 1 27 ? 6.901 -3.400 5.651 1.00 0.00 27 THR A CA 20
ATOM 11392 C C . THR A 1 27 ? 6.769 -3.526 4.119 1.00 0.00 27 THR A C 20
ATOM 11393 O O . THR A 1 27 ? 6.010 -2.782 3.491 1.00 0.00 27 THR A O 20
ATOM 11404 N N . SER A 1 28 ? 7.518 -4.479 3.540 1.00 0.00 28 SER A N 20
ATOM 11405 C CA . SER A 1 28 ? 7.521 -4.720 2.091 1.00 0.00 28 SER A CA 20
ATOM 11406 C C . SER A 1 28 ? 6.281 -5.511 1.640 1.00 0.00 28 SER A C 20
ATOM 11407 O O . SER A 1 28 ? 6.372 -6.656 1.176 1.00 0.00 28 SER A O 20
ATOM 11415 N N . GLU A 1 29 ? 5.124 -4.865 1.791 1.00 0.00 29 GLU A N 20
ATOM 11416 C CA . GLU A 1 29 ? 3.815 -5.426 1.420 1.00 0.00 29 GLU A CA 20
ATOM 11417 C C . GLU A 1 29 ? 2.843 -4.280 1.189 1.00 0.00 29 GLU A C 20
ATOM 11418 O O . GLU A 1 29 ? 2.031 -4.303 0.259 1.00 0.00 29 GLU A O 20
ATOM 11430 N N . TYR A 1 30 ? 2.954 -3.283 2.067 1.00 0.00 30 TYR A N 20
ATOM 11431 C CA . TYR A 1 30 ? 2.137 -2.073 2.025 1.00 0.00 30 TYR A CA 20
ATOM 11432 C C . TYR A 1 30 ? 2.866 -0.970 1.263 1.00 0.00 30 TYR A C 20
ATOM 11433 O O . TYR A 1 30 ? 2.242 -0.033 0.758 1.00 0.00 30 TYR A O 20
ATOM 11451 N N . CYS A 1 31 ? 4.202 -1.082 1.217 1.00 0.00 31 CYS A N 20
ATOM 11452 C CA . CYS A 1 31 ? 5.046 -0.115 0.517 1.00 0.00 31 CYS A CA 20
ATOM 11453 C C . CYS A 1 31 ? 6.263 -0.808 -0.098 1.00 0.00 31 CYS A C 20
ATOM 11454 O O . CYS A 1 31 ? 7.250 -1.087 0.595 1.00 0.00 31 CYS A O 20
ATOM 11461 N N . SER A 1 32 ? 6.178 -1.111 -1.403 1.00 0.00 32 SER A N 20
ATOM 11462 C CA . SER A 1 32 ? 7.288 -1.778 -2.106 1.00 0.00 32 SER A CA 20
ATOM 11463 C C . SER A 1 32 ? 7.639 -1.120 -3.447 1.00 0.00 32 SER A C 20
ATOM 11464 O O . SER A 1 32 ? 8.740 -1.332 -3.963 1.00 0.00 32 SER A O 20
ATOM 11472 N N . ARG A 1 33 ? 6.698 -0.331 -4.008 1.00 0.00 33 ARG A N 20
ATOM 11473 C CA . ARG A 1 33 ? 6.864 0.382 -5.310 1.00 0.00 33 ARG A CA 20
ATOM 11474 C C . ARG A 1 33 ? 6.799 -0.571 -6.509 1.00 0.00 33 ARG A C 20
ATOM 11475 O O . ARG A 1 33 ? 6.123 -0.282 -7.500 1.00 0.00 33 ARG A O 20
ATOM 11496 N N . ALA A 1 34 ? 7.503 -1.697 -6.402 1.00 0.00 34 ALA A N 20
ATOM 11497 C CA . ALA A 1 34 ? 7.534 -2.716 -7.459 1.00 0.00 34 ALA A CA 20
ATOM 11498 C C . ALA A 1 34 ? 6.393 -3.719 -7.291 1.00 0.00 34 ALA A C 20
ATOM 11499 O O . ALA A 1 34 ? 5.874 -4.258 -8.272 1.00 0.00 34 ALA A O 20
ATOM 11506 N N . ASN A 1 35 ? 6.023 -3.953 -6.032 1.00 0.00 35 ASN A N 20
ATOM 11507 C CA . ASN A 1 35 ? 4.938 -4.869 -5.675 1.00 0.00 35 ASN A CA 20
ATOM 11508 C C . ASN A 1 35 ? 3.971 -4.204 -4.691 1.00 0.00 35 ASN A C 20
ATOM 11509 O O . ASN A 1 35 ? 2.880 -4.724 -4.433 1.00 0.00 35 ASN A O 20
ATOM 11520 N N . GLY A 1 36 ? 4.388 -3.048 -4.152 1.00 0.00 36 GLY A N 20
ATOM 11521 C CA . GLY A 1 36 ? 3.574 -2.306 -3.203 1.00 0.00 36 GLY A CA 20
ATOM 11522 C C . GLY A 1 36 ? 3.712 -0.804 -3.372 1.00 0.00 36 GLY A C 20
ATOM 11523 O O . GLY A 1 36 ? 3.951 -0.325 -4.482 1.00 0.00 36 GLY A O 20
ATOM 11527 N N . CYS A 1 37 ? 3.576 -0.068 -2.249 1.00 0.00 37 CYS A N 20
ATOM 11528 C CA . CYS A 1 37 ? 3.659 1.414 -2.198 1.00 0.00 37 CYS A CA 20
ATOM 11529 C C . CYS A 1 37 ? 2.769 2.086 -3.245 1.00 0.00 37 CYS A C 20
ATOM 11530 O O . CYS A 1 37 ? 3.046 2.044 -4.449 1.00 0.00 37 CYS A O 20
ATOM 11537 N N . GLN A 1 38 ? 1.703 2.700 -2.754 1.00 0.00 38 GLN A N 20
ATOM 11538 C CA . GLN A 1 38 ? 0.749 3.407 -3.598 1.00 0.00 38 GLN A CA 20
ATOM 11539 C C . GLN A 1 38 ? 0.536 4.810 -3.051 1.00 0.00 38 GLN A C 20
ATOM 11540 O O . GLN A 1 38 ? 0.319 5.759 -3.810 1.00 0.00 38 GLN A O 20
ATOM 11554 N N . SER A 1 39 ? 0.604 4.922 -1.716 1.00 0.00 39 SER A N 20
ATOM 11555 C CA . SER A 1 39 ? 0.465 6.196 -1.026 1.00 0.00 39 SER A CA 20
ATOM 11556 C C . SER A 1 39 ? 1.825 6.899 -0.898 1.00 0.00 39 SER A C 20
ATOM 11557 O O . SER A 1 39 ? 2.721 6.681 -1.718 1.00 0.00 39 SER A O 20
ATOM 11565 N N . ASN A 1 40 ? 1.960 7.743 0.135 1.00 0.00 40 ASN A N 20
ATOM 11566 C CA . ASN A 1 40 ? 3.186 8.492 0.395 1.00 0.00 40 ASN A CA 20
ATOM 11567 C C . ASN A 1 40 ? 4.210 7.632 1.151 1.00 0.00 40 ASN A C 20
ATOM 11568 O O . ASN A 1 40 ? 4.322 7.707 2.383 1.00 0.00 40 ASN A O 20
ATOM 11579 N N . CYS A 1 41 ? 4.936 6.797 0.403 1.00 0.00 41 CYS A N 20
ATOM 11580 C CA . CYS A 1 41 ? 5.952 5.927 1.002 1.00 0.00 41 CYS A CA 20
ATOM 11581 C C . CYS A 1 41 ? 7.357 6.513 0.846 1.00 0.00 41 CYS A C 20
ATOM 11582 O O . CYS A 1 41 ? 8.089 6.662 1.830 1.00 0.00 41 CYS A O 20
ATOM 11589 N N . ARG A 1 42 ? 7.713 6.836 -0.393 1.00 0.00 42 ARG A N 20
ATOM 11590 C CA . ARG A 1 42 ? 9.025 7.406 -0.718 1.00 0.00 42 ARG A CA 20
ATOM 11591 C C . ARG A 1 42 ? 8.930 8.906 -0.998 1.00 0.00 42 ARG A C 20
ATOM 11592 O O . ARG A 1 42 ? 9.895 9.645 -0.778 1.00 0.00 42 ARG A O 20
ATOM 11613 N N . GLY A 1 43 ? 7.764 9.339 -1.481 1.00 0.00 43 GLY A N 20
ATOM 11614 C CA . GLY A 1 43 ? 7.541 10.744 -1.793 1.00 0.00 43 GLY A CA 20
ATOM 11615 C C . GLY A 1 43 ? 6.539 10.937 -2.913 1.00 0.00 43 GLY A C 20
ATOM 11616 O O . GLY A 1 43 ? 5.330 11.047 -2.617 1.00 0.00 43 GLY A O 20
#

Nearest PDB structures (foldseek):
  5wuz-assembly1_A  TM=9.534E-01  e=3.858E-07  Moringa oleifera
  4wp4-assembly1_A  TM=5.770E-01  e=5.331E-03  Hevea brasiliensis
  1t0w-assembly1_A  TM=5.651E-01  e=5.683E-02  unclassified
  8vu8-assembly1_A  TM=5.254E-01  e=1.044E-01  Triticum aestivum
  5wuz-assembly1_A  TM=9.021E-01  e=1.284E-06  Moringa oleifera

InterPro domains:
  IPR001002 Chitin-binding, type 1 [PF00187] (22-61)
  IPR001002 Chitin-binding, type 1 [PR00451] (30-38)
  IPR001002 Chitin-binding, type 1 [PR00451] (38-45)
  IPR001002 Chitin-binding, type 1 [PR00451] (45-52)
  IPR001002 Chitin-binding, type 1 [PS50941] (20-63)
  IPR001002 Chitin-binding, type 1 [SM00270] (22-61)
  IPR018371 Chitin-binding, type 1, conserved site [PS00026] (32-51)
  IPR036861 Endochitinase-like superfamily [G3DSA:3.30.60.10] (20-64)
  IPR036861 Endochitinase-like superfamily [SSF57016] (22-63)

Organism: Moringa oleifera (NCBI:txid3735)

Radius of gyration: 8.42 Å; Cα contacts (8 Å, |Δi|>4): 117; chains: 1; bounding box: 22×16×16 Å

Sequence (43 aa):
QNCGRQAGNRACANQLCCSQYGFCGSTSEYCSRANGCQSNCRGQNCGRQAGNRACANQLCCSQYGFCGSTSEYCSRANGCQSNCRGQNCGRQAGNRACANQLCCSQYGFCGSTSEYCSRANGCQSNCRGQNCGRQAGNRACANQLCCSQYGFCGSTSEYCSRANGCQSNCRGQNCGRQAGNRACANQLCCSQYGFCGSTSEYCSRANGCQSNCRGQNCGRQAGNRACANQLCCSQYGFCGSTSEYCSRANGCQSNCRGQNCGRQAGNRACANQLCCSQYGFCGSTSEYCSRANGCQSNCRGQNCGRQAGNRACANQLCCSQYGFCGSTSEYCSRANGCQSNCRGQNCGRQAGNRACANQLCCSQYGFCGSTSEYCSRANGCQSNCRGQNCGRQAGNRACANQLCCSQYGFCGSTSEYCSRANGCQSNCRGQNCGRQAGNRACANQLCCSQYGFCGSTSEYCSRANGCQSNCRGQNCGRQAGNRACANQLCCSQYGFCGSTSEYCSRANGCQSNCRGQNCGRQAGNRACANQLCCSQYGFCGSTSEYCSRANGCQSNCRGQNCGRQAGNRACANQLCCSQYGFCGSTSEYCSRANGCQSNCRGQNCGRQAGNRACANQLCCSQYGFCGSTSEYCSRANGCQSNCRGQNCGRQAGNRACANQLCCSQYGFCGSTSEYCSRANGCQSNCRGQNCGRQAGNRACANQLCCSQYGFCGSTSEYCSRANGCQSNCRGQNCGRQAGNRACANQLCCSQYGFCGSTSEYCSRANGCQSNCRGQNCGRQAGNRACANQLCCSQYGFCGSTSEYCSRANGCQSNCRGQNCGRQAGNRACANQLCCSQYGFCGSTSEYCSRANGCQSNCRG

Solvent-accessible surface area: 3213 Å² total; per-residue (Å²): 135,75,2,3,169,122,44,63,102,180,83,4,84,124,165,41,4,4,9,143,141,0,64,2,12,94,79,76,137,34,18,11,203,92,144,19,32,96,23,85,17,176,102

Secondary structure (DSSP, 8-state):
--SSTTTTS----SSSEE-TTS-EESSTTTS-SSS---SS---